Protein 7E3W (pdb70)

Sequence (1401 aa):
GLVPRGSHMMKLSFHGQSTIYLEGNNKKVIVDPFISNNPKCDLNIETVQVDYIVLTHGHFDHFGDVVELAKKTGATVIGSAEMADYLSSYHGVENVHGMNIGGKANFDFGSVKFVQAFHSSSFTHENGIPVYLGMPMGIVFEVEGKTIYHTGDTGLFSDMSLIAKRHPVDVCFVPIGDNFTMGIDDASYAINEFIKPKISVPIHYDTFPLIEQDPQQFKDAVNVGDVQILKPGESVQFSGLVPRGSHMMKLSFHGQSTIYLEGNNKKVIVDPFISNNPKCDLNIETVQVDYIVLTHGHFDHFGDVVELAKKTGATVIGSAEMADYLSSYHGVENVHGMNIGGKANFDFGSVKFVQAFHSSSFTHENGIPVYLGMPMGIVFEVEGKTIYHTGDTGLFSDMSLIAKRHPVDVCFVPIGDNFTMGIDDASYAINEFIKPKISVPIHYDTFPLIEQDPQQFKDAVNVGDVQILKPGESVQFMMKLSFHGQSTIYLEGNNKKVIVDPFISNNPKCDLNIETVQVDYIVLTHGHFDHFGDVVELAKKTGATVIGSAEMADYLSSYHGVENVHGMNIGGKANFDFGSVKFVQAFHSSSFTHENGIPVYLGMPMGIVFEVEGKTIYHTGDTGLFSDMSLIAKRHPVDVCFVPIGDNFTMGIDDASYAINEFIKPKISVPIHYDTFPLIEQDPQQFKDAVNVGDVQILKPGESVQFSHMMKLSFHGQSTIYLEGNNKKVIVDPFISNNPKCDLNIETVQVDYIVLTHGHFDHFGDVVELAKKTGATVIGSAEMADYLSSYHGVENVHGMNIGGKANFDFGSVKFVQAFHSSSFTHENGIPVYLGMPMGIVFEVEGKTIYHTGDTGLFSDMSLIAKRHPVDVCFVPIGDNFTMGIDDASYAINEFIKPKISVPIHYDTFPLIEQDPQQFKDAVNVGDVQILKPGESVQFHMMKLSFHGQSTIYLEGNNKKVIVDPFISNNPKCDLNIETVQVDYIVLTHGHFDHFGDVVELAKKTGATVIGSAEMADYLSSYHGVENVHGMNIGGKANFDFGSVKFVQAFHSSSFTHENGIPVYLGMPMGIVFEVEGKTIYHTGDTGLFSDMSLIAKRHPVDVCFVPIGDNFTMGIDDASYAINEFIKPKISVPIHYDTFPLIEQDPQQFKDAVNVGDVQILKPGESVQFHMMKLSFHGQSTIYLEGNNKKVIVDPFISNNPKCDLNIETVQVDYIVLTHGHFDHFGDVVELAKKTGATVIGSAEMADYLSSYHGVENVHGMNIGGKANFDFGSVKFVQAFHSSSFTHENGIPVYLGMPMGIVFEVEGKTIYHTGDTGLFSDMSLIAKRHPVDVCFVPIGDNFTMGIDDASYAINEFIKPKISVPIHYDTFPLIEQDPQQFKDAVNVGDVQILKPGESVQF

Nearest PDB structures (foldseek):
  7e3v-assembly1_A  TM=1.003E+00  e=4.581E-51  Staphylococcus aureus
  3x2z-assembly1_C  TM=9.543E-01  e=1.985E-29  Thermotoga maritima MSB8
  3x2x-assembly1_C  TM=9.548E-01  e=3.829E-29  Thermotoga maritima MSB8
  3x2y-assembly1_C  TM=9.414E-01  e=4.707E-28  Thermotoga maritima MSB8
  2wyl-assembly1_A  TM=8.145E-01  e=3.767E-12  Escherichia coli

Radius of gyration: 33.47 Å; Cα contacts (8 Å, |Δi|>4): 4105; chains: 6; bounding box: 78×82×94 Å

Organism: Staphylococcus aureus (strain NCTC 8325 / PS 47) (NCBI:txid93061)

CATH classification: 3.60.15.10

Structure (mmCIF, N/CA/C/O backbone):
data_7E3W
#
_entry.id   7E3W
#
_cell.length_a   70.729
_cell.length_b   121.503
_cell.length_c   187.251
_cell.angle_alpha   90.000
_cell.angle_beta   90.000
_cell.angle_gamma   90.000
#
_symmetry.space_group_name_H-M   'P 21 21 21'
#
loop_
_entity.id
_entity.type
_entity.pdbx_description
1 polymer 'UPF0173 metal-dependent hydrolase C7P97_11315'
2 non-polymer "ADENOSINE-3',5'-CYCLIC-MONOPHOSPHATE"
3 non-polymer 2-AMINO-2-HYDROXYMETHYL-PROPANE-1,3-DIOL
4 non-polymer 'CHLORIDE ION'
5 non-polymer 'ZINC ION'
6 non-polymer 'NICKEL (II) ION'
7 water water
#
loop_
_atom_site.group_PDB
_atom_site.id
_atom_site.type_symbol
_atom_site.label_atom_id
_atom_site.label_alt_id
_atom_site.label_comp_id
_atom_site.label_asym_id
_atom_site.label_entity_id
_atom_site.label_seq_id
_atom_site.pdbx_PDB_ins_code
_atom_site.Cartn_x
_atom_site.Cartn_y
_atom_site.Cartn_z
_atom_site.occupancy
_atom_site.B_iso_or_equiv
_atom_site.auth_seq_id
_atom_site.auth_comp_id
_atom_site.auth_asym_id
_atom_site.auth_atom_id
_atom_site.pdbx_PDB_model_num
ATOM 1 N N . GLY A 1 9 ? 15.868 36.502 -77.762 1.00 34.83 -8 GLY A N 1
ATOM 2 C CA . GLY A 1 9 ? 16.763 36.391 -76.598 1.00 32.14 -8 GLY A CA 1
ATOM 3 C C . GLY A 1 9 ? 16.094 36.782 -75.290 1.00 29.88 -8 GLY A C 1
ATOM 4 O O . GLY A 1 9 ? 16.719 36.560 -74.229 1.00 28.97 -8 GLY A O 1
ATOM 5 N N . LEU A 1 10 ? 14.913 37.408 -75.353 1.00 31.98 -7 LEU A N 1
ATOM 6 C CA . LEU A 1 10 ? 14.163 37.825 -74.134 1.00 32.77 -7 LEU A CA 1
ATOM 7 C C . LEU A 1 10 ? 13.792 36.560 -73.362 1.00 35.14 -7 LEU A C 1
ATOM 8 O O . LEU A 1 10 ? 13.305 35.594 -73.995 1.00 32.92 -7 LEU A O 1
ATOM 13 N N . VAL A 1 11 ? 13.967 36.602 -72.049 1.00 30.04 -6 VAL A N 1
ATOM 14 C CA . VAL A 1 11 ? 13.567 35.538 -71.093 1.00 32.51 -6 VAL A CA 1
ATOM 15 C C . VAL A 1 11 ? 12.040 35.517 -71.089 1.00 36.59 -6 VAL A C 1
ATOM 16 O O . VAL A 1 11 ? 11.409 36.555 -71.226 1.00 31.89 -6 VAL A O 1
ATOM 20 N N . PRO A 1 12 ? 11.395 34.337 -70.999 1.00 38.96 -5 PRO A N 1
ATOM 21 C CA . PRO A 1 12 ? 9.937 34.287 -70.922 1.00 39.47 -5 PRO A CA 1
ATOM 22 C C . PRO A 1 12 ? 9.462 35.022 -69.655 1.00 36.11 -5 PRO A C 1
ATOM 23 O O . PRO A 1 12 ? 10.217 35.154 -68.709 1.00 36.62 -5 PRO A O 1
ATOM 27 N N . ARG A 1 13 ? 8.218 35.500 -69.664 1.00 35.68 -4 ARG A N 1
ATOM 28 C CA . ARG A 1 13 ? 7.652 36.278 -68.538 1.00 37.71 -4 ARG A CA 1
ATOM 29 C C . ARG A 1 13 ? 7.761 35.479 -67.228 1.00 39.43 -4 ARG A C 1
ATOM 30 O O . ARG A 1 13 ? 7.520 34.263 -67.230 1.00 34.52 -4 ARG A O 1
ATOM 38 N N . GLY A 1 14 ? 8.085 36.159 -66.120 1.00 41.72 -3 GLY A N 1
ATOM 39 C CA . GLY A 1 14 ? 8.244 35.542 -64.791 1.00 42.29 -3 GLY A CA 1
ATOM 40 C C . GLY A 1 14 ? 6.899 35.347 -64.110 1.00 44.44 -3 GLY A C 1
ATOM 41 O O . GLY A 1 14 ? 5.852 35.489 -64.773 1.00 41.81 -3 GLY A O 1
ATOM 42 N N . SER A 1 15 ? 6.929 35.078 -62.810 1.00 43.69 -2 SER A N 1
ATOM 43 C CA . SER A 1 15 ? 5.782 34.528 -62.054 1.00 45.46 -2 SER A CA 1
ATOM 44 C C . SER A 1 15 ? 4.838 35.665 -61.654 1.00 42.75 -2 SER A C 1
ATOM 45 O O . SER A 1 15 ? 5.244 36.843 -61.629 1.00 43.92 -2 SER A O 1
ATOM 48 N N . HIS A 1 16 ? 3.572 35.310 -61.482 1.00 35.52 -1 HIS A N 1
ATOM 49 C CA . HIS A 1 16 ? 2.447 36.222 -61.201 1.00 36.01 -1 HIS A CA 1
ATOM 50 C C . HIS A 1 16 ? 1.359 35.369 -60.550 1.00 32.01 -1 HIS A C 1
ATOM 51 O O . HIS A 1 16 ? 1.506 34.141 -60.630 1.00 33.05 -1 HIS A O 1
ATOM 58 N N . MET A 1 17 ? 0.302 35.975 -60.022 1.00 31.04 0 MET A N 1
ATOM 59 C CA . MET A 1 17 ? -0.938 35.242 -59.662 1.00 30.09 0 MET A CA 1
ATOM 60 C C . MET A 1 17 ? -1.329 34.310 -60.821 1.00 26.73 0 MET A C 1
ATOM 61 O O . MET A 1 17 ? -1.431 34.745 -61.995 1.00 27.61 0 MET A O 1
ATOM 66 N N . MET A 1 18 ? -1.604 33.056 -60.501 1.00 30.31 1 MET A N 1
ATOM 67 C CA . MET A 1 18 ? -2.047 32.093 -61.529 1.00 29.98 1 MET A CA 1
ATOM 68 C C . MET A 1 18 ? -3.268 32.657 -62.265 1.00 27.08 1 MET A C 1
ATOM 69 O O . MET A 1 18 ? -4.220 33.167 -61.630 1.00 31.82 1 MET A O 1
ATOM 74 N N . LYS A 1 19 ? -3.207 32.627 -63.597 1.00 25.86 2 LYS A N 1
ATOM 75 C CA . LYS A 1 19 ? -4.262 33.144 -64.484 1.00 26.31 2 LYS A CA 1
ATOM 76 C C . LYS A 1 19 ? -5.276 32.041 -64.783 1.00 25.57 2 LYS A C 1
ATOM 77 O O . LYS A 1 19 ? -4.912 31.036 -65.439 1.00 25.23 2 LYS A O 1
ATOM 83 N N . LEU A 1 20 ? -6.510 32.275 -64.379 1.00 23.75 3 LEU A N 1
ATOM 84 C CA . LEU A 1 20 ? -7.578 31.273 -64.469 1.00 23.13 3 LEU A CA 1
ATOM 85 C C . LEU A 1 20 ? -8.899 32.021 -64.618 1.00 21.73 3 LEU A C 1
ATOM 86 O O . LEU A 1 20 ? -9.307 32.749 -63.680 1.00 25.34 3 LEU A O 1
ATOM 91 N N . SER A 1 21 ? -9.564 31.880 -65.747 1.00 22.42 4 SER A N 1
ATOM 92 C CA . SER A 1 21 ? -10.816 32.637 -66.007 1.00 24.86 4 SER A CA 1
ATOM 93 C C . SER A 1 21 ? -11.951 31.765 -66.550 1.00 24.35 4 SER A C 1
ATOM 94 O O . SER A 1 21 ? -11.706 30.644 -67.074 1.00 25.37 4 SER A O 1
ATOM 97 N N . PHE A 1 22 ? -13.168 32.246 -66.359 1.00 25.14 5 PHE A N 1
ATOM 98 C CA . PHE A 1 22 ? -14.425 31.613 -66.802 1.00 24.55 5 PHE A CA 1
ATOM 99 C C . PHE A 1 22 ? -15.027 32.420 -67.952 1.00 27.96 5 PHE A C 1
ATOM 100 O O . PHE A 1 22 ? -14.907 33.657 -67.916 1.00 28.41 5 PHE A O 1
ATOM 108 N N . HIS A 1 23 ? -15.583 31.735 -68.949 1.00 26.27 6 HIS A N 1
ATOM 109 C CA . HIS A 1 23 ? -16.027 32.339 -70.239 1.00 26.51 6 HIS A CA 1
ATOM 110 C C . HIS A 1 23 ? -17.416 31.863 -70.662 1.00 28.53 6 HIS A C 1
ATOM 111 O O . HIS A 1 23 ? -17.738 32.036 -71.850 1.00 29.48 6 HIS A O 1
ATOM 118 N N . GLY A 1 24 ? -18.234 31.378 -69.735 1.00 23.69 7 GLY A N 1
ATOM 119 C CA . GLY A 1 24 ? -19.612 30.954 -70.005 1.00 25.04 7 GLY A CA 1
ATOM 120 C C . GLY A 1 24 ? -19.702 29.451 -70.235 1.00 26.42 7 GLY A C 1
ATOM 121 O O . GLY A 1 24 ? -18.670 28.828 -70.545 1.00 26.86 7 GLY A O 1
ATOM 122 N N . GLN A 1 25 ? -20.867 28.882 -69.951 1.00 25.59 8 GLN A N 1
ATOM 123 C CA . GLN A 1 25 ? -21.146 27.419 -69.984 1.00 24.28 8 GLN A CA 1
ATOM 124 C C . GLN A 1 25 ? -20.070 26.712 -69.165 1.00 23.51 8 GLN A C 1
ATOM 125 O O . GLN A 1 25 ? -20.033 26.974 -67.956 1.00 25.09 8 GLN A O 1
ATOM 131 N N . SER A 1 26 ? -19.234 25.860 -69.754 1.00 23.98 9 SER A N 1
ATOM 132 C CA . SER A 1 26 ? -18.172 25.165 -68.989 1.00 24.04 9 SER A CA 1
ATOM 133 C C . SER A 1 26 ? -16.793 25.584 -69.483 1.00 23.34 9 SER A C 1
ATOM 134 O O . SER A 1 26 ? -15.769 24.891 -69.198 1.00 24.28 9 SER A O 1
ATOM 137 N N . THR A 1 27 ? -16.706 26.702 -70.209 1.00 23.66 10 THR A N 1
ATOM 138 C CA . THR A 1 27 ? -15.439 27.160 -70.792 1.00 23.50 10 THR A CA 1
ATOM 139 C C . THR A 1 27 ? -14.575 27.792 -69.708 1.00 24.91 10 THR A C 1
ATOM 140 O O . THR A 1 27 ? -14.937 28.854 -69.157 1.00 24.83 10 THR A O 1
ATOM 144 N N . ILE A 1 28 ? -13.377 27.264 -69.504 1.00 24.71 11 ILE A N 1
ATOM 145 C CA . ILE A 1 28 ? -12.380 27.959 -68.672 1.00 22.53 11 ILE A CA 1
ATOM 146 C C . ILE A 1 28 ? -11.106 28.113 -69.473 1.00 24.20 11 ILE A C 1
ATOM 147 O O . ILE A 1 28 ? -10.884 27.392 -70.437 1.00 25.40 11 ILE A O 1
ATOM 152 N N . TYR A 1 29 ? -10.301 29.072 -69.061 1.00 24.45 12 TYR A N 1
ATOM 153 C CA . TYR A 1 29 ? -9.045 29.449 -69.728 1.00 26.09 12 TYR A CA 1
ATOM 154 C C . TYR A 1 29 ? -7.995 29.578 -68.638 1.00 24.24 12 TYR A C 1
ATOM 155 O O . TYR A 1 29 ? -8.270 30.114 -67.521 1.00 25.12 12 TYR A O 1
ATOM 164 N N . LEU A 1 30 ? -6.811 29.054 -68.889 1.00 25.48 13 LEU A N 1
ATOM 165 C CA . LEU A 1 30 ? -5.753 29.202 -67.890 1.00 25.34 13 LEU A CA 1
ATOM 166 C C . LEU A 1 30 ? -4.430 29.295 -68.598 1.00 24.72 13 LEU A C 1
ATOM 167 O O . LEU A 1 30 ? -4.348 29.003 -69.787 1.00 24.53 13 LEU A O 1
ATOM 172 N N . GLU A 1 31 ? -3.454 29.807 -67.869 1.00 28.59 14 GLU A N 1
ATOM 173 C CA . GLU A 1 31 ? -2.068 29.947 -68.324 1.00 25.18 14 GLU A CA 1
ATOM 174 C C . GLU A 1 31 ? -1.178 29.202 -67.355 1.00 26.25 14 GLU A C 1
ATOM 175 O O . GLU A 1 31 ? -1.386 29.330 -66.109 1.00 25.87 14 GLU A O 1
ATOM 181 N N . GLY A 1 32 ? -0.260 28.419 -67.891 1.00 25.51 15 GLY A N 1
ATOM 182 C CA . GLY A 1 32 ? 0.766 27.721 -67.117 1.00 27.03 15 GLY A CA 1
ATOM 183 C C . GLY A 1 32 ? 2.090 27.815 -67.835 1.00 28.08 15 GLY A C 1
ATOM 184 O O . GLY A 1 32 ? 2.123 27.455 -69.020 1.00 26.25 15 GLY A O 1
ATOM 185 N N . ASN A 1 33 ? 3.130 28.330 -67.173 1.00 28.21 16 ASN A N 1
ATOM 186 C CA . ASN A 1 33 ? 4.483 28.439 -67.774 1.00 29.06 16 ASN A CA 1
ATOM 187 C C . ASN A 1 33 ? 4.374 29.106 -69.155 1.00 27.01 16 ASN A C 1
ATOM 188 O O . ASN A 1 33 ? 4.996 28.608 -70.093 1.00 30.39 16 ASN A O 1
ATOM 193 N N . ASN A 1 34 ? 3.538 30.141 -69.266 1.00 27.96 17 ASN A N 1
ATOM 194 C CA . ASN A 1 34 ? 3.394 31.029 -70.452 1.00 29.37 17 ASN A CA 1
ATOM 195 C C . ASN A 1 34 ? 2.747 30.260 -71.602 1.00 30.92 17 ASN A C 1
ATOM 196 O O . ASN A 1 34 ? 2.820 30.719 -72.731 1.00 30.83 17 ASN A O 1
ATOM 201 N N . LYS A 1 35 ? 2.077 29.132 -71.313 1.00 27.87 18 LYS A N 1
ATOM 202 C CA . LYS A 1 35 ? 1.275 28.392 -72.319 1.00 28.09 18 LYS A CA 1
ATOM 203 C C . LYS A 1 35 ? -0.197 28.545 -71.965 1.00 30.24 18 LYS A C 1
ATOM 204 O O . LYS A 1 35 ? -0.538 28.612 -70.766 1.00 27.87 18 LYS A O 1
ATOM 210 N N . LYS A 1 36 ? -0.998 28.649 -72.993 1.00 25.71 19 LYS A N 1
ATOM 211 C CA . LYS A 1 36 ? -2.415 29.018 -72.906 1.00 26.03 19 LYS A CA 1
ATOM 212 C C . LYS A 1 36 ? -3.263 27.765 -73.136 1.00 29.05 19 LYS A C 1
ATOM 213 O O . LYS A 1 36 ? -3.063 27.065 -74.144 1.00 26.33 19 LYS A O 1
ATOM 219 N N . VAL A 1 37 ? -4.275 27.572 -72.294 1.00 25.63 20 VAL A N 1
ATOM 220 C CA . VAL A 1 37 ? -5.086 26.324 -72.274 1.00 23.98 20 VAL A CA 1
ATOM 221 C C . VAL A 1 37 ? -6.546 26.743 -72.238 1.00 25.09 20 VAL A C 1
ATOM 222 O O . VAL A 1 37 ? -6.865 27.553 -71.414 1.00 26.52 20 VAL A O 1
ATOM 226 N N . ILE A 1 38 ? -7.412 26.141 -73.057 1.00 24.08 21 ILE A N 1
ATOM 227 C CA . ILE A 1 38 ? -8.866 26.379 -72.973 1.00 22.62 21 ILE A CA 1
ATOM 228 C C . ILE A 1 38 ? -9.540 25.022 -72.836 1.00 24.90 21 ILE A C 1
ATOM 229 O O . ILE A 1 38 ? -9.015 24.029 -73.402 1.00 23.37 21 ILE A O 1
ATOM 234 N N . VAL A 1 39 ? -10.582 25.005 -72.020 1.00 22.98 22 VAL A N 1
ATOM 235 C CA . VAL A 1 39 ? -11.475 23.821 -71.809 1.00 21.42 22 VAL A CA 1
ATOM 236 C C . VAL A 1 39 ? -12.806 24.080 -72.482 1.00 22.73 22 VAL A C 1
ATOM 237 O O . VAL A 1 39 ? -13.424 25.144 -72.241 1.00 22.81 22 VAL A O 1
ATOM 241 N N . ASP A 1 40 ? -13.283 23.113 -73.276 1.00 23.61 23 ASP A N 1
ATOM 242 C CA . ASP A 1 40 ? -14.697 23.095 -73.738 1.00 24.03 23 ASP A CA 1
ATOM 243 C C . ASP A 1 40 ? -15.008 24.432 -74.427 1.00 25.54 23 ASP A C 1
ATOM 244 O O . ASP A 1 40 ? -15.855 25.184 -73.959 1.00 25.48 23 ASP A O 1
ATOM 249 N N . PRO A 1 41 ? -14.331 24.735 -75.558 1.00 26.08 24 PRO A N 1
ATOM 250 C CA . PRO A 1 41 ? -14.429 26.040 -76.237 1.00 29.15 24 PRO A CA 1
ATOM 251 C C . PRO A 1 41 ? -15.695 26.266 -77.076 1.00 30.25 24 PRO A C 1
ATOM 252 O O . PRO A 1 41 ? -15.622 26.328 -78.297 1.00 30.60 24 PRO A O 1
ATOM 256 N N . PHE A 1 42 ? -16.799 26.477 -76.377 1.00 32.61 25 PHE A N 1
ATOM 257 C CA . PHE A 1 42 ? -18.130 26.860 -76.914 1.00 29.92 25 PHE A CA 1
ATOM 258 C C . PHE A 1 42 ? -18.206 28.386 -77.018 1.00 30.51 25 PHE A C 1
ATOM 259 O O . PHE A 1 42 ? -18.769 29.075 -76.121 1.00 28.16 25 PHE A O 1
ATOM 267 N N . ILE A 1 43 ? -17.608 28.926 -78.083 1.00 31.82 26 ILE A N 1
ATOM 268 C CA . ILE A 1 43 ? -17.345 30.383 -78.193 1.00 32.62 26 ILE A CA 1
ATOM 269 C C . ILE A 1 43 ? -18.322 31.017 -79.192 1.00 33.30 26 ILE A C 1
ATOM 270 O O . ILE A 1 43 ? -19.213 31.798 -78.756 1.00 31.59 26 ILE A O 1
ATOM 275 N N . SER A 1 44 ? -18.210 30.661 -80.467 1.00 35.09 27 SER A N 1
ATOM 276 C CA . SER A 1 44 ? -18.959 31.336 -81.555 1.00 35.19 27 SER A CA 1
ATOM 277 C C . SER A 1 44 ? -20.467 31.171 -81.350 1.00 39.54 27 SER A C 1
ATOM 278 O O . SER A 1 44 ? -21.134 32.124 -81.659 1.00 37.07 27 SER A O 1
ATOM 281 N N . ASN A 1 45 ? -20.976 30.039 -80.822 1.00 34.93 28 ASN A N 1
ATOM 282 C CA . ASN A 1 45 ? -22.440 29.769 -80.707 1.00 34.09 28 ASN A CA 1
ATOM 283 C C . ASN A 1 45 ? -22.960 30.016 -79.286 1.00 33.68 28 ASN A C 1
ATOM 284 O O . ASN A 1 45 ? -24.142 29.705 -79.024 1.00 36.55 28 ASN A O 1
ATOM 289 N N . ASN A 1 46 ? -22.155 30.614 -78.407 1.00 32.25 29 ASN A N 1
ATOM 290 C CA . ASN A 1 46 ? -22.602 31.070 -77.065 1.00 35.20 29 ASN A CA 1
ATOM 291 C C . ASN A 1 46 ? -22.545 32.603 -77.052 1.00 33.60 29 ASN A C 1
ATOM 292 O O . ASN A 1 46 ? -21.479 33.206 -76.868 1.00 32.80 29 ASN A O 1
ATOM 297 N N . PRO A 1 47 ? -23.680 33.296 -77.258 1.00 39.82 30 PRO A N 1
ATOM 298 C CA . PRO A 1 47 ? -23.671 34.762 -77.262 1.00 42.35 30 PRO A CA 1
ATOM 299 C C . PRO A 1 47 ? -23.253 35.368 -75.910 1.00 43.21 30 PRO A C 1
ATOM 300 O O . PRO A 1 47 ? -22.785 36.482 -75.910 1.00 43.09 30 PRO A O 1
ATOM 304 N N . LYS A 1 48 ? -23.374 34.617 -74.806 1.00 38.59 31 LYS A N 1
ATOM 305 C CA . LYS A 1 48 ? -22.928 35.065 -73.455 1.00 39.73 31 LYS A CA 1
ATOM 306 C C . LYS A 1 48 ? -21.403 34.910 -73.293 1.00 37.90 31 LYS A C 1
ATOM 307 O O . LYS A 1 48 ? -20.855 35.482 -72.323 1.00 37.79 31 LYS A O 1
ATOM 313 N N . CYS A 1 49 ? -20.728 34.176 -74.190 1.00 35.69 32 CYS A N 1
ATOM 314 C CA . CYS A 1 49 ? -19.248 33.990 -74.185 1.00 34.49 32 CYS A CA 1
ATOM 315 C C . CYS A 1 49 ? -18.609 35.291 -74.684 1.00 40.22 32 CYS A C 1
ATOM 316 O O . CYS A 1 49 ? -19.065 35.770 -75.735 1.00 36.93 32 CYS A O 1
ATOM 319 N N . ASP A 1 50 ? -17.629 35.814 -73.926 1.00 32.51 33 ASP A N 1
ATOM 320 C CA . ASP A 1 50 ? -16.911 37.091 -74.139 1.00 36.43 33 ASP A CA 1
ATOM 321 C C . ASP A 1 50 ? -15.798 36.861 -75.166 1.00 38.93 33 ASP A C 1
ATOM 322 O O . ASP A 1 50 ? -15.186 37.836 -75.637 1.00 34.46 33 ASP A O 1
ATOM 327 N N . LEU A 1 51 ? -15.468 35.608 -75.466 1.00 34.00 34 LEU A N 1
ATOM 328 C CA . LEU A 1 51 ? -14.299 35.322 -76.327 1.00 32.63 34 LEU A CA 1
ATOM 329 C C . LEU A 1 51 ? -14.733 35.411 -77.789 1.00 31.85 34 LEU A C 1
ATOM 330 O O . LEU A 1 51 ? -15.948 35.408 -78.075 1.00 29.52 34 LEU A O 1
ATOM 335 N N . ASN A 1 52 ? -13.731 35.407 -78.654 1.00 34.59 35 ASN A N 1
ATOM 336 C CA . ASN A 1 52 ? -13.899 35.498 -80.124 1.00 36.80 35 ASN A CA 1
ATOM 337 C C . ASN A 1 52 ? -12.934 34.503 -80.752 1.00 31.97 35 ASN A C 1
ATOM 338 O O . ASN A 1 52 ? -11.673 34.613 -80.508 1.00 31.40 35 ASN A O 1
ATOM 343 N N . ILE A 1 53 ? -13.494 33.587 -81.538 1.00 41.14 36 ILE A N 1
ATOM 344 C CA . ILE A 1 53 ? -12.768 32.511 -82.271 1.00 44.26 36 ILE A CA 1
ATOM 345 C C . ILE A 1 53 ? -11.591 33.097 -83.051 1.00 44.49 36 ILE A C 1
ATOM 346 O O . ILE A 1 53 ? -10.543 32.413 -83.167 1.00 39.51 36 ILE A O 1
ATOM 351 N N . GLU A 1 54 ? -11.741 34.309 -83.578 1.00 43.75 37 GLU A N 1
ATOM 352 C CA . GLU A 1 54 ? -10.697 34.913 -84.454 1.00 47.32 37 GLU A CA 1
ATOM 353 C C . GLU A 1 54 ? -9.516 35.433 -83.619 1.00 43.33 37 GLU A C 1
ATOM 354 O O . GLU A 1 54 ? -8.414 35.503 -84.149 1.00 42.33 37 GLU A O 1
ATOM 360 N N . THR A 1 55 ? -9.706 35.767 -82.348 1.00 42.76 38 THR A N 1
ATOM 361 C CA . THR A 1 55 ? -8.647 36.452 -81.573 1.00 42.83 38 THR A CA 1
ATOM 362 C C . THR A 1 55 ? -8.115 35.556 -80.451 1.00 41.02 38 THR A C 1
ATOM 363 O O . THR A 1 55 ? -7.014 35.855 -79.964 1.00 42.45 38 THR A O 1
ATOM 367 N N . VAL A 1 56 ? -8.854 34.528 -80.017 1.00 39.64 39 VAL A N 1
ATOM 368 C CA . VAL A 1 56 ? -8.422 33.750 -78.814 1.00 40.33 39 VAL A CA 1
ATOM 369 C C . VAL A 1 56 ? -7.117 33.007 -79.174 1.00 40.62 39 VAL A C 1
ATOM 370 O O . VAL A 1 56 ? -6.984 32.502 -80.313 1.00 37.60 39 VAL A O 1
ATOM 374 N N . GLN A 1 57 ? -6.117 33.129 -78.299 1.00 35.36 40 GLN A N 1
ATOM 375 C CA . GLN A 1 57 ? -4.805 32.462 -78.433 1.00 37.93 40 GLN A CA 1
ATOM 376 C C . GLN A 1 57 ? -4.774 31.257 -77.494 1.00 34.57 40 GLN A C 1
ATOM 377 O O . GLN A 1 57 ? -5.071 31.434 -76.277 1.00 34.23 40 GLN A O 1
ATOM 383 N N . VAL A 1 58 ? -4.508 30.068 -78.052 1.00 33.60 41 VAL A N 1
ATOM 384 C CA . VAL A 1 58 ? -4.389 28.825 -77.243 1.00 30.44 41 VAL A CA 1
ATOM 385 C C . VAL A 1 58 ? -3.280 27.946 -77.786 1.00 30.54 41 VAL A C 1
ATOM 386 O O . VAL A 1 58 ? -3.114 27.861 -79.019 1.00 31.10 41 VAL A O 1
ATOM 390 N N . ASP A 1 59 ? -2.593 27.286 -76.869 1.00 26.94 42 ASP A N 1
ATOM 391 C CA . ASP A 1 59 ? -1.585 26.243 -77.147 1.00 27.12 42 ASP A CA 1
ATOM 392 C C . ASP A 1 59 ? -2.202 24.855 -76.962 1.00 25.86 42 ASP A C 1
ATOM 393 O O . ASP A 1 59 ? -1.707 23.935 -77.599 1.00 24.52 42 ASP A O 1
ATOM 398 N N . TYR A 1 60 ? -3.252 24.740 -76.123 1.00 24.12 43 TYR A N 1
ATOM 399 C CA . TYR A 1 60 ? -3.914 23.447 -75.830 1.00 24.48 43 TYR A CA 1
ATOM 400 C C . TYR A 1 60 ? -5.414 23.677 -75.691 1.00 23.37 43 TYR A C 1
ATOM 401 O O . TYR A 1 60 ? -5.844 24.677 -75.106 1.00 26.06 43 TYR A O 1
ATOM 410 N N . ILE A 1 61 ? -6.178 22.707 -76.159 1.00 23.17 44 ILE A N 1
ATOM 411 C CA . ILE A 1 61 ? -7.638 22.603 -75.958 1.00 23.91 44 ILE A CA 1
ATOM 412 C C . ILE A 1 61 ? -7.883 21.272 -75.251 1.00 23.66 44 ILE A C 1
ATOM 413 O O . ILE A 1 61 ? -7.350 20.287 -75.722 1.00 23.92 44 ILE A O 1
ATOM 418 N N . VAL A 1 62 ? -8.591 21.297 -74.126 1.00 23.00 45 VAL A N 1
ATOM 419 C CA . VAL A 1 62 ? -8.953 20.064 -73.391 1.00 21.81 45 VAL A CA 1
ATOM 420 C C . VAL A 1 62 ? -10.457 19.899 -73.443 1.00 21.12 45 VAL A C 1
ATOM 421 O O . VAL A 1 62 ? -11.196 20.890 -73.159 1.00 22.23 45 VAL A O 1
ATOM 425 N N . LEU A 1 63 ? -10.916 18.697 -73.768 1.00 21.55 46 LEU A N 1
ATOM 426 C CA . LEU A 1 63 ? -12.368 18.462 -73.884 1.00 20.39 46 LEU A CA 1
ATOM 427 C C . LEU A 1 63 ? -12.836 17.459 -72.829 1.00 23.08 46 LEU A C 1
ATOM 428 O O . LEU A 1 63 ? -12.328 16.293 -72.826 1.00 23.65 46 LEU A O 1
ATOM 433 N N . THR A 1 64 ? -13.828 17.860 -72.025 1.00 21.62 47 THR A N 1
ATOM 434 C CA . THR A 1 64 ? -14.365 16.973 -70.952 1.00 22.45 47 THR A CA 1
ATOM 435 C C . THR A 1 64 ? -15.256 15.908 -71.596 1.00 23.73 47 THR A C 1
ATOM 436 O O . THR A 1 64 ? -15.316 14.755 -71.062 1.00 23.37 47 THR A O 1
ATOM 440 N N . HIS A 1 65 ? -15.893 16.234 -72.720 1.00 20.84 48 HIS A N 1
ATOM 441 C CA . HIS A 1 65 ? -16.843 15.334 -73.409 1.00 21.76 48 HIS A CA 1
ATOM 442 C C . HIS A 1 65 ? -17.252 15.993 -74.728 1.00 22.02 48 HIS A C 1
ATOM 443 O O . HIS A 1 65 ? -16.875 17.196 -74.943 1.00 23.46 48 HIS A O 1
ATOM 450 N N . GLY A 1 66 ? -18.029 15.256 -75.520 1.00 24.57 49 GLY A N 1
ATOM 451 C CA . GLY A 1 66 ? -18.225 15.537 -76.956 1.00 26.16 49 GLY A CA 1
ATOM 452 C C . GLY A 1 66 ? -19.415 16.428 -77.247 1.00 26.53 49 GLY A C 1
ATOM 453 O O . GLY A 1 66 ? -19.603 16.836 -78.443 1.00 25.73 49 GLY A O 1
ATOM 454 N N . HIS A 1 67 ? -20.269 16.711 -76.277 1.00 26.43 50 HIS A N 1
ATOM 455 C CA . HIS A 1 67 ? -21.517 17.463 -76.558 1.00 25.27 50 HIS A CA 1
ATOM 456 C C . HIS A 1 67 ? -21.234 18.825 -77.214 1.00 27.77 50 HIS A C 1
ATOM 457 O O . HIS A 1 67 ? -20.190 19.407 -76.944 1.00 26.95 50 HIS A O 1
ATOM 464 N N . PHE A 1 68 ? -22.143 19.285 -78.086 1.00 28.77 51 PHE A N 1
ATOM 465 C CA . PHE A 1 68 ? -21.991 20.503 -78.940 1.00 30.16 51 PHE A CA 1
ATOM 466 C C . PHE A 1 68 ? -21.581 21.702 -78.068 1.00 26.95 51 PHE A C 1
ATOM 467 O O . PHE A 1 68 ? -20.757 22.489 -78.523 1.00 28.67 51 PHE A O 1
ATOM 475 N N . ASP A 1 69 ? -22.099 21.806 -76.842 1.00 27.37 52 ASP A N 1
ATOM 476 C CA . ASP A 1 69 ? -21.897 22.987 -75.953 1.00 27.65 52 ASP A CA 1
ATOM 477 C C . ASP A 1 69 ? -20.555 22.865 -75.223 1.00 29.24 52 ASP A C 1
ATOM 478 O O . ASP A 1 69 ? -20.272 23.711 -74.358 1.00 28.06 52 ASP A O 1
ATOM 483 N N . HIS A 1 70 ? -19.723 21.894 -75.600 1.00 25.80 53 HIS A N 1
ATOM 484 C CA . HIS A 1 70 ? -18.341 21.729 -75.086 1.00 25.89 53 HIS A CA 1
ATOM 485 C C . HIS A 1 70 ? -17.357 21.595 -76.250 1.00 27.64 53 HIS A C 1
ATOM 486 O O . HIS A 1 70 ? -16.363 22.320 -76.277 1.00 25.28 53 HIS A O 1
ATOM 493 N N . PHE A 1 71 ? -17.597 20.637 -77.130 1.00 26.35 54 PHE A N 1
ATOM 494 C CA . PHE A 1 71 ? -16.865 20.437 -78.412 1.00 27.85 54 PHE A CA 1
ATOM 495 C C . PHE A 1 71 ? -16.730 21.792 -79.119 1.00 30.59 54 PHE A C 1
ATOM 496 O O . PHE A 1 71 ? -15.599 22.242 -79.445 1.00 27.64 54 PHE A O 1
ATOM 504 N N . GLY A 1 72 ? -17.871 22.464 -79.297 1.00 30.50 55 GLY A N 1
ATOM 505 C CA . GLY A 1 72 ? -17.926 23.857 -79.780 1.00 32.66 55 GLY A CA 1
ATOM 506 C C . GLY A 1 72 ? -17.048 24.065 -80.999 1.00 30.38 55 GLY A C 1
ATOM 507 O O . GLY A 1 72 ? -17.189 23.327 -81.976 1.00 28.35 55 GLY A O 1
ATOM 508 N N . ASP A 1 73 ? -16.121 25.008 -80.917 1.00 32.03 56 ASP A N 1
ATOM 509 C CA . ASP A 1 73 ? -15.312 25.439 -82.084 1.00 29.96 56 ASP A CA 1
ATOM 510 C C . ASP A 1 73 ? -13.990 24.684 -82.142 1.00 29.76 56 ASP A C 1
ATOM 511 O O . ASP A 1 73 ? -13.031 25.251 -82.672 1.00 28.30 56 ASP A O 1
ATOM 516 N N . VAL A 1 74 ? -13.884 23.506 -81.520 1.00 29.52 57 VAL A N 1
ATOM 517 C CA . VAL A 1 74 ? -12.562 22.838 -81.394 1.00 26.60 57 VAL A CA 1
ATOM 518 C C . VAL A 1 74 ? -11.902 22.710 -82.766 1.00 25.34 57 VAL A C 1
ATOM 519 O O . VAL A 1 74 ? -10.703 22.973 -82.849 1.00 26.54 57 VAL A O 1
ATOM 523 N N . VAL A 1 75 ? -12.626 22.297 -83.794 1.00 27.79 58 VAL A N 1
ATOM 524 C CA . VAL A 1 75 ? -11.965 21.972 -85.089 1.00 29.24 58 VAL A CA 1
ATOM 525 C C . VAL A 1 75 ? -11.390 23.262 -85.684 1.00 28.42 58 VAL A C 1
ATOM 526 O O . VAL A 1 75 ? -10.172 23.286 -85.981 1.00 26.75 58 VAL A O 1
ATOM 530 N N . GLU A 1 76 ? -12.197 24.313 -85.778 1.00 29.45 59 GLU A N 1
ATOM 531 C CA . GLU A 1 76 ? -11.762 25.593 -86.400 1.00 34.40 59 GLU A CA 1
ATOM 532 C C . GLU A 1 76 ? -10.706 26.243 -85.499 1.00 31.12 59 GLU A C 1
ATOM 533 O O . GLU A 1 76 ? -9.756 26.791 -86.025 1.00 30.15 59 GLU A O 1
ATOM 539 N N . LEU A 1 77 ? -10.825 26.152 -84.162 1.00 30.47 60 LEU A N 1
ATOM 540 C CA . LEU A 1 77 ? -9.857 26.802 -83.249 1.00 29.09 60 LEU A CA 1
ATOM 541 C C . LEU A 1 77 ? -8.517 26.078 -83.377 1.00 27.72 60 LEU A C 1
ATOM 542 O O . LEU A 1 77 ? -7.477 26.746 -83.456 1.00 29.74 60 LEU A O 1
ATOM 547 N N . ALA A 1 78 ? -8.512 24.738 -83.361 1.00 28.25 61 ALA A N 1
ATOM 548 C CA . ALA A 1 78 ? -7.261 23.955 -83.480 1.00 27.46 61 ALA A CA 1
ATOM 549 C C . ALA A 1 78 ? -6.594 24.275 -84.823 1.00 29.85 61 ALA A C 1
ATOM 550 O O . ALA A 1 78 ? -5.390 24.443 -84.841 1.00 32.50 61 ALA A O 1
ATOM 552 N N . LYS A 1 79 ? -7.373 24.439 -85.890 1.00 30.04 62 LYS A N 1
ATOM 553 C CA . LYS A 1 79 ? -6.824 24.674 -87.252 1.00 34.39 62 LYS A CA 1
ATOM 554 C C . LYS A 1 79 ? -6.117 26.030 -87.268 1.00 34.99 62 LYS A C 1
ATOM 555 O O . LYS A 1 79 ? -4.995 26.086 -87.706 1.00 38.38 62 LYS A O 1
ATOM 561 N N . LYS A 1 80 ? -6.772 27.075 -86.777 1.00 36.63 63 LYS A N 1
ATOM 562 C CA . LYS A 1 80 ? -6.222 28.449 -86.752 1.00 39.55 63 LYS A CA 1
ATOM 563 C C . LYS A 1 80 ? -4.987 28.524 -85.840 1.00 37.95 63 LYS A C 1
ATOM 564 O O . LYS A 1 80 ? -4.003 29.106 -86.262 1.00 41.45 63 LYS A O 1
ATOM 570 N N . THR A 1 81 ? -4.999 27.926 -84.647 1.00 34.23 64 THR A N 1
ATOM 571 C CA . THR A 1 81 ? -3.975 28.167 -83.590 1.00 31.67 64 THR A CA 1
ATOM 572 C C . THR A 1 81 ? -2.848 27.146 -83.681 1.00 30.52 64 THR A C 1
ATOM 573 O O . THR A 1 81 ? -1.770 27.430 -83.152 1.00 33.18 64 THR A O 1
ATOM 577 N N . GLY A 1 82 ? -3.089 25.968 -84.277 1.00 30.76 65 GLY A N 1
ATOM 578 C CA . GLY A 1 82 ? -2.187 24.806 -84.199 1.00 30.31 65 GLY A CA 1
ATOM 579 C C . GLY A 1 82 ? -2.181 24.170 -82.802 1.00 30.49 65 GLY A C 1
ATOM 580 O O . GLY A 1 82 ? -1.304 23.319 -82.554 1.00 30.13 65 GLY A O 1
ATOM 581 N N . ALA A 1 83 ? -3.158 24.507 -81.959 1.00 30.41 66 ALA A N 1
ATOM 582 C CA . ALA A 1 83 ? -3.274 23.972 -80.575 1.00 28.30 66 ALA A CA 1
ATOM 583 C C . ALA A 1 83 ? -3.374 22.429 -80.595 1.00 27.61 66 ALA A C 1
ATOM 584 O O . ALA A 1 83 ? -4.000 21.877 -81.506 1.00 27.49 66 ALA A O 1
ATOM 586 N N . THR A 1 84 ? -2.826 21.794 -79.554 1.00 26.14 67 THR A N 1
ATOM 587 C CA . THR A 1 84 ? -2.965 20.336 -79.310 1.00 25.00 67 THR A CA 1
ATOM 588 C C . THR A 1 84 ? -4.293 20.107 -78.587 1.00 24.29 67 THR A C 1
ATOM 589 O O . THR A 1 84 ? -4.520 20.772 -77.552 1.00 25.23 67 THR A O 1
ATOM 593 N N . VAL A 1 85 ? -5.083 19.168 -79.065 1.00 23.49 68 VAL A N 1
ATOM 594 C CA . VAL A 1 85 ? -6.419 18.870 -78.463 1.00 23.06 68 VAL A CA 1
ATOM 595 C C . VAL A 1 85 ? -6.238 17.624 -77.611 1.00 24.12 68 VAL A C 1
ATOM 596 O O . VAL A 1 85 ? -5.699 16.651 -78.124 1.00 24.42 68 VAL A O 1
ATOM 600 N N . ILE A 1 86 ? -6.516 17.738 -76.310 1.00 22.39 69 ILE A N 1
ATOM 601 C CA . ILE A 1 86 ? -6.309 16.655 -75.312 1.00 23.08 69 ILE A CA 1
ATOM 602 C C . ILE A 1 86 ? -7.706 16.149 -74.959 1.00 23.07 69 ILE A C 1
ATOM 603 O O . ILE A 1 86 ? -8.575 16.970 -74.650 1.00 22.57 69 ILE A O 1
ATOM 608 N N . GLY A 1 87 ? -7.951 14.846 -75.086 1.00 23.86 70 GLY A N 1
ATOM 609 C CA . GLY A 1 87 ? -9.298 14.296 -74.806 1.00 21.19 70 GLY A CA 1
ATOM 610 C C . GLY A 1 87 ? -9.199 12.784 -74.706 1.00 19.07 70 GLY A C 1
ATOM 611 O O . GLY A 1 87 ? -8.085 12.249 -74.665 1.00 20.95 70 GLY A O 1
ATOM 612 N N . SER A 1 88 ? -10.355 12.124 -74.765 1.00 20.22 71 SER A N 1
ATOM 613 C CA . SER A 1 88 ? -10.454 10.647 -74.731 1.00 20.77 71 SER A CA 1
ATOM 614 C C . SER A 1 88 ? -9.745 10.087 -75.964 1.00 22.37 71 SER A C 1
ATOM 615 O O . SER A 1 88 ? -9.573 10.827 -76.931 1.00 22.07 71 SER A O 1
ATOM 618 N N . ALA A 1 89 ? -9.389 8.813 -75.954 1.00 22.26 72 ALA A N 1
ATOM 619 C CA . ALA A 1 89 ? -8.851 8.161 -77.166 1.00 22.11 72 ALA A CA 1
ATOM 620 C C . ALA A 1 89 ? -9.874 8.297 -78.314 1.00 21.39 72 ALA A C 1
ATOM 621 O O . ALA A 1 89 ? -9.439 8.609 -79.410 1.00 24.11 72 ALA A O 1
ATOM 623 N N . GLU A 1 90 ? -11.173 8.127 -78.085 1.00 22.02 73 GLU A N 1
ATOM 624 C CA . GLU A 1 90 ? -12.209 8.236 -79.160 1.00 20.95 73 GLU A CA 1
ATOM 625 C C . GLU A 1 90 ? -12.187 9.675 -79.717 1.00 24.90 73 GLU A C 1
ATOM 626 O O . GLU A 1 90 ? -12.261 9.889 -80.965 1.00 25.45 73 GLU A O 1
ATOM 632 N N . MET A 1 91 ? -12.110 10.674 -78.852 1.00 23.51 74 MET A N 1
ATOM 633 C CA . MET A 1 91 ? -12.134 12.097 -79.289 1.00 24.60 74 MET A CA 1
ATOM 634 C C . MET A 1 91 ? -10.877 12.355 -80.141 1.00 23.74 74 MET A C 1
ATOM 635 O O . MET A 1 91 ? -10.987 12.925 -81.263 1.00 25.54 74 MET A O 1
ATOM 640 N N . ALA A 1 92 ? -9.717 11.893 -79.711 1.00 23.86 75 ALA A N 1
ATOM 641 C CA . ALA A 1 92 ? -8.458 12.039 -80.490 1.00 25.04 75 ALA A CA 1
ATOM 642 C C . ALA A 1 92 ? -8.600 11.356 -81.872 1.00 25.32 75 ALA A C 1
ATOM 643 O O . ALA A 1 92 ? -8.151 11.973 -82.888 1.00 27.70 75 ALA A O 1
ATOM 645 N N . ASP A 1 93 ? -9.118 10.130 -81.940 1.00 26.09 76 ASP A N 1
ATOM 646 C CA . ASP A 1 93 ? -9.283 9.403 -83.224 1.00 27.83 76 ASP A CA 1
ATOM 647 C C . ASP A 1 93 ? -10.227 10.190 -84.127 1.00 29.32 76 ASP A C 1
ATOM 648 O O . ASP A 1 93 ? -9.887 10.376 -85.307 1.00 29.98 76 ASP A O 1
ATOM 653 N N . TYR A 1 94 ? -11.406 10.536 -83.627 1.00 25.76 77 TYR A N 1
ATOM 654 C CA . TYR A 1 94 ? -12.453 11.277 -84.379 1.00 25.74 77 TYR A CA 1
ATOM 655 C C . TYR A 1 94 ? -11.851 12.587 -84.896 1.00 26.76 77 TYR A C 1
ATOM 656 O O . TYR A 1 94 ? -11.939 12.896 -86.115 1.00 25.83 77 TYR A O 1
ATOM 665 N N . LEU A 1 95 ? -11.296 13.400 -84.018 1.00 23.73 78 LEU A N 1
ATOM 666 C CA . LEU A 1 95 ? -10.733 14.716 -84.459 1.00 23.68 78 LEU A CA 1
ATOM 667 C C . LEU A 1 95 ? -9.679 14.485 -85.538 1.00 27.15 78 LEU A C 1
ATOM 668 O O . LEU A 1 95 ? -9.641 15.260 -86.484 1.00 25.73 78 LEU A O 1
ATOM 673 N N . SER A 1 96 ? -8.779 13.534 -85.333 1.00 27.04 79 SER A N 1
ATOM 674 C CA . SER A 1 96 ? -7.596 13.338 -86.201 1.00 29.83 79 SER A CA 1
ATOM 675 C C . SER A 1 96 ? -8.063 12.756 -87.536 1.00 30.51 79 SER A C 1
ATOM 676 O O . SER A 1 96 ? -7.706 13.318 -88.597 1.00 28.04 79 SER A O 1
ATOM 679 N N . SER A 1 97 ? -8.872 11.695 -87.492 1.00 30.59 80 SER A N 1
ATOM 680 C CA . SER A 1 97 ? -9.220 10.896 -88.694 1.00 30.11 80 SER A CA 1
ATOM 681 C C . SER A 1 97 ? -10.405 11.501 -89.447 1.00 29.39 80 SER A C 1
ATOM 682 O O . SER A 1 97 ? -10.410 11.445 -90.719 1.00 29.63 80 SER A O 1
ATOM 685 N N . TYR A 1 98 ? -11.442 11.943 -88.747 1.00 28.00 81 TYR A N 1
ATOM 686 C CA . TYR A 1 98 ? -12.673 12.460 -89.385 1.00 26.70 81 TYR A CA 1
ATOM 687 C C . TYR A 1 98 ? -12.515 13.946 -89.707 1.00 28.63 81 TYR A C 1
ATOM 688 O O . TYR A 1 98 ? -12.952 14.370 -90.786 1.00 28.07 81 TYR A O 1
ATOM 697 N N . HIS A 1 99 ? -11.943 14.750 -88.811 1.00 26.56 82 HIS A N 1
ATOM 698 C CA . HIS A 1 99 ? -11.881 16.226 -88.965 1.00 28.55 82 HIS A CA 1
ATOM 699 C C . HIS A 1 99 ? -10.510 16.732 -89.399 1.00 27.43 82 HIS A C 1
ATOM 700 O O . HIS A 1 99 ? -10.433 17.934 -89.585 1.00 29.97 82 HIS A O 1
ATOM 707 N N . GLY A 1 100 ? -9.466 15.897 -89.444 1.00 28.65 83 GLY A N 1
ATOM 708 C CA . GLY A 1 100 ? -8.135 16.311 -89.923 1.00 31.11 83 GLY A CA 1
ATOM 709 C C . GLY A 1 100 ? -7.413 17.221 -88.942 1.00 30.60 83 GLY A C 1
ATOM 710 O O . GLY A 1 100 ? -6.474 17.902 -89.344 1.00 28.18 83 GLY A O 1
ATOM 711 N N . VAL A 1 101 ? -7.750 17.168 -87.646 1.00 28.42 84 VAL A N 1
ATOM 712 C CA . VAL A 1 101 ? -7.016 17.991 -86.650 1.00 30.23 84 VAL A CA 1
ATOM 713 C C . VAL A 1 101 ? -5.565 17.505 -86.632 1.00 28.31 84 VAL A C 1
ATOM 714 O O . VAL A 1 101 ? -5.337 16.311 -86.551 1.00 30.08 84 VAL A O 1
ATOM 718 N N . GLU A 1 102 ? -4.605 18.428 -86.735 1.00 31.84 85 GLU A N 1
ATOM 719 C CA . GLU A 1 102 ? -3.168 18.094 -86.866 1.00 33.51 85 GLU A CA 1
ATOM 720 C C . GLU A 1 102 ? -2.626 17.528 -85.551 1.00 30.95 85 GLU A C 1
ATOM 721 O O . GLU A 1 102 ? -1.797 16.587 -85.597 1.00 31.41 85 GLU A O 1
ATOM 727 N N . ASN A 1 103 ? -3.010 18.112 -84.410 1.00 27.44 86 ASN A N 1
ATOM 728 C CA . ASN A 1 103 ? -2.283 17.873 -83.140 1.00 27.91 86 ASN A CA 1
ATOM 729 C C . ASN A 1 103 ? -3.291 17.396 -82.064 1.00 26.38 86 ASN A C 1
ATOM 730 O O . ASN A 1 103 ? -4.170 18.182 -81.633 1.00 23.84 86 ASN A O 1
ATOM 735 N N . VAL A 1 104 ? -3.251 16.100 -81.763 1.00 27.07 87 VAL A N 1
ATOM 736 C CA . VAL A 1 104 ? -4.152 15.501 -80.741 1.00 23.88 87 VAL A CA 1
ATOM 737 C C . VAL A 1 104 ? -3.307 14.714 -79.748 1.00 27.83 87 VAL A C 1
ATOM 738 O O . VAL A 1 104 ? -2.233 14.191 -80.087 1.00 28.29 87 VAL A O 1
ATOM 742 N N . HIS A 1 105 ? -3.805 14.594 -78.521 1.00 23.32 88 HIS A N 1
ATOM 743 C CA . HIS A 1 105 ? -3.202 13.706 -77.512 1.00 26.30 88 HIS A CA 1
ATOM 744 C C . HIS A 1 105 ? -4.355 12.978 -76.841 1.00 23.65 88 HIS A C 1
ATOM 745 O O . HIS A 1 105 ? -5.111 13.637 -76.064 1.00 24.02 88 HIS A O 1
ATOM 752 N N . GLY A 1 106 ? -4.484 11.700 -77.161 1.00 25.29 89 GLY A N 1
ATOM 753 C CA . GLY A 1 106 ? -5.511 10.833 -76.581 1.00 24.19 89 GLY A CA 1
ATOM 754 C C . GLY A 1 106 ? -5.084 10.332 -75.205 1.00 21.70 89 GLY A C 1
ATOM 755 O O . GLY A 1 106 ? -3.907 9.955 -75.015 1.00 22.42 89 GLY A O 1
ATOM 756 N N . MET A 1 107 ? -6.060 10.287 -74.320 1.00 23.16 90 MET A N 1
ATOM 757 C CA . MET A 1 107 ? -5.908 9.843 -72.911 1.00 20.78 90 MET A CA 1
ATOM 758 C C . MET A 1 107 ? -7.169 9.097 -72.499 1.00 20.10 90 MET A C 1
ATOM 759 O O . MET A 1 107 ? -8.097 8.957 -73.319 1.00 20.37 90 MET A O 1
ATOM 764 N N . ASN A 1 108 ? -7.243 8.688 -71.228 1.00 20.72 91 ASN A N 1
ATOM 765 C CA . ASN A 1 108 ? -8.511 8.124 -70.739 1.00 20.49 91 ASN A CA 1
ATOM 766 C C . ASN A 1 108 ? -8.563 8.317 -69.223 1.00 20.09 91 ASN A C 1
ATOM 767 O O . ASN A 1 108 ? -7.608 8.845 -68.614 1.00 21.22 91 ASN A O 1
ATOM 772 N N . ILE A 1 109 ? -9.666 7.900 -68.683 1.00 20.81 92 ILE A N 1
ATOM 773 C CA . ILE A 1 109 ? -9.968 8.163 -67.257 1.00 20.42 92 ILE A CA 1
ATOM 774 C C . ILE A 1 109 ? -8.869 7.563 -66.386 1.00 21.07 92 ILE A C 1
ATOM 775 O O . ILE A 1 109 ? -8.459 6.369 -66.560 1.00 20.12 92 ILE A O 1
ATOM 780 N N . GLY A 1 110 ? -8.408 8.399 -65.453 1.00 21.24 93 GLY A N 1
ATOM 781 C CA . GLY A 1 110 ? -7.336 8.087 -64.502 1.00 20.59 93 GLY A CA 1
ATOM 782 C C . GLY A 1 110 ? -5.962 8.354 -65.032 1.00 22.51 93 GLY A C 1
ATOM 783 O O . GLY A 1 110 ? -5.044 8.374 -64.215 1.00 24.17 93 GLY A O 1
ATOM 784 N N . GLY A 1 111 ? -5.808 8.541 -66.341 1.00 20.26 94 GLY A N 1
ATOM 785 C CA . GLY A 1 111 ? -4.516 8.862 -66.935 1.00 21.24 94 GLY A CA 1
ATOM 786 C C . GLY A 1 111 ? -4.103 10.267 -66.618 1.00 20.70 94 GLY A C 1
ATOM 787 O O . GLY A 1 111 ? -4.942 11.181 -66.652 1.00 21.54 94 GLY A O 1
ATOM 788 N N . LYS A 1 112 ? -2.818 10.429 -66.391 1.00 21.71 95 LYS A N 1
ATOM 789 C CA . LYS A 1 112 ? -2.223 11.756 -66.190 1.00 22.74 95 LYS A CA 1
ATOM 790 C C . LYS A 1 112 ? -1.171 11.948 -67.264 1.00 24.76 95 LYS A C 1
ATOM 791 O O . LYS A 1 112 ? -0.479 10.951 -67.601 1.00 28.45 95 LYS A O 1
ATOM 797 N N . ALA A 1 113 ? -1.044 13.161 -67.799 1.00 22.78 96 ALA A N 1
ATOM 798 C CA . ALA A 1 113 ? 0.021 13.492 -68.763 1.00 25.15 96 ALA A CA 1
ATOM 799 C C . ALA A 1 113 ? 0.641 14.832 -68.382 1.00 24.80 96 ALA A C 1
ATOM 800 O O . ALA A 1 113 ? -0.094 15.752 -67.983 1.00 24.71 96 ALA A O 1
ATOM 802 N N . ASN A 1 114 ? 1.950 14.917 -68.552 1.00 26.60 97 ASN A N 1
ATOM 803 C CA . ASN A 1 114 ? 2.743 16.126 -68.242 1.00 28.98 97 ASN A CA 1
ATOM 804 C C . ASN A 1 114 ? 3.018 16.879 -69.540 1.00 27.32 97 ASN A C 1
ATOM 805 O O . ASN A 1 114 ? 3.507 16.253 -70.483 1.00 30.44 97 ASN A O 1
ATOM 810 N N . PHE A 1 115 ? 2.674 18.161 -69.559 1.00 25.61 98 PHE A N 1
ATOM 811 C CA . PHE A 1 115 ? 2.885 19.093 -70.686 1.00 26.06 98 PHE A CA 1
ATOM 812 C C . PHE A 1 115 ? 3.690 20.281 -70.177 1.00 28.01 98 PHE A C 1
ATOM 813 O O . PHE A 1 115 ? 3.982 20.404 -68.963 1.00 29.89 98 PHE A O 1
ATOM 821 N N . ASP A 1 116 ? 4.076 21.138 -71.109 1.00 30.03 99 ASP A N 1
ATOM 822 C CA . ASP A 1 116 ? 4.928 22.300 -70.737 1.00 33.14 99 ASP A CA 1
ATOM 823 C C . ASP A 1 116 ? 4.110 23.264 -69.872 1.00 30.73 99 ASP A C 1
ATOM 824 O O . ASP A 1 116 ? 4.719 23.966 -69.083 1.00 35.12 99 ASP A O 1
ATOM 829 N N . PHE A 1 117 ? 2.773 23.240 -69.929 1.00 30.05 100 PHE A N 1
ATOM 830 C CA . PHE A 1 117 ? 1.954 24.130 -69.068 1.00 27.44 100 PHE A CA 1
ATOM 831 C C . PHE A 1 117 ? 1.752 23.556 -67.665 1.00 25.69 100 PHE A C 1
ATOM 832 O O . PHE A 1 117 ? 1.379 24.326 -66.753 1.00 27.25 100 PHE A O 1
ATOM 840 N N . GLY A 1 118 ? 1.980 22.258 -67.473 1.00 26.38 101 GLY A N 1
ATOM 841 C CA . GLY A 1 118 ? 1.575 21.554 -66.253 1.00 26.95 101 GLY A CA 1
ATOM 842 C C . GLY A 1 118 ? 0.963 20.214 -66.612 1.00 26.65 101 GLY A C 1
ATOM 843 O O . GLY A 1 118 ? 1.251 19.700 -67.723 1.00 26.57 101 GLY A O 1
ATOM 844 N N . SER A 1 119 ? 0.117 19.687 -65.735 1.00 25.29 102 SER A N 1
ATOM 845 C CA . SER A 1 119 ? -0.422 18.313 -65.881 1.00 24.12 102 SER A CA 1
ATOM 846 C C . SER A 1 119 ? -1.932 18.326 -66.071 1.00 22.37 102 SER A C 1
ATOM 847 O O . SER A 1 119 ? -2.621 19.223 -65.603 1.00 22.72 102 SER A O 1
ATOM 850 N N . VAL A 1 120 ? -2.406 17.327 -66.804 1.00 23.61 103 VAL A N 1
ATOM 851 C CA . VAL A 1 120 ? -3.844 17.037 -67.030 1.00 23.30 103 VAL A CA 1
ATOM 852 C C . VAL A 1 120 ? -4.074 15.596 -66.587 1.00 21.21 103 VAL A C 1
ATOM 853 O O . VAL A 1 120 ? -3.346 14.693 -67.056 1.00 24.04 103 VAL A O 1
ATOM 857 N N . LYS A 1 121 ? -5.028 15.427 -65.677 1.00 21.57 104 LYS A N 1
ATOM 858 C CA . LYS A 1 121 ? -5.510 14.079 -65.305 1.00 19.71 104 LYS A CA 1
ATOM 859 C C . LYS A 1 121 ? -7.004 14.022 -65.549 1.00 20.54 104 LYS A C 1
ATOM 860 O O . LYS A 1 121 ? -7.740 14.887 -65.085 1.00 20.89 104 LYS A O 1
ATOM 866 N N . PHE A 1 122 ? -7.450 13.064 -66.341 1.00 18.93 105 PHE A N 1
ATOM 867 C CA . PHE A 1 122 ? -8.903 12.884 -66.548 1.00 21.59 105 PHE A CA 1
ATOM 868 C C . PHE A 1 122 ? -9.465 12.016 -65.419 1.00 20.02 105 PHE A C 1
ATOM 869 O O . PHE A 1 122 ? -8.797 11.073 -64.966 1.00 19.87 105 PHE A O 1
ATOM 877 N N . VAL A 1 123 ? -10.664 12.362 -64.992 1.00 19.14 106 VAL A N 1
ATOM 878 C CA . VAL A 1 123 ? -11.366 11.640 -63.910 1.00 21.66 106 VAL A CA 1
ATOM 879 C C . VAL A 1 123 ? -12.765 11.331 -64.397 1.00 18.93 106 VAL A C 1
ATOM 880 O O . VAL A 1 123 ? -13.204 11.851 -65.447 1.00 20.45 106 VAL A O 1
ATOM 884 N N . GLN A 1 124 ? -13.438 10.483 -63.633 1.00 20.25 107 GLN A N 1
ATOM 885 C CA . GLN A 1 124 ? -14.761 10.003 -64.035 1.00 21.43 107 GLN A CA 1
ATOM 886 C C . GLN A 1 124 ? -15.818 11.103 -63.895 1.00 20.29 107 GLN A C 1
ATOM 887 O O . GLN A 1 124 ? -15.611 12.123 -63.187 1.00 20.89 107 GLN A O 1
ATOM 893 N N . ALA A 1 125 ? -16.934 10.886 -64.584 1.00 20.58 108 ALA A N 1
ATOM 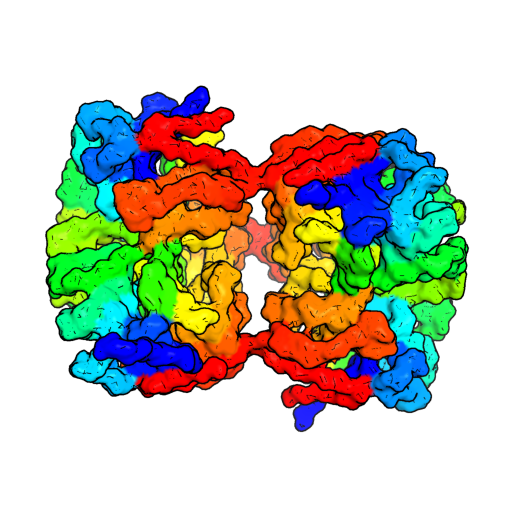894 C CA . ALA A 1 125 ? -18.134 11.741 -64.581 1.00 19.87 108 ALA A CA 1
ATOM 895 C C . ALA A 1 125 ? -19.314 10.870 -64.980 1.00 20.62 108 ALA A C 1
ATOM 896 O O . ALA A 1 125 ? -19.121 9.842 -65.612 1.00 21.12 108 ALA A O 1
ATOM 898 N N . PHE A 1 126 ? -20.511 11.336 -64.715 1.00 22.59 109 PHE A N 1
ATOM 899 C CA . PHE A 1 126 ? -21.755 10.601 -65.020 1.00 21.09 109 PHE A CA 1
ATOM 900 C C . PHE A 1 126 ? -22.624 11.543 -65.820 1.00 20.74 109 PHE A C 1
ATOM 901 O O . PHE A 1 126 ? -23.159 12.517 -65.289 1.00 21.59 109 PHE A O 1
ATOM 909 N N . HIS A 1 127 ? -22.714 11.232 -67.102 1.00 19.58 110 HIS A N 1
ATOM 910 C CA . HIS A 1 127 ? -23.320 12.114 -68.118 1.00 20.47 110 HIS A CA 1
ATOM 911 C C . HIS A 1 127 ? -23.361 11.271 -69.390 1.00 22.51 110 HIS A C 1
ATOM 912 O O . HIS A 1 127 ? -23.693 10.090 -69.320 1.00 23.25 110 HIS A O 1
ATOM 919 N N . SER A 1 128 ? -23.041 11.851 -70.514 1.00 21.76 111 SER A N 1
ATOM 920 C CA . SER A 1 128 ? -22.865 11.124 -71.788 1.00 22.03 111 SER A CA 1
ATOM 921 C C . SER A 1 128 ? -21.837 11.879 -72.632 1.00 22.21 111 SER A C 1
ATOM 922 O O . SER A 1 128 ? -21.433 12.994 -72.276 1.00 23.51 111 SER A O 1
ATOM 925 N N . SER A 1 129 ? -21.346 11.300 -73.733 1.00 22.51 112 SER A N 1
ATOM 926 C CA . SER A 1 129 ? -20.299 11.989 -74.515 1.00 21.21 112 SER A CA 1
ATOM 927 C C . SER A 1 129 ? -20.452 11.600 -75.983 1.00 23.97 112 SER A C 1
ATOM 928 O O . SER A 1 129 ? -20.212 10.448 -76.335 1.00 22.49 112 SER A O 1
ATOM 931 N N . SER A 1 130 ? -20.968 12.517 -76.765 1.00 23.84 113 SER A N 1
ATOM 932 C CA . SER A 1 130 ? -21.175 12.285 -78.207 1.00 24.22 113 SER A CA 1
ATOM 933 C C . SER A 1 130 ? -21.319 13.638 -78.877 1.00 23.92 113 SER A C 1
ATOM 934 O O . SER A 1 130 ? -21.653 14.627 -78.187 1.00 26.75 113 SER A O 1
ATOM 937 N N . PHE A 1 131 ? -21.173 13.620 -80.187 1.00 23.37 114 PHE A N 1
ATOM 938 C CA . PHE A 1 131 ? -21.475 14.764 -81.065 1.00 26.84 114 PHE A CA 1
ATOM 939 C C . PHE A 1 131 ? -22.487 14.257 -82.089 1.00 27.28 114 PHE A C 1
ATOM 940 O O . PHE A 1 131 ? -22.204 13.216 -82.672 1.00 27.90 114 PHE A O 1
ATOM 948 N N . THR A 1 132 ? -23.628 14.936 -82.250 1.00 30.71 115 THR A N 1
ATOM 949 C CA . THR A 1 132 ? -24.719 14.405 -83.099 1.00 32.77 115 THR A CA 1
ATOM 950 C C . THR A 1 132 ? -24.565 15.040 -84.479 1.00 40.71 115 THR A C 1
ATOM 951 O O . THR A 1 132 ? -24.449 16.276 -84.557 1.00 45.87 115 THR A O 1
ATOM 955 N N . HIS A 1 133 ? -24.424 14.188 -85.492 1.00 41.14 116 HIS A N 1
ATOM 956 C CA . HIS A 1 133 ? -24.465 14.571 -86.930 1.00 50.21 116 HIS A CA 1
ATOM 957 C C . HIS A 1 133 ? -25.924 14.913 -87.305 1.00 52.11 116 HIS A C 1
ATOM 958 O O . HIS A 1 133 ? -26.850 14.688 -86.480 1.00 49.33 116 HIS A O 1
ATOM 965 N N . GLU A 1 134 ? -26.144 15.456 -88.501 1.00 56.34 117 GLU A N 1
ATOM 966 C CA . GLU A 1 134 ? -27.451 16.039 -88.925 1.00 61.46 117 GLU A CA 1
ATOM 967 C C . GLU A 1 134 ? -28.582 14.996 -88.861 1.00 58.82 117 GLU A C 1
ATOM 968 O O . GLU A 1 134 ? -29.734 15.414 -88.583 1.00 60.75 117 GLU A O 1
ATOM 974 N N . ASN A 1 135 ? -28.252 13.707 -89.052 1.00 52.46 118 ASN A N 1
ATOM 975 C CA . ASN A 1 135 ? -29.194 12.568 -89.232 1.00 45.84 118 ASN A CA 1
ATOM 976 C C . ASN A 1 135 ? -29.733 12.030 -87.893 1.00 49.67 118 ASN A C 1
ATOM 977 O O . ASN A 1 135 ? -30.512 11.053 -87.930 1.00 44.28 118 ASN A O 1
ATOM 982 N N . GLY A 1 136 ? -29.292 12.586 -86.752 1.00 40.54 119 GLY A N 1
ATOM 983 C CA . GLY A 1 136 ? -29.754 12.219 -85.399 1.00 40.01 119 GLY A CA 1
ATOM 984 C C . GLY A 1 136 ? -28.965 11.052 -84.804 1.00 35.09 119 GLY A C 1
ATOM 985 O O . GLY A 1 136 ? -29.386 10.543 -83.748 1.00 34.56 119 GLY A O 1
ATOM 986 N N . ILE A 1 137 ? -27.880 10.642 -85.464 1.00 35.26 120 ILE A N 1
ATOM 987 C CA . ILE A 1 137 ? -26.992 9.514 -85.051 1.00 33.43 120 ILE A CA 1
ATOM 988 C C . ILE A 1 137 ? -25.794 10.106 -84.322 1.00 30.64 120 ILE A C 1
ATOM 989 O O . ILE A 1 137 ? -24.941 10.784 -84.886 1.00 31.03 120 ILE A O 1
ATOM 994 N N . PRO A 1 138 ? -25.729 9.924 -82.992 1.00 27.46 121 PRO A N 1
ATOM 995 C CA . PRO A 1 138 ? -24.553 10.369 -82.269 1.00 27.47 121 PRO A CA 1
ATOM 996 C C . PRO A 1 138 ? -23.262 9.674 -82.691 1.00 25.67 121 PRO A C 1
ATOM 997 O O . PRO A 1 138 ? -23.247 8.493 -83.019 1.00 29.42 121 PRO A O 1
ATOM 1001 N N . VAL A 1 139 ? -22.172 10.409 -82.600 1.00 23.21 122 VAL A N 1
ATOM 1002 C CA . VAL A 1 139 ? -20.796 9.849 -82.699 1.00 22.62 122 VAL A CA 1
ATOM 1003 C C . VAL A 1 139 ? -20.328 9.659 -81.257 1.00 23.07 122 VAL A C 1
ATOM 1004 O O . VAL A 1 139 ? -20.235 10.673 -80.531 1.00 23.21 122 VAL A O 1
ATOM 1008 N N . TYR A 1 140 ? -20.080 8.403 -80.860 1.00 23.80 123 TYR A N 1
ATOM 1009 C CA . TYR A 1 140 ? -19.628 8.059 -79.489 1.00 21.40 123 TYR A CA 1
ATOM 1010 C C . TYR A 1 140 ? -18.236 8.607 -79.267 1.00 22.17 123 TYR A C 1
ATOM 1011 O O . TYR A 1 140 ? -17.333 8.355 -80.073 1.00 22.42 123 TYR A O 1
ATOM 1020 N N . LEU A 1 141 ? -17.996 9.313 -78.162 1.00 19.90 124 LEU A N 1
ATOM 1021 C CA . LEU A 1 141 ? -16.651 9.922 -77.952 1.00 23.03 124 LEU A CA 1
ATOM 1022 C C . LEU A 1 141 ? -16.110 9.569 -76.553 1.00 22.82 124 LEU A C 1
ATOM 1023 O O . LEU A 1 141 ? -15.220 10.292 -76.038 1.00 22.77 124 LEU A O 1
ATOM 1028 N N . GLY A 1 142 ? -16.526 8.411 -76.038 1.00 23.02 125 GLY A N 1
ATOM 1029 C CA . GLY A 1 142 ? -15.936 7.868 -74.801 1.00 21.13 125 GLY A CA 1
ATOM 1030 C C . GLY A 1 142 ? -16.857 8.053 -73.622 1.00 22.17 125 GLY A C 1
ATOM 1031 O O . GLY A 1 142 ? -18.033 8.400 -73.805 1.00 23.59 125 GLY A O 1
ATOM 1032 N N . MET A 1 143 ? -16.381 7.751 -72.429 1.00 21.99 126 MET A N 1
ATOM 1033 C CA . MET A 1 143 ? -17.157 8.111 -71.229 1.00 21.58 126 MET A CA 1
ATOM 1034 C C . MET A 1 143 ? -16.896 9.592 -70.985 1.00 20.29 126 MET A C 1
ATOM 1035 O O . MET A 1 143 ? -15.811 10.110 -71.306 1.00 22.45 126 MET A O 1
ATOM 1040 N N . PRO A 1 144 ? -17.898 10.319 -70.448 1.00 21.44 127 PRO A N 1
ATOM 1041 C CA . PRO A 1 144 ? -17.712 11.698 -70.044 1.00 20.94 127 PRO A CA 1
ATOM 1042 C C . PRO A 1 144 ? -16.656 11.724 -68.934 1.00 20.70 127 PRO A C 1
ATOM 1043 O O . PRO A 1 144 ? -16.561 10.787 -68.142 1.00 20.13 127 PRO A O 1
ATOM 1047 N N . MET A 1 145 ? -16.001 12.871 -68.815 1.00 20.53 128 MET A N 1
ATOM 1048 C CA . MET A 1 145 ? -14.900 13.046 -67.853 1.00 21.08 128 MET A CA 1
ATOM 1049 C C . MET A 1 145 ? -14.932 14.399 -67.154 1.00 21.70 128 MET A C 1
ATOM 1050 O O . MET A 1 145 ? -15.588 15.350 -67.623 1.00 21.44 128 MET A O 1
ATOM 1055 N N . GLY A 1 146 ? -14.251 14.452 -66.005 1.00 20.96 129 GLY A N 1
ATOM 1056 C CA . GLY A 1 146 ? -13.784 15.699 -65.402 1.00 20.27 129 GLY A CA 1
ATOM 1057 C C . GLY A 1 146 ? -12.283 15.812 -65.618 1.00 19.20 129 GLY A C 1
ATOM 1058 O O . GLY A 1 146 ? -11.654 14.880 -66.139 1.00 19.20 129 GLY A O 1
ATOM 1059 N N . ILE A 1 147 ? -11.709 16.914 -65.183 1.00 19.58 130 ILE A N 1
ATOM 1060 C CA . ILE A 1 147 ? -10.260 17.191 -65.315 1.00 19.91 130 ILE A CA 1
ATOM 1061 C C . ILE A 1 147 ? -9.719 17.692 -63.995 1.00 20.08 130 ILE A C 1
ATOM 1062 O O . ILE A 1 147 ? -10.317 18.579 -63.381 1.00 21.26 130 ILE A O 1
ATOM 1067 N N . VAL A 1 148 ? -8.597 17.124 -63.615 1.00 20.30 131 VAL A N 1
ATOM 1068 C CA . VAL A 1 148 ? -7.721 17.673 -62.563 1.00 20.44 131 VAL A CA 1
ATOM 1069 C C . VAL A 1 148 ? -6.472 18.219 -63.246 1.00 19.21 131 VAL A C 1
ATOM 1070 O O . VAL A 1 148 ? -5.667 17.431 -63.777 1.00 22.98 131 VAL A O 1
ATOM 1074 N N . PHE A 1 149 ? -6.296 19.539 -63.200 1.00 19.98 132 PHE A N 1
ATOM 1075 C CA . PHE A 1 149 ? -5.037 20.208 -63.628 1.00 21.87 132 PHE A CA 1
ATOM 1076 C C . PHE A 1 149 ? -4.138 20.442 -62.420 1.00 21.94 132 PHE A C 1
ATOM 1077 O O . PHE A 1 149 ? -4.683 20.816 -61.368 1.00 22.99 132 PHE A O 1
ATOM 1085 N N . GLU A 1 150 ? -2.821 20.301 -62.564 1.00 24.92 133 GLU A N 1
ATOM 1086 C CA . GLU A 1 150 ? -1.838 20.913 -61.644 1.00 25.43 133 GLU A CA 1
ATOM 1087 C C . GLU A 1 150 ? -1.051 21.940 -62.465 1.00 25.60 133 GLU A C 1
ATOM 1088 O O . GLU A 1 150 ? -0.278 21.562 -63.360 1.00 26.11 133 GLU A O 1
ATOM 1094 N N . VAL A 1 151 ? -1.327 23.208 -62.210 1.00 24.97 134 VAL A N 1
ATOM 1095 C CA . VAL A 1 151 ? -0.685 24.317 -62.952 1.00 27.35 134 VAL A CA 1
ATOM 1096 C C . VAL A 1 151 ? -0.200 25.364 -61.948 1.00 27.30 134 VAL A C 1
ATOM 1097 O O . VAL A 1 151 ? -0.979 25.790 -61.107 1.00 26.32 134 VAL A O 1
ATOM 1101 N N . GLU A 1 152 ? 1.081 25.739 -62.045 1.00 28.68 135 GLU A N 1
ATOM 1102 C CA . GLU A 1 152 ? 1.711 26.786 -61.191 1.00 28.97 135 GLU A CA 1
ATOM 1103 C C . GLU A 1 152 ? 1.315 26.582 -59.727 1.00 28.53 135 GLU A C 1
ATOM 1104 O O . GLU A 1 152 ? 0.922 27.575 -59.036 1.00 29.61 135 GLU A O 1
ATOM 1110 N N . GLY A 1 153 ? 1.345 25.326 -59.278 1.00 28.07 136 GLY A N 1
ATOM 1111 C CA . GLY A 1 153 ? 1.156 25.021 -57.851 1.00 29.09 136 GLY A CA 1
ATOM 1112 C C . GLY A 1 153 ? -0.311 25.009 -57.465 1.00 28.12 136 GLY A C 1
ATOM 1113 O O . GLY A 1 153 ? -0.622 24.892 -56.250 1.00 31.82 136 GLY A O 1
ATOM 1114 N N . LYS A 1 154 ? -1.210 25.133 -58.429 1.00 26.69 137 LYS A N 1
ATOM 1115 C CA . LYS A 1 154 ? -2.657 25.128 -58.136 1.00 24.16 137 LYS A CA 1
ATOM 1116 C C . LYS A 1 154 ? -3.261 23.830 -58.674 1.00 27.45 137 LYS A C 1
ATOM 1117 O O . LYS A 1 154 ? -2.925 23.444 -59.803 1.00 25.46 137 LYS A O 1
ATOM 1123 N N . THR A 1 155 ? -4.175 23.239 -57.920 1.00 23.48 138 THR A N 1
ATOM 1124 C CA . THR A 1 155 ? -4.887 22.020 -58.327 1.00 21.52 138 THR A CA 1
ATOM 1125 C C . THR A 1 155 ? -6.300 22.480 -58.668 1.00 21.84 138 THR A C 1
ATOM 1126 O O . THR A 1 155 ? -6.978 23.031 -57.813 1.00 21.21 138 THR A O 1
ATOM 1130 N N . ILE A 1 156 ? -6.655 22.364 -59.947 1.00 19.72 139 ILE A N 1
ATOM 1131 C CA . ILE A 1 156 ? -7.967 22.805 -60.485 1.00 21.66 139 ILE A CA 1
ATOM 1132 C C . ILE A 1 156 ? -8.775 21.549 -60.836 1.00 20.54 139 ILE A C 1
ATOM 1133 O O . ILE A 1 156 ? -8.329 20.821 -61.746 1.00 20.76 139 ILE A O 1
ATOM 1138 N N . TYR A 1 157 ? -9.957 21.400 -60.262 1.00 20.21 140 TYR A N 1
ATOM 1139 C CA . TYR A 1 157 ? -10.883 20.269 -60.548 1.00 19.78 140 TYR A CA 1
ATOM 1140 C C . TYR A 1 157 ? -12.062 20.858 -61.313 1.00 20.62 140 TYR A C 1
ATOM 1141 O O . TYR A 1 157 ? -12.927 21.515 -60.722 1.00 22.91 140 TYR A O 1
ATOM 1150 N N . HIS A 1 158 ? -12.109 20.632 -62.615 1.00 19.92 141 HIS A N 1
ATOM 1151 C CA . HIS A 1 158 ? -13.306 20.933 -63.433 1.00 20.15 141 HIS A CA 1
ATOM 1152 C C . HIS A 1 158 ? -14.110 19.639 -63.465 1.00 21.74 141 HIS A C 1
ATOM 1153 O O . HIS A 1 158 ? -13.544 18.647 -63.995 1.00 22.10 141 HIS A O 1
ATOM 1160 N N . THR A 1 159 ? -15.308 19.586 -62.899 1.00 21.31 142 THR A N 1
ATOM 1161 C CA . THR A 1 159 ? -16.003 18.289 -62.746 1.00 21.48 142 THR A CA 1
ATOM 1162 C C . THR A 1 159 ? -16.551 17.779 -64.075 1.00 22.09 142 THR A C 1
ATOM 1163 O O . THR A 1 159 ? -17.003 16.624 -64.098 1.00 21.34 142 THR A O 1
ATOM 1167 N N . GLY A 1 160 ? -16.503 18.581 -65.141 1.00 21.47 143 GLY A N 1
ATOM 1168 C CA . GLY A 1 160 ? -17.181 18.249 -66.395 1.00 21.88 143 GLY A CA 1
ATOM 1169 C C . GLY A 1 160 ? -18.679 18.366 -66.193 1.00 22.15 143 GLY A C 1
ATOM 1170 O O . GLY A 1 160 ? -19.141 18.791 -65.132 1.00 24.47 143 GLY A O 1
ATOM 1171 N N . ASP A 1 161 ? -19.451 17.984 -67.170 1.00 20.84 144 ASP A N 1
ATOM 1172 C CA . ASP A 1 161 ? -20.908 17.787 -66.997 1.00 21.31 144 ASP A CA 1
ATOM 1173 C C . ASP A 1 161 ? -21.105 16.481 -66.241 1.00 20.21 144 ASP A C 1
ATOM 1174 O O . ASP A 1 161 ? -20.578 15.445 -66.662 1.00 20.77 144 ASP A O 1
ATOM 1179 N N . THR A 1 162 ? -21.777 16.528 -65.098 1.00 20.78 145 THR A N 1
ATOM 1180 C CA . THR A 1 162 ? -21.903 15.308 -64.256 1.00 21.46 145 THR A CA 1
ATOM 1181 C C . THR A 1 162 ? -23.077 15.449 -63.307 1.00 21.52 145 THR A C 1
ATOM 1182 O O . THR A 1 162 ? -23.412 16.569 -62.964 1.00 20.90 145 THR A O 1
ATOM 1186 N N . GLY A 1 163 ? -23.587 14.289 -62.901 1.00 19.14 146 GLY A N 1
ATOM 1187 C CA . GLY A 1 163 ? -24.345 14.071 -61.683 1.00 18.24 146 GLY A CA 1
ATOM 1188 C C . GLY A 1 163 ? -23.429 13.914 -60.483 1.00 19.08 146 GLY A C 1
ATOM 1189 O O . GLY A 1 163 ? -22.228 13.706 -60.623 1.00 20.70 146 GLY A O 1
ATOM 1190 N N . LEU A 1 164 ? -24.041 13.932 -59.322 1.00 19.05 147 LEU A N 1
ATOM 1191 C CA . LEU A 1 164 ? -23.375 13.765 -58.033 1.00 18.61 147 LEU A CA 1
ATOM 1192 C C . LEU A 1 164 ? -22.849 12.319 -57.931 1.00 19.35 147 LEU A C 1
ATOM 1193 O O . LEU A 1 164 ? -23.577 11.366 -58.288 1.00 19.88 147 LEU A O 1
ATOM 1198 N N . PHE A 1 165 ? -21.619 12.140 -57.428 1.00 19.48 148 PHE A N 1
ATOM 1199 C CA . PHE A 1 165 ? -21.097 10.775 -57.180 1.00 19.91 148 PHE A CA 1
ATOM 1200 C C . PHE A 1 165 ? -20.103 10.842 -56.031 1.00 21.11 148 PHE A C 1
ATOM 1201 O O . PHE A 1 165 ? -19.347 11.812 -55.929 1.00 18.79 148 PHE A O 1
ATOM 1209 N N . SER A 1 166 ? -20.117 9.818 -55.175 1.00 20.60 149 SER A N 1
ATOM 1210 C CA . SER A 1 166 ? -19.319 9.821 -53.931 1.00 20.32 149 SER A CA 1
ATOM 1211 C C . SER A 1 166 ? -17.818 9.816 -54.268 1.00 19.33 149 SER A C 1
ATOM 1212 O O . SER A 1 166 ? -17.064 10.375 -53.446 1.00 21.69 149 SER A O 1
ATOM 1215 N N . ASP A 1 167 ? -17.388 9.312 -55.448 1.00 18.82 150 ASP A N 1
ATOM 1216 C CA . ASP A 1 167 ? -15.928 9.303 -55.770 1.00 21.35 150 ASP A CA 1
ATOM 1217 C C . ASP A 1 167 ? -15.419 10.713 -56.068 1.00 19.28 150 ASP A C 1
ATOM 1218 O O . ASP A 1 167 ? -14.180 10.927 -56.112 1.00 19.92 150 ASP A O 1
ATOM 1223 N N . MET A 1 168 ? -16.300 11.700 -56.078 1.00 19.00 151 MET A N 1
ATOM 1224 C CA . MET A 1 168 ? -15.825 13.104 -56.032 1.00 19.58 151 MET A CA 1
ATOM 1225 C C . MET A 1 168 ? -14.959 13.277 -54.783 1.00 20.27 151 MET A C 1
ATOM 1226 O O . MET A 1 168 ? -13.989 14.067 -54.840 1.00 20.25 151 MET A O 1
ATOM 1231 N N . SER A 1 169 ? -15.282 12.588 -53.688 1.00 19.15 152 SER A N 1
ATOM 1232 C CA . SER A 1 169 ? -14.488 12.670 -52.433 1.00 20.17 152 SER A CA 1
ATOM 1233 C C . SER A 1 169 ? -13.131 11.991 -52.639 1.00 21.55 152 SER A C 1
ATOM 1234 O O . SER A 1 169 ? -12.175 12.411 -52.031 1.00 21.67 152 SER A O 1
ATOM 1237 N N . LEU A 1 170 ? -13.085 10.891 -53.380 1.00 19.71 153 LEU A N 1
ATOM 1238 C CA . LEU A 1 170 ? -11.817 10.167 -53.641 1.00 21.23 153 LEU A CA 1
ATOM 1239 C C . LEU A 1 170 ? -10.898 11.060 -54.473 1.00 21.84 153 LEU A C 1
ATOM 1240 O O . LEU A 1 170 ? -9.704 11.227 -54.152 1.00 22.85 153 LEU A O 1
ATOM 1245 N N . ILE A 1 171 ? -11.445 11.639 -55.530 1.00 22.57 154 ILE A N 1
ATOM 1246 C CA . ILE A 1 171 ? -10.672 12.545 -56.400 1.00 21.57 154 ILE A CA 1
ATOM 1247 C C . ILE A 1 171 ? -10.107 13.661 -55.511 1.00 21.43 154 ILE A C 1
ATOM 1248 O O . ILE A 1 171 ? -8.893 13.965 -55.609 1.00 22.69 154 ILE A O 1
ATOM 1253 N N . ALA A 1 172 ? -10.955 14.312 -54.745 1.00 20.97 155 ALA A N 1
ATOM 1254 C CA . ALA A 1 172 ? -10.541 15.496 -53.940 1.00 24.10 155 ALA A CA 1
ATOM 1255 C C . ALA A 1 172 ? -9.588 15.111 -52.801 1.00 24.85 155 ALA A C 1
ATOM 1256 O O . ALA A 1 172 ? -8.691 15.915 -52.478 1.00 26.45 155 ALA A O 1
ATOM 1258 N N . LYS A 1 173 ? -9.737 13.954 -52.175 1.00 24.52 156 LYS A N 1
ATOM 1259 C CA . LYS A 1 173 ? -8.807 13.532 -51.086 1.00 25.93 156 LYS A CA 1
ATOM 1260 C C . LYS A 1 173 ? -7.433 13.203 -51.675 1.00 26.89 156 LYS A C 1
ATOM 1261 O O . LYS A 1 173 ? -6.426 13.492 -51.020 1.00 27.50 156 LYS A O 1
ATOM 1267 N N . ARG A 1 174 ? -7.392 12.586 -52.856 1.00 24.04 157 ARG A N 1
ATOM 1268 C CA . ARG A 1 174 ? -6.137 12.176 -53.536 1.00 26.25 157 ARG A CA 1
ATOM 1269 C C . ARG A 1 174 ? -5.452 13.406 -54.148 1.00 24.79 157 ARG A C 1
ATOM 1270 O O . ARG A 1 174 ? -4.195 13.359 -54.330 1.00 24.68 157 ARG A O 1
ATOM 1278 N N . HIS A 1 175 ? -6.229 14.422 -54.538 1.00 23.63 158 HIS A N 1
ATOM 1279 C CA . HIS A 1 175 ? -5.735 15.641 -55.242 1.00 26.05 158 HIS A CA 1
ATOM 1280 C C . HIS A 1 175 ? -6.385 16.856 -54.619 1.00 24.03 158 HIS A C 1
ATOM 1281 O O . HIS A 1 175 ? -7.329 17.398 -55.176 1.00 22.00 158 HIS A O 1
ATOM 1288 N N . PRO A 1 176 ? -5.955 17.272 -53.414 1.00 22.50 159 PRO A N 1
ATOM 1289 C CA . PRO A 1 176 ? -6.659 18.352 -52.728 1.00 24.74 159 PRO A CA 1
ATOM 1290 C C . PRO A 1 176 ? -6.805 19.572 -53.644 1.00 23.36 159 PRO A C 1
ATOM 1291 O O . PRO A 1 176 ? -5.851 19.952 -54.281 1.00 20.85 159 PRO A O 1
ATOM 1295 N N . VAL A 1 177 ? -7.995 20.177 -53.646 1.00 22.58 160 VAL A N 1
ATOM 1296 C CA . VAL A 1 177 ? -8.429 21.110 -54.715 1.00 21.61 160 VAL A CA 1
ATOM 1297 C C . VAL A 1 177 ? -8.312 22.585 -54.277 1.00 21.15 160 VAL A C 1
ATOM 1298 O O . VAL A 1 177 ? -8.895 22.983 -53.285 1.00 22.94 160 VAL A O 1
ATOM 1302 N N . ASP A 1 178 ? -7.647 23.394 -55.101 1.00 21.15 161 ASP A N 1
ATOM 1303 C CA . ASP A 1 178 ? -7.601 24.871 -54.962 1.00 21.50 161 ASP A CA 1
ATOM 1304 C C . ASP A 1 178 ? -8.902 25.450 -55.536 1.00 21.62 161 ASP A C 1
ATOM 1305 O O . ASP A 1 178 ? -9.590 26.253 -54.867 1.00 24.55 161 ASP A O 1
ATOM 1310 N N . VAL A 1 179 ? -9.220 25.122 -56.788 1.00 20.33 162 VAL A N 1
ATOM 1311 C CA . VAL A 1 179 ? -10.426 25.672 -57.430 1.00 21.41 162 VAL A CA 1
ATOM 1312 C C . VAL A 1 179 ? -11.235 24.502 -57.985 1.00 20.29 162 VAL A C 1
ATOM 1313 O O . VAL A 1 179 ? -10.683 23.717 -58.711 1.00 21.88 162 VAL A O 1
ATOM 1317 N N . CYS A 1 180 ? -12.524 24.494 -57.700 1.00 21.74 163 CYS A N 1
ATOM 1318 C CA . CYS A 1 180 ? -13.455 23.532 -58.310 1.00 21.11 163 CYS A CA 1
ATOM 1319 C C . CYS A 1 180 ? -14.466 24.302 -59.146 1.00 20.84 163 CYS A C 1
ATOM 1320 O O . CYS A 1 180 ? -15.101 25.225 -58.609 1.00 23.07 163 CYS A O 1
ATOM 1323 N N . PHE A 1 181 ? -14.549 23.972 -60.420 1.00 20.77 164 PHE A N 1
ATOM 1324 C CA . PHE A 1 181 ? -15.617 24.406 -61.325 1.00 20.11 164 PHE A CA 1
ATOM 1325 C C . PHE A 1 181 ? -16.686 23.321 -61.351 1.00 21.53 164 PHE A C 1
ATOM 1326 O O . PHE A 1 181 ? -16.410 22.166 -61.753 1.00 23.13 164 PHE A O 1
ATOM 1334 N N . VAL A 1 182 ? -17.905 23.675 -60.951 1.00 21.83 165 VAL A N 1
ATOM 1335 C CA . VAL A 1 182 ? -18.978 22.670 -60.738 1.00 21.21 165 VAL A CA 1
ATOM 1336 C C . VAL A 1 182 ? -20.241 23.143 -61.431 1.00 22.03 165 VAL A C 1
ATOM 1337 O O . VAL A 1 182 ? -20.688 24.260 -61.159 1.00 22.02 165 VAL A O 1
ATOM 1341 N N . PRO A 1 183 ? -20.917 22.286 -62.221 1.00 20.38 166 PRO A N 1
ATOM 1342 C CA . PRO A 1 183 ? -22.155 22.698 -62.870 1.00 21.54 166 PRO A CA 1
ATOM 1343 C C . PRO A 1 183 ? -23.358 22.793 -61.932 1.00 20.96 166 PRO A C 1
ATOM 1344 O O . PRO A 1 183 ? -23.520 21.956 -61.081 1.00 20.28 166 PRO A O 1
ATOM 1348 N N . ILE A 1 184 ? -24.185 23.820 -62.141 1.00 22.12 167 ILE A N 1
ATOM 1349 C CA . ILE A 1 184 ? -25.385 24.056 -61.288 1.00 22.09 167 ILE A CA 1
ATOM 1350 C C . ILE A 1 184 ? -26.661 24.171 -62.122 1.00 21.56 167 ILE A C 1
ATOM 1351 O O . ILE A 1 184 ? -27.727 24.378 -61.492 1.00 21.30 167 ILE A O 1
ATOM 1356 N N . GLY A 1 185 ? -26.611 23.982 -63.446 1.00 22.59 168 GLY A N 1
ATOM 1357 C CA . GLY A 1 185 ? -27.754 24.363 -64.314 1.00 22.01 168 GLY A CA 1
ATOM 1358 C C . GLY A 1 185 ? -28.973 23.482 -64.122 1.00 22.01 168 GLY A C 1
ATOM 1359 O O . GLY A 1 185 ? -30.097 23.871 -64.443 1.00 23.96 168 GLY A O 1
ATOM 1360 N N . ASP A 1 186 ? -28.807 22.275 -63.604 1.00 22.15 169 ASP A N 1
ATOM 1361 C CA . ASP A 1 186 ? -29.874 21.244 -63.560 1.00 21.38 169 ASP A CA 1
ATOM 1362 C C . ASP A 1 186 ? -30.250 20.758 -64.976 1.00 21.85 169 ASP A C 1
ATOM 1363 O O . ASP A 1 186 ? -29.633 21.196 -65.971 1.00 22.73 169 ASP A O 1
ATOM 1368 N N . ASN A 1 187 ? -31.183 19.796 -65.006 1.00 23.42 170 ASN A N 1
ATOM 1369 C CA . ASN A 1 187 ? -31.798 19.143 -66.199 1.00 24.47 170 ASN A CA 1
ATOM 1370 C C . ASN A 1 187 ? -30.803 18.185 -66.853 1.00 24.45 170 ASN A C 1
ATOM 1371 O O . ASN A 1 187 ? -31.113 16.998 -67.028 1.00 23.97 170 ASN A O 1
ATOM 1376 N N . PHE A 1 188 ? -29.613 18.686 -67.158 1.00 23.44 171 PHE A N 1
ATOM 1377 C CA . PHE A 1 188 ? -28.541 17.943 -67.848 1.00 23.79 171 PHE A CA 1
ATOM 1378 C C . PHE A 1 188 ? -27.413 17.595 -66.884 1.00 22.41 171 PHE A C 1
ATOM 1379 O O . PHE A 1 188 ? -26.558 16.851 -67.322 1.00 23.87 171 PHE A O 1
ATOM 1387 N N . THR A 1 189 ? -27.374 18.209 -65.714 1.00 22.06 172 THR A N 1
ATOM 1388 C CA . THR A 1 189 ? -26.282 18.032 -64.722 1.00 22.07 172 THR A CA 1
ATOM 1389 C C . THR A 1 189 ? -26.910 18.162 -63.357 1.00 22.12 172 THR A C 1
ATOM 1390 O O . THR A 1 189 ? -28.132 18.426 -63.248 1.00 22.53 172 THR A O 1
ATOM 1394 N N . MET A 1 190 ? -26.075 18.098 -62.347 1.00 21.49 173 MET A N 1
ATOM 1395 C CA . MET A 1 190 ? -26.418 18.579 -61.008 1.00 22.87 173 MET A CA 1
ATOM 1396 C C . MET A 1 190 ? -27.106 19.942 -61.115 1.00 20.16 173 MET A C 1
ATOM 1397 O O . MET A 1 190 ? -26.711 20.759 -61.985 1.00 22.26 173 MET A O 1
ATOM 1402 N N . GLY A 1 191 ? -28.082 20.177 -60.230 1.00 22.19 174 GLY A N 1
ATOM 1403 C CA . GLY A 1 191 ? -28.618 21.518 -59.956 1.00 23.01 174 GLY A CA 1
ATOM 1404 C C . GLY A 1 191 ? -28.002 22.081 -58.690 1.00 26.06 174 GLY A C 1
ATOM 1405 O O . GLY A 1 191 ? -26.962 21.579 -58.224 1.00 21.28 174 GLY A O 1
ATOM 1406 N N . ILE A 1 192 ? -28.641 23.075 -58.124 1.00 24.66 175 ILE A N 1
ATOM 1407 C CA . ILE A 1 192 ? -28.117 23.857 -56.975 1.00 27.73 175 ILE A CA 1
ATOM 1408 C C . ILE A 1 192 ? -27.842 22.927 -55.779 1.00 23.62 175 ILE A C 1
ATOM 1409 O O . ILE A 1 192 ? -26.764 23.039 -55.101 1.00 24.44 175 ILE A O 1
ATOM 1414 N N . ASP A 1 193 ? -28.813 22.090 -55.454 1.00 24.61 176 ASP A N 1
ATOM 1415 C CA . ASP A 1 193 ? -28.762 21.280 -54.213 1.00 23.40 176 ASP A CA 1
ATOM 1416 C C . ASP A 1 193 ? -27.645 20.241 -54.354 1.00 21.74 176 ASP A C 1
ATOM 1417 O O . ASP A 1 193 ? -26.788 20.153 -53.443 1.00 23.46 176 ASP A O 1
ATOM 1422 N N . ASP A 1 194 ? -27.593 19.537 -55.475 1.00 20.52 177 ASP A N 1
ATOM 1423 C CA . ASP A 1 194 ? -26.555 18.468 -55.605 1.00 22.23 177 ASP A CA 1
ATOM 1424 C C . ASP A 1 194 ? -25.169 19.119 -55.676 1.00 21.79 177 ASP A C 1
ATOM 1425 O O . ASP A 1 194 ? -24.228 18.565 -55.148 1.00 20.07 177 ASP A O 1
ATOM 1430 N N . ALA A 1 195 ? -24.993 20.208 -56.427 1.00 21.41 178 ALA A N 1
ATOM 1431 C CA . ALA A 1 195 ? -23.660 20.842 -56.597 1.00 21.28 178 ALA A CA 1
ATOM 1432 C C . ALA A 1 195 ? -23.159 21.347 -55.242 1.00 21.98 178 ALA A C 1
ATOM 1433 O O . ALA A 1 195 ? -21.952 21.172 -54.915 1.00 20.85 178 ALA A O 1
ATOM 1435 N N . SER A 1 196 ? -24.005 22.008 -54.476 1.00 22.42 179 SER A N 1
ATOM 1436 C CA . SER A 1 196 ? -23.589 22.499 -53.137 1.00 22.21 179 SER A CA 1
ATOM 1437 C C . SER A 1 196 ? -23.267 21.323 -52.199 1.00 22.85 179 SER A C 1
ATOM 1438 O O . SER A 1 196 ? -22.274 21.403 -51.492 1.00 23.11 179 SER A O 1
ATOM 1441 N N . TYR A 1 197 ? -24.001 20.222 -52.282 1.00 22.71 180 TYR A N 1
ATOM 1442 C CA . TYR A 1 197 ? -23.706 18.971 -51.541 1.00 20.97 180 TYR A CA 1
ATOM 1443 C C . TYR A 1 197 ? -22.341 18.450 -51.986 1.00 20.81 180 TYR A C 1
ATOM 1444 O O . TYR A 1 197 ? -21.548 18.068 -51.153 1.00 19.68 180 TYR A O 1
ATOM 1453 N N . ALA A 1 198 ? -22.101 18.381 -53.287 1.00 19.41 181 ALA A N 1
ATOM 1454 C CA . ALA A 1 198 ? -20.800 17.920 -53.810 1.00 19.43 181 ALA A CA 1
ATOM 1455 C C . ALA A 1 198 ? -19.696 18.727 -53.141 1.00 19.19 181 ALA A C 1
ATOM 1456 O O . ALA A 1 198 ? -18.680 18.148 -52.750 1.00 21.27 181 ALA A O 1
ATOM 1458 N N . ILE A 1 199 ? -19.818 20.046 -53.158 1.00 19.53 182 ILE A N 1
ATOM 1459 C CA . ILE A 1 199 ? -18.769 20.949 -52.611 1.00 19.83 182 ILE A CA 1
ATOM 1460 C C . ILE A 1 199 ? -18.640 20.736 -51.090 1.00 18.75 182 ILE A C 1
ATOM 1461 O O . ILE A 1 199 ? -17.499 20.555 -50.601 1.00 20.44 182 ILE A O 1
ATOM 1466 N N . ASN A 1 200 ? -19.744 20.758 -50.386 1.00 19.23 183 ASN A N 1
ATOM 1467 C CA . ASN A 1 200 ? -19.717 20.711 -48.881 1.00 21.40 183 ASN A CA 1
ATOM 1468 C C . ASN A 1 200 ? -19.213 19.340 -48.387 1.00 20.89 183 ASN A C 1
ATOM 1469 O O . ASN A 1 200 ? -18.472 19.294 -47.410 1.00 23.87 183 ASN A O 1
ATOM 1474 N N . GLU A 1 201 ? -19.737 18.246 -48.942 1.00 20.89 184 GLU A N 1
ATOM 1475 C CA . GLU A 1 201 ? -19.560 16.882 -48.395 1.00 21.54 184 GLU A CA 1
ATOM 1476 C C . GLU A 1 201 ? -18.339 16.190 -49.008 1.00 22.65 184 GLU A C 1
ATOM 1477 O O . GLU A 1 201 ? -17.635 15.446 -48.303 1.00 22.57 184 GLU A O 1
ATOM 1483 N N . PHE A 1 202 ? -18.102 16.386 -50.300 1.00 21.59 185 PHE A N 1
ATOM 1484 C CA . PHE A 1 202 ? -17.102 15.575 -51.028 1.00 22.23 185 PHE A CA 1
ATOM 1485 C C . PHE A 1 202 ? -15.823 16.355 -51.377 1.00 21.32 185 PHE A C 1
ATOM 1486 O O . PHE A 1 202 ? -14.732 15.804 -51.163 1.00 20.77 185 PHE A O 1
ATOM 1494 N N . ILE A 1 203 ? -15.947 17.512 -52.035 1.00 21.14 186 ILE A N 1
ATOM 1495 C CA . ILE A 1 203 ? -14.782 18.139 -52.733 1.00 21.09 186 ILE A CA 1
ATOM 1496 C C . ILE A 1 203 ? -14.048 19.095 -51.786 1.00 21.45 186 ILE A C 1
ATOM 1497 O O . ILE A 1 203 ? -12.816 19.031 -51.734 1.00 20.32 186 ILE A O 1
ATOM 1502 N N . LYS A 1 204 ? -14.773 19.942 -51.060 1.00 20.87 187 LYS A N 1
ATOM 1503 C CA . LYS A 1 204 ? -14.162 20.830 -50.032 1.00 21.62 187 LYS A CA 1
ATOM 1504 C C . LYS A 1 204 ? -12.981 21.605 -50.615 1.00 21.99 187 LYS A C 1
ATOM 1505 O O . LYS A 1 204 ? -11.898 21.601 -50.047 1.00 21.49 187 LYS A O 1
ATOM 1511 N N . PRO A 1 205 ? -13.171 22.366 -51.719 1.00 22.01 188 PRO A N 1
ATOM 1512 C CA . PRO A 1 205 ? -12.070 23.108 -52.317 1.00 23.73 188 PRO A CA 1
ATOM 1513 C C . PRO A 1 205 ? -11.830 24.411 -51.570 1.00 22.39 188 PRO A C 1
ATOM 1514 O O . PRO A 1 205 ? -12.690 24.807 -50.764 1.00 25.08 188 PRO A O 1
ATOM 1518 N N . LYS A 1 206 ? -10.705 25.066 -51.874 1.00 22.44 189 LYS A N 1
ATOM 1519 C CA . LYS A 1 206 ? -10.481 26.433 -51.320 1.00 24.34 189 LYS A CA 1
ATOM 1520 C C . LYS A 1 206 ? -11.521 27.366 -51.938 1.00 21.42 189 LYS A C 1
ATOM 1521 O O . LYS A 1 206 ? -12.019 28.288 -51.275 1.00 23.11 189 LYS A O 1
ATOM 1527 N N . ILE A 1 207 ? -11.743 27.241 -53.255 1.00 20.03 190 ILE A N 1
ATOM 1528 C CA . ILE A 1 207 ? -12.599 28.148 -54.043 1.00 24.17 190 ILE A CA 1
ATOM 1529 C C . ILE A 1 207 ? -13.500 27.326 -54.939 1.00 21.67 190 ILE A C 1
ATOM 1530 O O . ILE A 1 207 ? -12.998 26.382 -55.539 1.00 21.72 190 ILE A O 1
ATOM 1535 N N . SER A 1 208 ? -14.777 27.652 -54.981 1.00 23.03 191 SER A N 1
ATOM 1536 C CA . SER A 1 208 ? -15.782 27.046 -55.886 1.00 23.95 191 SER A CA 1
ATOM 1537 C C . SER A 1 208 ? -16.281 28.098 -56.856 1.00 24.59 191 SER A C 1
ATOM 1538 O O . SER A 1 208 ? -16.595 29.208 -56.410 1.00 24.88 191 SER A O 1
ATOM 1541 N N . VAL A 1 209 ? -16.413 27.718 -58.121 1.00 22.01 192 VAL A N 1
ATOM 1542 C CA . VAL A 1 209 ? -17.040 28.555 -59.171 1.00 23.41 192 VAL A CA 1
ATOM 1543 C C . VAL A 1 209 ? -18.163 27.742 -59.780 1.00 23.50 192 VAL A C 1
ATOM 1544 O O . VAL A 1 209 ? -17.880 26.699 -60.377 1.00 23.01 192 VAL A O 1
ATOM 1548 N N . PRO A 1 210 ? -19.422 28.199 -59.694 1.00 21.81 193 PRO A N 1
ATOM 1549 C CA . PRO A 1 210 ? -20.511 27.514 -60.373 1.00 21.78 193 PRO A CA 1
ATOM 1550 C C . PRO A 1 210 ? -20.392 27.791 -61.878 1.00 22.39 193 PRO A C 1
ATOM 1551 O O . PRO A 1 210 ? -20.007 28.890 -62.256 1.00 25.88 193 PRO A O 1
ATOM 1555 N N . ILE A 1 211 ? -20.697 26.794 -62.678 1.00 21.84 194 ILE A N 1
ATOM 1556 C CA . ILE A 1 211 ? -20.644 26.857 -64.164 1.00 21.29 194 ILE A CA 1
ATOM 1557 C C . ILE A 1 211 ? -21.937 26.278 -64.721 1.00 19.76 194 ILE A C 1
ATOM 1558 O O . ILE A 1 211 ? -22.758 25.724 -63.998 1.00 22.20 194 ILE A O 1
ATOM 1563 N N . HIS A 1 212 ? -22.082 26.335 -66.054 1.00 23.02 195 HIS A N 1
ATOM 1564 C CA . HIS A 1 212 ? -23.089 25.552 -66.796 1.00 22.53 195 HIS A CA 1
ATOM 1565 C C . HIS A 1 212 ? -24.499 25.946 -66.353 1.00 21.76 195 HIS A C 1
ATOM 1566 O O . HIS A 1 212 ? -25.337 25.077 -66.059 1.00 22.99 195 HIS A O 1
ATOM 1573 N N . TYR A 1 213 ? -24.757 27.263 -66.330 1.00 22.36 196 TYR A N 1
ATOM 1574 C CA . TYR A 1 213 ? -26.108 27.818 -66.070 1.00 25.90 196 TYR A CA 1
ATOM 1575 C C . TYR A 1 213 ? -26.343 29.016 -66.998 1.00 25.52 196 TYR A C 1
ATOM 1576 O O . TYR A 1 213 ? -25.377 29.597 -67.505 1.00 25.67 196 TYR A O 1
ATOM 1585 N N . ASP A 1 214 ? -27.622 29.342 -67.193 1.00 29.65 197 ASP A N 1
ATOM 1586 C CA . ASP A 1 214 ? -28.095 30.594 -67.857 1.00 30.98 197 ASP A CA 1
ATOM 1587 C C . ASP A 1 214 ? -27.867 30.549 -69.375 1.00 33.08 197 ASP A C 1
ATOM 1588 O O . ASP A 1 214 ? -28.505 31.339 -70.052 1.00 31.34 197 ASP A O 1
ATOM 1593 N N . THR A 1 215 ? -26.969 29.726 -69.900 1.00 28.10 198 THR A N 1
ATOM 1594 C CA . THR A 1 215 ? -26.658 29.672 -71.362 1.00 29.44 198 THR A CA 1
ATOM 1595 C C . THR A 1 215 ? -27.945 29.473 -72.183 1.00 34.83 198 THR A C 1
ATOM 1596 O O . THR A 1 215 ? -28.041 30.032 -73.277 1.00 31.24 198 THR A O 1
ATOM 1600 N N . PHE A 1 216 ? -28.868 28.652 -71.699 1.00 32.49 199 PHE A N 1
ATOM 1601 C CA . PHE A 1 216 ? -30.148 28.309 -72.354 1.00 36.39 199 PHE A CA 1
ATOM 1602 C C . PHE A 1 216 ? -31.216 28.447 -71.288 1.00 35.18 199 PHE A C 1
ATOM 1603 O O . PHE A 1 216 ? -30.950 28.188 -70.111 1.00 32.36 199 PHE A O 1
ATOM 1611 N N . PRO A 1 217 ? -32.456 28.844 -71.649 1.00 35.86 200 PRO A N 1
ATOM 1612 C CA . PRO A 1 217 ? -33.543 29.010 -70.674 1.00 38.59 200 PRO A CA 1
ATOM 1613 C C . PRO A 1 217 ? -33.734 27.845 -69.685 1.00 37.04 200 PRO A C 1
ATOM 1614 O O . PRO A 1 217 ? -34.019 28.091 -68.532 1.00 37.48 200 PRO A O 1
ATOM 1618 N N . LEU A 1 218 ? -33.532 26.609 -70.151 1.00 33.61 201 LEU A N 1
ATOM 1619 C CA . LEU A 1 218 ? -33.802 25.386 -69.356 1.00 37.80 201 LEU A CA 1
ATOM 1620 C C . LEU A 1 218 ? -32.818 25.300 -68.172 1.00 34.60 201 LEU A C 1
ATOM 1621 O O . LEU A 1 218 ? -33.231 24.741 -67.143 1.00 36.59 201 LEU A O 1
ATOM 1626 N N . ILE A 1 219 ? -31.607 25.866 -68.293 1.00 28.37 202 ILE A N 1
ATOM 1627 C CA . ILE A 1 219 ? -30.537 25.791 -67.244 1.00 28.57 202 ILE A CA 1
ATOM 1628 C C . ILE A 1 219 ? -30.322 27.169 -66.597 1.00 28.83 202 ILE A C 1
ATOM 1629 O O . ILE A 1 219 ? -29.222 27.419 -66.020 1.00 26.32 202 ILE A O 1
ATOM 1634 N N . GLU A 1 220 ? -31.335 28.052 -66.622 1.00 29.14 203 GLU A N 1
ATOM 1635 C CA . GLU A 1 220 ? -31.227 29.338 -65.898 1.00 29.62 203 GLU A CA 1
ATOM 1636 C C . GLU A 1 220 ? -31.252 29.040 -64.402 1.00 24.60 203 GLU A C 1
ATOM 1637 O O . GLU A 1 220 ? -32.115 28.291 -63.970 1.00 28.24 203 GLU A O 1
ATOM 1643 N N . GLN A 1 221 ? -30.350 29.646 -63.661 1.00 27.14 204 GLN A N 1
ATOM 1644 C CA . GLN A 1 221 ? -30.310 29.517 -62.195 1.00 28.90 204 GLN A CA 1
ATOM 1645 C C . GLN A 1 221 ? -29.765 30.808 -61.615 1.00 28.16 204 GLN A C 1
ATOM 1646 O O . GLN A 1 221 ? -29.036 31.527 -62.281 1.00 29.07 204 GLN A O 1
ATOM 1652 N N . ASP A 1 222 ? -30.089 31.038 -60.355 1.00 29.63 205 ASP A N 1
ATOM 1653 C CA . ASP A 1 222 ? -29.478 32.114 -59.558 1.00 31.16 205 ASP A CA 1
ATOM 1654 C C . ASP A 1 222 ? -28.266 31.510 -58.872 1.00 26.16 205 ASP A C 1
ATOM 1655 O O . ASP A 1 222 ? -28.438 30.807 -57.879 1.00 31.89 205 ASP A O 1
ATOM 1660 N N . PRO A 1 223 ? -27.032 31.836 -59.305 1.00 27.82 206 PRO A N 1
ATOM 1661 C CA . PRO A 1 223 ? -25.840 31.269 -58.657 1.00 27.82 206 PRO A CA 1
ATOM 1662 C C . PRO A 1 223 ? -25.677 31.713 -57.195 1.00 30.68 206 PRO A C 1
ATOM 1663 O O . PRO A 1 223 ? -24.998 31.044 -56.447 1.00 24.71 206 PRO A O 1
ATOM 1667 N N . GLN A 1 224 ? -26.340 32.795 -56.773 1.00 29.30 207 GLN A N 1
ATOM 1668 C CA . GLN A 1 224 ? -26.317 33.203 -55.345 1.00 28.62 207 GLN A CA 1
ATOM 1669 C C . GLN A 1 224 ? -26.903 32.079 -54.483 1.00 27.76 207 GLN A C 1
ATOM 1670 O O . GLN A 1 224 ? -26.476 31.921 -53.303 1.00 27.59 207 GLN A O 1
ATOM 1676 N N . GLN A 1 225 ? -27.883 31.309 -54.982 1.00 27.91 208 GLN A N 1
ATOM 1677 C CA . GLN A 1 225 ? -28.455 30.181 -54.192 1.00 27.48 208 GLN A CA 1
ATOM 1678 C C . GLN A 1 225 ? -27.392 29.105 -53.938 1.00 27.65 208 GLN A C 1
ATOM 1679 O O . GLN A 1 225 ? -27.410 28.459 -52.888 1.00 26.91 208 GLN A O 1
ATOM 1685 N N . PHE A 1 226 ? -26.561 28.856 -54.937 1.00 28.29 209 PHE A N 1
ATOM 1686 C CA . PHE A 1 226 ? -25.394 27.957 -54.777 1.00 24.96 209 PHE A CA 1
ATOM 1687 C C . PHE A 1 226 ? -24.446 28.543 -53.718 1.00 25.13 209 PHE A C 1
ATOM 1688 O O . PHE A 1 226 ? -24.022 27.820 -52.793 1.00 23.62 209 PHE A O 1
ATOM 1696 N N . LYS A 1 227 ? -24.140 29.839 -53.815 1.00 26.01 210 LYS A N 1
ATOM 1697 C CA . LYS A 1 227 ? -23.201 30.466 -52.885 1.00 27.29 210 LYS A CA 1
ATOM 1698 C C . LYS A 1 227 ? -23.759 30.360 -51.466 1.00 26.20 210 LYS A C 1
ATOM 1699 O O . LYS A 1 227 ? -22.992 30.049 -50.552 1.00 24.51 210 LYS A O 1
ATOM 1705 N N . ASP A 1 228 ? -25.049 30.599 -51.305 1.00 25.93 211 ASP A N 1
ATOM 1706 C CA . ASP A 1 228 ? -25.710 30.605 -49.981 1.00 28.97 211 ASP A CA 1
ATOM 1707 C C . ASP A 1 228 ? -25.630 29.186 -49.379 1.00 28.62 211 ASP A C 1
ATOM 1708 O O . ASP A 1 228 ? -25.515 29.059 -48.148 1.00 33.21 211 ASP A O 1
ATOM 1713 N N . ALA A 1 229 ? -25.695 28.148 -50.216 1.00 27.82 212 ALA A N 1
ATOM 1714 C CA . ALA A 1 229 ? -25.794 26.731 -49.787 1.00 27.57 212 ALA A CA 1
ATOM 1715 C C . ALA A 1 229 ? -24.402 26.178 -49.466 1.00 28.19 212 ALA A C 1
ATOM 1716 O O . ALA A 1 229 ? -24.330 25.169 -48.763 1.00 29.80 212 ALA A O 1
ATOM 1718 N N . VAL A 1 230 ? -23.335 26.779 -49.991 1.00 23.71 213 VAL A N 1
ATOM 1719 C CA . VAL A 1 230 ? -21.927 26.321 -49.759 1.00 23.51 213 VAL A CA 1
ATOM 1720 C C . VAL A 1 230 ? -21.413 26.889 -48.437 1.00 24.72 213 VAL A C 1
ATOM 1721 O O . VAL A 1 230 ? -21.536 28.108 -48.244 1.00 26.47 213 VAL A O 1
ATOM 1725 N N . ASN A 1 231 ? -20.832 26.037 -47.588 1.00 24.99 214 ASN A N 1
ATOM 1726 C CA . ASN A 1 231 ? -20.370 26.396 -46.221 1.00 26.13 214 ASN A CA 1
ATOM 1727 C C . ASN A 1 231 ? -18.851 26.255 -46.095 1.00 25.32 214 ASN A C 1
ATOM 1728 O O . ASN A 1 231 ? -18.296 26.617 -45.011 1.00 24.08 214 ASN A O 1
ATOM 1733 N N . VAL A 1 232 ? -18.189 25.776 -47.156 1.00 21.91 215 VAL A N 1
ATOM 1734 C CA . VAL A 1 232 ? -16.732 25.509 -47.124 1.00 22.83 215 VAL A CA 1
ATOM 1735 C C . VAL A 1 232 ? -16.046 26.362 -48.188 1.00 23.57 215 VAL A C 1
ATOM 1736 O O . VAL A 1 232 ? -16.536 26.475 -49.340 1.00 25.94 215 VAL A O 1
ATOM 1740 N N . GLY A 1 233 ? -14.893 26.885 -47.815 1.00 23.89 216 GLY A N 1
ATOM 1741 C CA . GLY A 1 233 ? -14.068 27.710 -48.711 1.00 24.02 216 GLY A CA 1
ATOM 1742 C C . GLY A 1 233 ? -14.788 28.993 -49.089 1.00 26.69 216 GLY A C 1
ATOM 1743 O O . GLY A 1 233 ? -15.743 29.417 -48.419 1.00 30.85 216 GLY A O 1
ATOM 1744 N N . ASP A 1 234 ? -14.409 29.492 -50.246 1.00 25.89 217 ASP A N 1
ATOM 1745 C CA . ASP A 1 234 ? -14.869 30.751 -50.864 1.00 26.55 217 ASP A CA 1
ATOM 1746 C C . ASP A 1 234 ? -15.627 30.344 -52.128 1.00 26.97 217 ASP A C 1
ATOM 1747 O O . ASP A 1 234 ? -15.175 29.415 -52.784 1.00 28.75 217 ASP A O 1
ATOM 1752 N N . VAL A 1 235 ? -16.751 30.984 -52.409 1.00 25.50 218 VAL A N 1
ATOM 1753 C CA . VAL A 1 235 ? -17.437 30.862 -53.708 1.00 24.27 218 VAL A CA 1
ATOM 1754 C C . VAL A 1 235 ? -17.186 32.153 -54.488 1.00 26.24 218 VAL A C 1
ATOM 1755 O O . VAL A 1 235 ? -17.486 33.223 -53.936 1.00 28.48 218 VAL A O 1
ATOM 1759 N N . GLN A 1 236 ? -16.669 32.053 -55.708 1.00 24.43 219 GLN A N 1
ATOM 1760 C CA . GLN A 1 236 ? -16.533 33.194 -56.653 1.00 24.44 219 GLN A CA 1
ATOM 1761 C C . GLN A 1 236 ? -17.505 32.969 -57.807 1.00 26.70 219 GLN A C 1
ATOM 1762 O O . GLN A 1 236 ? -17.297 32.082 -58.624 1.00 25.14 219 GLN A O 1
ATOM 1768 N N . ILE A 1 237 ? -18.589 33.723 -57.816 1.00 26.62 220 ILE A N 1
ATOM 1769 C CA . ILE A 1 237 ? -19.568 33.718 -58.927 1.00 27.26 220 ILE A CA 1
ATOM 1770 C C . ILE A 1 237 ? -18.961 34.546 -60.054 1.00 30.20 220 ILE A C 1
ATOM 1771 O O . ILE A 1 237 ? -19.071 35.788 -60.020 1.00 31.68 220 ILE A O 1
ATOM 1776 N N . LEU A 1 238 ? -18.303 33.905 -60.992 1.00 29.78 221 LEU A N 1
ATOM 1777 C CA . LEU A 1 238 ? -17.646 34.595 -62.128 1.00 29.16 221 LEU A CA 1
ATOM 1778 C C . LEU A 1 238 ? -18.627 34.777 -63.266 1.00 28.37 221 LEU A C 1
ATOM 1779 O O . LEU A 1 238 ? -19.298 33.848 -63.618 1.00 29.31 221 LEU A O 1
ATOM 1784 N N . LYS A 1 239 ? -18.680 36.001 -63.810 1.00 31.04 222 LYS A N 1
ATOM 1785 C CA . LYS A 1 239 ? -19.323 36.262 -65.114 1.00 29.73 222 LYS A CA 1
ATOM 1786 C C . LYS A 1 239 ? -18.302 35.947 -66.199 1.00 25.62 222 LYS A C 1
ATOM 1787 O O . LYS A 1 239 ? -17.084 35.992 -65.959 1.00 29.97 222 LYS A O 1
ATOM 1793 N N . PRO A 1 240 ? -18.780 35.662 -67.435 1.00 29.13 223 PRO A N 1
ATOM 1794 C CA . PRO A 1 240 ? -17.887 35.453 -68.576 1.00 30.47 223 PRO A CA 1
ATOM 1795 C C . PRO A 1 240 ? -16.854 36.583 -68.684 1.00 30.90 223 PRO A C 1
ATOM 1796 O O . PRO A 1 240 ? -17.226 37.766 -68.676 1.00 35.49 223 PRO A O 1
ATOM 1800 N N . GLY A 1 241 ? -15.581 36.225 -68.718 1.00 26.87 224 GLY A N 1
ATOM 1801 C CA . GLY A 1 241 ? -14.443 37.148 -68.804 1.00 28.00 224 GLY A CA 1
ATOM 1802 C C . GLY A 1 241 ? -13.762 37.386 -67.473 1.00 26.64 224 GLY A C 1
ATOM 1803 O O . GLY A 1 241 ? -12.650 37.876 -67.473 1.00 29.03 224 GLY A O 1
ATOM 1804 N N . GLU A 1 242 ? -14.381 36.994 -66.353 1.00 27.20 225 GLU A N 1
ATOM 1805 C CA . GLU A 1 242 ? -13.800 37.229 -65.016 1.00 29.83 225 GLU A CA 1
ATOM 1806 C C . GLU A 1 242 ? -12.834 36.109 -64.639 1.00 31.14 225 GLU A C 1
ATOM 1807 O O . GLU A 1 242 ? -13.066 34.921 -65.074 1.00 29.85 225 GLU A O 1
ATOM 1813 N N . SER A 1 243 ? -11.826 36.494 -63.867 1.00 27.34 226 SER A N 1
ATOM 1814 C CA . SER A 1 243 ? -10.679 35.683 -63.389 1.00 26.53 226 SER A CA 1
ATOM 1815 C C . SER A 1 243 ? -10.888 35.302 -61.924 1.00 27.70 226 SER A C 1
ATOM 1816 O O . SER A 1 243 ? -11.426 36.087 -61.139 1.00 28.40 226 SER A O 1
ATOM 1819 N N . VAL A 1 244 ? -10.475 34.089 -61.579 1.00 26.25 227 VAL A N 1
ATOM 1820 C CA . VAL A 1 244 ? -10.396 33.665 -60.164 1.00 24.81 227 VAL A CA 1
ATOM 1821 C C . VAL A 1 244 ? -9.385 34.570 -59.456 1.00 26.24 227 VAL A C 1
ATOM 1822 O O . VAL A 1 244 ? -8.217 34.733 -59.949 1.00 27.27 227 VAL A O 1
ATOM 1826 N N . GLN A 1 245 ? -9.774 35.041 -58.273 1.00 24.65 228 GLN A N 1
ATOM 1827 C CA . GLN A 1 245 ? -8.889 35.786 -57.343 1.00 29.76 228 GLN A CA 1
ATOM 1828 C C . GLN A 1 245 ? -8.363 34.840 -56.264 1.00 28.31 228 GLN A C 1
ATOM 1829 O O . GLN A 1 245 ? -9.162 34.362 -55.422 1.00 29.02 228 GLN A O 1
ATOM 1835 N N . PHE A 1 246 ? -7.051 34.641 -56.242 1.00 28.85 229 PHE A N 1
ATOM 1836 C CA . PHE A 1 246 ? -6.312 33.776 -55.287 1.00 30.45 229 PHE A CA 1
ATOM 1837 C C . PHE A 1 246 ? -5.860 34.570 -54.049 1.00 36.01 229 PHE A C 1
ATOM 1838 O O . PHE A 1 246 ? -5.955 35.805 -54.088 1.00 43.66 229 PHE A O 1
ATOM 1846 N N . SER B 1 8 ? -10.858 -41.881 -76.840 1.00 46.58 -9 SER B N 1
ATOM 1847 C CA . SER B 1 8 ? -12.024 -41.144 -76.247 1.00 46.84 -9 SER B CA 1
ATOM 1848 C C . SER B 1 8 ? -12.445 -41.757 -74.904 1.00 48.40 -9 SER B C 1
ATOM 1849 O O . SER B 1 8 ? -13.145 -41.050 -74.152 1.00 45.79 -9 SER B O 1
ATOM 1852 N N . GLY B 1 9 ? -12.013 -42.995 -74.591 1.00 42.80 -8 GLY B N 1
ATOM 1853 C CA . GLY B 1 9 ? -12.269 -43.666 -73.294 1.00 38.93 -8 GLY B CA 1
ATOM 1854 C C . GLY B 1 9 ? -11.407 -43.121 -72.156 1.00 33.06 -8 GLY B C 1
ATOM 1855 O O . GLY B 1 9 ? -11.704 -43.462 -70.954 1.00 34.02 -8 GLY B O 1
ATOM 1856 N N . LEU B 1 10 ? -10.366 -42.351 -72.495 1.00 33.75 -7 LEU B N 1
ATOM 1857 C CA . LEU B 1 10 ? -9.397 -41.735 -71.542 1.00 35.58 -7 LEU B CA 1
ATOM 1858 C C . LEU B 1 10 ? -10.133 -40.728 -70.653 1.00 36.82 -7 LEU B C 1
ATOM 1859 O O . LEU B 1 10 ? -10.871 -39.875 -71.200 1.00 37.84 -7 LEU B O 1
ATOM 1864 N N . VAL B 1 11 ? -9.906 -40.781 -69.345 1.00 33.68 -6 VAL B N 1
ATOM 1865 C CA . VAL B 1 11 ? -10.494 -39.821 -68.366 1.00 36.52 -6 VAL B CA 1
ATOM 1866 C C . VAL B 1 11 ? -9.824 -38.480 -68.646 1.00 36.64 -6 VAL B C 1
ATOM 1867 O O . VAL B 1 11 ? -8.675 -38.444 -69.080 1.00 38.66 -6 VAL B O 1
ATOM 1871 N N . PRO B 1 12 ? -10.541 -37.332 -68.527 1.00 38.74 -5 PRO B N 1
ATOM 1872 C CA . PRO B 1 12 ? -9.890 -36.025 -68.624 1.00 37.33 -5 PRO B CA 1
ATOM 1873 C C . PRO B 1 12 ? -8.732 -35.867 -67.617 1.00 36.85 -5 PRO B C 1
ATOM 1874 O O . PRO B 1 12 ? -8.744 -36.438 -66.517 1.00 37.22 -5 PRO B O 1
ATOM 1878 N N . ARG B 1 13 ? -7.739 -35.065 -67.987 1.00 37.61 -4 ARG B N 1
ATOM 1879 C CA . ARG B 1 13 ? -6.583 -34.770 -67.108 1.00 40.54 -4 ARG B CA 1
ATOM 1880 C C . ARG B 1 13 ? -7.094 -34.300 -65.735 1.00 38.37 -4 ARG B C 1
ATOM 1881 O O . ARG B 1 13 ? -8.064 -33.517 -65.678 1.00 39.61 -4 ARG B O 1
ATOM 1889 N N . GLY B 1 14 ? -6.481 -34.801 -64.656 1.00 40.02 -3 GLY B N 1
ATOM 1890 C CA . GLY B 1 14 ? -6.863 -34.513 -63.260 1.00 39.96 -3 GLY B CA 1
ATOM 1891 C C . GLY B 1 14 ? -6.274 -33.190 -62.798 1.00 43.42 -3 GLY B C 1
ATOM 1892 O O . GLY B 1 14 ? -5.667 -32.480 -63.621 1.00 41.26 -3 GLY B O 1
ATOM 1893 N N . SER B 1 15 ? -6.433 -32.859 -61.521 1.00 45.06 -2 SER B N 1
ATOM 1894 C CA . SER B 1 15 ? -6.147 -31.493 -61.021 1.00 44.70 -2 SER B CA 1
ATOM 1895 C C . SER B 1 15 ? -4.638 -31.277 -60.857 1.00 46.76 -2 SER B C 1
ATOM 1896 O O . SER B 1 15 ? -3.813 -32.257 -60.778 1.00 43.11 -2 SER B O 1
ATOM 1899 N N . HIS B 1 16 ? -4.293 -29.996 -60.873 1.00 34.62 -1 HIS B N 1
ATOM 1900 C CA . HIS B 1 16 ? -2.922 -29.469 -60.814 1.00 32.04 -1 HIS B CA 1
ATOM 1901 C C . HIS B 1 16 ? -3.022 -28.054 -60.223 1.00 29.13 -1 HIS B C 1
ATOM 1902 O O . HIS B 1 16 ? -4.168 -27.588 -60.025 1.00 31.57 -1 HIS B O 1
ATOM 1909 N N . MET B 1 17 ? -1.900 -27.385 -60.020 1.00 29.66 0 MET B N 1
ATOM 1910 C CA . MET B 1 17 ? -1.909 -25.939 -59.692 1.00 29.05 0 MET B CA 1
ATOM 1911 C C . MET B 1 17 ? -2.710 -25.210 -60.776 1.00 29.96 0 MET B C 1
ATOM 1912 O O . MET B 1 17 ? -2.507 -25.469 -61.995 1.00 26.83 0 MET B O 1
ATOM 1917 N N . MET B 1 18 ? -3.616 -24.326 -60.373 1.00 28.50 1 MET B N 1
ATOM 1918 C CA . MET B 1 18 ? -4.412 -23.578 -61.367 1.00 28.76 1 MET B CA 1
ATOM 1919 C C . MET B 1 18 ? -3.455 -22.899 -62.358 1.00 29.26 1 MET B C 1
ATOM 1920 O O . MET B 1 18 ? -2.422 -22.272 -61.943 1.00 26.65 1 MET B O 1
ATOM 1925 N N . LYS B 1 19 ? -3.714 -23.091 -63.656 1.00 27.31 2 LYS B N 1
ATOM 1926 C CA . LYS B 1 19 ? -2.950 -22.479 -64.751 1.00 27.07 2 LYS B CA 1
ATOM 1927 C C . LYS B 1 19 ? -3.469 -21.066 -65.079 1.00 24.33 2 LYS B C 1
ATOM 1928 O O . LYS B 1 19 ? -4.609 -20.926 -65.521 1.00 24.72 2 LYS B O 1
ATOM 1934 N N . LEU B 1 20 ? -2.591 -20.070 -64.979 1.00 22.64 3 LEU B N 1
ATOM 1935 C CA . LEU B 1 20 ? -2.955 -18.645 -65.167 1.00 22.86 3 LEU B CA 1
ATOM 1936 C C . LEU B 1 20 ? -1.692 -17.948 -65.604 1.00 22.05 3 LEU B C 1
ATOM 1937 O O . LEU B 1 20 ? -0.742 -17.937 -64.823 1.00 25.00 3 LEU B O 1
ATOM 1942 N N . SER B 1 21 ? -1.664 -17.432 -66.829 1.00 21.97 4 SER B N 1
ATOM 1943 C CA . SER B 1 21 ? -0.459 -16.801 -67.392 1.00 22.32 4 SER B CA 1
ATOM 1944 C C . SER B 1 21 ? -0.776 -15.434 -68.017 1.00 23.87 4 SER B C 1
ATOM 1945 O O . SER B 1 21 ? -1.954 -15.153 -68.343 1.00 23.87 4 SER B O 1
ATOM 1948 N N . PHE B 1 22 ? 0.242 -14.599 -68.098 1.00 23.53 5 PHE B N 1
ATOM 1949 C CA . PHE B 1 22 ? 0.175 -13.240 -68.676 1.00 22.35 5 PHE B CA 1
ATOM 1950 C C . PHE B 1 22 ? 0.923 -13.266 -69.993 1.00 26.21 5 PHE B C 1
ATOM 1951 O O . PHE B 1 22 ? 2.001 -13.923 -70.009 1.00 28.55 5 PHE B O 1
ATOM 1959 N N . HIS B 1 23 ? 0.463 -12.485 -70.975 1.00 24.78 6 HIS B N 1
ATOM 1960 C CA . HIS B 1 23 ? 1.021 -12.528 -72.353 1.00 24.38 6 HIS B CA 1
ATOM 1961 C C . HIS B 1 23 ? 1.240 -11.152 -72.961 1.00 25.93 6 HIS B C 1
ATOM 1962 O O . HIS B 1 23 ? 1.484 -11.081 -74.174 1.00 26.72 6 HIS B O 1
ATOM 1969 N N . GLY B 1 24 ? 1.309 -10.094 -72.167 1.00 25.24 7 GLY B N 1
ATOM 1970 C CA . GLY B 1 24 ? 1.545 -8.745 -72.688 1.00 25.38 7 GLY B CA 1
ATOM 1971 C C . GLY B 1 24 ? 0.265 -7.943 -72.719 1.00 26.22 7 GLY B C 1
ATOM 1972 O O . GLY B 1 24 ? -0.833 -8.536 -72.819 1.00 24.16 7 GLY B O 1
ATOM 1973 N N . GLN B 1 25 ? 0.404 -6.639 -72.536 1.00 24.04 8 GLN B N 1
ATOM 1974 C CA . GLN B 1 25 ? -0.708 -5.669 -72.515 1.00 23.52 8 GLN B CA 1
ATOM 1975 C C . GLN B 1 25 ? -1.701 -6.149 -71.452 1.00 22.71 8 GLN B C 1
ATOM 1976 O O . GLN B 1 25 ? -1.266 -6.172 -70.280 1.00 25.97 8 GLN B O 1
ATOM 1982 N N . SER B 1 26 ? -2.928 -6.561 -71.798 1.00 23.27 9 SER B N 1
ATOM 1983 C CA . SER B 1 26 ? -3.955 -7.008 -70.827 1.00 22.82 9 SER B CA 1
ATOM 1984 C C . SER B 1 26 ? -4.328 -8.460 -71.073 1.00 22.05 9 SER B C 1
ATOM 1985 O O . SER B 1 26 ? -5.358 -8.953 -70.549 1.00 21.62 9 SER B O 1
ATOM 1988 N N . THR B 1 27 ? -3.519 -9.157 -71.861 1.00 23.41 10 THR B N 1
ATOM 1989 C CA . THR B 1 27 ? -3.797 -10.545 -72.269 1.00 23.36 10 THR B CA 1
ATOM 1990 C C . THR B 1 27 ? -3.463 -11.496 -71.127 1.00 21.75 10 THR B C 1
ATOM 1991 O O . THR B 1 27 ? -2.276 -11.606 -70.734 1.00 24.94 10 THR B O 1
ATOM 1995 N N . ILE B 1 28 ? -4.463 -12.229 -70.680 1.00 21.91 11 ILE B N 1
ATOM 1996 C CA . ILE B 1 28 ? -4.220 -13.360 -69.760 1.00 22.36 11 ILE B CA 1
ATOM 1997 C C . ILE B 1 28 ? -4.849 -14.608 -70.342 1.00 26.20 11 ILE B C 1
ATOM 1998 O O . ILE B 1 28 ? -5.732 -14.513 -71.191 1.00 23.14 11 ILE B O 1
ATOM 2003 N N . TYR B 1 29 ? -4.342 -15.746 -69.906 1.00 25.39 12 TYR B N 1
ATOM 2004 C CA . TYR B 1 29 ? -4.727 -17.089 -70.379 1.00 24.54 12 TYR B CA 1
ATOM 2005 C C . TYR B 1 29 ? -4.885 -17.944 -69.127 1.00 25.82 12 TYR B C 1
ATOM 2006 O O . TYR B 1 29 ? -4.087 -17.828 -68.204 1.00 28.24 12 TYR B O 1
ATOM 2015 N N . LEU B 1 30 ? -5.947 -18.716 -69.086 1.00 25.48 13 LEU B N 1
ATOM 2016 C CA . LEU B 1 30 ? -6.197 -19.617 -67.975 1.00 25.34 13 LEU B CA 1
ATOM 2017 C C . LEU B 1 30 ? -6.918 -20.873 -68.494 1.00 25.98 13 LEU B C 1
ATOM 2018 O O . LEU B 1 30 ? -7.446 -20.915 -69.651 1.00 27.60 13 LEU B O 1
ATOM 2023 N N . GLU B 1 31 ? -6.811 -21.913 -67.681 1.00 24.65 14 GLU B N 1
ATOM 2024 C CA . GLU B 1 31 ? -7.484 -23.206 -67.887 1.00 24.86 14 GLU B CA 1
ATOM 2025 C C . GLU B 1 31 ? -8.373 -23.504 -66.698 1.00 23.72 14 GLU B C 1
ATOM 2026 O O . GLU B 1 31 ? -7.928 -23.300 -65.549 1.00 24.67 14 GLU B O 1
ATOM 2032 N N . GLY B 1 32 ? -9.618 -23.903 -66.941 1.00 24.28 15 GLY B N 1
ATOM 2033 C CA . GLY B 1 32 ? -10.521 -24.411 -65.913 1.00 25.29 15 GLY B CA 1
ATOM 2034 C C . GLY B 1 32 ? -11.213 -25.647 -66.422 1.00 27.39 15 GLY B C 1
ATOM 2035 O O . GLY B 1 32 ? -11.711 -25.600 -67.586 1.00 27.16 15 GLY B O 1
ATOM 2036 N N . ASN B 1 33 ? -11.186 -26.723 -65.630 1.00 28.00 16 ASN B N 1
ATOM 2037 C CA . ASN B 1 33 ? -11.776 -28.035 -66.004 1.00 31.27 16 ASN B CA 1
ATOM 2038 C C . ASN B 1 33 ? -11.403 -28.363 -67.448 1.00 29.66 16 ASN B C 1
ATOM 2039 O O . ASN B 1 33 ? -12.314 -28.770 -68.184 1.00 33.38 16 ASN B O 1
ATOM 2044 N N . ASN B 1 34 ? -10.113 -28.204 -67.804 1.00 30.35 17 ASN B N 1
ATOM 2045 C CA . ASN B 1 34 ? -9.499 -28.634 -69.086 1.00 29.89 17 ASN B CA 1
ATOM 2046 C C . ASN B 1 34 ? -10.043 -27.811 -70.260 1.00 29.04 17 ASN B C 1
ATOM 2047 O O . ASN B 1 34 ? -9.741 -28.160 -71.406 1.00 32.64 17 ASN B O 1
ATOM 2052 N N . LYS B 1 35 ? -10.741 -26.713 -69.991 1.00 27.52 18 LYS B N 1
ATOM 2053 C CA . LYS B 1 35 ? -11.098 -25.679 -71.005 1.00 27.34 18 LYS B CA 1
ATOM 2054 C C . LYS B 1 35 ? -10.132 -24.489 -70.935 1.00 29.57 18 LYS B C 1
ATOM 2055 O O . LYS B 1 35 ? -9.648 -24.145 -69.830 1.00 28.65 18 LYS B O 1
ATOM 2061 N N . LYS B 1 36 ? -9.857 -23.880 -72.090 1.00 27.98 19 LYS B N 1
ATOM 2062 C CA . LYS B 1 36 ? -8.817 -22.846 -72.276 1.00 25.37 19 LYS B CA 1
ATOM 2063 C C . LYS B 1 36 ? -9.519 -21.500 -72.528 1.00 27.85 19 LYS B C 1
ATOM 2064 O O . LYS B 1 36 ? -10.444 -21.420 -73.367 1.00 25.68 19 LYS B O 1
ATOM 2070 N N . VAL B 1 37 ? -9.120 -20.477 -71.796 1.00 24.43 20 VAL B N 1
ATOM 2071 C CA . VAL B 1 37 ? -9.768 -19.133 -71.839 1.00 23.17 20 VAL B CA 1
ATOM 2072 C C . VAL B 1 37 ? -8.690 -18.086 -72.092 1.00 25.60 20 VAL B C 1
ATOM 2073 O O . VAL B 1 37 ? -7.705 -18.073 -71.396 1.00 24.33 20 VAL B O 1
ATOM 2077 N N . ILE B 1 38 ? -8.938 -17.134 -72.976 1.00 22.31 21 ILE B N 1
ATOM 2078 C CA . ILE B 1 38 ? -8.014 -15.994 -73.165 1.00 22.41 21 ILE B CA 1
ATOM 2079 C C . ILE B 1 38 ? -8.817 -14.707 -73.026 1.00 21.17 21 ILE B C 1
ATOM 2080 O O . ILE B 1 38 ? -10.003 -14.705 -73.360 1.00 23.30 21 ILE B O 1
ATOM 2085 N N . VAL B 1 39 ? -8.165 -13.714 -72.477 1.00 22.88 22 VAL B N 1
ATOM 2086 C CA . VAL B 1 39 ? -8.772 -12.370 -72.272 1.00 23.85 22 VAL B CA 1
ATOM 2087 C C . VAL B 1 39 ? -8.050 -11.404 -73.178 1.00 24.55 22 VAL B C 1
ATOM 2088 O O . VAL B 1 39 ? -6.820 -11.452 -73.214 1.00 22.73 22 VAL B O 1
ATOM 2092 N N . ASP B 1 40 ? -8.773 -10.543 -73.885 1.00 24.27 23 ASP B N 1
ATOM 2093 C CA . ASP B 1 40 ? -8.145 -9.389 -74.586 1.00 25.31 23 ASP B CA 1
ATOM 2094 C C . ASP B 1 40 ? -6.953 -9.854 -75.436 1.00 24.26 23 ASP B C 1
ATOM 2095 O O . ASP B 1 40 ? -5.827 -9.406 -75.272 1.00 24.23 23 ASP B O 1
ATOM 2100 N N . PRO B 1 41 ? -7.211 -10.694 -76.456 1.00 24.78 24 PRO B N 1
ATOM 2101 C CA . PRO B 1 41 ? -6.152 -11.304 -77.277 1.00 26.78 24 PRO B CA 1
ATOM 2102 C C . PRO B 1 41 ? -5.507 -10.387 -78.345 1.00 30.54 24 PRO B C 1
ATOM 2103 O O . PRO B 1 41 ? -5.684 -10.571 -79.540 1.00 30.53 24 PRO B O 1
ATOM 2107 N N . PHE B 1 42 ? -4.650 -9.490 -77.885 1.00 27.44 25 PHE B N 1
ATOM 2108 C CA . PHE B 1 42 ? -3.846 -8.576 -78.717 1.00 30.23 25 PHE B CA 1
ATOM 2109 C C . PHE B 1 42 ? -2.545 -9.306 -79.014 1.00 29.54 25 PHE B C 1
ATOM 2110 O O . PHE B 1 42 ? -1.560 -9.030 -78.333 1.00 28.80 25 PHE B O 1
ATOM 2118 N N . ILE B 1 43 ? -2.562 -10.266 -79.947 1.00 25.82 26 ILE B N 1
ATOM 2119 C CA . ILE B 1 43 ? -1.424 -11.212 -80.143 1.00 28.60 26 ILE B CA 1
ATOM 2120 C C . ILE B 1 43 ? -0.589 -10.783 -81.346 1.00 29.32 26 ILE B C 1
ATOM 2121 O O . ILE B 1 43 ? 0.622 -10.455 -81.169 1.00 29.48 26 ILE B O 1
ATOM 2126 N N . SER B 1 44 ? -1.184 -10.807 -82.530 1.00 29.93 27 SER B N 1
ATOM 2127 C CA . SER B 1 44 ? -0.387 -10.671 -83.778 1.00 31.27 27 SER B CA 1
ATOM 2128 C C . SER B 1 44 ? 0.248 -9.281 -83.887 1.00 32.88 27 SER B C 1
ATOM 2129 O O . SER B 1 44 ? 1.347 -9.232 -84.434 1.00 31.15 27 SER B O 1
ATOM 2132 N N . ASN B 1 45 ? -0.379 -8.215 -83.354 1.00 30.82 28 ASN B N 1
ATOM 2133 C CA . ASN B 1 45 ? 0.081 -6.817 -83.503 1.00 31.65 28 ASN B CA 1
ATOM 2134 C C . ASN B 1 45 ? 0.804 -6.343 -82.243 1.00 32.40 28 ASN B C 1
ATOM 2135 O O . ASN B 1 45 ? 1.129 -5.167 -82.198 1.00 30.17 28 ASN B O 1
ATOM 2140 N N . ASN B 1 46 ? 1.059 -7.217 -81.268 1.00 30.88 29 ASN B N 1
ATOM 2141 C CA . ASN B 1 46 ? 1.895 -6.899 -80.077 1.00 30.73 29 ASN B CA 1
ATOM 2142 C C . ASN B 1 46 ? 3.198 -7.661 -80.254 1.00 30.91 29 ASN B C 1
ATOM 2143 O O . ASN B 1 46 ? 3.215 -8.847 -79.966 1.00 29.45 29 ASN B O 1
ATOM 2148 N N . PRO B 1 47 ? 4.303 -7.016 -80.711 1.00 32.10 30 PRO B N 1
ATOM 2149 C CA . PRO B 1 47 ? 5.580 -7.725 -80.839 1.00 35.96 30 PRO B CA 1
ATOM 2150 C C . PRO B 1 47 ? 6.083 -8.318 -79.510 1.00 35.50 30 PRO B C 1
ATOM 2151 O O . PRO B 1 47 ? 6.885 -9.223 -79.557 1.00 36.70 30 PRO B O 1
ATOM 2155 N N . LYS B 1 48 ? 5.629 -7.836 -78.343 1.00 33.50 31 LYS B N 1
ATOM 2156 C CA . LYS B 1 48 ? 6.112 -8.387 -77.039 1.00 33.57 31 LYS B CA 1
ATOM 2157 C C . LYS B 1 48 ? 5.278 -9.580 -76.583 1.00 31.22 31 LYS B C 1
ATOM 2158 O O . LYS B 1 48 ? 5.650 -10.256 -75.566 1.00 33.19 31 LYS B O 1
ATOM 2164 N N . CYS B 1 49 ? 4.175 -9.844 -77.264 1.00 29.28 32 CYS B N 1
ATOM 2165 C CA . CYS B 1 49 ? 3.321 -11.007 -76.976 1.00 30.37 32 CYS B CA 1
ATOM 2166 C C . CYS B 1 49 ? 4.015 -12.285 -77.467 1.00 33.13 32 CYS B C 1
ATOM 2167 O O . CYS B 1 49 ? 4.333 -12.358 -78.654 1.00 32.63 32 CYS B O 1
ATOM 2170 N N . ASP B 1 50 ? 4.215 -13.257 -76.565 1.00 33.84 33 ASP B N 1
ATOM 2171 C CA . ASP B 1 50 ? 4.888 -14.550 -76.864 1.00 33.64 33 ASP B CA 1
ATOM 2172 C C . ASP B 1 50 ? 3.945 -15.538 -77.577 1.00 34.26 33 ASP B C 1
ATOM 2173 O O . ASP B 1 50 ? 4.406 -16.597 -78.015 1.00 32.88 33 ASP B O 1
ATOM 2178 N N . LEU B 1 51 ? 2.642 -15.273 -77.634 1.00 29.92 34 LEU B N 1
ATOM 2179 C CA . LEU B 1 51 ? 1.677 -16.190 -78.287 1.00 28.05 34 LEU B CA 1
ATOM 2180 C C . LEU B 1 51 ? 1.742 -15.976 -79.809 1.00 28.52 34 LEU B C 1
ATOM 2181 O O . LEU B 1 51 ? 2.314 -14.955 -80.305 1.00 31.07 34 LEU B O 1
ATOM 2186 N N . ASN B 1 52 ? 1.169 -16.932 -80.523 1.00 32.01 35 ASN B N 1
ATOM 2187 C CA . ASN B 1 52 ? 1.069 -16.948 -82.000 1.00 34.25 35 ASN B CA 1
ATOM 2188 C C . ASN B 1 52 ? -0.364 -17.365 -82.354 1.00 31.88 35 ASN B C 1
ATOM 2189 O O . ASN B 1 52 ? -0.794 -18.409 -81.855 1.00 32.48 35 ASN B O 1
ATOM 2194 N N . ILE B 1 53 ? -1.114 -16.580 -83.142 1.00 33.51 36 ILE B N 1
ATOM 2195 C CA . ILE B 1 53 ? -2.551 -16.890 -83.395 1.00 34.75 36 ILE B CA 1
ATOM 2196 C C . ILE B 1 53 ? -2.695 -18.226 -84.146 1.00 33.64 36 ILE B C 1
ATOM 2197 O O . ILE B 1 53 ? -3.779 -18.785 -84.068 1.00 33.14 36 ILE B O 1
ATOM 2202 N N . GLU B 1 54 ? -1.657 -18.714 -84.827 1.00 37.01 37 GLU B N 1
ATOM 2203 C CA . GLU B 1 54 ? -1.732 -20.015 -85.564 1.00 43.68 37 GLU B CA 1
ATOM 2204 C C . GLU B 1 54 ? -1.750 -21.195 -84.588 1.00 41.52 37 GLU B C 1
ATOM 2205 O O . GLU B 1 54 ? -2.305 -22.255 -84.942 1.00 40.44 37 GLU B O 1
ATOM 2211 N N . THR B 1 55 ? -1.157 -21.045 -83.408 1.00 36.01 38 THR B N 1
ATOM 2212 C CA . THR B 1 55 ? -0.913 -22.174 -82.468 1.00 37.55 38 THR B CA 1
ATOM 2213 C C . THR B 1 55 ? -1.741 -22.025 -81.191 1.00 37.08 38 THR B C 1
ATOM 2214 O O . THR B 1 55 ? -1.891 -23.029 -80.507 1.00 37.98 38 THR B O 1
ATOM 2218 N N . VAL B 1 56 ? -2.264 -20.836 -80.874 1.00 35.69 39 VAL B N 1
ATOM 2219 C CA . VAL B 1 56 ? -3.068 -20.613 -79.629 1.00 33.16 39 VAL B CA 1
ATOM 2220 C C . VAL B 1 56 ? -4.263 -21.577 -79.596 1.00 31.61 39 VAL B C 1
ATOM 2221 O O . VAL B 1 56 ? -5.014 -21.640 -80.580 1.00 36.17 39 VAL B O 1
ATOM 2225 N N . GLN B 1 57 ? -4.510 -22.224 -78.466 1.00 30.74 40 GLN B N 1
ATOM 2226 C CA . GLN B 1 57 ? -5.697 -23.111 -78.322 1.00 36.37 40 GLN B CA 1
ATOM 2227 C C . GLN B 1 57 ? -6.646 -22.478 -77.301 1.00 33.52 40 GLN B C 1
ATOM 2228 O O . GLN B 1 57 ? -6.212 -22.185 -76.149 1.00 35.29 40 GLN B O 1
ATOM 2234 N N . VAL B 1 58 ? -7.898 -22.242 -77.701 1.00 31.59 41 VAL B N 1
ATOM 2235 C CA . VAL B 1 58 ? -8.865 -21.567 -76.801 1.00 29.76 41 VAL B CA 1
ATOM 2236 C C . VAL B 1 58 ? -10.242 -22.104 -77.106 1.00 28.71 41 VAL B C 1
ATOM 2237 O O . VAL B 1 58 ? -10.579 -22.327 -78.267 1.00 29.24 41 VAL B O 1
ATOM 2241 N N . ASP B 1 59 ? -10.995 -22.255 -76.050 1.00 24.40 42 ASP B N 1
ATOM 2242 C CA . ASP B 1 59 ? -12.421 -22.634 -76.032 1.00 26.84 42 ASP B CA 1
ATOM 2243 C C . ASP B 1 59 ? -13.276 -21.374 -75.854 1.00 24.02 42 ASP B C 1
ATOM 2244 O O . ASP B 1 59 ? -14.405 -21.378 -76.319 1.00 26.19 42 ASP B O 1
ATOM 2249 N N . TYR B 1 60 ? -12.727 -20.338 -75.191 1.00 23.77 43 TYR B N 1
ATOM 2250 C CA . TYR B 1 60 ? -13.403 -19.077 -74.814 1.00 22.12 43 TYR B CA 1
ATOM 2251 C C . TYR B 1 60 ? -12.449 -17.897 -74.947 1.00 21.85 43 TYR B C 1
ATOM 2252 O O . TYR B 1 60 ? -11.248 -18.013 -74.700 1.00 23.95 43 TYR B O 1
ATOM 2261 N N . ILE B 1 61 ? -13.015 -16.780 -75.394 1.00 22.86 44 ILE B N 1
ATOM 2262 C CA . ILE B 1 61 ? -12.330 -15.456 -75.447 1.00 23.31 44 ILE B CA 1
ATOM 2263 C C . ILE B 1 61 ? -13.204 -14.465 -74.700 1.00 24.65 44 ILE B C 1
ATOM 2264 O O . ILE B 1 61 ? -14.420 -14.440 -74.964 1.00 22.76 44 ILE B O 1
ATOM 2269 N N . VAL B 1 62 ? -12.636 -13.730 -73.740 1.00 23.30 45 VAL B N 1
ATOM 2270 C CA . VAL B 1 62 ? -13.446 -12.750 -72.966 1.00 21.91 45 VAL B CA 1
ATOM 2271 C C . VAL B 1 62 ? -12.869 -11.379 -73.272 1.00 21.25 45 VAL B C 1
ATOM 2272 O O . VAL B 1 62 ? -11.617 -11.240 -73.245 1.00 22.29 45 VAL B O 1
ATOM 2276 N N . LEU B 1 63 ? -13.712 -10.402 -73.587 1.00 20.74 46 LEU B N 1
ATOM 2277 C CA . LEU B 1 63 ? -13.230 -9.037 -73.913 1.00 21.06 46 LEU B CA 1
ATOM 2278 C C . LEU B 1 63 ? -13.700 -8.072 -72.832 1.00 21.90 46 LEU B C 1
ATOM 2279 O O . LEU B 1 63 ? -14.902 -7.951 -72.641 1.00 21.07 46 LEU B O 1
ATOM 2284 N N . THR B 1 64 ? -12.785 -7.343 -72.222 1.00 20.88 47 THR B N 1
ATOM 2285 C CA . THR B 1 64 ? -13.122 -6.275 -71.236 1.00 21.33 47 THR B CA 1
ATOM 2286 C C . THR B 1 64 ? -13.769 -5.086 -71.941 1.00 22.16 47 THR B C 1
ATOM 2287 O O . THR B 1 64 ? -14.705 -4.461 -71.379 1.00 23.20 47 THR B O 1
ATOM 2291 N N . HIS B 1 65 ? -13.285 -4.751 -73.125 1.00 22.34 48 HIS B N 1
ATOM 2292 C CA . HIS B 1 65 ? -13.771 -3.583 -73.892 1.00 21.62 48 HIS B CA 1
ATOM 2293 C C . HIS B 1 65 ? -13.283 -3.717 -75.328 1.00 22.43 48 HIS B C 1
ATOM 2294 O O . HIS B 1 65 ? -12.530 -4.645 -75.558 1.00 23.08 48 HIS B O 1
ATOM 2301 N N . GLY B 1 66 ? -13.661 -2.811 -76.224 1.00 21.91 49 GLY B N 1
ATOM 2302 C CA . GLY B 1 66 ? -13.489 -3.018 -77.673 1.00 24.26 49 GLY B CA 1
ATOM 2303 C C . GLY B 1 66 ? -12.274 -2.342 -78.276 1.00 27.15 49 GLY B C 1
ATOM 2304 O O . GLY B 1 66 ? -12.100 -2.462 -79.492 1.00 28.62 49 GLY B O 1
ATOM 2305 N N . HIS B 1 67 ? -11.436 -1.655 -77.494 1.00 24.31 50 HIS B N 1
ATOM 2306 C CA . HIS B 1 67 ? -10.256 -0.948 -78.040 1.00 25.06 50 HIS B CA 1
ATOM 2307 C C . HIS B 1 67 ? -9.335 -1.929 -78.737 1.00 23.09 50 HIS B C 1
ATOM 2308 O O . HIS B 1 67 ? -9.265 -3.119 -78.324 1.00 22.21 50 HIS B O 1
ATOM 2315 N N . PHE B 1 68 ? -8.660 -1.428 -79.774 1.00 27.25 51 PHE B N 1
ATOM 2316 C CA . PHE B 1 68 ? -7.793 -2.224 -80.675 1.00 25.50 51 PHE B CA 1
ATOM 2317 C C . PHE B 1 68 ? -6.803 -3.098 -79.901 1.00 25.38 51 PHE B C 1
ATOM 2318 O O . PHE B 1 68 ? -6.645 -4.277 -80.305 1.00 26.41 51 PHE B O 1
ATOM 2326 N N . ASP B 1 69 ? -6.262 -2.626 -78.764 1.00 25.21 52 ASP B N 1
ATOM 2327 C CA . ASP B 1 69 ? -5.186 -3.310 -78.008 1.00 25.30 52 ASP B CA 1
ATOM 2328 C C . ASP B 1 69 ? -5.798 -4.375 -77.084 1.00 25.95 52 ASP B C 1
ATOM 2329 O O . ASP B 1 69 ? -5.032 -4.941 -76.305 1.00 26.19 52 ASP B O 1
ATOM 2334 N N . HIS B 1 70 ? -7.119 -4.627 -77.174 1.00 25.29 53 HIS B N 1
ATOM 2335 C CA . HIS B 1 70 ? -7.837 -5.687 -76.425 1.00 25.11 53 HIS B CA 1
ATOM 2336 C C . HIS B 1 70 ? -8.612 -6.577 -77.405 1.00 24.70 53 HIS B C 1
ATOM 2337 O O . HIS B 1 70 ? -8.449 -7.814 -77.334 1.00 25.02 53 HIS B O 1
ATOM 2344 N N . PHE B 1 71 ? -9.365 -5.952 -78.316 1.00 25.16 54 PHE B N 1
ATOM 2345 C CA . PHE B 1 71 ? -10.128 -6.616 -79.397 1.00 25.57 54 PHE B CA 1
ATOM 2346 C C . PHE B 1 71 ? -9.138 -7.495 -80.182 1.00 25.85 54 PHE B C 1
ATOM 2347 O O . PHE B 1 71 ? -9.372 -8.707 -80.385 1.00 27.72 54 PHE B O 1
ATOM 2355 N N . GLY B 1 72 ? -8.044 -6.890 -80.610 1.00 26.42 55 GLY B N 1
ATOM 2356 C CA . GLY B 1 72 ? -6.901 -7.613 -81.197 1.00 29.12 55 GLY B CA 1
ATOM 2357 C C . GLY B 1 72 ? -7.346 -8.590 -82.276 1.00 27.63 55 GLY B C 1
ATOM 2358 O O . GLY B 1 72 ? -8.103 -8.198 -83.197 1.00 26.48 55 GLY B O 1
ATOM 2359 N N . ASP B 1 73 ? -7.007 -9.866 -82.088 1.00 29.46 56 ASP B N 1
ATOM 2360 C CA . ASP B 1 73 ? -7.175 -10.927 -83.112 1.00 28.26 56 ASP B CA 1
ATOM 2361 C C . ASP B 1 73 ? -8.461 -11.696 -82.843 1.00 26.43 56 ASP B C 1
ATOM 2362 O O . ASP B 1 73 ? -8.574 -12.810 -83.305 1.00 25.25 56 ASP B O 1
ATOM 2367 N N . VAL B 1 74 ? -9.399 -11.160 -82.076 1.00 23.19 57 VAL B N 1
ATOM 2368 C CA . VAL B 1 74 ? -10.567 -11.950 -81.629 1.00 23.52 57 VAL B CA 1
ATOM 2369 C C . VAL B 1 74 ? -11.272 -12.608 -82.831 1.00 22.65 57 VAL B C 1
ATOM 2370 O O . VAL B 1 74 ? -11.726 -13.764 -82.690 1.00 23.53 57 VAL B O 1
ATOM 2374 N N . VAL B 1 75 ? -11.487 -11.865 -83.910 1.00 24.72 58 VAL B N 1
ATOM 2375 C CA . VAL B 1 75 ? -12.385 -12.381 -84.985 1.00 25.72 58 VAL B CA 1
ATOM 2376 C C . VAL B 1 75 ? -11.694 -13.590 -85.639 1.00 23.46 58 VAL B C 1
ATOM 2377 O O . VAL B 1 75 ? -12.292 -14.674 -85.671 1.00 25.65 58 VAL B O 1
ATOM 2381 N N . GLU B 1 76 ? -10.447 -13.425 -86.035 1.00 25.73 59 GLU B N 1
ATOM 2382 C CA . GLU B 1 76 ? -9.673 -14.537 -86.679 1.00 28.24 59 GLU B CA 1
ATOM 2383 C C . GLU B 1 76 ? -9.507 -15.702 -85.699 1.00 28.25 59 GLU B C 1
ATOM 2384 O O . GLU B 1 76 ? -9.669 -16.864 -86.102 1.00 27.84 59 GLU B O 1
ATOM 2390 N N . LEU B 1 77 ? -9.225 -15.405 -84.437 1.00 26.39 60 LEU B N 1
ATOM 2391 C CA . LEU B 1 77 ? -9.001 -16.450 -83.409 1.00 24.80 60 LEU B CA 1
ATOM 2392 C C . LEU B 1 77 ? -10.301 -17.220 -83.206 1.00 23.82 60 LEU B C 1
ATOM 2393 O O . LEU B 1 77 ? -10.266 -18.458 -83.210 1.00 26.60 60 LEU B O 1
ATOM 2398 N N . ALA B 1 78 ? -11.447 -16.536 -83.073 1.00 22.59 61 ALA B N 1
ATOM 2399 C CA . ALA B 1 78 ? -12.734 -17.212 -82.847 1.00 25.04 61 ALA B CA 1
ATOM 2400 C C . ALA B 1 78 ? -13.103 -18.056 -84.073 1.00 27.98 61 ALA B C 1
ATOM 2401 O O . ALA B 1 78 ? -13.600 -19.204 -83.917 1.00 28.54 61 ALA B O 1
ATOM 2403 N N . LYS B 1 79 ? -12.918 -17.501 -85.261 1.00 27.56 62 LYS B N 1
ATOM 2404 C CA . LYS B 1 79 ? -13.265 -18.229 -86.505 1.00 27.91 62 LYS B CA 1
ATOM 2405 C C . LYS B 1 79 ? -12.392 -19.470 -86.644 1.00 28.44 62 LYS B C 1
ATOM 2406 O O . LYS B 1 79 ? -12.952 -20.475 -87.078 1.00 31.16 62 LYS B O 1
ATOM 2412 N N . LYS B 1 80 ? -11.098 -19.386 -86.362 1.00 30.34 63 LYS B N 1
ATOM 2413 C CA . LYS B 1 80 ? -10.173 -20.546 -86.474 1.00 31.75 63 LYS B CA 1
ATOM 2414 C C . LYS B 1 80 ? -10.516 -21.598 -85.406 1.00 35.50 63 LYS B C 1
ATOM 2415 O O . LYS B 1 80 ? -10.574 -22.799 -85.746 1.00 32.90 63 LYS B O 1
ATOM 2421 N N . THR B 1 81 ? -10.757 -21.204 -84.148 1.00 31.33 64 THR B N 1
ATOM 2422 C CA . THR B 1 81 ? -10.861 -22.166 -83.025 1.00 30.01 64 THR B CA 1
ATOM 2423 C C . THR B 1 81 ? -12.296 -22.646 -82.793 1.00 31.60 64 THR B C 1
ATOM 2424 O O . THR B 1 81 ? -12.411 -23.653 -82.125 1.00 31.52 64 THR B O 1
ATOM 2428 N N . GLY B 1 82 ? -13.315 -21.912 -83.258 1.00 28.36 65 GLY B N 1
ATOM 2429 C CA . GLY B 1 82 ? -14.714 -22.124 -82.867 1.00 29.53 65 GLY B CA 1
ATOM 2430 C C . GLY B 1 82 ? -14.942 -21.661 -81.420 1.00 27.01 65 GLY B C 1
ATOM 2431 O O . GLY B 1 82 ? -16.013 -21.921 -80.870 1.00 29.46 65 GLY B O 1
ATOM 2432 N N . ALA B 1 83 ? -13.999 -20.919 -80.855 1.00 24.38 66 ALA B N 1
ATOM 2433 C CA . ALA B 1 83 ? -14.142 -20.442 -79.452 1.00 24.62 66 ALA B CA 1
ATOM 2434 C C . ALA B 1 83 ? -15.390 -19.554 -79.322 1.00 25.00 66 ALA B C 1
ATOM 2435 O O . ALA B 1 83 ? -15.669 -18.775 -80.250 1.00 26.38 66 ALA B O 1
ATOM 2437 N N . THR B 1 84 ? -16.001 -19.551 -78.140 1.00 24.23 67 THR B N 1
ATOM 2438 C CA . THR B 1 84 ? -17.137 -18.685 -77.795 1.00 24.39 67 THR B CA 1
ATOM 2439 C C . THR B 1 84 ? -16.581 -17.375 -77.278 1.00 25.24 67 THR B C 1
ATOM 2440 O O . THR B 1 84 ? -15.726 -17.387 -76.386 1.00 25.24 67 THR B O 1
ATOM 2444 N N . VAL B 1 85 ? -17.078 -16.267 -77.815 1.00 22.50 68 VAL B N 1
ATOM 2445 C CA . VAL B 1 85 ? -16.597 -14.935 -77.354 1.00 22.66 68 VAL B CA 1
ATOM 2446 C C . VAL B 1 85 ? -17.604 -14.390 -76.358 1.00 24.18 68 VAL B C 1
ATOM 2447 O O . VAL B 1 85 ? -18.780 -14.331 -76.677 1.00 20.76 68 VAL B O 1
ATOM 2451 N N . ILE B 1 86 ? -17.109 -14.007 -75.175 1.00 22.13 69 ILE B N 1
ATOM 2452 C CA . ILE B 1 86 ? -17.956 -13.497 -74.079 1.00 21.51 69 ILE B CA 1
ATOM 2453 C C . ILE B 1 86 ? -17.681 -11.997 -73.917 1.00 20.06 69 ILE B C 1
ATOM 2454 O O . ILE B 1 86 ? -16.518 -11.632 -73.832 1.00 22.47 69 ILE B O 1
ATOM 2459 N N . GLY B 1 87 ? -18.719 -11.183 -73.928 1.00 20.33 70 GLY B N 1
ATOM 2460 C CA . GLY B 1 87 ? -18.562 -9.733 -73.873 1.00 20.92 70 GLY B CA 1
ATOM 2461 C C . GLY B 1 87 ? -19.869 -9.056 -73.625 1.00 19.97 70 GLY B C 1
ATOM 2462 O O . GLY B 1 87 ? -20.906 -9.703 -73.366 1.00 22.18 70 GLY B O 1
ATOM 2463 N N . SER B 1 88 ? -19.859 -7.747 -73.774 1.00 21.53 71 SER B N 1
ATOM 2464 C CA . SER B 1 88 ? -21.088 -6.951 -73.634 1.00 20.57 71 SER B CA 1
ATOM 2465 C C . SER B 1 88 ? -22.118 -7.368 -74.686 1.00 23.01 71 SER B C 1
ATOM 2466 O O . SER B 1 88 ? -21.714 -7.942 -75.719 1.00 21.80 71 SER B O 1
ATOM 2469 N N . ALA B 1 89 ? -23.377 -6.986 -74.469 1.00 22.72 72 ALA B N 1
ATOM 2470 C CA . ALA B 1 89 ? -24.447 -7.247 -75.468 1.00 23.59 72 ALA B CA 1
ATOM 2471 C C . ALA B 1 89 ? -24.037 -6.635 -76.814 1.00 24.60 72 ALA B C 1
ATOM 2472 O O . ALA B 1 89 ? -24.183 -7.274 -77.855 1.00 25.10 72 ALA B O 1
ATOM 2474 N N . GLU B 1 90 ? -23.510 -5.414 -76.796 1.00 23.09 73 GLU B N 1
ATOM 2475 C CA . GLU B 1 90 ? -23.104 -4.691 -78.037 1.00 24.07 73 GLU B CA 1
ATOM 2476 C C . GLU B 1 90 ? -21.949 -5.439 -78.720 1.00 23.15 73 GLU B C 1
ATOM 2477 O O . GLU B 1 90 ? -21.964 -5.596 -79.953 1.00 23.16 73 GLU B O 1
ATOM 2483 N N . MET B 1 91 ? -20.965 -5.877 -77.947 1.00 23.03 74 MET B N 1
ATOM 2484 C CA . MET B 1 91 ? -19.800 -6.643 -78.429 1.00 23.14 74 MET B CA 1
ATOM 2485 C C . MET B 1 91 ? -20.300 -7.929 -79.098 1.00 24.37 74 MET B C 1
ATOM 2486 O O . MET B 1 91 ? -19.868 -8.241 -80.243 1.00 21.68 74 MET B O 1
ATOM 2491 N N . ALA B 1 92 ? -21.240 -8.635 -78.487 1.00 23.82 75 ALA B N 1
ATOM 2492 C CA . ALA B 1 92 ? -21.706 -9.923 -79.059 1.00 25.65 75 ALA B CA 1
ATOM 2493 C C . ALA B 1 92 ? -22.418 -9.641 -80.395 1.00 25.95 75 ALA B C 1
ATOM 2494 O O . ALA B 1 92 ? -22.187 -10.406 -81.369 1.00 27.38 75 ALA B O 1
ATOM 2496 N N . ASP B 1 93 ? -23.295 -8.627 -80.446 1.00 26.12 76 ASP B N 1
ATOM 2497 C CA . ASP B 1 93 ? -24.075 -8.320 -81.679 1.00 26.98 76 ASP B CA 1
ATOM 2498 C C . ASP B 1 93 ? -23.132 -7.851 -82.784 1.00 27.05 76 ASP B C 1
ATOM 2499 O O . ASP B 1 93 ? -23.347 -8.172 -83.982 1.00 26.36 76 ASP B O 1
ATOM 2504 N N . TYR B 1 94 ? -22.132 -7.039 -82.453 1.00 24.62 77 TYR B N 1
ATOM 2505 C CA . TYR B 1 94 ? -21.123 -6.562 -83.425 1.00 23.10 77 TYR B CA 1
ATOM 2506 C C . TYR B 1 94 ? -20.338 -7.752 -84.002 1.00 23.97 77 TYR B C 1
ATOM 2507 O O . TYR B 1 94 ? -20.132 -7.841 -85.222 1.00 21.86 77 TYR B O 1
ATOM 2516 N N . LEU B 1 95 ? -19.821 -8.611 -83.125 1.00 22.46 78 LEU B N 1
ATOM 2517 C CA . LEU B 1 95 ? -19.042 -9.770 -83.561 1.00 22.11 78 LEU B CA 1
ATOM 2518 C C . LEU B 1 95 ? -19.924 -10.665 -84.425 1.00 22.92 78 LEU B C 1
ATOM 2519 O O . LEU B 1 95 ? -19.406 -11.076 -85.468 1.00 23.49 78 LEU B O 1
ATOM 2524 N N . SER B 1 96 ? -21.167 -10.907 -84.006 1.00 23.91 79 SER B N 1
ATOM 2525 C CA . SER B 1 96 ? -22.086 -11.831 -84.710 1.00 26.47 79 SER B CA 1
ATOM 2526 C C . SER B 1 96 ? -22.477 -11.215 -86.062 1.00 27.55 79 SER B C 1
ATOM 2527 O O . SER B 1 96 ? -22.220 -11.852 -87.126 1.00 28.47 79 SER B O 1
ATOM 2530 N N . SER B 1 97 ? -23.011 -10.008 -86.061 1.00 26.02 80 SER B N 1
ATOM 2531 C CA . SER B 1 97 ? -23.720 -9.423 -87.238 1.00 28.99 80 SER B CA 1
ATOM 2532 C C . SER B 1 97 ? -22.777 -8.650 -88.155 1.00 32.99 80 SER B C 1
ATOM 2533 O O . SER B 1 97 ? -23.028 -8.637 -89.372 1.00 32.52 80 SER B O 1
ATOM 2536 N N . TYR B 1 98 ? -21.732 -8.005 -87.640 1.00 27.95 81 TYR B N 1
ATOM 2537 C CA . TYR B 1 98 ? -20.763 -7.281 -88.492 1.00 26.91 81 TYR B CA 1
ATOM 2538 C C . TYR B 1 98 ? -19.640 -8.212 -88.934 1.00 28.22 81 TYR B C 1
ATOM 2539 O O . TYR B 1 98 ? -19.173 -8.122 -90.090 1.00 27.07 81 TYR B O 1
ATOM 2548 N N . HIS B 1 99 ? -19.117 -9.035 -88.032 1.00 25.06 82 HIS B N 1
ATOM 2549 C CA . HIS B 1 99 ? -17.954 -9.895 -88.359 1.00 24.64 82 HIS B CA 1
ATOM 2550 C C . HIS B 1 99 ? -18.327 -11.344 -88.700 1.00 22.77 82 HIS B C 1
ATOM 2551 O O . HIS B 1 99 ? -17.416 -12.055 -89.177 1.00 25.25 82 HIS B O 1
ATOM 2558 N N . GLY B 1 100 ? -19.539 -11.805 -88.450 1.00 25.31 83 GLY B N 1
ATOM 2559 C CA . GLY B 1 100 ? -19.925 -13.208 -88.744 1.00 26.07 83 GLY B CA 1
ATOM 2560 C C . GLY B 1 100 ? -19.304 -14.215 -87.797 1.00 26.95 83 GLY B C 1
ATOM 2561 O O . GLY B 1 100 ? -19.152 -15.424 -88.164 1.00 26.96 83 GLY B O 1
ATOM 2562 N N . VAL B 1 101 ? -18.974 -13.788 -86.575 1.00 25.84 84 VAL B N 1
ATOM 2563 C CA . VAL B 1 101 ? -18.524 -14.779 -85.553 1.00 25.04 84 VAL B CA 1
ATOM 2564 C C . VAL B 1 101 ? -19.708 -15.642 -85.128 1.00 24.47 84 VAL B C 1
ATOM 2565 O O . VAL B 1 101 ? -20.728 -15.098 -84.756 1.00 30.26 84 VAL B O 1
ATOM 2569 N N . GLU B 1 102 ? -19.544 -16.959 -85.142 1.00 31.00 85 GLU B N 1
ATOM 2570 C CA . GLU B 1 102 ? -20.666 -17.921 -84.967 1.00 34.43 85 GLU B CA 1
ATOM 2571 C C . GLU B 1 102 ? -20.996 -18.104 -83.480 1.00 31.94 85 GLU B C 1
ATOM 2572 O O . GLU B 1 102 ? -22.146 -18.350 -83.180 1.00 36.28 85 GLU B O 1
ATOM 2578 N N . ASN B 1 103 ? -20.040 -17.963 -82.572 1.00 28.12 86 ASN B N 1
ATOM 2579 C CA . ASN B 1 103 ? -20.256 -18.374 -81.160 1.00 26.25 86 ASN B CA 1
ATOM 2580 C C . ASN B 1 103 ? -20.007 -17.181 -80.222 1.00 24.43 86 ASN B C 1
ATOM 2581 O O . ASN B 1 103 ? -18.855 -16.813 -80.027 1.00 23.75 86 ASN B O 1
ATOM 2586 N N . VAL B 1 104 ? -21.065 -16.507 -79.823 1.00 24.42 87 VAL B N 1
ATOM 2587 C CA . VAL B 1 104 ? -20.918 -15.337 -78.900 1.00 24.56 87 VAL B CA 1
ATOM 2588 C C . VAL B 1 104 ? -21.866 -15.514 -77.736 1.00 26.16 87 VAL B C 1
ATOM 2589 O O . VAL B 1 104 ? -22.876 -16.189 -77.873 1.00 26.93 87 VAL B O 1
ATOM 2593 N N . HIS B 1 105 ? -21.534 -14.914 -76.592 1.00 23.66 88 HIS B N 1
ATOM 2594 C CA . HIS B 1 105 ? -22.420 -14.924 -75.409 1.00 24.09 88 HIS B CA 1
ATOM 2595 C C . HIS B 1 105 ? -22.426 -13.497 -74.864 1.00 22.74 88 HIS B C 1
ATOM 2596 O O . HIS B 1 105 ? -21.377 -13.085 -74.359 1.00 24.23 88 HIS B O 1
ATOM 2603 N N . GLY B 1 106 ? -23.531 -12.787 -75.060 1.00 21.22 89 GLY B N 1
ATOM 2604 C CA . GLY B 1 106 ? -23.714 -11.418 -74.579 1.00 22.67 89 GLY B CA 1
ATOM 2605 C C . GLY B 1 106 ? -24.033 -11.416 -73.090 1.00 22.22 89 GLY B C 1
ATOM 2606 O O . GLY B 1 106 ? -24.868 -12.218 -72.624 1.00 21.79 89 GLY B O 1
ATOM 2607 N N . MET B 1 107 ? -23.436 -10.461 -72.383 1.00 22.04 90 MET B N 1
ATOM 2608 C CA . MET B 1 107 ? -23.675 -10.209 -70.941 1.00 21.61 90 MET B CA 1
ATOM 2609 C C . MET B 1 107 ? -23.653 -8.698 -70.698 1.00 21.85 90 MET B C 1
ATOM 2610 O O . MET B 1 107 ? -23.436 -7.902 -71.625 1.00 22.14 90 MET B O 1
ATOM 2615 N N . ASN B 1 108 ? -23.728 -8.302 -69.442 1.00 19.22 91 ASN B N 1
ATOM 2616 C CA . ASN B 1 108 ? -23.453 -6.895 -69.130 1.00 20.07 91 ASN B CA 1
ATOM 2617 C C . ASN B 1 108 ? -22.995 -6.814 -67.670 1.00 20.18 91 ASN B C 1
ATOM 2618 O O . ASN B 1 108 ? -22.923 -7.830 -66.988 1.00 22.68 91 ASN B O 1
ATOM 2623 N N . ILE B 1 109 ? -22.728 -5.600 -67.219 1.00 19.97 92 ILE B N 1
ATOM 2624 C CA . ILE B 1 109 ? -22.132 -5.373 -65.880 1.00 20.57 92 ILE B CA 1
ATOM 2625 C C . ILE B 1 109 ? -23.047 -5.934 -64.792 1.00 21.15 92 ILE B C 1
ATOM 2626 O O . ILE B 1 109 ? -24.294 -5.673 -64.775 1.00 22.37 92 ILE B O 1
ATOM 2631 N N . GLY B 1 110 ? -22.417 -6.658 -63.888 1.00 19.91 93 GLY B N 1
ATOM 2632 C CA . GLY B 1 110 ? -23.064 -7.259 -62.711 1.00 21.51 93 GLY B CA 1
ATOM 2633 C C . GLY B 1 110 ? -23.509 -8.649 -63.046 1.00 21.64 93 GLY B C 1
ATOM 2634 O O . GLY B 1 110 ? -23.788 -9.427 -62.128 1.00 25.04 93 GLY B O 1
ATOM 2635 N N . GLY B 1 111 ? -23.586 -8.973 -64.334 1.00 20.80 94 GLY B N 1
ATOM 2636 C CA . GLY B 1 111 ? -24.056 -10.280 -64.814 1.00 22.37 94 GLY B CA 1
ATOM 2637 C C . GLY B 1 111 ? -23.009 -11.359 -64.605 1.00 21.59 94 GLY B C 1
ATOM 2638 O O . GLY B 1 111 ? -21.810 -11.065 -64.776 1.00 22.15 94 GLY B O 1
ATOM 2639 N N . LYS B 1 112 ? -23.450 -12.503 -64.099 1.00 21.71 95 LYS B N 1
ATOM 2640 C CA . LYS B 1 112 ? -22.595 -13.705 -63.944 1.00 22.43 95 LYS B CA 1
ATOM 2641 C C . LYS B 1 112 ? -23.131 -14.827 -64.836 1.00 23.02 95 LYS B C 1
ATOM 2642 O O . LYS B 1 112 ? -24.342 -14.993 -64.973 1.00 27.37 95 LYS B O 1
ATOM 2648 N N . ALA B 1 113 ? -22.220 -15.575 -65.404 1.00 23.44 96 ALA B N 1
ATOM 2649 C CA . ALA B 1 113 ? -22.521 -16.764 -66.218 1.00 24.29 96 ALA B CA 1
ATOM 2650 C C . ALA B 1 113 ? -21.615 -17.920 -65.809 1.00 24.44 96 ALA B C 1
ATOM 2651 O O . ALA B 1 113 ? -20.395 -17.743 -65.629 1.00 23.22 96 ALA B O 1
ATOM 2653 N N . ASN B 1 114 ? -22.220 -19.100 -65.775 1.00 26.01 97 ASN B N 1
ATOM 2654 C CA . ASN B 1 114 ? -21.558 -20.380 -65.408 1.00 29.94 97 ASN B CA 1
ATOM 2655 C C . ASN B 1 114 ? -21.296 -21.170 -66.685 1.00 28.20 97 ASN B C 1
ATOM 2656 O O . ASN B 1 114 ? -22.226 -21.468 -67.384 1.00 31.59 97 ASN B O 1
ATOM 2661 N N . PHE B 1 115 ? -20.028 -21.417 -66.989 1.00 26.34 98 PHE B N 1
ATOM 2662 C CA . PHE B 1 115 ? -19.579 -22.221 -68.138 1.00 30.33 98 PHE B CA 1
ATOM 2663 C C . PHE B 1 115 ? -18.873 -23.468 -67.602 1.00 26.50 98 PHE B C 1
ATOM 2664 O O . PHE B 1 115 ? -18.557 -23.575 -66.394 1.00 27.35 98 PHE B O 1
ATOM 2672 N N . ASP B 1 116 ? -18.564 -24.378 -68.517 1.00 30.89 99 ASP B N 1
ATOM 2673 C CA . ASP B 1 116 ? -17.816 -25.606 -68.150 1.00 29.78 99 ASP B CA 1
ATOM 2674 C C . ASP B 1 116 ? -16.439 -25.256 -67.556 1.00 29.73 99 ASP B C 1
ATOM 2675 O O . ASP B 1 116 ? -15.949 -26.050 -66.738 1.00 34.52 99 ASP B O 1
ATOM 2680 N N . PHE B 1 117 ? -15.828 -24.103 -67.844 1.00 27.63 100 PHE B N 1
ATOM 2681 C CA . PHE B 1 117 ? -14.493 -23.754 -67.281 1.00 25.03 100 PHE B CA 1
ATOM 2682 C C . PHE B 1 117 ? -14.587 -23.166 -65.868 1.00 26.07 100 PHE B C 1
ATOM 2683 O O . PHE B 1 117 ? -13.558 -23.139 -65.183 1.00 26.82 100 PHE B O 1
ATOM 2691 N N . GLY B 1 118 ? -15.752 -22.634 -65.502 1.00 24.30 101 GLY B N 1
ATOM 2692 C CA . GLY B 1 118 ? -15.931 -21.860 -64.271 1.00 24.02 101 GLY B CA 1
ATOM 2693 C C . GLY B 1 118 ? -16.881 -20.716 -64.573 1.00 25.81 101 GLY B C 1
ATOM 2694 O O . GLY B 1 118 ? -17.626 -20.798 -65.580 1.00 27.24 101 GLY B O 1
ATOM 2695 N N . SER B 1 119 ? -16.813 -19.647 -63.807 1.00 24.07 102 SER B N 1
ATOM 2696 C CA . SER B 1 119 ? -17.805 -18.562 -63.912 1.00 23.38 102 SER B CA 1
ATOM 2697 C C . SER B 1 119 ? -17.085 -17.300 -64.362 1.00 23.80 102 SER B C 1
ATOM 2698 O O . SER B 1 119 ? -15.867 -17.116 -64.038 1.00 22.36 102 SER B O 1
ATOM 2701 N N . VAL B 1 120 ? -17.835 -16.469 -65.085 1.00 21.92 103 VAL B N 1
ATOM 2702 C CA . VAL B 1 120 ? -17.376 -15.121 -65.485 1.00 19.59 103 VAL B CA 1
ATOM 2703 C C . VAL B 1 120 ? -18.420 -14.112 -65.025 1.00 21.42 103 VAL B C 1
ATOM 2704 O O . VAL B 1 120 ? -19.623 -14.327 -65.231 1.00 21.24 103 VAL B O 1
ATOM 2708 N N . LYS B 1 121 ? -17.968 -13.065 -64.353 1.00 22.45 104 LYS B N 1
ATOM 2709 C CA . LYS B 1 121 ? -18.846 -11.985 -63.885 1.00 21.12 104 LYS B CA 1
ATOM 2710 C C . LYS B 1 121 ? -18.239 -10.677 -64.385 1.00 20.29 104 LYS B C 1
ATOM 2711 O O . LYS B 1 121 ? -17.058 -10.402 -64.129 1.00 21.32 104 LYS B O 1
ATOM 2717 N N . PHE B 1 122 ? -19.018 -9.872 -65.083 1.00 20.09 105 PHE B N 1
ATOM 2718 C CA . PHE B 1 122 ? -18.514 -8.547 -65.481 1.00 20.27 105 PHE B CA 1
ATOM 2719 C C . PHE B 1 122 ? -18.807 -7.535 -64.377 1.00 19.20 105 PHE B C 1
ATOM 2720 O O . PHE B 1 122 ? -19.903 -7.557 -63.797 1.00 20.48 105 PHE B O 1
ATOM 2728 N N . VAL B 1 123 ? -17.831 -6.642 -64.181 1.00 19.32 106 VAL B N 1
ATOM 2729 C CA . VAL B 1 123 ? -17.928 -5.516 -63.230 1.00 20.34 106 VAL B CA 1
ATOM 2730 C C . VAL B 1 123 ? -17.596 -4.203 -63.927 1.00 21.53 106 VAL B C 1
ATOM 2731 O O . VAL B 1 123 ? -17.128 -4.236 -65.080 1.00 19.40 106 VAL B O 1
ATOM 2735 N N . GLN B 1 124 ? -17.940 -3.117 -63.260 1.00 20.23 107 GLN B N 1
ATOM 2736 C CA . GLN B 1 124 ? -17.766 -1.763 -63.811 1.00 19.94 107 GLN B CA 1
ATOM 2737 C C . GLN B 1 124 ? -16.278 -1.438 -63.973 1.00 19.20 107 GLN B C 1
ATOM 2738 O O . GLN B 1 124 ? -15.403 -2.071 -63.343 1.00 20.88 107 GLN B O 1
ATOM 2744 N N . ALA B 1 125 ? -16.027 -0.469 -64.842 1.00 20.42 108 ALA B N 1
ATOM 2745 C CA . ALA B 1 125 ? -14.722 0.164 -65.116 1.00 20.18 108 ALA B CA 1
ATOM 2746 C C . ALA B 1 125 ? -14.970 1.583 -65.614 1.00 22.16 108 ALA B C 1
ATOM 2747 O O . ALA B 1 125 ? -16.044 1.858 -66.107 1.00 21.69 108 ALA B O 1
ATOM 2749 N N . PHE B 1 126 ? -13.962 2.430 -65.499 1.00 20.94 109 PHE B N 1
ATOM 2750 C CA . PHE B 1 126 ? -14.028 3.825 -65.959 1.00 21.28 109 PHE B CA 1
ATOM 2751 C C . PHE B 1 126 ? -12.951 3.995 -67.009 1.00 19.15 109 PHE B C 1
ATOM 2752 O O . PHE B 1 126 ? -11.756 4.057 -66.706 1.00 20.52 109 PHE B O 1
ATOM 2760 N N . HIS B 1 127 ? -13.393 4.093 -68.267 1.00 19.10 110 HIS B N 1
ATOM 2761 C CA . HIS B 1 127 ? -12.543 4.047 -69.471 1.00 19.08 110 HIS B CA 1
ATOM 2762 C C . HIS B 1 127 ? -13.454 4.402 -70.647 1.00 23.06 110 HIS B C 1
ATOM 2763 O O . HIS B 1 127 ? -14.321 5.279 -70.518 1.00 22.40 110 HIS B O 1
ATOM 2770 N N . SER B 1 128 ? -13.284 3.739 -71.769 1.00 22.04 111 SER B N 1
ATOM 2771 C CA . SER B 1 128 ? -14.237 3.815 -72.891 1.00 21.35 111 SER B CA 1
ATOM 2772 C C . SER B 1 128 ? -14.266 2.458 -73.603 1.00 21.63 111 SER B C 1
ATOM 2773 O O . SER B 1 128 ? -13.410 1.619 -73.310 1.00 21.42 111 SER B O 1
ATOM 2776 N N . SER B 1 129 ? -15.196 2.262 -74.558 1.00 20.79 112 SER B N 1
ATOM 2777 C CA . SER B 1 129 ? -15.257 0.985 -75.291 1.00 21.14 112 SER B CA 1
ATOM 2778 C C . SER B 1 129 ? -15.772 1.237 -76.705 1.00 20.81 112 SER B C 1
ATOM 2779 O O . SER B 1 129 ? -16.972 1.472 -76.869 1.00 21.71 112 SER B O 1
ATOM 2782 N N . SER B 1 130 ? -14.884 1.096 -77.658 1.00 23.60 113 SER B N 1
ATOM 2783 C CA . SER B 1 130 ? -15.248 1.283 -79.084 1.00 22.10 113 SER B CA 1
ATOM 2784 C C . SER B 1 130 ? -14.194 0.643 -79.942 1.00 24.11 113 SER B C 1
ATOM 2785 O O . SER B 1 130 ? -13.085 0.433 -79.464 1.00 25.60 113 SER B O 1
ATOM 2788 N N . PHE B 1 131 ? -14.526 0.463 -81.211 1.00 23.75 114 PHE B N 1
ATOM 2789 C CA . PHE B 1 131 ? -13.504 0.117 -82.212 1.00 26.31 114 PHE B CA 1
ATOM 2790 C C . PHE B 1 131 ? -13.671 1.128 -83.346 1.00 25.98 114 PHE B C 1
ATOM 2791 O O . PHE B 1 131 ? -14.784 1.348 -83.728 1.00 25.29 114 PHE B O 1
ATOM 2799 N N . THR B 1 132 ? -12.594 1.788 -83.767 1.00 27.82 115 THR B N 1
ATOM 2800 C CA . THR B 1 132 ? -12.706 2.902 -84.733 1.00 30.69 115 THR B CA 1
ATOM 2801 C C . THR B 1 132 ? -12.581 2.321 -86.143 1.00 30.40 115 THR B C 1
ATOM 2802 O O . THR B 1 132 ? -11.567 1.637 -86.407 1.00 34.35 115 THR B O 1
ATOM 2806 N N . HIS B 1 133 ? -13.587 2.570 -86.973 1.00 30.24 116 HIS B N 1
ATOM 2807 C CA . HIS B 1 133 ? -13.650 2.177 -88.406 1.00 34.71 116 HIS B CA 1
ATOM 2808 C C . HIS B 1 133 ? -12.871 3.172 -89.279 1.00 35.37 116 HIS B C 1
ATOM 2809 O O . HIS B 1 133 ? -12.471 4.241 -88.779 1.00 34.03 116 HIS B O 1
ATOM 2816 N N . GLU B 1 134 ? -12.692 2.791 -90.541 1.00 42.18 117 GLU B N 1
ATOM 2817 C CA . GLU B 1 134 ? -11.832 3.450 -91.566 1.00 46.50 117 GLU B CA 1
ATOM 2818 C C . GLU B 1 134 ? -12.274 4.904 -91.754 1.00 41.85 117 GLU B C 1
ATOM 2819 O O . GLU B 1 134 ? -11.412 5.739 -91.964 1.00 46.11 117 GLU B O 1
ATOM 2825 N N . ASN B 1 135 ? -13.572 5.194 -91.683 1.00 37.88 118 ASN B N 1
ATOM 2826 C CA . ASN B 1 135 ? -14.061 6.591 -91.813 1.00 35.19 118 ASN B CA 1
ATOM 2827 C C . ASN B 1 135 ? -13.703 7.457 -90.596 1.00 30.84 118 ASN B C 1
ATOM 2828 O O . ASN B 1 135 ? -14.037 8.648 -90.648 1.00 30.28 118 ASN B O 1
ATOM 2833 N N . GLY B 1 136 ? -13.145 6.891 -89.522 1.00 30.60 119 GLY B N 1
ATOM 2834 C CA . GLY B 1 136 ? -12.765 7.642 -88.307 1.00 30.89 119 GLY B CA 1
ATOM 2835 C C . GLY B 1 136 ? -13.875 7.708 -87.274 1.00 29.46 119 GLY B C 1
ATOM 2836 O O . GLY B 1 136 ? -13.730 8.466 -86.337 1.00 26.88 119 GLY B O 1
ATOM 2837 N N . ILE B 1 137 ? -14.948 6.934 -87.426 1.00 26.51 120 ILE B N 1
ATOM 2838 C CA . ILE B 1 137 ? -16.115 6.969 -86.502 1.00 27.42 120 ILE B CA 1
ATOM 2839 C C . ILE B 1 137 ? -15.958 5.796 -85.539 1.00 26.37 120 ILE B C 1
ATOM 2840 O O . ILE B 1 137 ? -15.957 4.651 -85.943 1.00 26.03 120 ILE B O 1
ATOM 2845 N N . PRO B 1 138 ? -15.823 6.026 -84.212 1.00 26.19 121 PRO B N 1
ATOM 2846 C CA . PRO B 1 138 ? -15.890 4.919 -83.254 1.00 27.93 121 PRO B CA 1
ATOM 2847 C C . PRO B 1 138 ? -17.210 4.161 -83.343 1.00 24.78 121 PRO B C 1
ATOM 2848 O O . PRO B 1 138 ? -18.252 4.774 -83.492 1.00 31.14 121 PRO B O 1
ATOM 2852 N N . VAL B 1 139 ? -17.128 2.848 -83.272 1.00 25.53 122 VAL B N 1
ATOM 2853 C CA . VAL B 1 139 ? -18.322 2.014 -83.047 1.00 25.95 122 VAL B CA 1
ATOM 2854 C C . VAL B 1 139 ? -18.404 1.749 -81.537 1.00 23.65 122 VAL B C 1
ATOM 2855 O O . VAL B 1 139 ? -17.521 1.111 -81.015 1.00 23.67 122 VAL B O 1
ATOM 2859 N N . TYR B 1 140 ? -19.475 2.197 -80.913 1.00 24.57 123 TYR B N 1
ATOM 2860 C CA . TYR B 1 140 ? -19.711 2.012 -79.464 1.00 23.01 123 TYR B CA 1
ATOM 2861 C C . TYR B 1 140 ? -19.937 0.534 -79.153 1.00 23.07 123 TYR B C 1
ATOM 2862 O O . TYR B 1 140 ? -20.728 -0.151 -79.845 1.00 23.40 123 TYR B O 1
ATOM 2871 N N . LEU B 1 141 ? -19.283 0.011 -78.125 1.00 21.43 124 LEU B N 1
ATOM 2872 C CA . LEU B 1 141 ? -19.359 -1.439 -77.814 1.00 21.70 124 LEU B CA 1
ATOM 2873 C C . LEU B 1 141 ? -19.661 -1.620 -76.329 1.00 22.68 124 LEU B C 1
ATOM 2874 O O . LEU B 1 141 ? -19.338 -2.688 -75.792 1.00 24.60 124 LEU B O 1
ATOM 2879 N N . GLY B 1 142 ? -20.369 -0.659 -75.751 1.00 21.33 125 GLY B N 1
ATOM 2880 C CA . GLY B 1 142 ? -20.907 -0.747 -74.384 1.00 21.24 125 GLY B CA 1
ATOM 2881 C C . GLY B 1 142 ? -20.082 0.042 -73.396 1.00 21.64 125 GLY B C 1
ATOM 2882 O O . GLY B 1 142 ? -19.234 0.858 -73.801 1.00 22.19 125 GLY B O 1
ATOM 2883 N N . MET B 1 143 ? -20.377 -0.143 -72.103 1.00 21.98 126 MET B N 1
ATOM 2884 C CA . MET B 1 143 ? -19.502 0.415 -71.041 1.00 21.87 126 MET B CA 1
ATOM 2885 C C . MET B 1 143 ? -18.304 -0.517 -70.946 1.00 21.00 126 MET B C 1
ATOM 2886 O O . MET B 1 143 ? -18.420 -1.718 -71.152 1.00 22.49 126 MET B O 1
ATOM 2891 N N . PRO B 1 144 ? -17.109 0.019 -70.657 1.00 18.76 127 PRO B N 1
ATOM 2892 C CA . PRO B 1 144 ? -15.937 -0.792 -70.390 1.00 19.80 127 PRO B CA 1
ATOM 2893 C C . PRO B 1 144 ? -16.118 -1.548 -69.075 1.00 19.39 127 PRO B C 1
ATOM 2894 O O . PRO B 1 144 ? -16.865 -1.107 -68.249 1.00 21.20 127 PRO B O 1
ATOM 2898 N N . MET B 1 145 ? -15.485 -2.703 -68.968 1.00 19.20 128 MET B N 1
ATOM 2899 C CA . MET B 1 145 ? -15.722 -3.644 -67.860 1.00 20.18 128 MET B CA 1
ATOM 2900 C C . MET B 1 145 ? -14.397 -4.240 -67.369 1.00 19.49 128 MET B C 1
ATOM 2901 O O . MET B 1 145 ? -13.389 -4.200 -68.053 1.00 21.30 128 MET B O 1
ATOM 2906 N N . GLY B 1 146 ? -14.433 -4.677 -66.113 1.00 19.23 129 GLY B N 1
ATOM 2907 C CA . GLY B 1 146 ? -13.505 -5.656 -65.552 1.00 18.17 129 GLY B CA 1
ATOM 2908 C C . GLY B 1 146 ? -14.164 -7.006 -65.470 1.00 20.68 129 GLY B C 1
ATOM 2909 O O . GLY B 1 146 ? -15.357 -7.147 -65.775 1.00 20.44 129 GLY B O 1
ATOM 2910 N N . ILE B 1 147 ? -13.381 -8.009 -65.086 1.00 20.10 130 ILE B N 1
ATOM 2911 C CA . ILE B 1 147 ? -13.864 -9.413 -65.073 1.00 19.27 130 ILE B CA 1
ATOM 2912 C C . ILE B 1 147 ? -13.534 -10.001 -63.713 1.00 21.21 130 ILE B C 1
ATOM 2913 O O . ILE B 1 147 ? -12.395 -9.858 -63.282 1.00 22.34 130 ILE B O 1
ATOM 2918 N N . VAL B 1 148 ? -14.500 -10.688 -63.133 1.00 20.95 131 VAL B N 1
ATOM 2919 C CA . VAL B 1 148 ? -14.252 -11.552 -61.969 1.00 21.52 131 VAL B CA 1
ATOM 2920 C C . VAL B 1 148 ? -14.491 -12.980 -62.459 1.00 20.47 131 VAL B C 1
ATOM 2921 O O . VAL B 1 148 ? -15.639 -13.351 -62.724 1.00 21.21 131 VAL B O 1
ATOM 2925 N N . PHE B 1 149 ? -13.424 -13.757 -62.488 1.00 20.30 132 PHE B N 1
ATOM 2926 C CA . PHE B 1 149 ? -13.476 -15.217 -62.741 1.00 21.29 132 PHE B CA 1
ATOM 2927 C C . PHE B 1 149 ? -13.480 -16.004 -61.425 1.00 21.10 132 PHE B C 1
ATOM 2928 O O . PHE B 1 149 ? -12.733 -15.651 -60.509 1.00 21.05 132 PHE B O 1
ATOM 2936 N N . GLU B 1 150 ? -14.250 -17.098 -61.387 1.00 23.08 133 GLU B N 1
ATOM 2937 C CA . GLU B 1 150 ? -14.123 -18.152 -60.351 1.00 24.91 133 GLU B CA 1
ATOM 2938 C C . GLU B 1 150 ? -13.793 -19.445 -61.118 1.00 23.09 133 GLU B C 1
ATOM 2939 O O . GLU B 1 150 ? -14.685 -19.999 -61.798 1.00 24.08 133 GLU B O 1
ATOM 2945 N N . VAL B 1 151 ? -12.541 -19.847 -61.036 1.00 23.25 134 VAL B N 1
ATOM 2946 C CA . VAL B 1 151 ? -11.968 -20.977 -61.808 1.00 24.66 134 VAL B CA 1
ATOM 2947 C C . VAL B 1 151 ? -11.144 -21.840 -60.847 1.00 26.01 134 VAL B C 1
ATOM 2948 O O . VAL B 1 151 ? -10.089 -21.344 -60.331 1.00 24.73 134 VAL B O 1
ATOM 2952 N N . GLU B 1 152 ? -11.525 -23.124 -60.713 1.00 27.34 135 GLU B N 1
ATOM 2953 C CA . GLU B 1 152 ? -10.748 -24.106 -59.903 1.00 28.78 135 GLU B CA 1
ATOM 2954 C C . GLU B 1 152 ? -10.416 -23.537 -58.521 1.00 26.62 135 GLU B C 1
ATOM 2955 O O . GLU B 1 152 ? -9.245 -23.643 -58.063 1.00 28.20 135 GLU B O 1
ATOM 2961 N N . GLY B 1 153 ? -11.408 -22.919 -57.900 1.00 27.53 136 GLY B N 1
ATOM 2962 C CA . GLY B 1 153 ? -11.340 -22.451 -56.498 1.00 26.99 136 GLY B CA 1
ATOM 2963 C C . GLY B 1 153 ? -10.620 -21.129 -56.349 1.00 29.65 136 GLY B C 1
ATOM 2964 O O . GLY B 1 153 ? -10.474 -20.713 -55.194 1.00 29.91 136 GLY B O 1
ATOM 2965 N N . LYS B 1 154 ? -10.197 -20.498 -57.454 1.00 26.28 137 LYS B N 1
ATOM 2966 C CA . LYS B 1 154 ? -9.430 -19.225 -57.464 1.00 25.19 137 LYS B CA 1
ATOM 2967 C C . LYS B 1 154 ? -10.348 -18.103 -57.947 1.00 26.30 137 LYS B C 1
ATOM 2968 O O . LYS B 1 154 ? -11.070 -18.290 -58.956 1.00 26.05 137 LYS B O 1
ATOM 2974 N N . THR B 1 155 ? -10.303 -16.957 -57.261 1.00 22.68 138 THR B N 1
ATOM 2975 C CA . THR B 1 155 ? -11.030 -15.741 -57.708 1.00 21.88 138 THR B CA 1
ATOM 2976 C C . THR B 1 155 ? -10.007 -14.823 -58.363 1.00 21.72 138 THR B C 1
ATOM 2977 O O . THR B 1 155 ? -9.037 -14.446 -57.712 1.00 21.86 138 THR B O 1
ATOM 2981 N N . ILE B 1 156 ? -10.203 -14.520 -59.641 1.00 20.43 139 ILE B N 1
ATOM 2982 C CA . ILE B 1 156 ? -9.270 -13.690 -60.411 1.00 21.07 139 ILE B CA 1
ATOM 2983 C C . ILE B 1 156 ? -10.058 -12.432 -60.797 1.00 22.46 139 ILE B C 1
ATOM 2984 O O . ILE B 1 156 ? -11.103 -12.546 -61.436 1.00 23.10 139 ILE B O 1
ATOM 2989 N N . TYR B 1 157 ? -9.553 -11.274 -60.407 1.00 20.13 140 TYR B N 1
ATOM 2990 C CA . TYR B 1 157 ? -10.141 -9.972 -60.790 1.00 20.04 140 TYR B CA 1
ATOM 2991 C C . TYR B 1 157 ? -9.196 -9.306 -61.770 1.00 19.63 140 TYR B C 1
ATOM 2992 O O . TYR B 1 157 ? -8.116 -8.875 -61.358 1.00 21.37 140 TYR B O 1
ATOM 3001 N N . HIS B 1 158 ? -9.584 -9.222 -63.047 1.00 19.70 141 HIS B N 1
ATOM 3002 C CA . HIS B 1 158 ? -8.906 -8.442 -64.081 1.00 20.23 141 HIS B CA 1
ATOM 3003 C C . HIS B 1 158 ? -9.680 -7.124 -64.132 1.00 19.80 141 HIS B C 1
ATOM 3004 O O . HIS B 1 158 ? -10.899 -7.130 -64.478 1.00 20.07 141 HIS B O 1
ATOM 3011 N N . THR B 1 159 ? -9.049 -6.035 -63.740 1.00 20.12 142 THR B N 1
ATOM 3012 C CA . THR B 1 159 ? -9.762 -4.758 -63.595 1.00 18.90 142 THR B CA 1
ATOM 3013 C C . THR B 1 159 ? -10.207 -4.218 -64.944 1.00 21.49 142 THR B C 1
ATOM 3014 O O . THR B 1 159 ? -10.987 -3.259 -64.955 1.00 21.43 142 THR B O 1
ATOM 3018 N N . GLY B 1 160 ? -9.664 -4.750 -66.033 1.00 21.42 143 GLY B N 1
ATOM 3019 C CA . GLY B 1 160 ? -9.805 -4.104 -67.343 1.00 21.95 143 GLY B CA 1
ATOM 3020 C C . GLY B 1 160 ? -8.949 -2.860 -67.414 1.00 23.21 143 GLY B C 1
ATOM 3021 O O . GLY B 1 160 ? -8.137 -2.623 -66.518 1.00 23.26 143 GLY B O 1
ATOM 3022 N N . ASP B 1 161 ? -9.126 -2.082 -68.462 1.00 19.76 144 ASP B N 1
ATOM 3023 C CA . ASP B 1 161 ? -8.606 -0.706 -68.524 1.00 20.56 144 ASP B CA 1
ATOM 3024 C C . ASP B 1 161 ? -9.526 0.141 -67.658 1.00 21.34 144 ASP B C 1
ATOM 3025 O O . ASP B 1 161 ? -10.728 0.138 -67.884 1.00 19.26 144 ASP B O 1
ATOM 3030 N N . THR B 1 162 ? -8.990 0.843 -66.675 1.00 19.83 145 THR B N 1
ATOM 3031 C CA . THR B 1 162 ? -9.854 1.587 -65.722 1.00 20.29 145 THR B CA 1
ATOM 3032 C C . THR B 1 162 ? -9.036 2.663 -65.047 1.00 18.60 145 THR B C 1
ATOM 3033 O O . THR B 1 162 ? -7.826 2.469 -64.866 1.00 19.33 145 THR B O 1
ATOM 3037 N N . GLY B 1 163 ? -9.720 3.723 -64.658 1.00 19.54 146 GLY B N 1
ATOM 3038 C CA . GLY B 1 163 ? -9.277 4.588 -63.562 1.00 18.99 146 GLY B CA 1
ATOM 3039 C C . GLY B 1 163 ? -9.600 3.993 -62.207 1.00 18.56 146 GLY B C 1
ATOM 3040 O O . GLY B 1 163 ? -10.340 3.038 -62.110 1.00 20.42 146 GLY B O 1
ATOM 3041 N N . LEU B 1 164 ? -9.076 4.597 -61.163 1.00 18.00 147 LEU B N 1
ATOM 3042 C CA . LEU B 1 164 ? -9.356 4.249 -59.746 1.00 18.51 147 LEU B CA 1
ATOM 3043 C C . LEU B 1 164 ? -10.818 4.546 -59.407 1.00 18.66 147 LEU B C 1
ATOM 3044 O O . LEU B 1 164 ? -11.318 5.638 -59.729 1.00 19.22 147 LEU B O 1
ATOM 3049 N N . PHE B 1 165 ? -11.487 3.629 -58.716 1.00 19.04 148 PHE B N 1
ATOM 3050 C CA . PHE B 1 165 ? -12.849 3.890 -58.216 1.00 19.52 148 PHE B CA 1
ATOM 3051 C C . PHE B 1 165 ? -13.050 3.109 -56.922 1.00 19.52 148 PHE B C 1
ATOM 3052 O O . PHE B 1 165 ? -12.516 1.978 -56.802 1.00 18.51 148 PHE B O 1
ATOM 3060 N N . SER B 1 166 ? -13.768 3.720 -55.967 1.00 19.33 149 SER B N 1
ATOM 3061 C CA . SER B 1 166 ? -13.966 3.148 -54.611 1.00 19.45 149 SER B CA 1
ATOM 3062 C C . SER B 1 166 ? -14.755 1.831 -54.666 1.00 19.88 149 SER B C 1
ATOM 3063 O O . SER B 1 166 ? -14.503 0.975 -53.798 1.00 20.22 149 SER B O 1
ATOM 3066 N N . ASP B 1 167 ? -15.598 1.600 -55.689 1.00 18.57 150 ASP B N 1
ATOM 3067 C CA . ASP B 1 167 ? -16.298 0.282 -55.772 1.00 20.67 150 ASP B CA 1
ATOM 3068 C C . ASP B 1 167 ? -15.357 -0.865 -56.144 1.00 20.37 150 ASP B C 1
ATOM 3069 O O . ASP B 1 167 ? -15.819 -2.011 -56.058 1.00 20.53 150 ASP B O 1
ATOM 3074 N N . MET B 1 168 ? -14.076 -0.612 -56.407 1.00 17.90 151 MET B N 1
ATOM 3075 C CA . MET B 1 168 ? -13.115 -1.704 -56.439 1.00 19.16 151 MET B CA 1
ATOM 3076 C C . MET B 1 168 ? -13.158 -2.438 -55.092 1.00 19.48 151 MET B C 1
ATOM 3077 O O . MET B 1 168 ? -12.954 -3.679 -55.042 1.00 20.22 151 MET B O 1
ATOM 3082 N N . SER B 1 169 ? -13.453 -1.713 -54.014 1.00 19.14 152 SER B N 1
ATOM 3083 C CA . SER B 1 169 ? -13.476 -2.301 -52.647 1.00 21.40 152 SER B CA 1
ATOM 3084 C C . SER B 1 169 ? -14.732 -3.175 -52.489 1.00 20.53 152 SER B C 1
ATOM 3085 O O . SER B 1 169 ? -14.684 -4.160 -51.764 1.00 21.64 152 SER B O 1
ATOM 3088 N N . LEU B 1 170 ? -15.835 -2.748 -53.106 1.00 20.71 153 LEU B N 1
ATOM 3089 C CA . LEU B 1 170 ? -17.134 -3.469 -53.072 1.00 21.86 153 LEU B CA 1
ATOM 3090 C C . LEU B 1 170 ? -17.004 -4.765 -53.875 1.00 20.40 153 LEU B C 1
ATOM 3091 O O . LEU B 1 170 ? -17.441 -5.834 -53.369 1.00 21.90 153 LEU B O 1
ATOM 3096 N N . ILE B 1 171 ? -16.398 -4.680 -55.042 1.00 20.41 154 ILE B N 1
ATOM 3097 C CA . ILE B 1 171 ? -16.125 -5.892 -55.865 1.00 19.87 154 ILE B CA 1
ATOM 3098 C C . ILE B 1 171 ? -15.312 -6.873 -55.015 1.00 22.39 154 ILE B C 1
ATOM 3099 O O . ILE B 1 171 ? -15.702 -8.050 -54.882 1.00 22.24 154 ILE B O 1
ATOM 3104 N N . ALA B 1 172 ? -14.211 -6.397 -54.444 1.00 21.28 155 ALA B N 1
ATOM 3105 C CA . ALA B 1 172 ? -13.247 -7.282 -53.726 1.00 21.62 155 ALA B CA 1
ATOM 3106 C C . ALA B 1 172 ? -13.854 -7.770 -52.402 1.00 23.96 155 ALA B C 1
ATOM 3107 O O . ALA B 1 172 ? -13.547 -8.929 -52.005 1.00 27.19 155 ALA B O 1
ATOM 3109 N N . LYS B 1 173 ? -14.675 -6.981 -51.720 1.00 21.46 156 LYS B N 1
ATOM 3110 C CA . LYS B 1 173 ? -15.304 -7.452 -50.446 1.00 27.59 156 LYS B CA 1
ATOM 3111 C C . LYS B 1 173 ? -16.315 -8.572 -50.754 1.00 27.30 156 LYS B C 1
ATOM 3112 O O . LYS B 1 173 ? -16.406 -9.517 -49.957 1.00 26.51 156 LYS B O 1
ATOM 3118 N N . ARG B 1 174 ? -17.033 -8.465 -51.872 1.00 24.10 157 ARG B N 1
ATOM 3119 C CA . ARG B 1 174 ? -18.152 -9.389 -52.215 1.00 26.88 157 ARG B CA 1
ATOM 3120 C C . ARG B 1 174 ? -17.551 -10.625 -52.874 1.00 26.86 157 ARG B C 1
ATOM 3121 O O . ARG B 1 174 ? -18.182 -11.713 -52.789 1.00 25.76 157 ARG B O 1
ATOM 3129 N N . HIS B 1 175 ? -16.349 -10.481 -53.438 1.00 23.16 158 HIS B N 1
ATOM 3130 C CA . HIS B 1 175 ? -15.650 -11.550 -54.203 1.00 22.80 158 HIS B CA 1
ATOM 3131 C C . HIS B 1 175 ? -14.180 -11.545 -53.826 1.00 21.36 158 HIS B C 1
ATOM 3132 O O . HIS B 1 175 ? -13.367 -11.102 -54.625 1.00 21.29 158 HIS B O 1
ATOM 3139 N N . PRO B 1 176 ? -13.814 -11.967 -52.586 1.00 21.47 159 PRO B N 1
ATOM 3140 C CA . PRO B 1 176 ? -12.421 -11.880 -52.164 1.00 24.16 159 PRO B CA 1
ATOM 3141 C C . PRO B 1 176 ? -11.460 -12.461 -53.213 1.00 22.10 159 PRO B C 1
ATOM 3142 O O . PRO B 1 176 ? -11.681 -13.548 -53.748 1.00 23.60 159 PRO B O 1
ATOM 3146 N N . VAL B 1 177 ? -10.360 -11.761 -53.460 1.00 21.62 160 VAL B N 1
ATOM 3147 C CA . VAL B 1 177 ? -9.586 -11.950 -54.718 1.00 22.31 160 VAL B CA 1
ATOM 3148 C C . VAL B 1 177 ? -8.294 -12.738 -54.465 1.00 22.51 160 VAL B C 1
ATOM 3149 O O . VAL B 1 177 ? -7.485 -12.309 -53.596 1.00 21.63 160 VAL B O 1
ATOM 3153 N N . ASP B 1 178 ? -8.106 -13.819 -55.209 1.00 21.81 161 ASP B N 1
ATOM 3154 C CA . ASP B 1 178 ? -6.809 -14.527 -55.194 1.00 23.27 161 ASP B CA 1
ATOM 3155 C C . ASP B 1 178 ? -5.790 -13.742 -56.021 1.00 24.16 161 ASP B C 1
ATOM 3156 O O . ASP B 1 178 ? -4.686 -13.522 -55.539 1.00 21.07 161 ASP B O 1
ATOM 3161 N N . VAL B 1 179 ? -6.117 -13.413 -57.267 1.00 21.69 162 VAL B N 1
ATOM 3162 C CA . VAL B 1 179 ? -5.175 -12.736 -58.179 1.00 21.48 162 VAL B CA 1
ATOM 3163 C C . VAL B 1 179 ? -5.867 -11.517 -58.775 1.00 21.21 162 VAL B C 1
ATOM 3164 O O . VAL B 1 179 ? -6.934 -11.708 -59.352 1.00 22.46 162 VAL B O 1
ATOM 3168 N N . CYS B 1 180 ? -5.236 -10.355 -58.678 1.00 20.88 163 CYS B N 1
ATOM 3169 C CA . CYS B 1 180 ? -5.705 -9.147 -59.377 1.00 22.21 163 CYS B CA 1
ATOM 3170 C C . CYS B 1 180 ? -4.712 -8.784 -60.465 1.00 21.39 163 CYS B C 1
ATOM 3171 O O . CYS B 1 180 ? -3.523 -8.602 -60.160 1.00 23.37 163 CYS B O 1
ATOM 3174 N N . PHE B 1 181 ? -5.182 -8.622 -61.707 1.00 19.33 164 PHE B N 1
ATOM 3175 C CA . PHE B 1 181 ? -4.404 -8.004 -62.790 1.00 20.61 164 PHE B CA 1
ATOM 3176 C C . PHE B 1 181 ? -4.824 -6.541 -62.881 1.00 20.31 164 PHE B C 1
ATOM 3177 O O . PHE B 1 181 ? -6.002 -6.293 -63.073 1.00 20.83 164 PHE B O 1
ATOM 3185 N N . VAL B 1 182 ? -3.880 -5.620 -62.755 1.00 19.05 165 VAL B N 1
ATOM 3186 C CA . VAL B 1 182 ? -4.201 -4.177 -62.598 1.00 20.19 165 VAL B CA 1
ATOM 3187 C C . VAL B 1 182 ? -3.303 -3.397 -63.552 1.00 20.51 165 VAL B C 1
ATOM 3188 O O . VAL B 1 182 ? -2.068 -3.589 -63.533 1.00 19.95 165 VAL B O 1
ATOM 3192 N N . PRO B 1 183 ? -3.872 -2.474 -64.373 1.00 20.52 166 PRO B N 1
ATOM 3193 C CA . PRO B 1 183 ? -3.049 -1.671 -65.279 1.00 20.89 166 PRO B CA 1
ATOM 3194 C C . PRO B 1 183 ? -2.239 -0.589 -64.557 1.00 22.01 166 PRO B C 1
ATOM 3195 O O . PRO B 1 183 ? -2.730 0.045 -63.628 1.00 21.75 166 PRO B O 1
ATOM 3199 N N . ILE B 1 184 ? -0.993 -0.404 -64.992 1.00 20.56 167 ILE B N 1
ATOM 3200 C CA . ILE B 1 184 ? -0.077 0.601 -64.387 1.00 20.88 167 ILE B CA 1
ATOM 3201 C C . ILE B 1 184 ? 0.475 1.555 -65.438 1.00 22.94 167 ILE B C 1
ATOM 3202 O O . ILE B 1 184 ? 1.307 2.379 -65.083 1.00 21.79 167 ILE B O 1
ATOM 3207 N N . GLY B 1 185 ? 0.071 1.440 -66.710 1.00 21.57 168 GLY B N 1
ATOM 3208 C CA . GLY B 1 185 ? 0.823 2.148 -67.771 1.00 21.92 168 GLY B CA 1
ATOM 3209 C C . GLY 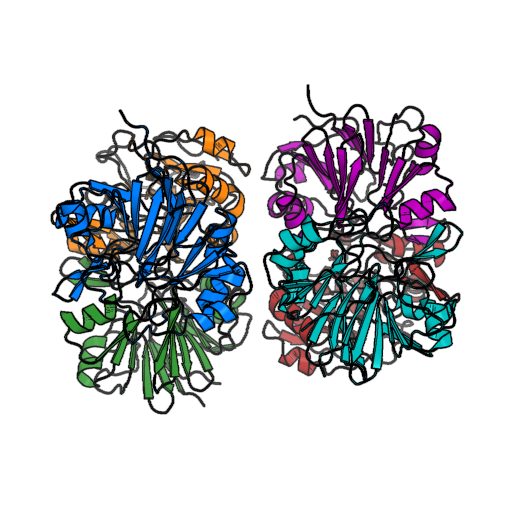B 1 185 ? 0.640 3.665 -67.755 1.00 22.20 168 GLY B C 1
ATOM 3210 O O . GLY B 1 185 ? 1.457 4.385 -68.344 1.00 23.99 168 GLY B O 1
ATOM 3211 N N . ASP B 1 186 ? -0.413 4.165 -67.112 1.00 19.60 169 ASP B N 1
ATOM 3212 C CA . ASP B 1 186 ? -0.789 5.601 -67.069 1.00 19.01 169 ASP B CA 1
ATOM 3213 C C . ASP B 1 186 ? -1.227 6.078 -68.473 1.00 20.03 169 ASP B C 1
ATOM 3214 O O . ASP B 1 186 ? -1.374 5.242 -69.391 1.00 22.90 169 ASP B O 1
ATOM 3219 N N . ASN B 1 187 ? -1.591 7.350 -68.550 1.00 20.29 170 ASN B N 1
ATOM 3220 C CA . ASN B 1 187 ? -2.113 8.053 -69.737 1.00 21.80 170 ASN B CA 1
ATOM 3221 C C . ASN B 1 187 ? -3.543 7.600 -70.060 1.00 20.84 170 ASN B C 1
ATOM 3222 O O . ASN B 1 187 ? -4.379 8.484 -70.164 1.00 21.66 170 ASN B O 1
ATOM 3227 N N . PHE B 1 188 ? -3.751 6.302 -70.292 1.00 20.98 171 PHE B N 1
ATOM 3228 C CA . PHE B 1 188 ? -5.039 5.726 -70.724 1.00 21.93 171 PHE B CA 1
ATOM 3229 C C . PHE B 1 188 ? -5.685 4.970 -69.564 1.00 21.32 171 PHE B C 1
ATOM 3230 O O . PHE B 1 188 ? -6.826 4.541 -69.751 1.00 20.13 171 PHE B O 1
ATOM 3238 N N . THR B 1 189 ? -4.980 4.809 -68.440 1.00 20.60 172 THR B N 1
ATOM 3239 C CA . THR B 1 189 ? -5.478 4.011 -67.291 1.00 21.35 172 THR B CA 1
ATOM 3240 C C . THR B 1 189 ? -4.797 4.574 -66.045 1.00 18.88 172 THR B C 1
ATOM 3241 O O . THR B 1 189 ? -3.977 5.505 -66.140 1.00 19.34 172 THR B O 1
ATOM 3245 N N . MET B 1 190 ? -5.104 4.017 -64.890 1.00 19.55 173 MET B N 1
ATOM 3246 C CA . MET B 1 190 ? -4.250 4.200 -63.694 1.00 19.97 173 MET B CA 1
ATOM 3247 C C . MET B 1 190 ? -2.780 4.066 -64.074 1.00 21.25 173 MET B C 1
ATOM 3248 O O . MET B 1 190 ? -2.438 3.240 -64.923 1.00 19.68 173 MET B O 1
ATOM 3253 N N . GLY B 1 191 ? -1.960 4.865 -63.406 1.00 22.10 174 GLY B N 1
ATOM 3254 C CA . GLY B 1 191 ? -0.506 4.738 -63.327 1.00 21.74 174 GLY B CA 1
ATOM 3255 C C . GLY B 1 191 ? -0.096 4.015 -62.073 1.00 23.71 174 GLY B C 1
ATOM 3256 O O . GLY B 1 191 ? -0.975 3.423 -61.394 1.00 21.68 174 GLY B O 1
ATOM 3257 N N . ILE B 1 192 ? 1.190 4.094 -61.753 1.00 22.83 175 ILE B N 1
ATOM 3258 C CA . ILE B 1 192 ? 1.786 3.358 -60.606 1.00 25.83 175 ILE B CA 1
ATOM 3259 C C . ILE B 1 192 ? 1.096 3.725 -59.288 1.00 21.49 175 ILE B C 1
ATOM 3260 O O . ILE B 1 192 ? 0.785 2.829 -58.517 1.00 24.05 175 ILE B O 1
ATOM 3265 N N . ASP B 1 193 ? 0.901 5.003 -59.030 1.00 21.29 176 ASP B N 1
ATOM 3266 C CA . ASP B 1 193 ? 0.383 5.486 -57.728 1.00 22.41 176 ASP B CA 1
ATOM 3267 C C . ASP B 1 193 ? -1.061 5.039 -57.545 1.00 21.67 176 ASP B C 1
ATOM 3268 O O . ASP B 1 193 ? -1.388 4.465 -56.500 1.00 21.94 176 ASP B O 1
ATOM 3273 N N . ASP B 1 194 ? -1.890 5.239 -58.565 1.00 19.26 177 ASP B N 1
ATOM 3274 C CA . ASP B 1 194 ? -3.319 4.892 -58.428 1.00 21.55 177 ASP B CA 1
ATOM 3275 C C . ASP B 1 194 ? -3.468 3.368 -58.364 1.00 21.04 177 ASP B C 1
ATOM 3276 O O . ASP B 1 194 ? -4.311 2.887 -57.553 1.00 19.83 177 ASP B O 1
ATOM 3281 N N . ALA B 1 195 ? -2.723 2.597 -59.176 1.00 19.53 178 ALA B N 1
ATOM 3282 C CA . ALA B 1 195 ? -2.841 1.122 -59.188 1.00 19.22 178 ALA B CA 1
ATOM 3283 C C . ALA B 1 195 ? -2.444 0.565 -57.817 1.00 20.64 178 ALA B C 1
ATOM 3284 O O . ALA B 1 195 ? -3.130 -0.353 -57.345 1.00 20.91 178 ALA B O 1
ATOM 3286 N N . SER B 1 196 ? -1.325 1.037 -57.252 1.00 21.51 179 SER B N 1
ATOM 3287 C CA . SER B 1 196 ? -0.825 0.543 -55.949 1.00 20.36 179 SER B CA 1
ATOM 3288 C C . SER B 1 196 ? -1.836 0.939 -54.861 1.00 20.50 179 SER B C 1
ATOM 3289 O O . SER B 1 196 ? -2.060 0.108 -53.965 1.00 21.44 179 SER B O 1
ATOM 3292 N N . TYR B 1 197 ? -2.440 2.121 -54.936 1.00 20.55 180 TYR B N 1
ATOM 3293 C CA . TYR B 1 197 ? -3.508 2.554 -53.988 1.00 19.74 180 TYR B CA 1
ATOM 3294 C C . TYR B 1 197 ? -4.726 1.642 -54.155 1.00 18.67 180 TYR B C 1
ATOM 3295 O O . TYR B 1 197 ? -5.287 1.161 -53.165 1.00 20.54 180 TYR B O 1
ATOM 3304 N N . ALA B 1 198 ? -5.082 1.313 -55.390 1.00 17.87 181 ALA B N 1
ATOM 3305 C CA . ALA B 1 198 ? -6.204 0.380 -55.645 1.00 19.60 181 ALA B CA 1
ATOM 3306 C C . ALA B 1 198 ? -5.944 -0.934 -54.901 1.00 19.59 181 ALA B C 1
ATOM 3307 O O . ALA B 1 198 ? -6.845 -1.441 -54.176 1.00 20.25 181 ALA B O 1
ATOM 3309 N N . ILE B 1 199 ? -4.757 -1.475 -55.035 1.00 19.00 182 ILE B N 1
ATOM 3310 C CA . ILE B 1 199 ? -4.415 -2.777 -54.408 1.00 19.44 182 ILE B CA 1
ATOM 3311 C C . ILE B 1 199 ? -4.377 -2.634 -52.877 1.00 20.73 182 ILE B C 1
ATOM 3312 O O . ILE B 1 199 ? -5.039 -3.437 -52.187 1.00 21.13 182 ILE B O 1
ATOM 3317 N N . ASN B 1 200 ? -3.651 -1.649 -52.365 1.00 17.58 183 ASN B N 1
ATOM 3318 C CA . ASN B 1 200 ? -3.462 -1.474 -50.887 1.00 21.05 183 ASN B CA 1
ATOM 3319 C C . ASN B 1 200 ? -4.780 -1.162 -50.180 1.00 20.94 183 ASN B C 1
ATOM 3320 O O . ASN B 1 200 ? -5.002 -1.654 -49.044 1.00 22.74 183 ASN B O 1
ATOM 3325 N N . GLU B 1 201 ? -5.568 -0.213 -50.696 1.00 22.58 184 GLU B N 1
ATOM 3326 C CA . GLU B 1 201 ? -6.749 0.351 -49.991 1.00 22.65 184 GLU B CA 1
ATOM 3327 C C . GLU B 1 201 ? -8.013 -0.455 -50.312 1.00 21.13 184 GLU B C 1
ATOM 3328 O O . GLU B 1 201 ? -8.850 -0.618 -49.442 1.00 22.86 184 GLU B O 1
ATOM 3334 N N . PHE B 1 202 ? -8.220 -0.873 -51.564 1.00 18.69 185 PHE B N 1
ATOM 3335 C CA . PHE B 1 202 ? -9.551 -1.369 -52.021 1.00 19.27 185 PHE B CA 1
ATOM 3336 C C . PHE B 1 202 ? -9.552 -2.869 -52.240 1.00 19.56 185 PHE B C 1
ATOM 3337 O O . PHE B 1 202 ? -10.468 -3.549 -51.770 1.00 19.94 185 PHE B O 1
ATOM 3345 N N . ILE B 1 203 ? -8.609 -3.406 -53.020 1.00 19.11 186 ILE B N 1
ATOM 3346 C CA . ILE B 1 203 ? -8.740 -4.797 -53.535 1.00 20.30 186 ILE B CA 1
ATOM 3347 C C . ILE B 1 203 ? -8.106 -5.798 -52.554 1.00 20.18 186 ILE B C 1
ATOM 3348 O O . ILE B 1 203 ? -8.711 -6.840 -52.312 1.00 20.79 186 ILE B O 1
ATOM 3353 N N . LYS B 1 204 ? -6.897 -5.528 -52.103 1.00 21.06 187 LYS B N 1
ATOM 3354 C CA . LYS B 1 204 ? -6.186 -6.400 -51.104 1.00 21.07 187 LYS B CA 1
ATOM 3355 C C . LYS B 1 204 ? -6.272 -7.869 -51.501 1.00 20.83 187 LYS B C 1
ATOM 3356 O O . LYS B 1 204 ? -6.744 -8.721 -50.740 1.00 20.58 187 LYS B O 1
ATOM 3362 N N . PRO B 1 205 ? -5.759 -8.211 -52.704 1.00 21.87 188 PRO B N 1
ATOM 3363 C CA . PRO B 1 205 ? -5.738 -9.573 -53.161 1.00 21.82 188 PRO B CA 1
ATOM 3364 C C . PRO B 1 205 ? -4.559 -10.334 -52.548 1.00 22.09 188 PRO B C 1
ATOM 3365 O O . PRO B 1 205 ? -3.671 -9.713 -51.931 1.00 21.52 188 PRO B O 1
ATOM 3369 N N . LYS B 1 206 ? -4.573 -11.653 -52.696 1.00 20.78 189 LYS B N 1
ATOM 3370 C CA . LYS B 1 206 ? -3.369 -12.460 -52.278 1.00 20.79 189 LYS B CA 1
ATOM 3371 C C . LYS B 1 206 ? -2.181 -12.146 -53.191 1.00 20.74 189 LYS B C 1
ATOM 3372 O O . LYS B 1 206 ? -0.994 -12.119 -52.692 1.00 22.73 189 LYS B O 1
ATOM 3378 N N . ILE B 1 207 ? -2.425 -11.985 -54.499 1.00 21.01 190 ILE B N 1
ATOM 3379 C CA . ILE B 1 207 ? -1.382 -11.763 -55.533 1.00 22.42 190 ILE B CA 1
ATOM 3380 C C . ILE B 1 207 ? -1.849 -10.663 -56.477 1.00 21.46 190 ILE B C 1
ATOM 3381 O O . ILE B 1 207 ? -3.031 -10.663 -56.842 1.00 22.20 190 ILE B O 1
ATOM 3386 N N . SER B 1 208 ? -0.975 -9.711 -56.749 1.00 21.32 191 SER B N 1
ATOM 3387 C CA . SER B 1 208 ? -1.170 -8.626 -57.738 1.00 22.93 191 SER B CA 1
ATOM 3388 C C . SER B 1 208 ? -0.174 -8.851 -58.869 1.00 23.37 191 SER B C 1
ATOM 3389 O O . SER B 1 208 ? 0.991 -9.135 -58.578 1.00 22.29 191 SER B O 1
ATOM 3392 N N . VAL B 1 209 ? -0.628 -8.671 -60.112 1.00 20.92 192 VAL B N 1
ATOM 3393 C CA . VAL B 1 209 ? 0.238 -8.669 -61.311 1.00 21.73 192 VAL B CA 1
ATOM 3394 C C . VAL B 1 209 ? -0.035 -7.361 -62.032 1.00 20.66 192 VAL B C 1
ATOM 3395 O O . VAL B 1 209 ? -1.163 -7.079 -62.409 1.00 21.49 192 VAL B O 1
ATOM 3399 N N . PRO B 1 210 ? 0.963 -6.500 -62.222 1.00 20.49 193 PRO B N 1
ATOM 3400 C CA . PRO B 1 210 ? 0.761 -5.298 -62.996 1.00 21.38 193 PRO B CA 1
ATOM 3401 C C . PRO B 1 210 ? 0.658 -5.697 -64.484 1.00 22.58 193 PRO B C 1
ATOM 3402 O O . PRO B 1 210 ? 1.429 -6.537 -64.944 1.00 23.04 193 PRO B O 1
ATOM 3406 N N . ILE B 1 211 ? -0.191 -4.985 -65.205 1.00 21.03 194 ILE B N 1
ATOM 3407 C CA . ILE B 1 211 ? -0.438 -5.190 -66.654 1.00 21.74 194 ILE B CA 1
ATOM 3408 C C . ILE B 1 211 ? -0.457 -3.852 -67.382 1.00 21.73 194 ILE B C 1
ATOM 3409 O O . ILE B 1 211 ? -0.366 -2.795 -66.766 1.00 20.45 194 ILE B O 1
ATOM 3414 N N . HIS B 1 212 ? -0.525 -3.901 -68.712 1.00 21.97 195 HIS B N 1
ATOM 3415 C CA . HIS B 1 212 ? -0.849 -2.725 -69.551 1.00 21.17 195 HIS B CA 1
ATOM 3416 C C . HIS B 1 212 ? 0.240 -1.678 -69.384 1.00 20.59 195 HIS B C 1
ATOM 3417 O O . HIS B 1 212 ? -0.083 -0.518 -69.195 1.00 22.24 195 HIS B O 1
ATOM 3424 N N . TYR B 1 213 ? 1.509 -2.091 -69.491 1.00 22.03 196 TYR B N 1
ATOM 3425 C CA . TYR B 1 213 ? 2.677 -1.173 -69.515 1.00 23.83 196 TYR B CA 1
ATOM 3426 C C . TYR B 1 213 ? 3.638 -1.669 -70.590 1.00 25.72 196 TYR B C 1
ATOM 3427 O O . TYR B 1 213 ? 3.557 -2.884 -70.992 1.00 27.37 196 TYR B O 1
ATOM 3436 N N . ASP B 1 214 ? 4.511 -0.768 -71.041 1.00 27.96 197 ASP B N 1
ATOM 3437 C CA . ASP B 1 214 ? 5.666 -1.042 -71.956 1.00 27.15 197 ASP B CA 1
ATOM 3438 C C . ASP B 1 214 ? 5.249 -1.350 -73.399 1.00 28.03 197 ASP B C 1
ATOM 3439 O O . ASP B 1 214 ? 6.129 -1.286 -74.296 1.00 30.21 197 ASP B O 1
ATOM 3444 N N . THR B 1 215 ? 4.008 -1.710 -73.668 1.00 27.78 198 THR B N 1
ATOM 3445 C CA . THR B 1 215 ? 3.596 -2.135 -75.028 1.00 27.62 198 THR B CA 1
ATOM 3446 C C . THR B 1 215 ? 3.834 -1.011 -76.044 1.00 30.37 198 THR B C 1
ATOM 3447 O O . THR B 1 215 ? 4.176 -1.304 -77.209 1.00 27.66 198 THR B O 1
ATOM 3451 N N . PHE B 1 216 ? 3.604 0.220 -75.631 1.00 27.43 199 PHE B N 1
ATOM 3452 C CA . PHE B 1 216 ? 3.801 1.434 -76.452 1.00 31.51 199 PHE B CA 1
ATOM 3453 C C . PHE B 1 216 ? 4.618 2.428 -75.634 1.00 32.92 199 PHE B C 1
ATOM 3454 O O . PHE B 1 216 ? 4.591 2.396 -74.400 1.00 33.74 199 PHE B O 1
ATOM 3462 N N . PRO B 1 217 ? 5.397 3.332 -76.268 1.00 32.59 200 PRO B N 1
ATOM 3463 C CA . PRO B 1 217 ? 6.229 4.296 -75.541 1.00 32.33 200 PRO B CA 1
ATOM 3464 C C . PRO B 1 217 ? 5.495 5.069 -74.435 1.00 30.18 200 PRO B C 1
ATOM 3465 O O . PRO B 1 217 ? 6.051 5.231 -73.357 1.00 31.15 200 PRO B O 1
ATOM 3469 N N . LEU B 1 218 ? 4.279 5.516 -74.726 1.00 29.78 201 LEU B N 1
ATOM 3470 C CA . LEU B 1 218 ? 3.504 6.386 -73.819 1.00 32.04 201 LEU B CA 1
ATOM 3471 C C . LEU B 1 218 ? 3.230 5.654 -72.504 1.00 26.94 201 LEU B C 1
ATOM 3472 O O . LEU B 1 218 ? 3.064 6.347 -71.496 1.00 31.43 201 LEU B O 1
ATOM 3477 N N . ILE B 1 219 ? 3.164 4.314 -72.505 1.00 25.37 202 ILE B N 1
ATOM 3478 C CA . ILE B 1 219 ? 2.827 3.522 -71.273 1.00 25.37 202 ILE B CA 1
ATOM 3479 C C . ILE B 1 219 ? 4.035 2.718 -70.774 1.00 24.95 202 ILE B C 1
ATOM 3480 O O . ILE B 1 219 ? 3.840 1.764 -70.025 1.00 24.96 202 ILE B O 1
ATOM 3485 N N . GLU B 1 220 ? 5.271 3.127 -71.090 1.00 26.61 203 GLU B N 1
ATOM 3486 C CA . GLU B 1 220 ? 6.459 2.482 -70.481 1.00 25.39 203 GLU B CA 1
ATOM 3487 C C . GLU B 1 220 ? 6.489 2.848 -68.993 1.00 25.36 203 GLU B C 1
ATOM 3488 O O . GLU B 1 220 ? 6.313 4.024 -68.645 1.00 25.89 203 GLU B O 1
ATOM 3494 N N . GLN B 1 221 ? 6.754 1.874 -68.162 1.00 25.61 204 GLN B N 1
ATOM 3495 C CA . GLN B 1 221 ? 6.846 2.080 -66.705 1.00 25.49 204 GLN B CA 1
ATOM 3496 C C . GLN B 1 221 ? 7.779 1.016 -66.178 1.00 26.62 204 GLN B C 1
ATOM 3497 O O . GLN B 1 221 ? 7.905 -0.035 -66.818 1.00 28.76 204 GLN B O 1
ATOM 3503 N N . ASP B 1 222 ? 8.402 1.311 -65.042 1.00 26.09 205 ASP B N 1
ATOM 3504 C CA . ASP B 1 222 ? 9.181 0.322 -64.270 1.00 26.79 205 ASP B CA 1
ATOM 3505 C C . ASP B 1 222 ? 8.218 -0.354 -63.292 1.00 28.26 205 ASP B C 1
ATOM 3506 O O . ASP B 1 222 ? 7.882 0.234 -62.281 1.00 25.61 205 ASP B O 1
ATOM 3511 N N . PRO B 1 223 ? 7.807 -1.619 -63.517 1.00 27.00 206 PRO B N 1
ATOM 3512 C CA . PRO B 1 223 ? 6.863 -2.303 -62.621 1.00 25.27 206 PRO B CA 1
ATOM 3513 C C . PRO B 1 223 ? 7.427 -2.532 -61.211 1.00 25.87 206 PRO B C 1
ATOM 3514 O O . PRO B 1 223 ? 6.645 -2.768 -60.309 1.00 26.64 206 PRO B O 1
ATOM 3518 N N . GLN B 1 224 ? 8.759 -2.478 -61.025 1.00 26.25 207 GLN B N 1
ATOM 3519 C CA . GLN B 1 224 ? 9.369 -2.543 -59.668 1.00 27.42 207 GLN B CA 1
ATOM 3520 C C . GLN B 1 224 ? 8.812 -1.388 -58.797 1.00 24.79 207 GLN B C 1
ATOM 3521 O O . GLN B 1 224 ? 8.653 -1.583 -57.567 1.00 25.57 207 GLN B O 1
ATOM 3527 N N . GLN B 1 225 ? 8.519 -0.218 -59.357 1.00 27.18 208 GLN B N 1
ATOM 3528 C CA . GLN B 1 225 ? 7.958 0.916 -58.573 1.00 27.75 208 GLN B CA 1
ATOM 3529 C C . GLN B 1 225 ? 6.552 0.559 -58.082 1.00 26.97 208 GLN B C 1
ATOM 3530 O O . GLN B 1 225 ? 6.210 0.908 -56.961 1.00 26.50 208 GLN B O 1
ATOM 3536 N N . PHE B 1 226 ? 5.786 -0.169 -58.883 1.00 25.46 209 PHE B N 1
ATOM 3537 C CA . PHE B 1 226 ? 4.511 -0.757 -58.405 1.00 25.24 209 PHE B CA 1
ATOM 3538 C C . PHE B 1 226 ? 4.764 -1.730 -57.247 1.00 23.63 209 PHE B C 1
ATOM 3539 O O . PHE B 1 226 ? 4.115 -1.657 -56.219 1.00 24.90 209 PHE B O 1
ATOM 3547 N N . LYS B 1 227 ? 5.670 -2.681 -57.424 1.00 25.26 210 LYS B N 1
ATOM 3548 C CA . LYS B 1 227 ? 5.942 -3.703 -56.409 1.00 25.95 210 LYS B CA 1
ATOM 3549 C C . LYS B 1 227 ? 6.319 -2.991 -55.105 1.00 24.01 210 LYS B C 1
ATOM 3550 O O . LYS B 1 227 ? 5.855 -3.402 -54.036 1.00 25.03 210 LYS B O 1
ATOM 3556 N N . ASP B 1 228 ? 7.161 -1.968 -55.199 1.00 24.69 211 ASP B N 1
ATOM 3557 C CA . ASP B 1 228 ? 7.721 -1.293 -54.001 1.00 27.38 211 ASP B CA 1
ATOM 3558 C C . ASP B 1 228 ? 6.586 -0.546 -53.291 1.00 27.79 211 ASP B C 1
ATOM 3559 O O . ASP B 1 228 ? 6.646 -0.413 -52.071 1.00 28.32 211 ASP B O 1
ATOM 3564 N N . ALA B 1 229 ? 5.547 -0.135 -54.018 1.00 24.47 212 ALA B N 1
ATOM 3565 C CA . ALA B 1 229 ? 4.441 0.690 -53.461 1.00 24.80 212 ALA B CA 1
ATOM 3566 C C . ALA B 1 229 ? 3.342 -0.199 -52.849 1.00 22.76 212 ALA B C 1
ATOM 3567 O O . ALA B 1 229 ? 2.571 0.298 -52.003 1.00 24.60 212 ALA B O 1
ATOM 3569 N N . VAL B 1 230 ? 3.292 -1.471 -53.233 1.00 22.16 213 VAL B N 1
ATOM 3570 C CA . VAL B 1 230 ? 2.260 -2.426 -52.740 1.00 22.18 213 VAL B CA 1
ATOM 3571 C C . VAL B 1 230 ? 2.726 -3.024 -51.419 1.00 22.98 213 VAL B C 1
ATOM 3572 O O . VAL B 1 230 ? 3.850 -3.570 -51.345 1.00 23.36 213 VAL B O 1
ATOM 3576 N N . ASN B 1 231 ? 1.856 -2.978 -50.433 1.00 22.48 214 ASN B N 1
ATOM 3577 C CA . ASN B 1 231 ? 2.169 -3.436 -49.054 1.00 23.64 214 ASN B CA 1
ATOM 3578 C C . ASN B 1 231 ? 1.364 -4.656 -48.663 1.00 24.06 214 ASN B C 1
ATOM 3579 O O . ASN B 1 231 ? 1.638 -5.193 -47.575 1.00 23.51 214 ASN B O 1
ATOM 3584 N N . VAL B 1 232 ? 0.443 -5.106 -49.512 1.00 21.42 215 VAL B N 1
ATOM 3585 C CA . VAL B 1 232 ? -0.519 -6.191 -49.186 1.00 20.83 215 VAL B CA 1
ATOM 3586 C C . VAL B 1 232 ? -0.302 -7.360 -50.151 1.00 20.58 215 VAL B C 1
ATOM 3587 O O . VAL B 1 232 ? -0.161 -7.120 -51.398 1.00 21.85 215 VAL B O 1
ATOM 3591 N N . GLY B 1 233 ? -0.291 -8.570 -49.612 1.00 23.93 216 GLY B N 1
ATOM 3592 C CA . GLY B 1 233 ? -0.112 -9.796 -50.410 1.00 24.96 216 GLY B CA 1
ATOM 3593 C C . GLY B 1 233 ? 1.226 -9.815 -51.139 1.00 27.05 216 GLY B C 1
ATOM 3594 O O . GLY B 1 233 ? 2.226 -9.261 -50.656 1.00 30.42 216 GLY B O 1
ATOM 3595 N N . ASP B 1 234 ? 1.248 -10.473 -52.286 1.00 25.29 217 ASP B N 1
ATOM 3596 C CA . ASP B 1 234 ? 2.475 -10.768 -53.053 1.00 25.43 217 ASP B CA 1
ATOM 3597 C C . ASP B 1 234 ? 2.292 -10.045 -54.377 1.00 25.23 217 ASP B C 1
ATOM 3598 O O . ASP B 1 234 ? 1.158 -10.025 -54.875 1.00 26.68 217 ASP B O 1
ATOM 3603 N N . VAL B 1 235 ? 3.340 -9.455 -54.898 1.00 23.10 218 VAL B N 1
ATOM 3604 C CA . VAL B 1 235 ? 3.351 -8.980 -56.293 1.00 23.94 218 VAL B CA 1
ATOM 3605 C C . VAL B 1 235 ? 4.222 -9.907 -57.123 1.00 23.84 218 VAL B C 1
ATOM 3606 O O . VAL B 1 235 ? 5.411 -10.078 -56.818 1.00 25.31 218 VAL B O 1
ATOM 3610 N N . GLN B 1 236 ? 3.652 -10.399 -58.213 1.00 22.39 219 GLN B N 1
ATOM 3611 C CA . GLN B 1 236 ? 4.403 -11.163 -59.230 1.00 25.61 219 GLN B CA 1
ATOM 3612 C C . GLN B 1 236 ? 4.467 -10.306 -60.478 1.00 24.67 219 GLN B C 1
ATOM 3613 O O . GLN B 1 236 ? 3.454 -10.158 -61.157 1.00 24.95 219 GLN B O 1
ATOM 3619 N N . ILE B 1 237 ? 5.637 -9.772 -60.791 1.00 24.45 220 ILE B N 1
ATOM 3620 C CA . ILE B 1 237 ? 5.882 -9.065 -62.057 1.00 24.51 220 ILE B CA 1
ATOM 3621 C C . ILE B 1 237 ? 6.121 -10.102 -63.150 1.00 27.90 220 ILE B C 1
ATOM 3622 O O . ILE B 1 237 ? 7.243 -10.598 -63.288 1.00 32.99 220 ILE B O 1
ATOM 3627 N N . LEU B 1 238 ? 5.072 -10.456 -63.862 1.00 28.43 221 LEU B N 1
ATOM 3628 C CA . LEU B 1 238 ? 5.118 -11.484 -64.924 1.00 27.19 221 LEU B CA 1
ATOM 3629 C C . LEU B 1 238 ? 5.551 -10.840 -66.235 1.00 26.98 221 LEU B C 1
ATOM 3630 O O . LEU B 1 238 ? 5.014 -9.798 -66.630 1.00 26.54 221 LEU B O 1
ATOM 3635 N N . LYS B 1 239 ? 6.528 -11.482 -66.877 1.00 28.71 222 LYS B N 1
ATOM 3636 C CA . LYS B 1 239 ? 6.904 -11.220 -68.286 1.00 30.66 222 LYS B CA 1
ATOM 3637 C C . LYS B 1 239 ? 5.923 -12.028 -69.128 1.00 27.76 222 LYS B C 1
ATOM 3638 O O . LYS B 1 239 ? 5.404 -13.044 -68.685 1.00 29.20 222 LYS B O 1
ATOM 3644 N N . PRO B 1 240 ? 5.670 -11.623 -70.390 1.00 29.42 223 PRO B N 1
ATOM 3645 C CA . PRO B 1 240 ? 4.809 -12.396 -71.277 1.00 28.96 223 PRO B CA 1
ATOM 3646 C C . PRO B 1 240 ? 5.291 -13.837 -71.352 1.00 30.52 223 PRO B C 1
ATOM 3647 O O . PRO B 1 240 ? 6.440 -14.077 -71.556 1.00 30.81 223 PRO B O 1
ATOM 3651 N N . GLY B 1 241 ? 4.385 -14.756 -71.105 1.00 28.38 224 GLY B N 1
ATOM 3652 C CA . GLY B 1 241 ? 4.687 -16.182 -71.147 1.00 28.65 224 GLY B CA 1
ATOM 3653 C C . GLY B 1 241 ? 4.704 -16.797 -69.772 1.00 29.21 224 GLY B C 1
ATOM 3654 O O . GLY B 1 241 ? 4.583 -18.010 -69.697 1.00 28.88 224 GLY B O 1
ATOM 3655 N N . GLU B 1 242 ? 4.807 -15.984 -68.720 1.00 28.37 225 GLU B N 1
ATOM 3656 C CA . GLU B 1 242 ? 5.008 -16.485 -67.336 1.00 27.72 225 GLU B CA 1
ATOM 3657 C C . GLU B 1 242 ? 3.666 -16.707 -66.666 1.00 27.01 225 GLU B C 1
ATOM 3658 O O . GLU B 1 242 ? 2.704 -15.965 -67.011 1.00 28.07 225 GLU B O 1
ATOM 3664 N N . SER B 1 243 ? 3.644 -17.689 -65.787 1.00 29.18 226 SER B N 1
ATOM 3665 C CA . SER B 1 243 ? 2.477 -18.201 -65.048 1.00 26.88 226 SER B CA 1
ATOM 3666 C C . SER B 1 243 ? 2.533 -17.672 -63.611 1.00 25.90 226 SER B C 1
ATOM 3667 O O . SER B 1 243 ? 3.632 -17.611 -63.027 1.00 24.25 226 SER B O 1
ATOM 3670 N N . VAL B 1 244 ? 1.386 -17.279 -63.092 1.00 23.81 227 VAL B N 1
ATOM 3671 C CA . VAL B 1 244 ? 1.213 -17.032 -61.630 1.00 24.29 227 VAL B CA 1
ATOM 3672 C C . VAL B 1 244 ? 1.644 -18.277 -60.859 1.00 25.52 227 VAL B C 1
ATOM 3673 O O . VAL B 1 244 ? 1.145 -19.389 -61.180 1.00 25.49 227 VAL B O 1
ATOM 3677 N N . GLN B 1 245 ? 2.444 -18.071 -59.798 1.00 27.78 228 GLN B N 1
ATOM 3678 C CA . GLN B 1 245 ? 2.839 -19.145 -58.853 1.00 26.37 228 GLN B CA 1
ATOM 3679 C C . GLN B 1 245 ? 1.949 -19.024 -57.616 1.00 29.43 228 GLN B C 1
ATOM 3680 O O . GLN B 1 245 ? 2.021 -17.986 -56.951 1.00 30.58 228 GLN B O 1
ATOM 3686 N N . PHE B 1 246 ? 1.120 -20.037 -57.337 1.00 29.96 229 PHE B N 1
ATOM 3687 C CA . PHE B 1 246 ? 0.173 -20.095 -56.193 1.00 30.66 229 PHE B CA 1
ATOM 3688 C C . PHE B 1 246 ? 0.806 -20.709 -54.913 1.00 36.55 229 PHE B C 1
ATOM 3689 O O . PHE B 1 246 ? 1.831 -21.377 -55.009 1.00 41.65 229 PHE B O 1
ATOM 3697 N N . MET C 1 17 ? -55.526 5.839 -53.458 1.00 51.06 0 MET C N 1
ATOM 3698 C CA . MET C 1 17 ? -54.193 5.146 -53.449 1.00 47.57 0 MET C CA 1
ATOM 3699 C C . MET C 1 17 ? -53.492 5.450 -54.776 1.00 43.48 0 MET C C 1
ATOM 3700 O O . MET C 1 17 ? -54.089 5.241 -55.836 1.00 42.69 0 MET C O 1
ATOM 3705 N N . MET C 1 18 ? -52.267 5.953 -54.716 1.00 42.07 1 MET C N 1
ATOM 3706 C CA . MET C 1 18 ? -51.407 6.166 -55.902 1.00 42.34 1 MET C CA 1
ATOM 3707 C C . MET C 1 18 ? -51.418 4.905 -56.788 1.00 38.54 1 MET C C 1
ATOM 3708 O O . MET C 1 18 ? -51.379 3.784 -56.288 1.00 38.91 1 MET C O 1
ATOM 3713 N N . LYS C 1 19 ? -51.537 5.092 -58.094 1.00 34.47 2 LYS C N 1
ATOM 3714 C CA . LYS C 1 19 ? -51.598 4.000 -59.085 1.00 34.94 2 LYS C CA 1
ATOM 3715 C C . LYS C 1 19 ? -50.176 3.783 -59.618 1.00 33.63 2 LYS C C 1
ATOM 3716 O O . LYS C 1 19 ? -49.593 4.723 -60.211 1.00 33.13 2 LYS C O 1
ATOM 3722 N N . LEU C 1 20 ? -49.669 2.573 -59.434 1.00 31.53 3 LEU C N 1
ATOM 3723 C CA . LEU C 1 20 ? -48.286 2.165 -59.815 1.00 29.87 3 LEU C CA 1
ATOM 3724 C C . LEU C 1 20 ? -48.302 0.666 -60.092 1.00 28.91 3 LEU C C 1
ATOM 3725 O O . LEU C 1 20 ? -48.552 -0.113 -59.131 1.00 29.09 3 LEU C O 1
ATOM 3730 N N . SER C 1 21 ? -48.056 0.296 -61.345 1.00 30.16 4 SER C N 1
ATOM 3731 C CA . SER C 1 21 ? -48.198 -1.094 -61.833 1.00 29.14 4 SER C CA 1
ATOM 3732 C C . SER C 1 21 ? -46.985 -1.529 -62.634 1.00 29.50 4 SER C C 1
ATOM 3733 O O . SER C 1 21 ? -46.232 -0.683 -63.158 1.00 29.23 4 SER C O 1
ATOM 3736 N N . PHE C 1 22 ? -46.759 -2.838 -62.600 1.00 28.73 5 PHE C N 1
ATOM 3737 C CA . PHE C 1 22 ? -45.666 -3.538 -63.310 1.00 28.48 5 PHE C CA 1
ATOM 3738 C C . PHE C 1 22 ? -46.239 -4.320 -64.496 1.00 30.59 5 PHE C C 1
ATOM 3739 O O . PHE C 1 22 ? -47.298 -4.933 -64.356 1.00 29.64 5 PHE C O 1
ATOM 3747 N N . HIS C 1 23 ? -45.557 -4.311 -65.639 1.00 26.64 6 HIS C N 1
ATOM 3748 C CA . HIS C 1 23 ? -46.100 -4.859 -66.911 1.00 30.04 6 HIS C CA 1
ATOM 3749 C C . HIS C 1 23 ? -45.129 -5.813 -67.601 1.00 29.08 6 HIS C C 1
ATOM 3750 O O . HIS C 1 23 ? -45.330 -6.085 -68.747 1.00 32.91 6 HIS C O 1
ATOM 3757 N N . GLY C 1 24 ? -44.151 -6.368 -66.887 1.00 28.41 7 GLY C N 1
ATOM 3758 C CA . GLY C 1 24 ? -43.158 -7.272 -67.499 1.00 26.51 7 GLY C CA 1
ATOM 3759 C C . GLY C 1 24 ? -41.826 -6.583 -67.821 1.00 25.91 7 GLY C C 1
ATOM 3760 O O . GLY C 1 24 ? -41.813 -5.343 -68.001 1.00 29.21 7 GLY C O 1
ATOM 3761 N N . GLN C 1 25 ? -40.737 -7.350 -67.810 1.00 28.08 8 GLN C N 1
ATOM 3762 C CA . GLN C 1 25 ? -39.343 -6.876 -68.048 1.00 26.08 8 GLN C CA 1
ATOM 3763 C C . GLN C 1 25 ? -39.076 -5.698 -67.098 1.00 27.38 8 GLN C C 1
ATOM 3764 O O . GLN C 1 25 ? -39.128 -5.929 -65.851 1.00 27.67 8 GLN C O 1
ATOM 3770 N N . SER C 1 26 ? -38.855 -4.478 -67.597 1.00 23.92 9 SER C N 1
ATOM 3771 C CA . SER C 1 26 ? -38.659 -3.306 -66.720 1.00 26.93 9 SER C CA 1
ATOM 3772 C C . SER C 1 26 ? -39.748 -2.263 -66.932 1.00 26.31 9 SER C C 1
ATOM 3773 O O . SER C 1 26 ? -39.588 -1.099 -66.520 1.00 28.14 9 SER C O 1
ATOM 3776 N N . THR C 1 27 ? -40.868 -2.676 -67.521 1.00 25.31 10 THR C N 1
ATOM 3777 C CA . THR C 1 27 ? -41.990 -1.740 -67.795 1.00 25.73 10 THR C CA 1
ATOM 3778 C C . THR C 1 27 ? -42.793 -1.451 -66.530 1.00 24.53 10 THR C C 1
ATOM 3779 O O . THR C 1 27 ? -43.378 -2.383 -65.960 1.00 26.89 10 THR C O 1
ATOM 3783 N N . ILE C 1 28 ? -42.931 -0.184 -66.180 1.00 26.20 11 ILE C N 1
ATOM 3784 C CA . ILE C 1 28 ? -43.830 0.255 -65.091 1.00 27.73 11 ILE C CA 1
ATOM 3785 C C . ILE C 1 28 ? -44.706 1.370 -65.638 1.00 25.88 11 ILE C C 1
ATOM 3786 O O . ILE C 1 28 ? -44.354 2.031 -66.592 1.00 27.56 11 ILE C O 1
ATOM 3791 N N . TYR C 1 29 ? -45.842 1.550 -64.996 1.00 27.99 12 TYR C N 1
ATOM 3792 C CA . TYR C 1 29 ? -46.863 2.537 -65.385 1.00 28.51 12 TYR C CA 1
ATOM 3793 C C . TYR C 1 29 ? -47.309 3.223 -64.105 1.00 28.54 12 TYR C C 1
ATOM 3794 O O . TYR C 1 29 ? -47.470 2.563 -63.080 1.00 28.13 12 TYR C O 1
ATOM 3803 N N . LEU C 1 30 ? -47.506 4.526 -64.158 1.00 29.37 13 LEU C N 1
ATOM 3804 C CA . LEU C 1 30 ? -48.031 5.235 -62.977 1.00 31.51 13 LEU C CA 1
ATOM 3805 C C . LEU C 1 30 ? -48.875 6.415 -63.450 1.00 33.14 13 LEU C C 1
ATOM 3806 O O . LEU C 1 30 ? -48.773 6.833 -64.618 1.00 30.87 13 LEU C O 1
ATOM 3811 N N . GLU C 1 31 ? -49.654 6.942 -62.528 1.00 32.02 14 GLU C N 1
ATOM 3812 C CA . GLU C 1 31 ? -50.534 8.102 -62.753 1.00 32.25 14 GLU C CA 1
ATOM 3813 C C . GLU C 1 31 ? -50.180 9.149 -61.710 1.00 34.16 14 GLU C C 1
ATOM 3814 O O . GLU C 1 31 ? -50.096 8.794 -60.538 1.00 31.73 14 GLU C O 1
ATOM 3820 N N . GLY C 1 32 ? -49.937 10.380 -62.151 1.00 33.95 15 GLY C N 1
ATOM 3821 C CA . GLY C 1 32 ? -49.793 11.535 -61.261 1.00 36.96 15 GLY C CA 1
ATOM 3822 C C . GLY C 1 32 ? -50.655 12.687 -61.732 1.00 34.36 15 GLY C C 1
ATOM 3823 O O . GLY C 1 32 ? -50.526 13.074 -62.912 1.00 33.30 15 GLY C O 1
ATOM 3824 N N . ASN C 1 33 ? -51.493 13.232 -60.854 1.00 37.29 16 ASN C N 1
ATOM 3825 C CA . ASN C 1 33 ? -52.379 14.373 -61.220 1.00 39.69 16 ASN C CA 1
ATOM 3826 C C . ASN C 1 33 ? -53.059 14.088 -62.569 1.00 38.22 16 ASN C C 1
ATOM 3827 O O . ASN C 1 33 ? -53.100 15.018 -63.417 1.00 39.33 16 ASN C O 1
ATOM 3832 N N . ASN C 1 34 ? -53.548 12.851 -62.747 1.00 39.16 17 ASN C N 1
ATOM 3833 C CA . ASN C 1 34 ? -54.389 12.374 -63.884 1.00 43.75 17 ASN C CA 1
ATOM 3834 C C . ASN C 1 34 ? -53.562 12.193 -65.158 1.00 41.51 17 ASN C C 1
ATOM 3835 O O . ASN C 1 34 ? -54.144 11.800 -66.177 1.00 42.45 17 ASN C O 1
ATOM 3840 N N . LYS C 1 35 ? -52.249 12.430 -65.107 1.00 41.45 18 LYS C N 1
ATOM 3841 C CA . LYS C 1 35 ? -51.355 12.206 -66.259 1.00 36.90 18 LYS C CA 1
ATOM 3842 C C . LYS C 1 35 ? -50.767 10.801 -66.121 1.00 35.28 18 LYS C C 1
ATOM 3843 O O . LYS C 1 35 ? -50.547 10.319 -64.994 1.00 38.71 18 LYS C O 1
ATOM 3849 N N . LYS C 1 36 ? -50.593 10.130 -67.239 1.00 33.06 19 LYS C N 1
ATOM 3850 C CA . LYS C 1 36 ? -50.211 8.710 -67.302 1.00 32.90 19 LYS C CA 1
ATOM 3851 C C . LYS C 1 36 ? -48.793 8.632 -67.850 1.00 32.29 19 LYS C C 1
ATOM 3852 O O . LYS C 1 36 ? -48.517 9.259 -68.884 1.00 32.92 19 LYS C O 1
ATOM 3858 N N . VAL C 1 37 ? -47.952 7.885 -67.150 1.00 31.91 20 VAL C N 1
ATOM 3859 C CA . VAL C 1 37 ? -46.494 7.725 -67.457 1.00 31.13 20 VAL C CA 1
ATOM 3860 C C . VAL C 1 37 ? -46.169 6.248 -67.648 1.00 27.68 20 VAL C C 1
ATOM 3861 O O . VAL C 1 37 ? -46.568 5.425 -66.813 1.00 30.05 20 VAL C O 1
ATOM 3865 N N . ILE C 1 38 ? -45.405 5.925 -68.672 1.00 26.93 21 ILE C N 1
ATOM 3866 C CA . ILE C 1 38 ? -44.884 4.557 -68.845 1.00 25.77 21 ILE C CA 1
ATOM 3867 C C . ILE C 1 38 ? -43.354 4.624 -68.963 1.00 27.67 21 ILE C C 1
ATOM 3868 O O . ILE C 1 38 ? -42.835 5.617 -69.508 1.00 27.30 21 ILE C O 1
ATOM 3873 N N . VAL C 1 39 ? -42.670 3.648 -68.363 1.00 27.25 22 VAL C N 1
ATOM 3874 C CA . VAL C 1 39 ? -41.187 3.488 -68.438 1.00 26.85 22 VAL C CA 1
ATOM 3875 C C . VAL C 1 39 ? -40.904 2.254 -69.288 1.00 28.38 22 VAL C C 1
ATOM 3876 O O . VAL C 1 39 ? -41.576 1.238 -69.081 1.00 27.25 22 VAL C O 1
ATOM 3880 N N . ASP C 1 40 ? -39.930 2.344 -70.175 1.00 29.97 23 ASP C N 1
ATOM 3881 C CA . ASP C 1 40 ? -39.354 1.223 -70.952 1.00 31.26 23 ASP C CA 1
ATOM 3882 C C . ASP C 1 40 ? -40.472 0.364 -71.548 1.00 30.58 23 ASP C C 1
ATOM 3883 O O . ASP C 1 40 ? -40.603 -0.808 -71.222 1.00 30.41 23 ASP C O 1
ATOM 3888 N N . PRO C 1 41 ? -41.272 0.928 -72.476 1.00 31.08 24 PRO C N 1
ATOM 3889 C CA . PRO C 1 41 ? -42.441 0.232 -73.046 1.00 33.01 24 PRO C CA 1
ATOM 3890 C C . PRO C 1 41 ? -42.142 -0.893 -74.053 1.00 32.99 24 PRO C C 1
ATOM 3891 O O . PRO C 1 41 ? -42.301 -0.728 -75.274 1.00 34.26 24 PRO C O 1
ATOM 3895 N N . PHE C 1 42 ? -41.815 -2.060 -73.517 1.00 34.53 25 PHE C N 1
ATOM 3896 C CA . PHE C 1 42 ? -41.544 -3.306 -74.272 1.00 35.34 25 PHE C CA 1
ATOM 3897 C C . PHE C 1 42 ? -42.844 -4.117 -74.243 1.00 36.05 25 PHE C C 1
ATOM 3898 O O . PHE C 1 42 ? -42.986 -5.028 -73.433 1.00 34.33 25 PHE C O 1
ATOM 3906 N N . ILE C 1 43 ? -43.773 -3.753 -75.127 1.00 36.53 26 ILE C N 1
ATOM 3907 C CA . ILE C 1 43 ? -45.186 -4.198 -75.061 1.00 38.01 26 ILE C CA 1
ATOM 3908 C C . ILE C 1 43 ? -45.410 -5.266 -76.139 1.00 39.45 26 ILE C C 1
ATOM 3909 O O . ILE C 1 43 ? -45.617 -6.456 -75.768 1.00 36.52 26 ILE C O 1
ATOM 3914 N N . SER C 1 44 ? -45.301 -4.887 -77.416 1.00 39.62 27 SER C N 1
ATOM 3915 C CA . SER C 1 44 ? -45.720 -5.747 -78.555 1.00 42.10 27 SER C CA 1
ATOM 3916 C C . SER C 1 44 ? -44.815 -6.993 -78.633 1.00 44.87 27 SER C C 1
ATOM 3917 O O . SER C 1 44 ? -45.333 -8.090 -78.951 1.00 45.15 27 SER C O 1
ATOM 3920 N N . ASN C 1 45 ? -43.521 -6.872 -78.315 1.00 38.12 28 ASN C N 1
ATOM 3921 C CA . ASN C 1 45 ? -42.558 -7.993 -78.501 1.00 39.79 28 ASN C CA 1
ATOM 3922 C C . ASN C 1 45 ? -42.311 -8.754 -77.190 1.00 36.78 28 ASN C C 1
ATOM 3923 O O . ASN C 1 45 ? -41.478 -9.655 -77.217 1.00 40.73 28 ASN C O 1
ATOM 3928 N N . ASN C 1 46 ? -43.021 -8.435 -76.099 1.00 39.38 29 ASN C N 1
ATOM 3929 C CA . ASN C 1 46 ? -42.971 -9.209 -74.829 1.00 39.66 29 ASN C CA 1
ATOM 3930 C C . ASN C 1 46 ? -44.298 -9.948 -74.678 1.00 38.86 29 ASN C C 1
ATOM 3931 O O . ASN C 1 46 ? -45.323 -9.349 -74.323 1.00 37.63 29 ASN C O 1
ATOM 3936 N N . PRO C 1 47 ? -44.326 -11.265 -74.985 1.00 42.84 30 PRO C N 1
ATOM 3937 C CA . PRO C 1 47 ? -45.544 -12.067 -74.822 1.00 43.06 30 PRO C CA 1
ATOM 3938 C C . PRO C 1 47 ? -46.089 -12.116 -73.383 1.00 45.42 30 PRO C C 1
ATOM 3939 O O . PRO C 1 47 ? -47.240 -12.499 -73.208 1.00 41.89 30 PRO C O 1
ATOM 3943 N N . LYS C 1 48 ? -45.272 -11.754 -72.382 1.00 42.84 31 LYS C N 1
ATOM 3944 C CA . LYS C 1 48 ? -45.718 -11.745 -70.960 1.00 39.08 31 LYS C CA 1
ATOM 3945 C C . LYS C 1 48 ? -46.263 -10.364 -70.603 1.00 39.55 31 LYS C C 1
ATOM 3946 O O . LYS C 1 48 ? -46.895 -10.236 -69.542 1.00 40.03 31 LYS C O 1
ATOM 3952 N N . CYS C 1 49 ? -46.083 -9.368 -71.472 1.00 36.52 32 CYS C N 1
ATOM 3953 C CA . CYS C 1 49 ? -46.620 -8.011 -71.212 1.00 36.67 32 CYS C CA 1
ATOM 3954 C C . CYS C 1 49 ? -48.146 -8.039 -71.409 1.00 40.72 32 CYS C C 1
ATOM 3955 O O . CYS C 1 49 ? -48.594 -8.558 -72.425 1.00 42.55 32 CYS C O 1
ATOM 3958 N N . ASP C 1 50 ? -48.910 -7.575 -70.420 1.00 43.26 33 ASP C N 1
ATOM 3959 C CA . ASP C 1 50 ? -50.398 -7.644 -70.436 1.00 44.38 33 ASP C CA 1
ATOM 3960 C C . ASP C 1 50 ? -50.961 -6.482 -71.260 1.00 44.31 33 ASP C C 1
ATOM 3961 O O . ASP C 1 50 ? -52.171 -6.502 -71.524 1.00 36.85 33 ASP C O 1
ATOM 3966 N N . LEU C 1 51 ? -50.142 -5.472 -71.582 1.00 41.28 34 LEU C N 1
ATOM 3967 C CA . LEU C 1 51 ? -50.589 -4.252 -72.298 1.00 41.95 34 LEU C CA 1
ATOM 3968 C C . LEU C 1 51 ? -50.725 -4.569 -73.785 1.00 39.71 34 LEU C C 1
ATOM 3969 O O . LEU C 1 51 ? -50.178 -5.592 -74.224 1.00 37.73 34 LEU C O 1
ATOM 3974 N N . ASN C 1 52 ? -51.391 -3.674 -74.523 1.00 46.30 35 ASN C N 1
ATOM 3975 C CA . ASN C 1 52 ? -51.531 -3.708 -76.006 1.00 44.86 35 ASN C CA 1
ATOM 3976 C C . ASN C 1 52 ? -51.197 -2.304 -76.525 1.00 39.47 35 ASN C C 1
ATOM 3977 O O . ASN C 1 52 ? -51.764 -1.324 -76.015 1.00 43.90 35 ASN C O 1
ATOM 3982 N N . ILE C 1 53 ? -50.276 -2.211 -77.475 1.00 39.20 36 ILE C N 1
ATOM 3983 C CA . ILE C 1 53 ? -49.799 -0.924 -78.065 1.00 48.46 36 ILE C CA 1
ATOM 3984 C C . ILE C 1 53 ? -50.991 -0.102 -78.549 1.00 53.47 36 ILE C C 1
ATOM 3985 O O . ILE C 1 53 ? -50.983 1.126 -78.350 1.00 55.72 36 ILE C O 1
ATOM 3990 N N . GLU C 1 54 ? -51.972 -0.770 -79.154 1.00 55.35 37 GLU C N 1
ATOM 3991 C CA . GLU C 1 54 ? -53.125 -0.103 -79.808 1.00 54.01 37 GLU C CA 1
ATOM 3992 C C . GLU C 1 54 ? -54.045 0.531 -78.765 1.00 47.20 37 GLU C C 1
ATOM 3993 O O . GLU C 1 54 ? -54.855 1.386 -79.173 1.00 55.38 37 GLU C O 1
ATOM 3999 N N . THR C 1 55 ? -53.970 0.147 -77.491 1.00 44.02 38 THR C N 1
ATOM 4000 C CA . THR C 1 55 ? -54.917 0.673 -76.474 1.00 49.41 38 THR C CA 1
ATOM 4001 C C . THR C 1 55 ? -54.227 1.286 -75.244 1.00 50.45 38 THR C C 1
ATOM 4002 O O . THR C 1 55 ? -54.972 1.878 -74.423 1.00 49.23 38 THR C O 1
ATOM 4006 N N . VAL C 1 56 ? -52.898 1.185 -75.084 1.00 48.76 39 VAL C N 1
ATOM 4007 C CA . VAL C 1 56 ? -52.213 1.892 -73.958 1.00 46.47 39 VAL C CA 1
ATOM 4008 C C . VAL C 1 56 ? -52.484 3.392 -74.117 1.00 38.96 39 VAL C C 1
ATOM 4009 O O . VAL C 1 56 ? -52.281 3.912 -75.202 1.00 42.49 39 VAL C O 1
ATOM 4013 N N . GLN C 1 57 ? -52.889 4.068 -73.048 1.00 41.35 40 GLN C N 1
ATOM 4014 C CA . GLN C 1 57 ? -52.990 5.545 -73.030 1.00 43.03 40 GLN C CA 1
ATOM 4015 C C . GLN C 1 57 ? -51.804 6.040 -72.208 1.00 42.67 40 GLN C C 1
ATOM 4016 O O . GLN C 1 57 ? -51.620 5.549 -71.070 1.00 41.72 40 GLN C O 1
ATOM 4022 N N . VAL C 1 58 ? -51.020 6.957 -72.766 1.00 38.80 41 VAL C N 1
ATOM 4023 C CA . VAL C 1 58 ? -49.920 7.602 -72.000 1.00 37.69 41 VAL C CA 1
ATOM 4024 C C . VAL C 1 58 ? -49.751 9.042 -72.446 1.00 33.43 41 VAL C C 1
ATOM 4025 O O . VAL C 1 58 ? -49.933 9.317 -73.633 1.00 34.74 41 VAL C O 1
ATOM 4029 N N . ASP C 1 59 ? -49.329 9.879 -71.503 1.00 30.63 42 ASP C N 1
ATOM 4030 C CA . ASP C 1 59 ? -48.964 11.299 -71.717 1.00 30.63 42 ASP C CA 1
ATOM 4031 C C . ASP C 1 59 ? -47.439 11.422 -71.739 1.00 35.25 42 ASP C C 1
ATOM 4032 O O . ASP C 1 59 ? -46.941 12.383 -72.354 1.00 32.96 42 ASP C O 1
ATOM 4037 N N . TYR C 1 60 ? -46.736 10.471 -71.105 1.00 29.16 43 TYR C N 1
ATOM 4038 C CA . TYR C 1 60 ? -45.259 10.499 -70.992 1.00 29.03 43 TYR C CA 1
ATOM 4039 C C . TYR C 1 60 ? -44.705 9.079 -71.101 1.00 27.86 43 TYR C C 1
ATOM 4040 O O . TYR C 1 60 ? -45.332 8.100 -70.671 1.00 31.46 43 TYR C O 1
ATOM 4049 N N . ILE C 1 61 ? -43.591 8.987 -71.796 1.00 27.17 44 ILE C N 1
ATOM 4050 C CA . ILE C 1 61 ? -42.769 7.764 -71.924 1.00 27.77 44 ILE C CA 1
ATOM 4051 C C . ILE C 1 61 ? -41.394 8.137 -71.373 1.00 30.39 44 ILE C C 1
ATOM 4052 O O . ILE C 1 61 ? -40.802 9.113 -71.867 1.00 27.93 44 ILE C O 1
ATOM 4057 N N . VAL C 1 62 ? -40.898 7.361 -70.411 1.00 29.88 45 VAL C N 1
ATOM 4058 C CA . VAL C 1 62 ? -39.537 7.610 -69.860 1.00 24.94 45 VAL C CA 1
ATOM 4059 C C . VAL C 1 62 ? -38.665 6.393 -70.164 1.00 24.55 45 VAL C C 1
ATOM 4060 O O . VAL C 1 62 ? -39.144 5.281 -69.958 1.00 25.56 45 VAL C O 1
ATOM 4064 N N . LEU C 1 63 ? -37.457 6.615 -70.670 1.00 23.94 46 LEU C N 1
ATOM 4065 C CA . LEU C 1 63 ? -36.519 5.544 -71.085 1.00 24.51 46 LEU C CA 1
ATOM 4066 C C . LEU C 1 63 ? -35.245 5.557 -70.238 1.00 26.66 46 LEU C C 1
ATOM 4067 O O . LEU C 1 63 ? -34.534 6.569 -70.236 1.00 28.28 46 LEU C O 1
ATOM 4072 N N . THR C 1 64 ? -34.978 4.436 -69.568 1.00 25.36 47 THR C N 1
ATOM 4073 C CA . THR C 1 64 ? -33.762 4.251 -68.754 1.00 24.36 47 THR C CA 1
ATOM 4074 C C . THR C 1 64 ? -32.550 4.122 -69.671 1.00 25.53 47 THR C C 1
ATOM 4075 O O . THR C 1 64 ? -31.453 4.566 -69.262 1.00 25.25 47 THR C O 1
ATOM 4079 N N . HIS C 1 65 ? -32.733 3.544 -70.856 1.00 23.52 48 HIS C N 1
ATOM 4080 C CA . HIS C 1 65 ? -31.626 3.201 -71.775 1.00 26.16 48 HIS C CA 1
ATOM 4081 C C . HIS C 1 65 ? -32.222 2.671 -73.074 1.00 25.04 48 HIS C C 1
ATOM 4082 O O . HIS C 1 65 ? -33.449 2.431 -73.092 1.00 26.41 48 HIS C O 1
ATOM 4089 N N . GLY C 1 66 ? -31.377 2.506 -74.068 1.00 27.60 49 GLY C N 1
ATOM 4090 C CA . GLY C 1 66 ? -31.780 2.318 -75.475 1.00 26.75 49 GLY C CA 1
ATOM 4091 C C . GLY C 1 66 ? -32.024 0.889 -75.902 1.00 30.65 49 GLY C C 1
ATOM 4092 O O . GLY C 1 66 ? -32.418 0.693 -77.069 1.00 30.41 49 GLY C O 1
ATOM 4093 N N . HIS C 1 67 ? -31.704 -0.107 -75.091 1.00 27.24 50 HIS C N 1
ATOM 4094 C CA . HIS C 1 67 ? -31.775 -1.538 -75.492 1.00 28.18 50 HIS C CA 1
ATOM 4095 C C . HIS C 1 67 ? -33.205 -1.911 -75.925 1.00 28.68 50 HIS C C 1
ATOM 4096 O O . HIS C 1 67 ? -34.186 -1.371 -75.374 1.00 28.10 50 HIS C O 1
ATOM 4103 N N . PHE C 1 68 ? -33.278 -2.825 -76.896 1.00 32.77 51 PHE C N 1
ATOM 4104 C CA . PHE C 1 68 ? -34.506 -3.247 -77.625 1.00 37.41 51 PHE C CA 1
ATOM 4105 C C . PHE C 1 68 ? -35.607 -3.542 -76.610 1.00 31.61 51 PHE C C 1
ATOM 4106 O O . PHE C 1 68 ? -36.723 -3.151 -76.855 1.00 32.58 51 PHE C O 1
ATOM 4114 N N . ASP C 1 69 ? -35.259 -4.122 -75.445 1.00 32.73 52 ASP C N 1
ATOM 4115 C CA . ASP C 1 69 ? -36.207 -4.626 -74.411 1.00 29.53 52 ASP C CA 1
ATOM 4116 C C . ASP C 1 69 ? -36.640 -3.497 -73.448 1.00 29.90 52 ASP C C 1
ATOM 4117 O O . ASP C 1 69 ? -37.314 -3.800 -72.415 1.00 29.05 52 ASP C O 1
ATOM 4122 N N . HIS C 1 70 ? -36.302 -2.251 -73.766 1.00 28.59 53 HIS C N 1
ATOM 4123 C CA . HIS C 1 70 ? -36.669 -1.013 -73.013 1.00 29.38 53 HIS C CA 1
ATOM 4124 C C . HIS C 1 70 ? -37.219 0.012 -74.014 1.00 31.54 53 HIS C C 1
ATOM 4125 O O . HIS C 1 70 ? -38.340 0.522 -73.792 1.00 28.56 53 HIS C O 1
ATOM 4132 N N . PHE C 1 71 ? -36.436 0.322 -75.039 1.00 33.15 54 PHE C N 1
ATOM 4133 C CA . PHE C 1 71 ? -36.846 1.169 -76.198 1.00 33.81 54 PHE C CA 1
ATOM 4134 C C . PHE C 1 71 ? -38.217 0.694 -76.709 1.00 33.44 54 PHE C C 1
ATOM 4135 O O . PHE C 1 71 ? -39.168 1.492 -76.792 1.00 34.70 54 PHE C O 1
ATOM 4143 N N . GLY C 1 72 ? -38.310 -0.595 -77.029 1.00 33.81 55 GLY C N 1
ATOM 4144 C CA . GLY C 1 72 ? -39.566 -1.284 -77.368 1.00 37.20 55 GLY C CA 1
ATOM 4145 C C . GLY C 1 72 ? -40.350 -0.514 -78.428 1.00 32.87 55 GLY C C 1
ATOM 4146 O O . GLY C 1 72 ? -39.752 -0.134 -79.441 1.00 32.97 55 GLY C O 1
ATOM 4147 N N . ASP C 1 73 ? -41.612 -0.225 -78.112 1.00 36.49 56 ASP C N 1
ATOM 4148 C CA . ASP C 1 73 ? -42.601 0.392 -79.030 1.00 37.19 56 ASP C CA 1
ATOM 4149 C C . ASP C 1 73 ? -42.603 1.909 -78.844 1.00 38.47 56 ASP C C 1
ATOM 4150 O O . ASP C 1 73 ? -43.664 2.520 -79.085 1.00 36.76 56 ASP C O 1
ATOM 4155 N N . VAL C 1 74 ? -41.483 2.525 -78.458 1.00 33.05 57 VAL C N 1
ATOM 4156 C CA . VAL C 1 74 ? -41.525 3.968 -78.079 1.00 35.42 57 VAL C CA 1
ATOM 4157 C C . VAL C 1 74 ? -41.967 4.827 -79.277 1.00 31.33 57 VAL C C 1
ATOM 4158 O O . VAL C 1 74 ? -42.740 5.760 -79.043 1.00 33.47 57 VAL C O 1
ATOM 4162 N N . VAL C 1 75 ? -41.462 4.572 -80.481 1.00 33.81 58 VAL C N 1
ATOM 4163 C CA . VAL C 1 75 ? -41.714 5.445 -81.671 1.00 36.06 58 VAL C CA 1
ATOM 4164 C C . VAL C 1 75 ? -43.202 5.356 -82.042 1.00 36.40 58 VAL C C 1
ATOM 4165 O O . VAL C 1 75 ? -43.877 6.412 -82.076 1.00 37.94 58 VAL C O 1
ATOM 4169 N N . GLU C 1 76 ? -43.700 4.137 -82.219 1.00 37.66 59 GLU C N 1
ATOM 4170 C CA . GLU C 1 76 ? -45.127 3.866 -82.526 1.00 40.95 59 GLU C CA 1
ATOM 4171 C C . GLU C 1 76 ? -46.018 4.446 -81.419 1.00 42.52 59 GLU C C 1
ATOM 4172 O O . GLU C 1 76 ? -47.007 5.102 -81.768 1.00 45.09 59 GLU C O 1
ATOM 4178 N N . LEU C 1 77 ? -45.719 4.194 -80.132 1.00 37.92 60 LEU C N 1
ATOM 4179 C CA . LEU C 1 77 ? -46.581 4.644 -79.005 1.00 37.89 60 LEU C CA 1
ATOM 4180 C C . LEU C 1 77 ? -46.622 6.173 -78.989 1.00 36.03 60 LEU C C 1
ATOM 4181 O O . LEU C 1 77 ? -47.697 6.741 -78.730 1.00 35.66 60 LEU C O 1
ATOM 4186 N N . ALA C 1 78 ? -45.445 6.809 -79.103 1.00 36.47 61 ALA C N 1
ATOM 4187 C CA . ALA C 1 78 ? -45.321 8.283 -79.096 1.00 35.35 61 ALA C CA 1
ATOM 4188 C C . ALA C 1 78 ? -46.137 8.886 -80.270 1.00 36.86 61 ALA C C 1
ATOM 4189 O O . ALA C 1 78 ? -46.932 9.832 -80.040 1.00 40.25 61 ALA C O 1
ATOM 4191 N N . LYS C 1 79 ? -45.921 8.388 -81.486 1.00 40.47 62 LYS C N 1
ATOM 4192 C CA . LYS C 1 79 ? -46.633 8.850 -82.718 1.00 46.05 62 LYS C CA 1
ATOM 4193 C C . LYS C 1 79 ? -48.144 8.681 -82.515 1.00 47.10 62 LYS C C 1
ATOM 4194 O O . LYS C 1 79 ? -48.886 9.619 -82.834 1.00 45.47 62 LYS C O 1
ATOM 4200 N N . LYS C 1 80 ? -48.585 7.570 -81.934 1.00 46.19 63 LYS C N 1
ATOM 4201 C CA . LYS C 1 80 ? -50.031 7.316 -81.722 1.00 45.91 63 LYS C CA 1
ATOM 4202 C C . LYS C 1 80 ? -50.618 8.218 -80.624 1.00 45.88 63 LYS C C 1
ATOM 4203 O O . LYS C 1 80 ? -51.715 8.761 -80.849 1.00 49.59 63 LYS C O 1
ATOM 4209 N N . THR C 1 81 ? -49.979 8.360 -79.457 1.00 37.74 64 THR C N 1
ATOM 4210 C CA . THR C 1 81 ? -50.588 9.034 -78.278 1.00 36.21 64 THR C CA 1
ATOM 4211 C C . THR C 1 81 ? -50.265 10.530 -78.245 1.00 33.13 64 THR C C 1
ATOM 4212 O O . THR C 1 81 ? -50.962 11.260 -77.500 1.00 41.32 64 THR C O 1
ATOM 4216 N N . GLY C 1 82 ? -49.223 10.956 -78.954 1.00 34.14 65 GLY C N 1
ATOM 4217 C CA . GLY C 1 82 ? -48.649 12.305 -78.811 1.00 34.91 65 GLY C CA 1
ATOM 4218 C C . GLY C 1 82 ? -47.847 12.445 -77.508 1.00 37.20 65 GLY C C 1
ATOM 4219 O O . GLY C 1 82 ? -47.452 13.569 -77.185 1.00 35.81 65 GLY C O 1
ATOM 4220 N N . ALA C 1 83 ? -47.595 11.354 -76.773 1.00 32.38 66 ALA C N 1
ATOM 4221 C CA . ALA C 1 83 ? -46.791 11.385 -75.520 1.00 34.55 66 ALA C CA 1
ATOM 4222 C C . ALA C 1 83 ? -45.440 12.078 -75.751 1.00 30.70 66 ALA C C 1
ATOM 4223 O O . ALA C 1 83 ? -44.824 11.932 -76.818 1.00 32.13 66 ALA C O 1
ATOM 4225 N N . THR C 1 84 ? -44.967 12.755 -74.713 1.00 34.00 67 THR C N 1
ATOM 4226 C CA . THR C 1 84 ? -43.610 13.343 -74.648 1.00 30.54 67 THR C CA 1
ATOM 4227 C C . THR C 1 84 ? -42.655 12.242 -74.187 1.00 28.80 67 THR C C 1
ATOM 4228 O O . THR C 1 84 ? -42.932 11.686 -73.101 1.00 28.54 67 THR C O 1
ATOM 4232 N N . VAL C 1 85 ? -41.539 12.031 -74.881 1.00 28.04 68 VAL C N 1
ATOM 4233 C CA . VAL C 1 85 ? -40.548 10.967 -74.510 1.00 28.29 68 VAL C CA 1
ATOM 4234 C C . VAL C 1 85 ? -39.403 11.652 -73.749 1.00 29.80 68 VAL C C 1
ATOM 4235 O O . VAL C 1 85 ? -38.815 12.629 -74.264 1.00 26.89 68 VAL C O 1
ATOM 4239 N N . ILE C 1 86 ? -39.160 11.197 -72.521 1.00 27.78 69 ILE C N 1
ATOM 4240 C CA . ILE C 1 86 ? -38.144 11.779 -71.605 1.00 27.24 69 ILE C CA 1
ATOM 4241 C C . ILE C 1 86 ? -36.980 10.786 -71.558 1.00 27.19 69 ILE C C 1
ATOM 4242 O O . ILE C 1 86 ? -37.244 9.604 -71.278 1.00 26.51 69 ILE C O 1
ATOM 4247 N N . GLY C 1 87 ? -35.770 11.246 -71.853 1.00 24.95 70 GLY C N 1
ATOM 4248 C CA . GLY C 1 87 ? -34.562 10.410 -71.826 1.00 25.06 70 GLY C CA 1
ATOM 4249 C C . GLY C 1 87 ? -33.317 11.258 -71.865 1.00 23.29 70 GLY C C 1
ATOM 4250 O O . GLY C 1 87 ? -33.392 12.471 -71.671 1.00 24.74 70 GLY C O 1
ATOM 4251 N N . SER C 1 88 ? -32.203 10.610 -72.171 1.00 23.45 71 SER C N 1
ATOM 4252 C CA . SER C 1 88 ? -30.894 11.266 -72.308 1.00 22.30 71 SER C CA 1
ATOM 4253 C C . SER C 1 88 ? -30.962 12.248 -73.476 1.00 24.38 71 SER C C 1
ATOM 4254 O O . SER C 1 88 ? -31.825 12.091 -74.368 1.00 26.38 71 SER C O 1
ATOM 4257 N N . ALA C 1 89 ? -30.057 13.215 -73.481 1.00 25.31 72 ALA C N 1
ATOM 4258 C CA . ALA C 1 89 ? -29.855 14.116 -74.641 1.00 27.47 72 ALA C CA 1
ATOM 4259 C C . ALA C 1 89 ? -29.807 13.279 -75.915 1.00 26.84 72 ALA C C 1
ATOM 4260 O O . ALA C 1 89 ? -30.471 13.642 -76.918 1.00 25.64 72 ALA C O 1
ATOM 4262 N N . GLU C 1 90 ? -28.986 12.225 -75.917 1.00 24.12 73 GLU C N 1
ATOM 4263 C CA . GLU C 1 90 ? -28.731 11.443 -77.147 1.00 23.45 73 GLU C CA 1
ATOM 4264 C C . GLU C 1 90 ? -30.054 10.793 -77.565 1.00 25.34 73 GLU C C 1
ATOM 4265 O O . GLU C 1 90 ? -30.380 10.792 -78.752 1.00 25.89 73 GLU C O 1
ATOM 4271 N N . MET C 1 91 ? -30.838 10.322 -76.610 1.00 25.11 74 MET C N 1
ATOM 4272 C CA . MET C 1 91 ? -32.119 9.625 -76.912 1.00 27.68 74 MET C CA 1
ATOM 4273 C C . MET C 1 91 ? -33.124 10.638 -77.476 1.00 28.23 74 MET C C 1
ATOM 4274 O O . MET C 1 91 ? -33.843 10.314 -78.457 1.00 31.58 74 MET C O 1
ATOM 4279 N N . ALA C 1 92 ? -33.157 11.853 -76.948 1.00 28.35 75 ALA C N 1
ATOM 4280 C CA . ALA C 1 92 ? -34.116 12.881 -77.434 1.00 31.07 75 ALA C CA 1
ATOM 4281 C C . ALA C 1 92 ? -33.754 13.264 -78.887 1.00 33.45 75 ALA C C 1
ATOM 4282 O O . ALA C 1 92 ? -34.668 13.443 -79.711 1.00 35.78 75 ALA C O 1
ATOM 4284 N N . ASP C 1 93 ? -32.463 13.399 -79.186 1.00 32.50 76 ASP C N 1
ATOM 4285 C CA . ASP C 1 93 ? -31.904 13.780 -80.520 1.00 32.76 76 ASP C CA 1
ATOM 4286 C C . ASP C 1 93 ? -32.198 12.679 -81.530 1.00 33.79 76 ASP C C 1
ATOM 4287 O O . ASP C 1 93 ? -32.700 12.993 -82.663 1.00 32.46 76 ASP C O 1
ATOM 4292 N N . TYR C 1 94 ? -31.895 11.429 -81.167 1.00 30.44 77 TYR C N 1
ATOM 4293 C CA . TYR C 1 94 ? -32.171 10.244 -82.021 1.00 30.90 77 TYR C CA 1
ATOM 4294 C C . TYR C 1 94 ? -33.676 10.147 -82.315 1.00 28.82 77 TYR C C 1
ATOM 4295 O O . TYR C 1 94 ? -34.056 10.067 -83.536 1.00 29.15 77 TYR C O 1
ATOM 4304 N N . LEU C 1 95 ? -34.530 10.139 -81.289 1.00 27.77 78 LEU C N 1
ATOM 4305 C CA . LEU C 1 95 ? -36.004 10.013 -81.469 1.00 27.80 78 LEU C CA 1
ATOM 4306 C C . LEU C 1 95 ? -36.525 11.172 -82.335 1.00 32.93 78 LEU C C 1
ATOM 4307 O O . LEU C 1 95 ? -37.372 10.896 -83.242 1.00 33.78 78 LEU C O 1
ATOM 4312 N N . SER C 1 96 ? -36.092 12.399 -82.061 1.00 31.40 79 SER C N 1
ATOM 4313 C CA . SER C 1 96 ? -36.567 13.632 -82.762 1.00 36.34 79 SER C CA 1
ATOM 4314 C C . SER C 1 96 ? -36.079 13.611 -84.213 1.00 36.44 79 SER C C 1
ATOM 4315 O O . SER C 1 96 ? -36.922 13.570 -85.115 1.00 39.87 79 SER C O 1
ATOM 4318 N N . SER C 1 97 ? -34.758 13.605 -84.424 1.00 36.46 80 SER C N 1
ATOM 4319 C CA . SER C 1 97 ? -34.116 13.805 -85.750 1.00 38.13 80 SER C CA 1
ATOM 4320 C C . SER C 1 97 ? -34.152 12.537 -86.600 1.00 41.84 80 SER C C 1
ATOM 4321 O O . SER C 1 97 ? -34.324 12.667 -87.826 1.00 42.99 80 SER C O 1
ATOM 4324 N N . TYR C 1 98 ? -33.947 11.353 -86.027 1.00 37.81 81 TYR C N 1
ATOM 4325 C CA . TYR C 1 98 ? -33.906 10.104 -86.820 1.00 35.83 81 TYR C CA 1
ATOM 4326 C C . TYR C 1 98 ? -35.315 9.535 -86.972 1.00 38.36 81 TYR C C 1
ATOM 4327 O O . TYR C 1 98 ? -35.647 9.138 -88.090 1.00 43.17 81 TYR C O 1
ATOM 4336 N N . HIS C 1 99 ? -36.113 9.468 -85.904 1.00 35.68 82 HIS C N 1
ATOM 4337 C CA . HIS C 1 99 ? -37.436 8.783 -85.932 1.00 38.97 82 HIS C CA 1
ATOM 4338 C C . HIS C 1 99 ? -38.593 9.775 -86.136 1.00 38.41 82 HIS C C 1
ATOM 4339 O O . HIS C 1 99 ? -39.733 9.292 -86.162 1.00 38.62 82 HIS C O 1
ATOM 4346 N N . GLY C 1 100 ? -38.334 11.086 -86.179 1.00 37.54 83 GLY C N 1
ATOM 4347 C CA . GLY C 1 100 ? -39.372 12.138 -86.240 1.00 36.56 83 GLY C CA 1
ATOM 4348 C C . GLY C 1 100 ? -40.377 12.115 -85.099 1.00 42.72 83 GLY C C 1
ATOM 4349 O O . GLY C 1 100 ? -41.541 12.463 -85.344 1.00 38.93 83 GLY C O 1
ATOM 4350 N N . VAL C 1 101 ? -39.994 11.757 -83.862 1.00 37.33 84 VAL C N 1
ATOM 4351 C CA . VAL C 1 101 ? -40.942 11.850 -82.713 1.00 36.13 84 VAL C CA 1
ATOM 4352 C C . VAL C 1 101 ? -41.159 13.334 -82.423 1.00 33.29 84 VAL C C 1
ATOM 4353 O O . VAL C 1 101 ? -40.183 14.065 -82.358 1.00 38.05 84 VAL C O 1
ATOM 4357 N N . GLU C 1 102 ? -42.403 13.740 -82.202 1.00 36.78 85 GLU C N 1
ATOM 4358 C CA . GLU C 1 102 ? -42.800 15.171 -82.163 1.00 44.35 85 GLU C CA 1
ATOM 4359 C C . GLU C 1 102 ? -42.333 15.803 -80.844 1.00 39.42 85 GLU C C 1
ATOM 4360 O O . GLU C 1 102 ? -41.854 16.944 -80.860 1.00 43.31 85 GLU C O 1
ATOM 4366 N N . ASN C 1 103 ? -42.498 15.074 -79.737 1.00 37.43 86 ASN C N 1
ATOM 4367 C CA . ASN C 1 103 ? -42.467 15.631 -78.359 1.00 34.14 86 ASN C CA 1
ATOM 4368 C C . ASN C 1 103 ? -41.409 14.857 -77.574 1.00 32.03 86 ASN C C 1
ATOM 4369 O O . ASN C 1 103 ? -41.667 13.666 -77.251 1.00 34.62 86 ASN C O 1
ATOM 4374 N N . VAL C 1 104 ? -40.238 15.467 -77.388 1.00 31.39 87 VAL C N 1
ATOM 4375 C CA . VAL C 1 104 ? -39.148 14.849 -76.584 1.00 29.10 87 VAL C CA 1
ATOM 4376 C C . VAL C 1 104 ? -38.685 15.845 -75.525 1.00 31.88 87 VAL C C 1
ATOM 4377 O O . VAL C 1 104 ? -38.789 17.084 -75.703 1.00 30.22 87 VAL C O 1
ATOM 4381 N N . HIS C 1 105 ? -38.185 15.330 -74.415 1.00 30.40 88 HIS C N 1
ATOM 4382 C CA . HIS C 1 105 ? -37.477 16.183 -73.451 1.00 26.76 88 HIS C CA 1
ATOM 4383 C C . HIS C 1 105 ? -36.149 15.501 -73.087 1.00 29.07 88 HIS C C 1
ATOM 4384 O O . HIS C 1 105 ? -36.194 14.443 -72.393 1.00 30.35 88 HIS C O 1
ATOM 4391 N N . GLY C 1 106 ? -35.034 16.082 -73.533 1.00 25.13 89 GLY C N 1
ATOM 4392 C CA . GLY C 1 106 ? -33.686 15.559 -73.236 1.00 26.52 89 GLY C CA 1
ATOM 4393 C C . GLY C 1 106 ? -33.256 16.000 -71.843 1.00 27.90 89 GLY C C 1
ATOM 4394 O O . GLY C 1 106 ? -33.539 17.151 -71.461 1.00 24.08 89 GLY C O 1
ATOM 4395 N N . MET C 1 107 ? -32.582 15.096 -71.114 1.00 24.17 90 MET C N 1
ATOM 4396 C CA . MET C 1 107 ? -32.061 15.295 -69.741 1.00 23.40 90 MET C CA 1
ATOM 4397 C C . MET C 1 107 ? -30.743 14.536 -69.661 1.00 23.75 90 MET C C 1
ATOM 4398 O O . MET C 1 107 ? -30.330 13.978 -70.657 1.00 22.46 90 MET C O 1
ATOM 4403 N N . ASN C 1 108 ? -30.076 14.593 -68.509 1.00 22.83 91 ASN C N 1
ATOM 4404 C CA . ASN C 1 108 ? -28.924 13.705 -68.327 1.00 22.31 91 ASN C CA 1
ATOM 4405 C C . ASN C 1 108 ? -28.836 13.398 -66.840 1.00 21.67 91 ASN C C 1
ATOM 4406 O O . ASN C 1 108 ? -29.669 13.932 -66.046 1.00 21.28 91 ASN C O 1
ATOM 4411 N N . ILE C 1 109 ? -27.874 12.560 -66.506 1.00 20.96 92 ILE C N 1
ATOM 4412 C CA . ILE C 1 109 ? -27.743 12.043 -65.122 1.00 20.69 92 ILE C CA 1
ATOM 4413 C C . ILE C 1 109 ? -27.622 13.207 -64.117 1.00 21.69 92 ILE C C 1
ATOM 4414 O O . ILE C 1 109 ? -26.817 14.132 -64.314 1.00 22.44 92 ILE C O 1
ATOM 4419 N N . GLY C 1 110 ? -28.362 13.089 -63.024 1.00 26.13 93 GLY C N 1
ATOM 4420 C CA . GLY C 1 110 ? -28.393 14.078 -61.945 1.00 25.01 93 GLY C CA 1
ATOM 4421 C C . GLY C 1 110 ? -29.428 15.148 -62.188 1.00 24.13 93 GLY C C 1
ATOM 4422 O O . GLY C 1 110 ? -29.784 15.857 -61.255 1.00 24.77 93 GLY C O 1
ATOM 4423 N N . GLY C 1 111 ? -29.870 15.326 -63.416 1.00 23.52 94 GLY C N 1
ATOM 4424 C CA . GLY C 1 111 ? -30.900 16.325 -63.714 1.00 21.94 94 GLY C CA 1
ATOM 4425 C C . GLY C 1 111 ? -32.271 15.922 -63.223 1.00 21.45 94 GLY C C 1
ATOM 4426 O O . GLY C 1 111 ? -32.677 14.751 -63.373 1.00 23.11 94 GLY C O 1
ATOM 4427 N N . LYS C 1 112 ? -33.002 16.919 -62.753 1.00 24.13 95 LYS C N 1
ATOM 4428 C CA . LYS C 1 112 ? -34.416 16.807 -62.334 1.00 24.76 95 LYS C CA 1
ATOM 4429 C C . LYS C 1 112 ? -35.242 17.763 -63.191 1.00 25.33 95 LYS C C 1
ATOM 4430 O O . LYS C 1 112 ? -34.770 18.857 -63.496 1.00 27.55 95 LYS C O 1
ATOM 4436 N N . ALA C 1 113 ? -36.409 17.315 -63.601 1.00 25.76 96 ALA C N 1
ATOM 4437 C CA . ALA C 1 113 ? -37.399 18.140 -64.305 1.00 27.56 96 ALA C CA 1
ATOM 4438 C C . ALA C 1 113 ? -38.746 17.939 -63.641 1.00 26.31 96 ALA C C 1
ATOM 4439 O O . ALA C 1 113 ? -39.090 16.797 -63.287 1.00 28.03 96 ALA C O 1
ATOM 4441 N N . ASN C 1 114 ? -39.490 19.035 -63.553 1.00 28.44 97 ASN C N 1
ATOM 4442 C CA . ASN C 1 114 ? -40.858 19.069 -62.977 1.00 32.99 97 ASN C CA 1
ATOM 4443 C C . ASN C 1 114 ? -41.869 19.076 -64.137 1.00 33.32 97 ASN C C 1
ATOM 4444 O O . ASN C 1 114 ? -41.765 19.948 -65.038 1.00 34.1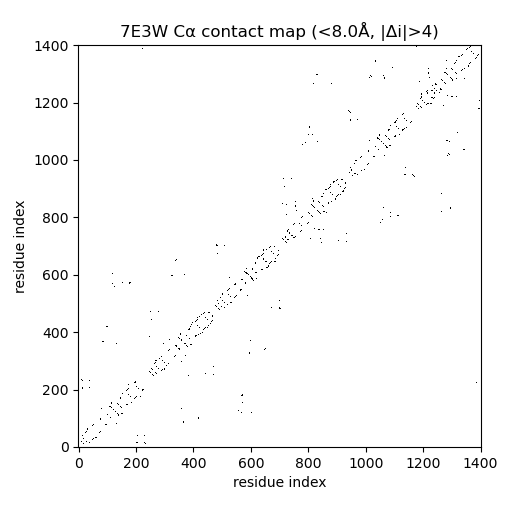7 97 ASN C O 1
ATOM 4449 N N . PHE C 1 115 ? -42.737 18.069 -64.183 1.00 33.48 98 PHE C N 1
ATOM 4450 C CA . PHE C 1 115 ? -43.879 17.968 -65.134 1.00 31.80 98 PHE C CA 1
ATOM 4451 C C . PHE C 1 115 ? -45.210 18.031 -64.377 1.00 33.49 98 PHE C C 1
ATOM 4452 O O . PHE C 1 115 ? -45.264 17.995 -63.126 1.00 30.81 98 PHE C O 1
ATOM 4460 N N . ASP C 1 116 ? -46.305 18.129 -65.120 1.00 36.81 99 ASP C N 1
ATOM 4461 C CA . ASP C 1 116 ? -47.651 18.183 -64.478 1.00 37.53 99 ASP C CA 1
ATOM 4462 C C . ASP C 1 116 ? -47.910 16.876 -63.717 1.00 35.91 99 ASP C C 1
ATOM 4463 O O . ASP C 1 116 ? -48.693 16.920 -62.757 1.00 39.84 99 ASP C O 1
ATOM 4468 N N . PHE C 1 117 ? -47.247 15.763 -64.071 1.00 37.08 100 PHE C N 1
ATOM 4469 C CA . PHE C 1 117 ? -47.443 14.453 -63.389 1.00 33.30 100 PHE C CA 1
ATOM 4470 C C . PHE C 1 117 ? -46.665 14.395 -62.075 1.00 32.46 100 PHE C C 1
ATOM 4471 O O . PHE C 1 117 ? -47.034 13.589 -61.231 1.00 32.60 100 PHE C O 1
ATOM 4479 N N . GLY C 1 118 ? -45.662 15.250 -61.894 1.00 31.77 101 GLY C N 1
ATOM 4480 C CA . GLY C 1 118 ? -44.697 15.148 -60.786 1.00 29.27 101 GLY C CA 1
ATOM 4481 C C . GLY C 1 118 ? -43.301 15.353 -61.311 1.00 27.34 101 GLY C C 1
ATOM 4482 O O . GLY C 1 118 ? -43.163 15.912 -62.389 1.00 30.53 101 GLY C O 1
ATOM 4483 N N . SER C 1 119 ? -42.275 14.844 -60.617 1.00 31.53 102 SER C N 1
ATOM 4484 C CA . SER C 1 119 ? -40.874 15.059 -61.057 1.00 25.77 102 SER C CA 1
ATOM 4485 C C . SER C 1 119 ? -40.212 13.761 -61.512 1.00 24.91 102 SER C C 1
ATOM 4486 O O . SER C 1 119 ? -40.595 12.657 -61.074 1.00 25.64 102 SER C O 1
ATOM 4489 N N . VAL C 1 120 ? -39.233 13.948 -62.384 1.00 27.56 103 VAL C N 1
ATOM 4490 C CA . VAL C 1 120 ? -38.320 12.892 -62.865 1.00 27.78 103 VAL C CA 1
ATOM 4491 C C . VAL C 1 120 ? -36.867 13.359 -62.666 1.00 23.97 103 VAL C C 1
ATOM 4492 O O . VAL C 1 120 ? -36.509 14.464 -63.078 1.00 24.44 103 VAL C O 1
ATOM 4496 N N . LYS C 1 121 ? -36.060 12.520 -62.026 1.00 24.31 104 LYS C N 1
ATOM 4497 C CA . LYS C 1 121 ? -34.608 12.766 -61.842 1.00 21.85 104 LYS C CA 1
ATOM 4498 C C . LYS C 1 121 ? -33.893 11.521 -62.363 1.00 24.20 104 LYS C C 1
ATOM 4499 O O . LYS C 1 121 ? -34.266 10.418 -61.976 1.00 25.84 104 LYS C O 1
ATOM 4505 N N . PHE C 1 122 ? -33.011 11.678 -63.343 1.00 23.20 105 PHE C N 1
ATOM 4506 C CA . PHE C 1 122 ? -32.181 10.546 -63.799 1.00 22.53 105 PHE C CA 1
ATOM 4507 C C . PHE C 1 122 ? -30.969 10.383 -62.881 1.00 21.90 105 PHE C C 1
ATOM 4508 O O . PHE C 1 122 ? -30.444 11.385 -62.399 1.00 21.64 105 PHE C O 1
ATOM 4516 N N . VAL C 1 123 ? -30.615 9.127 -62.635 1.00 22.57 106 VAL C N 1
ATOM 4517 C CA . VAL C 1 123 ? -29.436 8.787 -61.801 1.00 22.09 106 VAL C CA 1
ATOM 4518 C C . VAL C 1 123 ? -28.555 7.787 -62.558 1.00 20.74 106 VAL C C 1
ATOM 4519 O O . VAL C 1 123 ? -28.990 7.232 -63.576 1.00 22.19 106 VAL C O 1
ATOM 4523 N N . GLN C 1 124 ? -27.344 7.549 -62.052 1.00 21.40 107 GLN C N 1
ATOM 4524 C CA . GLN C 1 124 ? -26.408 6.650 -62.754 1.00 21.36 107 GLN C CA 1
ATOM 4525 C C . GLN C 1 124 ? -26.894 5.193 -62.717 1.00 18.61 107 GLN C C 1
ATOM 4526 O O . GLN C 1 124 ? -27.706 4.765 -61.821 1.00 21.67 107 GLN C O 1
ATOM 4532 N N . ALA C 1 125 ? -26.306 4.419 -63.621 1.00 21.17 108 ALA C N 1
ATOM 4533 C CA . ALA C 1 125 ? -26.416 2.955 -63.707 1.00 21.48 108 ALA C CA 1
ATOM 4534 C C . ALA C 1 125 ? -25.171 2.418 -64.383 1.00 21.09 108 ALA C C 1
ATOM 4535 O O . ALA C 1 125 ? -24.500 3.150 -65.091 1.00 21.71 108 ALA C O 1
ATOM 4537 N N . PHE C 1 126 ? -24.933 1.136 -64.230 1.00 21.96 109 PHE C N 1
ATOM 4538 C CA . PHE C 1 126 ? -23.764 0.450 -64.825 1.00 22.04 109 PHE C CA 1
ATOM 4539 C C . PHE C 1 126 ? -24.298 -0.649 -65.724 1.00 22.28 109 PHE C C 1
ATOM 4540 O O . PHE C 1 126 ? -24.786 -1.661 -65.213 1.00 22.62 109 PHE C O 1
ATOM 4548 N N . HIS C 1 127 ? -24.162 -0.450 -67.051 1.00 21.87 110 HIS C N 1
ATOM 4549 C CA . HIS C 1 127 ? -24.829 -1.308 -68.053 1.00 21.54 110 HIS C CA 1
ATOM 4550 C C . HIS C 1 127 ? -24.296 -0.837 -69.406 1.00 23.34 110 HIS C C 1
ATOM 4551 O O . HIS C 1 127 ? -23.154 -0.435 -69.458 1.00 22.98 110 HIS C O 1
ATOM 4558 N N . SER C 1 128 ? -25.134 -0.749 -70.405 1.00 22.32 111 SER C N 1
ATOM 4559 C CA . SER C 1 128 ? -24.830 -0.054 -71.683 1.00 23.26 111 SER C CA 1
ATOM 4560 C C . SER C 1 128 ? -26.109 0.581 -72.225 1.00 21.55 111 SER C C 1
ATOM 4561 O O . SER C 1 128 ? -27.180 0.286 -71.736 1.00 25.03 111 SER C O 1
ATOM 4564 N N . SER C 1 129 ? -26.019 1.410 -73.260 1.00 21.79 112 SER C N 1
ATOM 4565 C CA . SER C 1 129 ? -27.227 2.046 -73.809 1.00 23.42 112 SER C CA 1
ATOM 4566 C C . SER C 1 129 ? -27.054 2.253 -75.303 1.00 22.65 112 SER C C 1
ATOM 4567 O O . SER C 1 129 ? -26.279 3.133 -75.697 1.00 22.10 112 SER C O 1
ATOM 4570 N N . SER C 1 130 ? -27.773 1.491 -76.093 1.00 23.40 113 SER C N 1
ATOM 4571 C CA . SER C 1 130 ? -27.719 1.639 -77.561 1.00 23.79 113 SER C CA 1
ATOM 4572 C C . SER C 1 130 ? -28.943 0.966 -78.142 1.00 25.22 113 SER C C 1
ATOM 4573 O O . SER C 1 130 ? -29.530 0.142 -77.467 1.00 27.25 113 SER C O 1
ATOM 4576 N N . PHE C 1 131 ? -29.195 1.220 -79.410 1.00 27.06 114 PHE C N 1
ATOM 4577 C CA . PHE C 1 131 ? -30.176 0.446 -80.207 1.00 32.53 114 PHE C CA 1
ATOM 4578 C C . PHE C 1 131 ? -29.407 0.000 -81.453 1.00 32.28 114 PHE C C 1
ATOM 4579 O O . PHE C 1 131 ? -28.645 0.795 -81.975 1.00 31.23 114 PHE C O 1
ATOM 4587 N N . THR C 1 132 ? -29.452 -1.285 -81.810 1.00 37.92 115 THR C N 1
ATOM 4588 C CA . THR C 1 132 ? -28.597 -1.822 -82.897 1.00 40.61 115 THR C CA 1
ATOM 4589 C C . THR C 1 132 ? -29.348 -1.663 -84.227 1.00 46.61 115 THR C C 1
ATOM 4590 O O . THR C 1 132 ? -30.483 -2.165 -84.350 1.00 48.80 115 THR C O 1
ATOM 4594 N N . HIS C 1 133 ? -28.768 -0.915 -85.164 1.00 53.44 116 HIS C N 1
ATOM 4595 C CA . HIS C 1 133 ? -29.256 -0.811 -86.563 1.00 55.87 116 HIS C CA 1
ATOM 4596 C C . HIS C 1 133 ? -28.748 -2.043 -87.304 1.00 61.43 116 HIS C C 1
ATOM 4597 O O . HIS C 1 133 ? -28.151 -2.926 -86.663 1.00 60.85 116 HIS C O 1
ATOM 4604 N N . GLU C 1 134 ? -28.976 -2.124 -88.605 1.00 66.55 117 GLU C N 1
ATOM 4605 C CA . GLU C 1 134 ? -28.500 -3.293 -89.381 1.00 63.85 117 GLU C CA 1
ATOM 4606 C C . GLU C 1 134 ? -26.984 -3.443 -89.185 1.00 55.79 117 GLU C C 1
ATOM 4607 O O . GLU C 1 134 ? -26.272 -2.444 -88.803 1.00 59.31 117 GLU C O 1
ATOM 4613 N N . ASN C 1 135 ? -26.524 -4.676 -89.352 1.00 42.94 118 ASN C N 1
ATOM 4614 C CA . ASN C 1 135 ? -25.096 -5.054 -89.503 1.00 45.52 118 ASN C CA 1
ATOM 4615 C C . ASN C 1 135 ? -24.370 -4.971 -88.166 1.00 38.02 118 ASN C C 1
ATOM 4616 O O . ASN C 1 135 ? -23.158 -4.924 -88.203 1.00 38.28 118 ASN C O 1
ATOM 4621 N N . GLY C 1 136 ? -25.099 -5.006 -87.044 1.00 35.86 119 GLY C N 1
ATOM 4622 C CA . GLY C 1 136 ? -24.523 -5.048 -85.686 1.00 34.98 119 GLY C CA 1
ATOM 4623 C C . GLY C 1 136 ? -23.766 -3.777 -85.305 1.00 34.10 119 GLY C C 1
ATOM 4624 O O . GLY C 1 136 ? -22.925 -3.862 -84.412 1.00 32.49 119 GLY C O 1
ATOM 4625 N N . ILE C 1 137 ? -24.076 -2.623 -85.907 1.00 28.71 120 ILE C N 1
ATOM 4626 C CA . ILE C 1 137 ? -23.478 -1.307 -85.515 1.00 29.79 120 ILE C CA 1
ATOM 4627 C C . ILE C 1 137 ? -24.427 -0.625 -84.534 1.00 28.37 120 ILE C C 1
ATOM 4628 O O . ILE C 1 137 ? -25.492 -0.165 -84.898 1.00 27.18 120 ILE C O 1
ATOM 4633 N N . PRO C 1 138 ? -24.115 -0.537 -83.219 1.00 27.10 121 PRO C N 1
ATOM 4634 C CA . PRO C 1 138 ? -24.998 0.159 -82.285 1.00 28.54 121 PRO C CA 1
ATOM 4635 C C . PRO C 1 138 ? -25.085 1.672 -82.533 1.00 27.69 121 PRO C C 1
ATOM 4636 O O . PRO C 1 138 ? -24.093 2.253 -82.940 1.00 28.93 121 PRO C O 1
ATOM 4640 N N . VAL C 1 139 ? -26.266 2.241 -82.293 1.00 27.61 122 VAL C N 1
ATOM 4641 C CA . VAL C 1 139 ? -26.483 3.711 -82.132 1.00 26.31 122 VAL C CA 1
ATOM 4642 C C . VAL C 1 139 ? -26.308 4.034 -80.644 1.00 24.76 122 VAL C C 1
ATOM 4643 O O . VAL C 1 139 ? -27.170 3.619 -79.860 1.00 24.52 122 VAL C O 1
ATOM 4647 N N . TYR C 1 140 ? -25.234 4.730 -80.277 1.00 23.61 123 TYR C N 1
ATOM 4648 C CA . TYR C 1 140 ? -24.984 5.129 -78.865 1.00 22.98 123 TYR C CA 1
ATOM 4649 C C . TYR C 1 140 ? -26.121 6.034 -78.382 1.00 22.13 123 TYR C C 1
ATOM 4650 O O . TYR C 1 140 ? -26.411 7.042 -79.013 1.00 23.38 123 TYR C O 1
ATOM 4659 N N . LEU C 1 141 ? -26.662 5.787 -77.193 1.00 22.88 124 LEU C N 1
ATOM 4660 C CA . LEU C 1 141 ? -27.784 6.613 -76.698 1.00 22.18 124 LEU C CA 1
ATOM 4661 C C . LEU C 1 141 ? -27.509 7.108 -75.285 1.00 21.98 124 LEU C C 1
ATOM 4662 O O . LEU C 1 141 ? -28.483 7.523 -74.583 1.00 24.77 124 LEU C O 1
ATOM 4667 N N . GLY C 1 142 ? -26.226 7.210 -74.943 1.00 21.29 125 GLY C N 1
ATOM 4668 C CA . GLY C 1 142 ? -25.820 7.839 -73.681 1.00 22.57 125 GLY C CA 1
ATOM 4669 C C . GLY C 1 142 ? -25.298 6.838 -72.688 1.00 22.26 125 GLY C C 1
ATOM 4670 O O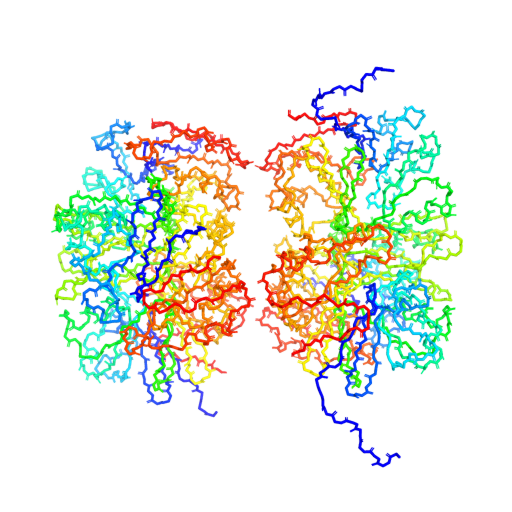 . GLY C 1 142 ? -25.113 5.692 -73.008 1.00 23.46 125 GLY C O 1
ATOM 4671 N N . MET C 1 143 ? -25.089 7.310 -71.467 1.00 20.96 126 MET C N 1
ATOM 4672 C CA . MET C 1 143 ? -24.881 6.379 -70.343 1.00 21.93 126 MET C CA 1
ATOM 4673 C C . MET C 1 143 ? -26.241 5.818 -69.942 1.00 21.28 126 MET C C 1
ATOM 4674 O O . MET C 1 143 ? -27.255 6.515 -69.991 1.00 21.86 126 MET C O 1
ATOM 4679 N N . PRO C 1 144 ? -26.290 4.539 -69.490 1.00 21.55 127 PRO C N 1
ATOM 4680 C CA . PRO C 1 144 ? -27.518 3.992 -68.950 1.00 22.41 127 PRO C CA 1
ATOM 4681 C C . PRO C 1 144 ? -27.853 4.670 -67.627 1.00 21.50 127 PRO C C 1
ATOM 4682 O O . PRO C 1 144 ? -26.944 5.175 -66.953 1.00 22.57 127 PRO C O 1
ATOM 4686 N N . MET C 1 145 ? -29.136 4.696 -67.284 1.00 21.77 128 MET C N 1
ATOM 4687 C CA . MET C 1 145 ? -29.662 5.486 -66.158 1.00 22.55 128 MET C CA 1
ATOM 4688 C C . MET C 1 145 ? -30.680 4.688 -65.340 1.00 20.75 128 MET C C 1
ATOM 4689 O O . MET C 1 145 ? -31.266 3.698 -65.857 1.00 23.14 128 MET C O 1
ATOM 4694 N N . GLY C 1 146 ? -30.832 5.085 -64.087 1.00 21.05 129 GLY C N 1
ATOM 4695 C CA . GLY C 1 146 ? -32.064 4.828 -63.314 1.00 21.23 129 GLY C CA 1
ATOM 4696 C C . GLY C 1 146 ? -32.899 6.091 -63.198 1.00 21.98 129 GLY C C 1
ATOM 4697 O O . GLY C 1 146 ? -32.468 7.152 -63.681 1.00 22.33 129 GLY C O 1
ATOM 4698 N N . ILE C 1 147 ? -34.086 5.978 -62.621 1.00 20.81 130 ILE C N 1
ATOM 4699 C CA . ILE C 1 147 ? -35.037 7.106 -62.474 1.00 21.93 130 ILE C CA 1
ATOM 4700 C C . ILE C 1 147 ? -35.469 7.201 -61.028 1.00 21.90 130 ILE C C 1
ATOM 4701 O O . ILE C 1 147 ? -35.869 6.145 -60.455 1.00 23.96 130 ILE C O 1
ATOM 4706 N N . VAL C 1 148 ? -35.443 8.418 -60.498 1.00 22.37 131 VAL C N 1
ATOM 4707 C CA . VAL C 1 148 ? -36.162 8.771 -59.260 1.00 22.19 131 VAL C CA 1
ATOM 4708 C C . VAL C 1 148 ? -37.386 9.625 -59.625 1.00 21.13 131 VAL C C 1
ATOM 4709 O O . VAL C 1 148 ? -37.236 10.714 -60.116 1.00 23.72 131 VAL C O 1
ATOM 4713 N N . PHE C 1 149 ? -38.588 9.067 -59.403 1.00 21.84 132 PHE C N 1
ATOM 4714 C CA . PHE C 1 149 ? -39.833 9.836 -59.567 1.00 24.19 132 PHE C CA 1
ATOM 4715 C C . PHE C 1 149 ? -40.260 10.386 -58.224 1.00 27.28 132 PHE C C 1
ATOM 4716 O O . PHE C 1 149 ? -40.106 9.650 -57.249 1.00 25.05 132 PHE C O 1
ATOM 4724 N N . GLU C 1 150 ? -40.833 11.598 -58.200 1.00 29.88 133 GLU C N 1
ATOM 4725 C CA . GLU C 1 150 ? -41.693 12.060 -57.088 1.00 30.30 133 GLU C CA 1
ATOM 4726 C C . GLU C 1 150 ? -43.097 12.343 -57.654 1.00 30.83 133 GLU C C 1
ATOM 4727 O O . GLU C 1 150 ? -43.263 13.313 -58.416 1.00 30.63 133 GLU C O 1
ATOM 4733 N N . VAL C 1 151 ? -44.021 11.456 -57.316 1.00 30.47 134 VAL C N 1
ATOM 4734 C CA . VAL C 1 151 ? -45.395 11.387 -57.887 1.00 34.56 134 VAL C CA 1
ATOM 4735 C C . VAL C 1 151 ? -46.352 11.124 -56.727 1.00 35.81 134 VAL C C 1
ATOM 4736 O O . VAL C 1 151 ? -46.187 10.076 -56.035 1.00 35.14 134 VAL C O 1
ATOM 4740 N N . GLU C 1 152 ? -47.291 12.057 -56.514 1.00 33.71 135 GLU C N 1
ATOM 4741 C CA . GLU C 1 152 ? -48.348 11.964 -55.464 1.00 36.55 135 GLU C CA 1
ATOM 4742 C C . GLU C 1 152 ? -47.744 11.542 -54.122 1.00 33.63 135 GLU C C 1
ATOM 4743 O O . GLU C 1 152 ? -48.308 10.676 -53.440 1.00 39.17 135 GLU C O 1
ATOM 4749 N N . GLY C 1 153 ? -46.658 12.203 -53.739 1.00 32.58 136 GLY C N 1
ATOM 4750 C CA . GLY C 1 153 ? -46.056 12.114 -52.405 1.00 33.23 136 GLY C CA 1
ATOM 4751 C C . GLY C 1 153 ? -45.308 10.804 -52.232 1.00 32.45 136 GLY C C 1
ATOM 4752 O O . GLY C 1 153 ? -44.973 10.496 -51.081 1.00 35.38 136 GLY C O 1
ATOM 4753 N N . LYS C 1 154 ? -45.097 10.050 -53.317 1.00 31.45 137 LYS C N 1
ATOM 4754 C CA . LYS C 1 154 ? -44.312 8.776 -53.304 1.00 30.80 137 LYS C CA 1
ATOM 4755 C C . LYS C 1 154 ? -43.007 8.971 -54.100 1.00 29.43 137 LYS C C 1
ATOM 4756 O O . LYS C 1 154 ? -43.024 9.571 -55.189 1.00 28.81 137 LYS C O 1
ATOM 4762 N N . THR C 1 155 ? -41.891 8.523 -53.532 1.00 26.89 138 THR C N 1
ATOM 4763 C CA . THR C 1 155 ? -40.576 8.494 -54.218 1.00 26.07 138 THR C CA 1
ATOM 4764 C C . THR C 1 155 ? -40.385 7.076 -54.750 1.00 23.45 138 THR C C 1
ATOM 4765 O O . THR C 1 155 ? -40.420 6.128 -53.984 1.00 23.06 138 THR C O 1
ATOM 4769 N N . ILE C 1 156 ? -40.246 6.961 -56.065 1.00 23.78 139 ILE C N 1
ATOM 4770 C CA . ILE C 1 156 ? -40.099 5.665 -56.774 1.00 24.12 139 ILE C CA 1
ATOM 4771 C C . ILE C 1 156 ? -38.704 5.639 -57.414 1.00 24.36 139 ILE C C 1
ATOM 4772 O O . ILE C 1 156 ? -38.391 6.525 -58.211 1.00 25.44 139 ILE C O 1
ATOM 4777 N N . TYR C 1 157 ? -37.883 4.664 -57.042 1.00 23.22 140 TYR C N 1
ATOM 4778 C CA . TYR C 1 157 ? -36.545 4.451 -57.641 1.00 23.28 140 TYR C CA 1
ATOM 4779 C C . TYR C 1 157 ? -36.626 3.202 -58.514 1.00 22.53 140 TYR C C 1
ATOM 4780 O O . TYR C 1 157 ? -36.707 2.072 -58.016 1.00 24.57 140 TYR C O 1
ATOM 4789 N N . HIS C 1 158 ? -36.596 3.425 -59.831 1.00 21.72 141 HIS C N 1
ATOM 4790 C CA . HIS C 1 158 ? -36.400 2.367 -60.845 1.00 22.40 141 HIS C CA 1
ATOM 4791 C C . HIS C 1 158 ? -34.901 2.341 -61.129 1.00 22.41 141 HIS C C 1
ATOM 4792 O O . HIS C 1 158 ? -34.395 3.351 -61.639 1.00 22.94 141 HIS C O 1
ATOM 4799 N N . THR C 1 159 ? -34.199 1.294 -60.721 1.00 21.19 142 THR C N 1
ATOM 4800 C CA . THR C 1 159 ? -32.718 1.309 -60.823 1.00 23.03 142 THR C CA 1
ATOM 4801 C C . THR C 1 159 ? -32.266 1.301 -62.290 1.00 24.50 142 THR C C 1
ATOM 4802 O O . THR C 1 159 ? -31.037 1.489 -62.563 1.00 23.90 142 THR C O 1
ATOM 4806 N N . GLY C 1 160 ? -33.160 1.030 -63.244 1.00 24.11 143 GLY C N 1
ATOM 4807 C CA . GLY C 1 160 ? -32.770 0.698 -64.624 1.00 23.09 143 GLY C CA 1
ATOM 4808 C C . GLY C 1 160 ? -32.135 -0.677 -64.688 1.00 23.46 143 GLY C C 1
ATOM 4809 O O . GLY C 1 160 ? -32.139 -1.391 -63.653 1.00 24.20 143 GLY C O 1
ATOM 4810 N N . ASP C 1 161 ? -31.589 -1.048 -65.840 1.00 21.44 144 ASP C N 1
ATOM 4811 C CA . ASP C 1 161 ? -30.689 -2.224 -65.937 1.00 21.08 144 ASP C CA 1
ATOM 4812 C C . ASP C 1 161 ? -29.348 -1.809 -65.354 1.00 22.23 144 ASP C C 1
ATOM 4813 O O . ASP C 1 161 ? -28.798 -0.766 -65.799 1.00 21.73 144 ASP C O 1
ATOM 4818 N N . THR C 1 162 ? -28.886 -2.482 -64.302 1.00 21.13 145 THR C N 1
ATOM 4819 C CA . THR C 1 162 ? -27.628 -2.043 -63.671 1.00 21.34 145 THR C CA 1
ATOM 4820 C C . THR C 1 162 ? -26.980 -3.230 -62.971 1.00 19.23 145 THR C C 1
ATOM 4821 O O . THR C 1 162 ? -27.722 -4.152 -62.564 1.00 20.38 145 THR C O 1
ATOM 4825 N N . GLY C 1 163 ? -25.677 -3.131 -62.792 1.00 19.73 146 GLY C N 1
ATOM 4826 C CA . GLY C 1 163 ? -24.947 -3.851 -61.749 1.00 19.48 146 GLY C CA 1
ATOM 4827 C C . GLY C 1 163 ? -25.021 -3.126 -60.410 1.00 19.63 146 GLY C C 1
ATOM 4828 O O . GLY C 1 163 ? -25.453 -1.959 -60.329 1.00 19.23 146 GLY C O 1
ATOM 4829 N N . LEU C 1 164 ? -24.544 -3.793 -59.390 1.00 19.88 147 LEU C N 1
ATOM 4830 C CA . LEU C 1 164 ? -24.469 -3.235 -58.023 1.00 20.35 147 LEU C CA 1
ATOM 4831 C C . LEU C 1 164 ? -23.487 -2.056 -57.977 1.00 19.52 147 LEU C C 1
ATOM 4832 O O . LEU C 1 164 ? -22.347 -2.204 -58.475 1.00 20.12 147 LEU C O 1
ATOM 4837 N N . PHE C 1 165 ? -23.831 -0.969 -57.290 1.00 19.30 148 PHE C N 1
ATOM 4838 C CA . PHE C 1 165 ? -22.849 0.131 -57.051 1.00 18.75 148 PHE C CA 1
ATOM 4839 C C . PHE C 1 165 ? -23.204 0.808 -55.733 1.00 20.51 148 PHE C C 1
ATOM 4840 O O . PHE C 1 165 ? -24.369 0.978 -55.410 1.00 19.89 148 PHE C O 1
ATOM 4848 N N . SER C 1 166 ? -22.202 1.216 -54.974 1.00 18.79 149 SER C N 1
ATOM 4849 C CA . SER C 1 166 ? -22.409 1.798 -53.625 1.00 19.30 149 SER C CA 1
ATOM 4850 C C . SER C 1 166 ? -23.176 3.135 -53.673 1.00 19.44 149 SER C C 1
ATOM 4851 O O . SER C 1 166 ? -23.868 3.401 -52.729 1.00 21.61 149 SER C O 1
ATOM 4854 N N . AS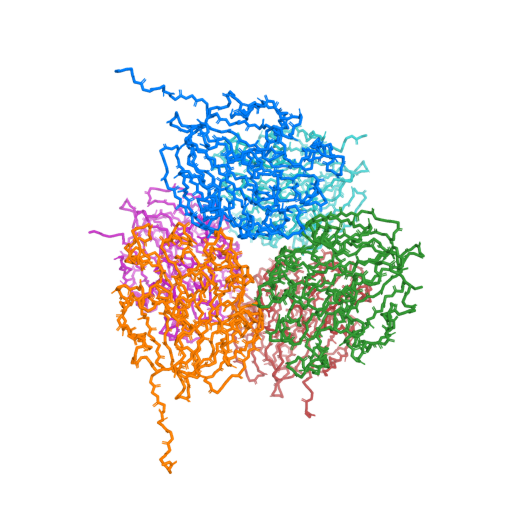P C 1 167 ? -23.140 3.881 -54.777 1.00 20.04 150 ASP C N 1
ATOM 4855 C CA . ASP C 1 167 ? -23.901 5.160 -54.866 1.00 20.84 150 ASP C CA 1
ATOM 4856 C C . ASP C 1 167 ? -25.399 4.873 -54.952 1.00 19.67 150 ASP C C 1
ATOM 4857 O O . ASP C 1 167 ? -26.173 5.825 -54.798 1.00 19.37 150 ASP C O 1
ATOM 4862 N N . MET C 1 168 ? -25.818 3.607 -55.013 1.00 18.17 151 MET C N 1
ATOM 4863 C CA . MET C 1 168 ? -27.256 3.320 -54.744 1.00 18.93 151 MET C CA 1
ATOM 4864 C C . MET C 1 168 ? -27.644 3.881 -53.362 1.00 19.63 151 MET C C 1
ATOM 4865 O O . MET C 1 168 ? -28.747 4.376 -53.208 1.00 21.86 151 MET C O 1
ATOM 4870 N N . SER C 1 169 ? -26.739 3.810 -52.373 1.00 20.03 152 SER C N 1
ATOM 4871 C CA . SER C 1 169 ? -26.944 4.316 -50.992 1.00 19.53 152 SER C CA 1
ATOM 4872 C C . SER C 1 169 ? -27.029 5.854 -51.002 1.00 22.90 152 SER C C 1
ATOM 4873 O O . SER C 1 169 ? -27.780 6.417 -50.212 1.00 23.79 152 SER C O 1
ATOM 4876 N N . LEU C 1 170 ? -26.201 6.501 -51.811 1.00 20.94 153 LEU C N 1
ATOM 4877 C CA . LEU C 1 170 ? -26.204 7.978 -51.904 1.00 22.59 153 LEU C CA 1
ATOM 4878 C C . LEU C 1 170 ? -27.558 8.428 -52.464 1.00 24.64 153 LEU C C 1
ATOM 4879 O O . LEU C 1 170 ? -28.124 9.388 -51.950 1.00 24.60 153 LEU C O 1
ATOM 4884 N N . ILE C 1 171 ? -28.014 7.778 -53.538 1.00 22.09 154 ILE C N 1
ATOM 4885 C CA . ILE C 1 171 ? -29.304 8.081 -54.216 1.00 21.99 154 ILE C CA 1
ATOM 4886 C C . ILE C 1 171 ? -30.407 7.918 -53.180 1.00 24.47 154 ILE C C 1
ATOM 4887 O O . ILE C 1 171 ? -31.231 8.855 -53.009 1.00 24.27 154 ILE C O 1
ATOM 4892 N N . ALA C 1 172 ? -30.398 6.813 -52.449 1.00 22.81 155 ALA C N 1
ATOM 4893 C CA . ALA C 1 172 ? -31.508 6.503 -51.523 1.00 23.04 155 ALA C CA 1
ATOM 4894 C C . ALA C 1 172 ? -31.443 7.379 -50.279 1.00 27.29 155 ALA C C 1
ATOM 4895 O O . ALA C 1 172 ? -32.522 7.724 -49.776 1.00 29.23 155 ALA C O 1
ATOM 4897 N N . LYS C 1 173 ? -30.252 7.766 -49.815 1.00 25.27 156 LYS C N 1
ATOM 4898 C CA . LYS C 1 173 ? -30.121 8.599 -48.597 1.00 29.74 156 LYS C CA 1
ATOM 4899 C C . LYS C 1 173 ? -30.646 10.023 -48.908 1.00 29.52 156 LYS C C 1
ATOM 4900 O O . LYS C 1 173 ? -31.374 10.605 -48.051 1.00 27.45 156 LYS C O 1
ATOM 4906 N N . ARG C 1 174 ? -30.310 10.545 -50.088 1.00 26.65 157 ARG C N 1
ATOM 4907 C CA . ARG C 1 174 ? -30.726 11.891 -50.575 1.00 27.57 157 ARG C CA 1
ATOM 4908 C C . ARG C 1 174 ? -32.196 11.894 -51.020 1.00 27.62 157 ARG C C 1
ATOM 4909 O O . ARG C 1 174 ? -32.769 13.009 -50.996 1.00 27.90 157 ARG C O 1
ATOM 4917 N N . HIS C 1 175 ? -32.753 10.751 -51.447 1.00 23.87 158 HIS C N 1
ATOM 4918 C CA . HIS C 1 175 ? -34.150 10.609 -51.949 1.00 25.28 158 HIS C CA 1
ATOM 4919 C C . HIS C 1 175 ? -34.781 9.367 -51.325 1.00 25.13 158 HIS C C 1
ATOM 4920 O O . HIS C 1 175 ? -34.949 8.354 -52.001 1.00 24.85 158 HIS C O 1
ATOM 4927 N N . PRO C 1 176 ? -35.118 9.385 -50.006 1.00 23.63 159 PRO C N 1
ATOM 4928 C CA . PRO C 1 176 ? -35.642 8.193 -49.356 1.00 27.08 159 PRO C CA 1
ATOM 4929 C C . PRO C 1 176 ? -36.767 7.586 -50.190 1.00 26.12 159 PRO C C 1
ATOM 4930 O O . PRO C 1 176 ? -37.627 8.351 -50.699 1.00 27.72 159 PRO C O 1
ATOM 4934 N N . VAL C 1 177 ? -36.743 6.264 -50.297 1.00 23.60 160 VAL C N 1
ATOM 4935 C CA . VAL C 1 177 ? -37.497 5.554 -51.355 1.00 23.42 160 VAL C CA 1
ATOM 4936 C C . VAL C 1 177 ? -38.739 4.877 -50.766 1.00 24.28 160 VAL C C 1
ATOM 4937 O O . VAL C 1 177 ? -38.618 4.011 -49.858 1.00 25.14 160 VAL C O 1
ATOM 4941 N N . ASP C 1 178 ? -39.886 5.178 -51.363 1.00 24.35 161 ASP C N 1
ATOM 4942 C CA . ASP C 1 178 ? -41.128 4.426 -51.075 1.00 24.37 161 ASP C CA 1
ATOM 4943 C C . ASP C 1 178 ? -41.084 3.094 -51.812 1.00 24.48 161 ASP C C 1
ATOM 4944 O O . ASP C 1 178 ? -41.367 2.092 -51.162 1.00 26.56 161 ASP C O 1
ATOM 4949 N N . VAL C 1 179 ? -40.876 3.090 -53.130 1.00 22.10 162 VAL C N 1
ATOM 4950 C CA . VAL C 1 179 ? -40.890 1.845 -53.937 1.00 23.39 162 VAL C CA 1
ATOM 4951 C C . VAL C 1 179 ? -39.615 1.779 -54.756 1.00 23.21 162 VAL C C 1
ATOM 4952 O O . VAL C 1 179 ? -39.381 2.709 -55.489 1.00 24.05 162 VAL C O 1
ATOM 4956 N N . CYS C 1 180 ? -38.938 0.631 -54.722 1.00 22.69 163 CYS C N 1
ATOM 4957 C CA . CYS C 1 180 ? -37.766 0.361 -55.582 1.00 23.63 163 CYS C CA 1
ATOM 4958 C C . CYS C 1 180 ? -38.096 -0.788 -56.529 1.00 22.37 163 CYS C C 1
ATOM 4959 O O . CYS C 1 180 ? -38.494 -1.856 -56.073 1.00 23.44 163 CYS C O 1
ATOM 4962 N N . PHE C 1 181 ? -37.918 -0.556 -57.820 1.00 22.70 164 PHE C N 1
ATOM 4963 C CA . PHE C 1 181 ? -37.945 -1.599 -58.859 1.00 22.90 164 PHE C CA 1
ATOM 4964 C C . PHE C 1 181 ? -36.498 -1.943 -59.185 1.00 23.05 164 PHE C C 1
ATOM 4965 O O . PHE C 1 181 ? -35.762 -1.048 -59.621 1.00 24.45 164 PHE C O 1
ATOM 4973 N N . VAL C 1 182 ? -36.153 -3.209 -59.024 1.00 21.22 165 VAL C N 1
ATOM 4974 C CA . VAL C 1 182 ? -34.740 -3.662 -59.047 1.00 20.27 165 VAL C CA 1
ATOM 4975 C C . VAL C 1 182 ? -34.627 -4.930 -59.872 1.00 22.10 165 VAL C C 1
ATOM 4976 O O . VAL C 1 182 ? -35.359 -5.908 -59.619 1.00 21.37 165 VAL C O 1
ATOM 4980 N N . PRO C 1 183 ? -33.670 -4.988 -60.838 1.00 21.46 166 PRO C N 1
ATOM 4981 C CA . PRO C 1 183 ? -33.539 -6.162 -61.688 1.00 23.02 166 PRO C CA 1
ATOM 4982 C C . PRO C 1 183 ? -32.850 -7.342 -60.992 1.00 24.21 166 PRO C C 1
ATOM 4983 O O . PRO C 1 183 ? -31.950 -7.149 -60.170 1.00 23.15 166 PRO C O 1
ATOM 4987 N N . ILE C 1 184 ? -33.362 -8.557 -61.263 1.00 23.50 167 ILE C N 1
ATOM 4988 C CA . ILE C 1 184 ? -32.865 -9.789 -60.607 1.00 22.91 167 ILE C CA 1
ATOM 4989 C C . ILE C 1 184 ? -32.524 -10.866 -61.627 1.00 23.76 167 ILE C C 1
ATOM 4990 O O . ILE C 1 184 ? -32.116 -11.936 -61.218 1.00 22.56 167 ILE C O 1
ATOM 4995 N N . GLY C 1 185 ? -32.658 -10.603 -62.929 1.00 24.12 168 GLY C N 1
ATOM 4996 C CA . GLY C 1 185 ? -32.560 -11.652 -63.952 1.00 23.05 168 GLY C CA 1
ATOM 4997 C C . GLY C 1 185 ? -31.183 -12.266 -64.052 1.00 23.64 168 GLY C C 1
ATOM 4998 O O . GLY C 1 185 ? -31.093 -13.319 -64.620 1.00 23.48 168 GLY C O 1
ATOM 4999 N N . ASP C 1 186 ? -30.121 -11.550 -63.643 1.00 22.35 169 ASP C N 1
ATOM 5000 C CA . ASP C 1 186 ? -28.706 -11.926 -63.837 1.00 22.14 169 ASP C CA 1
ATOM 5001 C C . ASP C 1 186 ? -28.342 -11.904 -65.342 1.00 21.23 169 ASP C C 1
ATOM 5002 O O . ASP C 1 186 ? -29.211 -11.504 -66.175 1.00 22.88 169 ASP C O 1
ATOM 5007 N N . ASN C 1 187 ? -27.080 -12.263 -65.622 1.00 22.53 170 ASN C N 1
ATOM 5008 C CA . ASN C 1 187 ? -26.380 -12.292 -66.945 1.00 22.31 170 ASN C CA 1
ATOM 5009 C C . ASN C 1 187 ? -26.211 -10.872 -67.512 1.00 20.79 170 ASN C C 1
ATOM 5010 O O . ASN C 1 187 ? -25.102 -10.527 -67.909 1.00 20.86 170 ASN C O 1
ATOM 5015 N N . PHE C 1 188 ? -27.288 -10.120 -67.625 1.00 20.55 171 PHE C N 1
ATOM 5016 C CA . PHE C 1 188 ? -27.271 -8.735 -68.172 1.00 22.99 171 PHE C CA 1
ATOM 5017 C C . PHE C 1 188 ? -27.331 -7.672 -67.082 1.00 23.91 171 PHE C C 1
ATOM 5018 O O . PHE C 1 188 ? -27.170 -6.480 -67.420 1.00 23.15 171 PHE C O 1
ATOM 5026 N N . THR C 1 189 ? -27.702 -8.052 -65.871 1.00 21.70 172 THR C N 1
ATOM 5027 C CA . THR C 1 189 ? -27.896 -7.159 -64.720 1.00 21.60 172 THR C CA 1
ATOM 5028 C C . THR C 1 189 ? -27.457 -7.904 -63.463 1.00 20.39 172 THR C C 1
ATOM 5029 O O . THR C 1 189 ? -27.100 -9.101 -63.544 1.00 20.85 172 THR C O 1
ATOM 5033 N N . MET C 1 190 ? -27.670 -7.270 -62.324 1.00 20.74 173 MET C N 1
ATOM 5034 C CA . MET C 1 190 ? -27.665 -7.957 -61.018 1.00 21.09 173 MET C CA 1
ATOM 5035 C C . MET C 1 190 ? -28.512 -9.214 -61.101 1.00 21.93 173 MET C C 1
ATOM 5036 O O . MET C 1 190 ? -29.608 -9.178 -61.754 1.00 23.23 173 MET C O 1
ATOM 5041 N N . GLY C 1 191 ? -28.073 -10.241 -60.386 1.00 21.89 174 GLY C N 1
ATOM 5042 C CA . GLY C 1 191 ? -28.931 -11.403 -60.075 1.00 21.54 174 GLY C CA 1
ATOM 5043 C C . GLY C 1 191 ? -29.563 -11.271 -58.694 1.00 23.45 174 GLY C C 1
ATOM 5044 O O . GLY C 1 191 ? -29.593 -10.187 -58.134 1.00 22.40 174 GLY C O 1
ATOM 5045 N N . ILE C 1 192 ? -30.045 -12.375 -58.138 1.00 22.36 175 ILE C N 1
ATOM 5046 C CA . ILE C 1 192 ? -30.778 -12.393 -56.840 1.00 25.55 175 ILE C CA 1
ATOM 5047 C C . ILE C 1 192 ? -29.881 -11.858 -55.707 1.00 22.10 175 ILE C C 1
ATOM 5048 O O . ILE C 1 192 ? -30.344 -11.035 -54.896 1.00 23.50 175 ILE C O 1
ATOM 5053 N N . ASP C 1 193 ? -28.671 -12.387 -55.599 1.00 23.85 176 ASP C N 1
ATOM 5054 C CA . ASP C 1 193 ? -27.741 -12.032 -54.498 1.00 24.64 176 ASP C CA 1
ATOM 5055 C C . ASP C 1 193 ? -27.450 -10.520 -54.547 1.00 22.33 176 ASP C C 1
ATOM 5056 O O . ASP C 1 193 ? -27.634 -9.851 -53.523 1.00 22.40 176 ASP C O 1
ATOM 5061 N N . ASP C 1 194 ? -27.006 -10.000 -55.700 1.00 21.31 177 ASP C N 1
ATOM 5062 C CA . ASP C 1 194 ? -26.616 -8.576 -55.795 1.00 20.57 177 ASP C CA 1
ATOM 5063 C C . ASP C 1 194 ? -27.838 -7.693 -55.578 1.00 21.93 177 ASP C C 1
ATOM 5064 O O . ASP C 1 194 ? -27.725 -6.711 -54.822 1.00 21.84 177 ASP C O 1
ATOM 5069 N N . ALA C 1 195 ? -29.023 -8.051 -56.100 1.00 19.76 178 ALA C N 1
ATOM 5070 C CA . ALA C 1 195 ? -30.221 -7.202 -55.954 1.00 20.29 178 ALA C CA 1
ATOM 5071 C C . ALA C 1 195 ? -30.655 -7.125 -54.484 1.00 21.65 178 ALA C C 1
ATOM 5072 O O . ALA C 1 195 ? -31.026 -6.015 -54.008 1.00 22.93 178 ALA C O 1
ATOM 5074 N N . SER C 1 196 ? -30.670 -8.265 -53.799 1.00 21.29 179 SER C N 1
ATOM 5075 C CA . SER C 1 196 ? -31.092 -8.325 -52.384 1.00 20.92 179 SER C CA 1
ATOM 5076 C C . SER C 1 196 ? -30.070 -7.549 -51.541 1.00 21.88 179 SER C C 1
ATOM 5077 O O . SER C 1 196 ? -30.447 -6.807 -50.649 1.00 21.86 179 SER C O 1
ATOM 5080 N N . TYR C 1 197 ? -28.793 -7.618 -51.886 1.00 23.17 180 TYR C N 1
ATOM 5081 C CA . TYR C 1 197 ? -27.749 -6.816 -51.203 1.00 23.85 180 TYR C CA 1
ATOM 5082 C C . TYR C 1 197 ? -27.997 -5.329 -51.429 1.00 21.30 180 TYR C C 1
ATOM 5083 O O . TYR C 1 197 ? -27.995 -4.543 -50.484 1.00 19.44 180 TYR C O 1
ATOM 5092 N N . ALA C 1 198 ? -28.317 -4.949 -52.659 1.00 21.49 181 ALA C N 1
ATOM 5093 C CA . ALA C 1 198 ? -28.625 -3.552 -53.004 1.00 20.33 181 ALA C CA 1
ATOM 5094 C C . ALA C 1 198 ? -29.763 -3.051 -52.093 1.00 21.12 181 ALA C C 1
ATOM 5095 O O . ALA C 1 198 ? -29.645 -1.945 -51.489 1.00 20.84 181 ALA C O 1
ATOM 5097 N N . ILE C 1 199 ? -30.811 -3.855 -51.987 1.00 20.78 182 ILE C N 1
ATOM 5098 C CA . ILE C 1 199 ? -31.991 -3.454 -51.180 1.00 20.12 182 ILE C CA 1
ATOM 5099 C C . ILE C 1 199 ? -31.642 -3.399 -49.677 1.00 18.68 182 ILE C C 1
ATOM 5100 O O . ILE C 1 199 ? -31.921 -2.405 -49.016 1.00 21.42 182 ILE C O 1
ATOM 5105 N N . ASN C 1 200 ? -31.017 -4.445 -49.177 1.00 19.78 183 ASN C N 1
ATOM 5106 C CA . ASN C 1 200 ? -30.718 -4.581 -47.727 1.00 20.40 183 ASN C CA 1
ATOM 5107 C C . ASN C 1 200 ? -29.668 -3.540 -47.290 1.00 21.58 183 ASN C C 1
ATOM 5108 O O . ASN C 1 200 ? -29.826 -2.952 -46.183 1.00 24.16 183 ASN C O 1
ATOM 5113 N N . GLU C 1 201 ? -28.601 -3.352 -48.045 1.00 22.00 184 GLU C N 1
ATOM 5114 C CA . GLU C 1 201 ? -27.410 -2.579 -47.591 1.00 20.90 184 GLU C CA 1
ATOM 5115 C C . GLU C 1 201 ? -27.527 -1.108 -48.023 1.00 20.47 184 GLU C C 1
ATOM 5116 O O . GLU C 1 201 ? -27.146 -0.213 -47.241 1.00 22.03 184 GLU C O 1
ATOM 5122 N N . PHE C 1 202 ? -28.018 -0.844 -49.236 1.00 20.47 185 PHE C N 1
ATOM 5123 C CA . PHE C 1 202 ? -27.896 0.498 -49.865 1.00 22.66 185 PHE C CA 1
ATOM 5124 C C . PHE C 1 202 ? -29.231 1.218 -49.918 1.00 21.32 185 PHE C C 1
ATOM 5125 O O . PHE C 1 202 ? -29.242 2.419 -49.533 1.00 21.93 185 PHE C O 1
ATOM 5133 N N . ILE C 1 203 ? -30.301 0.599 -50.425 1.00 22.28 186 ILE C N 1
ATOM 5134 C CA . ILE C 1 203 ? -31.534 1.346 -50.815 1.00 21.70 186 ILE C CA 1
ATOM 5135 C C . ILE C 1 203 ? -32.554 1.421 -49.672 1.00 21.80 186 ILE C C 1
ATOM 5136 O O . ILE C 1 203 ? -33.068 2.517 -49.407 1.00 22.54 186 ILE C O 1
ATOM 5141 N N . LYS C 1 204 ? -32.826 0.302 -49.017 1.00 23.33 187 LYS C N 1
ATOM 5142 C CA . LYS C 1 204 ? -33.708 0.206 -47.843 1.00 24.39 187 LYS C CA 1
ATOM 5143 C C . LYS C 1 204 ? -34.996 0.973 -48.123 1.00 24.04 187 LYS C C 1
ATOM 5144 O O . LYS C 1 204 ? -35.435 1.807 -47.310 1.00 22.92 187 LYS C O 1
ATOM 5150 N N . PRO C 1 205 ? -35.711 0.592 -49.200 1.00 23.01 188 PRO C N 1
ATOM 5151 C CA . PRO C 1 205 ? -37.001 1.207 -49.482 1.00 24.22 188 PRO C CA 1
ATOM 5152 C C . PRO C 1 205 ? -38.123 0.625 -48.611 1.00 24.73 188 PRO C C 1
ATOM 5153 O O . PRO C 1 205 ? -37.924 -0.380 -47.962 1.00 22.77 188 PRO C O 1
ATOM 5157 N N . LYS C 1 206 ? -39.301 1.239 -48.663 1.00 25.21 189 LYS C N 1
ATOM 5158 C CA . LYS C 1 206 ? -40.483 0.695 -47.949 1.00 25.65 189 LYS C CA 1
ATOM 5159 C C . LYS C 1 206 ? -40.928 -0.584 -48.651 1.00 24.35 189 LYS C C 1
ATOM 5160 O O . LYS C 1 206 ? -41.324 -1.518 -47.951 1.00 27.69 189 LYS C O 1
ATOM 5166 N N . ILE C 1 207 ? -40.880 -0.591 -49.986 1.00 22.87 190 ILE C N 1
ATOM 5167 C CA . ILE C 1 207 ? -41.404 -1.675 -50.835 1.00 23.11 190 ILE C CA 1
ATOM 5168 C C . ILE C 1 207 ? -40.370 -1.904 -51.929 1.00 24.07 190 ILE C C 1
ATOM 5169 O O . ILE C 1 207 ? -39.937 -0.888 -52.475 1.00 27.26 190 ILE C O 1
ATOM 5174 N N . SER C 1 208 ? -40.018 -3.158 -52.169 1.00 23.99 191 SER C N 1
ATOM 5175 C CA . SER C 1 208 ? -39.156 -3.644 -53.270 1.00 25.07 191 SER C CA 1
ATOM 5176 C C . SER C 1 208 ? -40.005 -4.514 -54.189 1.00 25.56 191 SER C C 1
ATOM 5177 O O . SER C 1 208 ? -40.802 -5.316 -53.664 1.00 25.46 191 SER C O 1
ATOM 5180 N N . VAL C 1 209 ? -39.843 -4.332 -55.505 1.00 22.77 192 VAL C N 1
ATOM 5181 C CA . VAL C 1 209 ? -40.461 -5.164 -56.550 1.00 22.35 192 VAL C CA 1
ATOM 5182 C C . VAL C 1 209 ? -39.332 -5.656 -57.440 1.00 24.69 192 VAL C C 1
ATOM 5183 O O . VAL C 1 209 ? -38.671 -4.836 -58.063 1.00 25.72 192 VAL C O 1
ATOM 5187 N N . PRO C 1 210 ? -39.108 -6.978 -57.550 1.00 22.22 193 PRO C N 1
ATOM 5188 C CA . PRO C 1 210 ? -38.181 -7.492 -58.533 1.00 22.77 193 PRO C CA 1
ATOM 5189 C C . PRO C 1 210 ? -38.731 -7.341 -59.961 1.00 23.63 193 PRO C C 1
ATOM 5190 O O . PRO C 1 210 ? -39.947 -7.531 -60.214 1.00 24.53 193 PRO C O 1
ATOM 5194 N N . ILE C 1 211 ? -37.840 -6.988 -60.866 1.00 24.85 194 ILE C N 1
ATOM 5195 C CA . ILE C 1 211 ? -38.150 -6.783 -62.306 1.00 23.11 194 ILE C CA 1
ATOM 5196 C C . ILE C 1 211 ? -37.095 -7.481 -63.158 1.00 22.99 194 ILE C C 1
ATOM 5197 O O . ILE C 1 211 ? -36.096 -8.070 -62.635 1.00 23.22 194 ILE C O 1
ATOM 5202 N N . HIS C 1 212 ? -37.321 -7.503 -64.466 1.00 22.50 195 HIS C N 1
ATOM 5203 C CA . HIS C 1 212 ? -36.294 -7.902 -65.434 1.00 22.61 195 HIS C CA 1
ATOM 5204 C C . HIS C 1 212 ? -35.884 -9.357 -65.202 1.00 22.29 195 HIS C C 1
ATOM 5205 O O . HIS C 1 212 ? -34.685 -9.721 -65.177 1.00 23.91 195 HIS C O 1
ATOM 5212 N N . TYR C 1 213 ? -36.878 -10.240 -65.127 1.00 24.24 196 TYR C N 1
ATOM 5213 C CA . TYR C 1 213 ? -36.634 -11.699 -65.065 1.00 24.57 196 TYR C CA 1
ATOM 5214 C C . TYR C 1 213 ? -37.743 -12.436 -65.817 1.00 24.53 196 TYR C C 1
ATOM 5215 O O . TYR C 1 213 ? -38.810 -11.823 -66.053 1.00 25.21 196 TYR C O 1
ATOM 5224 N N . ASP C 1 214 ? -37.442 -13.670 -66.208 1.00 27.65 197 ASP C N 1
ATOM 5225 C CA . ASP C 1 214 ? -38.363 -14.646 -66.844 1.00 30.40 197 ASP C CA 1
ATOM 5226 C C . ASP C 1 214 ? -38.697 -14.303 -68.301 1.00 31.94 197 ASP C C 1
ATOM 5227 O O . ASP C 1 214 ? -39.279 -15.175 -68.943 1.00 32.90 197 ASP C O 1
ATOM 5232 N N . THR C 1 215 ? -38.387 -13.108 -68.804 1.00 29.50 198 THR C N 1
ATOM 5233 C CA . THR C 1 215 ? -38.798 -12.644 -70.154 1.00 31.27 198 THR C CA 1
ATOM 5234 C C . THR C 1 215 ? -38.174 -13.541 -71.226 1.00 34.86 198 THR C C 1
ATOM 5235 O O . THR C 1 215 ? -38.822 -13.822 -72.229 1.00 32.11 198 THR C O 1
ATOM 5239 N N . PHE C 1 216 ? -36.927 -13.936 -71.036 1.00 32.57 199 PHE C N 1
ATOM 5240 C CA . PHE C 1 216 ? -36.116 -14.774 -71.949 1.00 34.07 199 PHE C CA 1
ATOM 5241 C C . PHE C 1 216 ? -35.557 -15.887 -71.071 1.00 34.16 199 PHE C C 1
ATOM 5242 O O . PHE C 1 216 ? -35.351 -15.661 -69.877 1.00 34.61 199 PHE C O 1
ATOM 5250 N N . PRO C 1 217 ? -35.329 -17.111 -71.598 1.00 36.55 200 PRO C N 1
ATOM 5251 C CA . PRO C 1 217 ? -34.824 -18.218 -70.787 1.00 37.99 200 PRO C CA 1
ATOM 5252 C C . PRO C 1 217 ? -33.589 -17.881 -69.942 1.00 35.08 200 PRO C C 1
ATOM 5253 O O . PRO C 1 217 ? -33.499 -18.349 -68.818 1.00 39.66 200 PRO C O 1
ATOM 5257 N N . LEU C 1 218 ? -32.655 -17.112 -70.503 1.00 36.39 201 LEU C N 1
ATOM 5258 C CA . LEU C 1 218 ? -31.391 -16.771 -69.814 1.00 34.95 201 LEU C CA 1
ATOM 5259 C C . LEU C 1 218 ? -31.678 -16.034 -68.502 1.00 36.29 201 LEU C C 1
ATOM 5260 O O . LEU C 1 218 ? -30.855 -16.173 -67.595 1.00 34.41 201 LEU C O 1
ATOM 5265 N N . ILE C 1 219 ? -32.774 -15.269 -68.402 1.00 30.08 202 ILE C N 1
ATOM 5266 C CA . ILE C 1 219 ? -33.025 -14.410 -67.204 1.00 30.75 202 ILE C CA 1
ATOM 5267 C C . ILE C 1 219 ? -34.177 -14.982 -66.389 1.00 27.03 202 ILE C C 1
ATOM 5268 O O . ILE C 1 219 ? -34.716 -14.251 -65.548 1.00 25.33 202 ILE C O 1
ATOM 5273 N N . GLU C 1 220 ? -34.499 -16.272 -66.568 1.00 29.67 203 GLU C N 1
ATOM 5274 C CA . GLU C 1 220 ? -35.469 -16.962 -65.682 1.00 29.72 203 GLU C CA 1
ATOM 5275 C C . GLU C 1 220 ? -34.903 -16.992 -64.268 1.00 27.69 203 GLU C C 1
ATOM 5276 O O . GLU C 1 220 ? -33.739 -17.381 -64.091 1.00 28.93 203 GLU C O 1
ATOM 5282 N N . GLN C 1 221 ? -35.711 -16.578 -63.308 1.00 27.64 204 GLN C N 1
ATOM 5283 C CA . GLN C 1 221 ? -35.379 -16.676 -61.865 1.00 24.32 204 GLN C CA 1
ATOM 5284 C C . GLN C 1 221 ? -36.643 -16.933 -61.068 1.00 26.85 204 GLN C C 1
ATOM 5285 O O . GLN C 1 221 ? -37.750 -16.558 -61.508 1.00 29.74 204 GLN C O 1
ATOM 5291 N N . ASP C 1 222 ? -36.465 -17.444 -59.857 1.00 27.18 205 ASP C N 1
ATOM 5292 C CA . ASP C 1 222 ? -37.587 -17.540 -58.891 1.00 27.37 205 ASP C CA 1
ATOM 5293 C C . ASP C 1 222 ? -37.508 -16.286 -58.026 1.00 26.83 205 ASP C C 1
ATOM 5294 O O . ASP C 1 222 ? -36.644 -16.204 -57.157 1.00 28.49 205 ASP C O 1
ATOM 5299 N N . 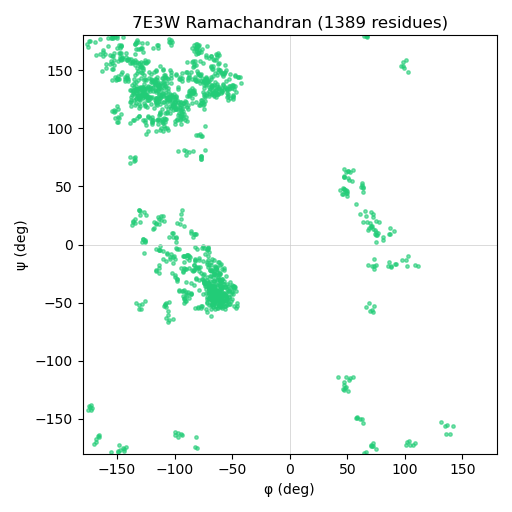PRO C 1 223 ? -38.436 -15.328 -58.192 1.00 29.37 206 PRO C N 1
ATOM 5300 C CA . PRO C 1 223 ? -38.423 -14.085 -57.421 1.00 27.17 206 PRO C CA 1
ATOM 5301 C C . PRO C 1 223 ? -38.609 -14.366 -55.918 1.00 30.30 206 PRO C C 1
ATOM 5302 O O . PRO C 1 223 ? -38.253 -13.550 -55.110 1.00 27.33 206 PRO C O 1
ATOM 5306 N N . GLN C 1 224 ? -39.138 -15.540 -55.559 1.00 30.28 207 GLN C N 1
ATOM 5307 C CA . GLN C 1 224 ? -39.268 -15.914 -54.127 1.00 29.27 207 GLN C CA 1
ATOM 5308 C C . GLN C 1 224 ? -37.874 -15.955 -53.471 1.00 27.22 207 GLN C C 1
ATOM 5309 O O . GLN C 1 224 ? -37.799 -15.672 -52.266 1.00 26.84 207 GLN C O 1
ATOM 5315 N N . GLN C 1 225 ? -36.816 -16.298 -54.206 1.00 27.16 208 GLN C N 1
ATOM 5316 C CA . GLN C 1 225 ? -35.436 -16.332 -53.641 1.00 27.98 208 GLN C CA 1
ATOM 5317 C C . GLN C 1 225 ? -35.012 -14.895 -53.323 1.00 27.66 208 GLN C C 1
ATOM 5318 O O . GLN C 1 225 ? -34.323 -14.694 -52.314 1.00 26.18 208 GLN C O 1
ATOM 5324 N N . PHE C 1 226 ? -35.445 -13.927 -54.136 1.00 26.89 209 PHE C N 1
ATOM 5325 C CA . PHE C 1 226 ? -35.202 -12.488 -53.865 1.00 25.97 209 PHE C CA 1
ATOM 5326 C C . PHE C 1 226 ? -35.966 -12.071 -52.605 1.00 27.52 209 PHE C C 1
ATOM 5327 O O . PHE C 1 226 ? -35.403 -11.434 -51.688 1.00 26.78 209 PHE C O 1
ATOM 5335 N N . LYS C 1 227 ? -37.260 -12.382 -52.546 1.00 26.47 210 LYS C N 1
ATOM 5336 C CA . LYS C 1 227 ? -38.079 -12.031 -51.361 1.00 26.55 210 LYS C CA 1
ATOM 5337 C C . LYS C 1 227 ? -37.471 -12.596 -50.084 1.00 25.75 210 LYS C C 1
ATOM 5338 O O . LYS C 1 227 ? -37.394 -11.838 -49.087 1.00 26.04 210 LYS C O 1
ATOM 5344 N N . ASP C 1 228 ? -37.033 -13.852 -50.114 1.00 25.53 211 ASP C N 1
ATOM 5345 C CA . ASP C 1 228 ? -36.473 -14.541 -48.912 1.00 27.89 211 ASP C CA 1
ATOM 5346 C C . ASP C 1 228 ? -35.185 -13.823 -48.451 1.00 27.89 211 ASP C C 1
ATOM 5347 O O . ASP C 1 228 ? -34.908 -13.806 -47.233 1.00 27.91 211 ASP C O 1
ATOM 5352 N N . ALA C 1 229 ? -34.392 -13.293 -49.385 1.00 24.62 212 ALA C N 1
ATOM 5353 C CA . ALA C 1 229 ? -33.059 -12.675 -49.154 1.00 24.37 212 ALA C CA 1
ATOM 5354 C C . ALA C 1 229 ? -33.196 -11.238 -48.631 1.00 24.34 212 ALA C C 1
ATOM 5355 O O . ALA C 1 229 ? -32.239 -10.718 -48.057 1.00 26.30 212 ALA C O 1
ATOM 5357 N N . VAL C 1 230 ? -34.351 -10.597 -48.835 1.00 24.43 213 VAL C N 1
ATOM 5358 C CA . VAL C 1 230 ? -34.593 -9.175 -48.463 1.00 23.97 213 VAL C CA 1
ATOM 5359 C C . VAL C 1 230 ? -35.110 -9.137 -47.028 1.00 25.66 213 VAL C C 1
ATOM 5360 O O . VAL C 1 230 ? -36.076 -9.882 -46.714 1.00 25.52 213 VAL C O 1
ATOM 5364 N N . ASN C 1 231 ? -34.483 -8.336 -46.166 1.00 23.76 214 ASN C N 1
ATOM 5365 C CA . ASN C 1 231 ? -34.825 -8.291 -44.720 1.00 23.60 214 ASN C CA 1
ATOM 5366 C C . ASN C 1 231 ? -35.436 -6.948 -44.327 1.00 24.04 214 ASN C C 1
ATOM 5367 O O . ASN C 1 231 ? -35.773 -6.780 -43.165 1.00 25.80 214 ASN C O 1
ATOM 5372 N N . VAL C 1 232 ? -35.481 -6.008 -45.253 1.00 23.61 215 VAL C N 1
ATOM 5373 C CA . VAL C 1 232 ? -35.930 -4.629 -44.985 1.00 23.01 215 VAL C CA 1
ATOM 5374 C C . VAL C 1 232 ? -37.181 -4.333 -45.812 1.00 22.08 215 VAL C C 1
ATOM 5375 O O . VAL C 1 232 ? -37.223 -4.633 -47.036 1.00 25.92 215 VAL C O 1
ATOM 5379 N N . GLY C 1 233 ? -38.140 -3.682 -45.169 1.00 24.09 216 GLY C N 1
ATOM 5380 C CA . GLY C 1 233 ? -39.402 -3.279 -45.810 1.00 24.96 216 GLY C CA 1
ATOM 5381 C C . GLY C 1 233 ? -40.178 -4.503 -46.265 1.00 28.25 216 GLY C C 1
ATOM 5382 O O . GLY C 1 233 ? -40.040 -5.600 -45.646 1.00 29.34 216 GLY C O 1
ATOM 5383 N N . ASP C 1 234 ? -40.947 -4.325 -47.340 1.00 26.59 217 ASP C N 1
ATOM 5384 C CA . ASP C 1 234 ? -41.940 -5.296 -47.851 1.00 27.43 217 ASP C CA 1
ATOM 5385 C C . ASP C 1 234 ? -41.500 -5.607 -49.286 1.00 28.98 217 ASP C C 1
ATOM 5386 O O . ASP C 1 234 ? -41.070 -4.656 -49.973 1.00 28.65 217 ASP C O 1
ATOM 5391 N N . VAL C 1 235 ? -41.474 -6.872 -49.674 1.00 25.18 218 VAL C N 1
ATOM 5392 C CA . VAL C 1 235 ? -41.311 -7.272 -51.087 1.00 24.00 218 VAL C CA 1
ATOM 5393 C C . VAL C 1 235 ? -42.678 -7.606 -51.680 1.00 26.30 218 VAL C C 1
ATOM 5394 O O . VAL C 1 235 ? -43.344 -8.466 -51.129 1.00 28.28 218 VAL C O 1
ATOM 5398 N N . GLN C 1 236 ? -43.009 -7.003 -52.812 1.00 26.81 219 GLN C N 1
ATOM 5399 C CA . GLN C 1 236 ? -44.228 -7.348 -53.594 1.00 26.76 219 GLN C CA 1
ATOM 5400 C C . GLN C 1 236 ? -43.758 -7.931 -54.927 1.00 27.89 219 GLN C C 1
ATOM 5401 O O . GLN C 1 236 ? -43.238 -7.168 -55.792 1.00 26.63 219 GLN C O 1
ATOM 5407 N N . ILE C 1 237 ? -43.929 -9.237 -55.079 1.00 26.66 220 ILE C N 1
ATOM 5408 C CA . ILE C 1 237 ? -43.645 -9.945 -56.360 1.00 28.70 220 ILE C CA 1
ATOM 5409 C C . ILE C 1 237 ? -44.864 -9.731 -57.236 1.00 34.79 220 ILE C C 1
ATOM 5410 O O . ILE C 1 237 ? -45.832 -10.487 -57.106 1.00 38.99 220 ILE C O 1
ATOM 5415 N N . LEU C 1 238 ? -44.812 -8.715 -58.071 1.00 31.28 221 LEU C N 1
ATOM 5416 C CA . LEU C 1 238 ? -45.903 -8.364 -59.001 1.00 30.29 221 LEU C CA 1
ATOM 5417 C C . LEU C 1 238 ? -45.776 -9.171 -60.269 1.00 30.48 221 LEU C C 1
ATOM 5418 O O . LEU C 1 238 ? -44.666 -9.281 -60.826 1.00 32.23 221 LEU C O 1
ATOM 5423 N N . LYS C 1 239 ? -46.911 -9.711 -60.727 1.00 32.36 222 LYS C N 1
ATOM 5424 C CA . LYS C 1 239 ? -47.022 -10.270 -62.085 1.00 32.75 222 LYS C CA 1
ATOM 5425 C C . LYS C 1 239 ? -47.446 -9.125 -63.000 1.00 29.29 222 LYS C C 1
ATOM 5426 O O . LYS C 1 239 ? -48.030 -8.126 -62.538 1.00 32.52 222 LYS C O 1
ATOM 5432 N N . PRO C 1 240 ? -47.162 -9.231 -64.309 1.00 30.72 223 PRO C N 1
ATOM 5433 C CA . PRO C 1 240 ? -47.588 -8.209 -65.261 1.00 31.59 223 PRO C CA 1
ATOM 5434 C C . PRO C 1 240 ? -49.070 -7.873 -65.091 1.00 33.26 223 PRO C C 1
ATOM 5435 O O . PRO C 1 240 ? -49.880 -8.798 -65.027 1.00 35.10 223 PRO C O 1
ATOM 5439 N N . GLY C 1 241 ? -49.389 -6.591 -64.945 1.00 31.76 224 GLY C N 1
ATOM 5440 C CA . GLY C 1 241 ? -50.755 -6.087 -64.752 1.00 33.54 224 GLY C CA 1
ATOM 5441 C C . GLY C 1 241 ? -51.064 -5.735 -63.312 1.00 34.98 224 GLY C C 1
ATOM 5442 O O . GLY C 1 241 ? -51.993 -4.974 -63.110 1.00 33.50 224 GLY C O 1
ATOM 5443 N N . GLU C 1 242 ? -50.300 -6.235 -62.332 1.00 34.01 225 GLU C N 1
ATOM 5444 C CA . GLU C 1 242 ? -50.590 -6.010 -60.892 1.00 31.72 225 GLU C CA 1
ATOM 5445 C C . GLU C 1 242 ? -50.020 -4.674 -60.443 1.00 29.93 225 GLU C C 1
ATOM 5446 O O . GLU C 1 242 ? -49.006 -4.185 -61.037 1.00 31.11 225 GLU C O 1
ATOM 5452 N N . SER C 1 243 ? -50.666 -4.128 -59.438 1.00 32.12 226 SER C N 1
ATOM 5453 C CA . SER C 1 243 ? -50.411 -2.797 -58.864 1.00 31.89 226 SER C CA 1
ATOM 5454 C C . SER C 1 243 ? -49.714 -2.955 -57.512 1.00 32.46 226 SER C C 1
ATOM 5455 O O . SER C 1 243 ? -50.058 -3.868 -56.737 1.00 34.38 226 SER C O 1
ATOM 5458 N N . VAL C 1 244 ? -48.793 -2.042 -57.220 1.00 27.83 227 VAL C N 1
ATOM 5459 C CA . VAL C 1 244 ? -48.223 -1.910 -55.859 1.00 29.06 227 VAL C CA 1
ATOM 5460 C C . VAL C 1 244 ? -49.364 -1.624 -54.885 1.00 28.02 227 VAL C C 1
ATOM 5461 O O . VAL C 1 244 ? -50.188 -0.709 -55.158 1.00 31.50 227 VAL C O 1
ATOM 5465 N N . GLN C 1 245 ? -49.406 -2.361 -53.780 1.00 26.84 228 GLN C N 1
ATOM 5466 C CA . GLN C 1 245 ? -50.360 -2.106 -52.668 1.00 31.18 228 GLN C CA 1
ATOM 5467 C C . GLN C 1 245 ? -49.642 -1.253 -51.627 1.00 35.34 228 GLN C C 1
ATOM 5468 O O . GLN C 1 245 ? -48.726 -1.769 -50.988 1.00 33.94 228 GLN C O 1
ATOM 5474 N N . PHE C 1 246 ? -50.047 0.002 -51.488 1.00 35.80 229 PHE C N 1
ATOM 5475 C CA . PHE C 1 246 ? -49.724 0.829 -50.306 1.00 40.26 229 PHE C CA 1
ATOM 5476 C C . PHE C 1 246 ? -50.772 0.472 -49.247 1.00 44.64 229 PHE C C 1
ATOM 5477 O O . PHE C 1 246 ? -50.429 0.616 -48.108 1.00 51.23 229 PHE C O 1
ATOM 5485 N N . SER D 1 15 ? -35.544 -28.939 -33.674 1.00 54.88 -2 SER D N 1
ATOM 5486 C CA . SER D 1 15 ? -36.556 -29.672 -32.859 1.00 57.42 -2 SER D CA 1
ATOM 5487 C C . SER D 1 15 ? -36.510 -29.202 -31.384 1.00 56.08 -2 SER D C 1
ATOM 5488 O O . SER D 1 15 ? -37.567 -29.218 -30.729 1.00 47.33 -2 SER D O 1
ATOM 5491 N N . HIS D 1 16 ? -35.349 -28.753 -30.882 1.00 55.81 -1 HIS D N 1
ATOM 5492 C CA . HIS D 1 16 ? -35.207 -27.966 -29.621 1.00 55.59 -1 HIS D CA 1
ATOM 5493 C C . HIS D 1 16 ? -34.912 -26.506 -29.995 1.00 52.67 -1 HIS D C 1
ATOM 5494 O O . HIS D 1 16 ? -33.757 -26.216 -30.355 1.00 44.38 -1 HIS D O 1
ATOM 5501 N N . MET D 1 17 ? -35.941 -25.649 -29.991 1.00 45.91 0 MET D N 1
ATOM 5502 C CA . MET D 1 17 ? -35.816 -24.185 -30.220 1.00 40.34 0 MET D CA 1
ATOM 5503 C C . MET D 1 17 ? -34.986 -23.622 -29.059 1.00 37.93 0 MET D C 1
ATOM 5504 O O . MET D 1 17 ? -35.294 -23.888 -27.885 1.00 33.23 0 MET D O 1
ATOM 5509 N N . MET D 1 18 ? -33.926 -22.898 -29.389 1.00 32.60 1 MET D N 1
ATOM 5510 C CA . MET D 1 18 ? -33.051 -22.256 -28.386 1.00 32.28 1 MET D CA 1
ATOM 5511 C C . MET D 1 18 ? -33.927 -21.464 -27.403 1.00 29.97 1 MET D C 1
ATOM 5512 O O . MET D 1 18 ? -34.840 -20.727 -27.849 1.00 29.95 1 MET D O 1
ATOM 5517 N N . LYS D 1 19 ? -33.650 -21.591 -26.105 1.00 29.92 2 LYS D N 1
ATOM 5518 C CA . LYS D 1 19 ? -34.397 -20.908 -25.019 1.00 30.32 2 LYS D CA 1
ATOM 5519 C C . LYS D 1 19 ? -33.730 -19.565 -24.698 1.00 28.97 2 LYS D C 1
ATOM 5520 O O . LYS D 1 19 ? -32.583 -19.552 -24.206 1.00 26.42 2 LYS D O 1
ATOM 5526 N N . LEU D 1 20 ? -34.471 -18.488 -24.882 1.00 26.11 3 LEU D N 1
ATOM 5527 C CA . LEU D 1 20 ? -34.013 -17.091 -24.689 1.00 24.24 3 LEU D CA 1
ATOM 5528 C C . LEU D 1 20 ? -35.214 -16.237 -24.249 1.00 24.42 3 LEU D C 1
ATOM 5529 O O . LEU D 1 20 ? -36.223 -16.111 -24.998 1.00 24.41 3 LEU D O 1
ATOM 5534 N N . SER D 1 21 ? -35.156 -15.687 -23.051 1.00 24.49 4 SER D N 1
ATOM 5535 C CA . SER D 1 21 ? -36.288 -14.932 -22.491 1.00 25.74 4 SER D CA 1
ATOM 5536 C C . SER D 1 21 ? -35.822 -13.622 -21.866 1.00 23.89 4 SER D C 1
ATOM 5537 O O . SER D 1 21 ? -34.626 -13.491 -21.515 1.00 24.67 4 SER D O 1
ATOM 5540 N N . PHE D 1 22 ? -36.749 -12.690 -21.776 1.00 25.11 5 PHE D N 1
ATOM 5541 C CA . PHE D 1 22 ? -36.583 -11.333 -21.229 1.00 24.86 5 PHE D CA 1
ATOM 5542 C C . PHE D 1 22 ? -37.318 -11.271 -19.884 1.00 25.45 5 PHE D C 1
ATOM 5543 O O . PHE D 1 22 ? -38.399 -11.892 -19.776 1.00 28.51 5 PHE D O 1
ATOM 5551 N N . HIS D 1 23 ? -36.784 -10.533 -18.926 1.00 23.57 6 HIS D N 1
ATOM 5552 C CA . HIS D 1 23 ? -37.334 -10.534 -17.541 1.00 25.09 6 HIS D CA 1
ATOM 5553 C C . HIS D 1 23 ? -37.439 -9.136 -16.939 1.00 25.96 6 HIS D C 1
ATOM 5554 O O . HIS D 1 23 ? -37.645 -9.067 -15.743 1.00 29.16 6 HIS D O 1
ATOM 5561 N N . GLY D 1 24 ? -37.444 -8.085 -17.746 1.00 26.62 7 GLY D N 1
ATOM 5562 C CA . GLY D 1 24 ? -37.546 -6.695 -17.299 1.00 26.39 7 GLY D CA 1
ATOM 5563 C C . GLY D 1 24 ? -36.170 -6.033 -17.248 1.00 24.42 7 GLY D C 1
ATOM 5564 O O . GLY D 1 24 ? -35.159 -6.755 -17.121 1.00 24.59 7 GLY D O 1
ATOM 5565 N N . GLN D 1 25 ? -36.171 -4.707 -17.332 1.00 24.00 8 GLN D N 1
ATOM 5566 C CA . GLN D 1 25 ? -34.959 -3.864 -17.370 1.00 23.74 8 GLN D CA 1
ATOM 5567 C C . GLN D 1 25 ? -34.033 -4.478 -18.427 1.00 22.90 8 GLN D C 1
ATOM 5568 O O . GLN D 1 25 ? -34.420 -4.440 -19.590 1.00 25.72 8 GLN D O 1
ATOM 5574 N N . SER D 1 26 ? -32.865 -5.016 -18.072 1.00 23.94 9 SER D N 1
ATOM 5575 C CA . SER D 1 26 ? -31.914 -5.550 -19.067 1.00 22.41 9 SER D CA 1
ATOM 5576 C C . SER D 1 26 ? -31.689 -7.039 -18.820 1.00 24.09 9 SER D C 1
ATOM 5577 O O . SER D 1 26 ? -30.726 -7.590 -19.328 1.00 23.40 9 SER D O 1
ATOM 5580 N N . THR D 1 27 ? -32.532 -7.666 -17.994 1.00 23.55 10 THR D N 1
ATOM 5581 C CA . THR D 1 27 ? -32.388 -9.073 -17.585 1.00 23.79 10 THR D CA 1
ATOM 5582 C C . THR D 1 27 ? -32.795 -9.985 -18.741 1.00 23.85 10 THR D C 1
ATOM 5583 O O . THR D 1 27 ? -33.967 -9.988 -19.154 1.00 25.11 10 THR D O 1
ATOM 5587 N N . ILE D 1 28 ? -31.865 -10.774 -19.253 1.00 23.90 11 ILE D N 1
ATOM 5588 C CA . ILE D 1 28 ? -32.220 -11.877 -20.165 1.00 24.68 11 ILE D CA 1
ATOM 5589 C C . ILE D 1 28 ? -31.685 -13.163 -19.575 1.00 25.83 11 ILE D C 1
ATOM 5590 O O . ILE D 1 28 ? -30.792 -13.140 -18.695 1.00 22.12 11 ILE D O 1
ATOM 5595 N N . TYR D 1 29 ? -32.292 -14.245 -20.008 1.00 25.74 12 TYR D N 1
ATOM 5596 C CA . TYR D 1 29 ? -32.058 -15.610 -19.503 1.00 24.49 12 TYR D CA 1
ATOM 5597 C C . TYR D 1 29 ? -31.920 -16.481 -20.745 1.00 25.00 12 TYR D C 1
ATOM 5598 O O . TYR D 1 29 ? -32.702 -16.346 -21.714 1.00 25.26 12 TYR D O 1
ATOM 5607 N N . LEU D 1 30 ? -30.900 -17.324 -20.772 1.00 24.51 13 LEU D N 1
ATOM 5608 C CA . LEU D 1 30 ? -30.799 -18.305 -21.851 1.00 26.70 13 LEU D CA 1
ATOM 5609 C C . LEU D 1 30 ? -30.259 -19.632 -21.334 1.00 25.69 13 LEU D C 1
ATOM 5610 O O . LEU D 1 30 ? -29.800 -19.708 -20.192 1.00 26.53 13 LEU D O 1
ATOM 5615 N N . GLU D 1 31 ? -30.427 -20.656 -22.161 1.00 26.04 14 GLU D N 1
ATOM 5616 C CA . GLU D 1 31 ? -29.891 -22.018 -21.942 1.00 27.49 14 GLU D CA 1
ATOM 5617 C C . GLU D 1 31 ? -29.037 -22.411 -23.138 1.00 25.75 14 GLU D C 1
ATOM 5618 O O . GLU D 1 31 ? -29.474 -22.269 -24.255 1.00 26.47 14 GLU D O 1
ATOM 5624 N N . GLY D 1 32 ? -27.832 -22.902 -22.886 1.00 27.00 15 GLY D N 1
ATOM 5625 C CA . GLY D 1 32 ? -27.000 -23.508 -23.930 1.00 27.55 15 GLY D CA 1
ATOM 5626 C C . GLY D 1 32 ? -26.423 -24.808 -23.415 1.00 29.10 15 GLY D C 1
ATOM 5627 O O . GLY D 1 32 ? -25.898 -24.805 -22.288 1.00 25.29 15 GLY D O 1
ATOM 5628 N N . ASN D 1 33 ? -26.624 -25.896 -24.154 1.00 27.14 16 ASN D N 1
ATOM 5629 C CA . ASN D 1 33 ? -26.111 -27.230 -23.769 1.00 29.22 16 ASN D CA 1
ATOM 5630 C C . ASN D 1 33 ? -26.491 -27.520 -22.322 1.00 27.71 16 ASN D C 1
ATOM 5631 O O . ASN D 1 33 ? -25.595 -27.942 -21.595 1.00 29.94 16 ASN D O 1
ATOM 5636 N N . ASN D 1 34 ? -27.754 -27.260 -21.981 1.00 30.87 17 ASN D N 1
ATOM 5637 C CA . ASN D 1 34 ? -28.434 -27.545 -20.684 1.00 33.65 17 ASN D CA 1
ATOM 5638 C C . ASN D 1 34 ? -27.798 -26.753 -19.536 1.00 33.87 17 ASN D C 1
ATOM 5639 O O . ASN D 1 34 ? -28.013 -27.145 -18.379 1.00 33.88 17 ASN D O 1
ATOM 5644 N N . LYS D 1 35 ? -27.051 -25.677 -19.836 1.00 26.75 18 LYS D N 1
ATOM 5645 C CA . LYS D 1 35 ? -26.537 -24.720 -18.831 1.00 26.89 18 LYS D CA 1
ATOM 5646 C C . LYS D 1 35 ? -27.337 -23.419 -18.891 1.00 25.49 18 LYS D C 1
ATOM 5647 O O . LYS D 1 35 ? -27.732 -22.945 -19.999 1.00 28.76 18 LYS D O 1
ATOM 5653 N N . LYS D 1 36 ? -27.575 -22.837 -17.726 1.00 24.13 19 LYS D N 1
ATOM 5654 C CA . LYS D 1 36 ? -28.475 -21.686 -17.554 1.00 26.01 19 LYS D CA 1
ATOM 5655 C C . LYS D 1 36 ? -27.631 -20.432 -17.317 1.00 26.94 19 LYS D C 1
ATOM 5656 O O . LYS D 1 36 ? -26.785 -20.409 -16.406 1.00 24.83 19 LYS D O 1
ATOM 5662 N N . VAL D 1 37 ? -27.966 -19.371 -18.042 1.00 25.57 20 VAL D N 1
ATOM 5663 C CA . VAL D 1 37 ? -27.185 -18.111 -18.037 1.00 23.99 20 VAL D CA 1
ATOM 5664 C C . VAL D 1 37 ? -28.211 -17.003 -17.821 1.00 24.30 20 VAL D C 1
ATOM 5665 O O . VAL D 1 37 ? -29.208 -16.946 -18.540 1.00 24.52 20 VAL D O 1
ATOM 5669 N N . ILE D 1 38 ? -27.927 -16.095 -16.910 1.00 22.75 21 ILE D N 1
ATOM 5670 C CA . ILE D 1 38 ? -28.746 -14.882 -16.745 1.00 22.27 21 ILE D CA 1
ATOM 5671 C C . ILE D 1 38 ? -27.807 -13.691 -16.926 1.00 21.41 21 ILE D C 1
ATOM 5672 O O . ILE D 1 38 ? -26.627 -13.801 -16.562 1.00 23.04 21 ILE D O 1
ATOM 5677 N N . VAL D 1 39 ? -28.341 -12.602 -17.447 1.00 21.67 22 VAL D N 1
ATOM 5678 C CA . VAL D 1 39 ? -27.600 -11.321 -17.596 1.00 21.23 22 VAL D CA 1
ATOM 5679 C C . VAL D 1 39 ? -28.257 -10.293 -16.693 1.00 24.18 22 VAL D C 1
ATOM 5680 O O . VAL D 1 39 ? -29.481 -10.179 -16.757 1.00 23.88 22 VAL D O 1
ATOM 5684 N N . ASP D 1 40 ? -27.466 -9.507 -15.970 1.00 23.28 23 ASP D N 1
ATOM 5685 C CA . ASP D 1 40 ? -27.941 -8.276 -15.284 1.00 24.02 23 ASP D CA 1
ATOM 5686 C C . ASP D 1 40 ? -29.165 -8.598 -14.411 1.00 22.55 23 ASP D C 1
ATOM 5687 O O . ASP D 1 40 ? -30.258 -8.070 -14.665 1.00 24.92 23 ASP D O 1
ATOM 5692 N N . PRO D 1 41 ? -29.008 -9.461 -13.387 1.00 25.24 24 PRO D N 1
ATOM 5693 C CA . PRO D 1 41 ? -30.130 -9.949 -12.573 1.00 25.82 24 PRO D CA 1
ATOM 5694 C C . PRO D 1 41 ? -30.691 -8.989 -11.516 1.00 26.70 24 PRO D C 1
ATOM 5695 O O . PRO D 1 41 ? -30.513 -9.177 -10.305 1.00 28.61 24 PRO D O 1
ATOM 5699 N N . PHE D 1 42 ? -31.452 -8.033 -11.985 1.00 27.53 25 PHE D N 1
ATOM 5700 C CA . PHE D 1 42 ? -32.173 -7.047 -11.139 1.00 25.77 25 PHE D CA 1
ATOM 5701 C C . PHE D 1 42 ? -33.552 -7.654 -10.877 1.00 26.29 25 PHE D C 1
ATOM 5702 O O . PHE D 1 42 ? -34.527 -7.293 -11.573 1.00 28.58 25 PHE D O 1
ATOM 5710 N N . ILE D 1 43 ? -33.633 -8.557 -9.902 1.00 29.00 26 ILE D N 1
ATOM 5711 C CA . ILE D 1 43 ? -34.816 -9.445 -9.709 1.00 27.69 26 ILE D CA 1
ATOM 5712 C C . ILE D 1 43 ? -35.636 -8.960 -8.502 1.00 30.53 26 ILE D C 1
ATOM 5713 O O . ILE D 1 43 ? -36.817 -8.605 -8.693 1.00 29.64 26 ILE D O 1
ATOM 5718 N N . SER D 1 44 ? -35.037 -8.942 -7.315 1.00 33.40 27 SER D N 1
ATOM 5719 C CA . SER D 1 44 ? -35.774 -8.706 -6.042 1.00 35.99 27 SER D CA 1
ATOM 5720 C C . SER D 1 44 ? -36.264 -7.259 -5.958 1.00 39.42 27 SER D C 1
ATOM 5721 O O . SER D 1 44 ? -37.339 -7.077 -5.384 1.00 36.45 27 SER D O 1
ATOM 5724 N N . ASN D 1 45 ? -35.548 -6.280 -6.536 1.00 33.25 28 ASN D N 1
ATOM 5725 C CA . ASN D 1 45 ? -35.899 -4.839 -6.438 1.00 35.59 28 ASN D CA 1
ATOM 5726 C C . ASN D 1 45 ? -36.566 -4.324 -7.717 1.00 32.66 28 ASN D C 1
ATOM 5727 O O . ASN D 1 45 ? -36.830 -3.132 -7.778 1.00 34.38 28 ASN D O 1
ATOM 5732 N N . ASN D 1 46 ? -36.928 -5.197 -8.646 1.00 32.60 29 ASN D N 1
ATOM 5733 C CA . ASN D 1 46 ? -37.751 -4.827 -9.827 1.00 35.43 29 ASN D CA 1
ATOM 5734 C C . ASN D 1 46 ? -39.122 -5.479 -9.703 1.00 35.44 29 ASN D C 1
ATOM 5735 O O . ASN D 1 46 ? -39.283 -6.665 -10.013 1.00 33.35 29 ASN D O 1
ATOM 5740 N N . PRO D 1 47 ? -40.162 -4.729 -9.265 1.00 37.12 30 PRO D N 1
ATOM 5741 C CA . PRO D 1 47 ? -41.486 -5.337 -9.121 1.00 39.38 30 PRO D CA 1
ATOM 5742 C C . PRO D 1 47 ? -42.080 -5.850 -10.441 1.00 39.12 30 PRO D C 1
ATOM 5743 O O . PRO D 1 47 ? -42.996 -6.653 -10.358 1.00 40.50 30 PRO D O 1
ATOM 5747 N N . LYS D 1 48 ? -41.551 -5.457 -11.617 1.00 34.86 31 LYS D N 1
ATOM 5748 C CA . LYS D 1 48 ? -42.082 -5.961 -12.913 1.00 37.76 31 LYS D CA 1
ATOM 5749 C C . LYS D 1 48 ? -41.310 -7.201 -13.365 1.00 33.65 31 LYS D C 1
ATOM 5750 O O . LYS D 1 48 ? -41.759 -7.871 -14.301 1.00 34.59 31 LYS D O 1
ATOM 5756 N N . CYS D 1 49 ? -40.203 -7.536 -12.719 1.00 34.62 32 CYS D N 1
ATOM 5757 C CA . CYS D 1 49 ? -39.470 -8.782 -13.043 1.00 33.45 32 CYS D CA 1
ATOM 5758 C C . CYS D 1 49 ? -40.282 -9.975 -12.548 1.00 35.99 32 CYS D C 1
ATOM 5759 O O . CYS D 1 49 ? -40.681 -9.927 -11.348 1.00 36.85 32 CYS D O 1
ATOM 5762 N N . ASP D 1 50 ? -40.501 -10.989 -13.403 1.00 32.14 33 ASP D N 1
ATOM 5763 C CA . ASP D 1 50 ? -41.337 -12.171 -13.056 1.00 34.05 33 ASP D CA 1
ATOM 5764 C C . ASP D 1 50 ? -40.564 -13.216 -12.254 1.00 31.35 33 ASP D C 1
ATOM 5765 O O . ASP D 1 50 ? -41.193 -14.193 -11.786 1.00 36.83 33 ASP D O 1
ATOM 5770 N N . LEU D 1 51 ? -39.245 -13.110 -12.177 1.00 32.02 34 LEU D N 1
ATOM 5771 C CA . LEU D 1 51 ? -38.401 -14.141 -11.522 1.00 31.34 34 LEU D CA 1
ATOM 5772 C C . LEU D 1 51 ? -38.451 -13.977 -10.005 1.00 31.18 34 LEU D C 1
ATOM 5773 O O . LEU D 1 51 ? -38.787 -12.892 -9.536 1.00 31.93 34 LEU D O 1
ATOM 5778 N N . ASN D 1 52 ? -37.956 -14.996 -9.325 1.00 35.71 35 ASN D N 1
ATOM 5779 C CA . ASN D 1 52 ? -37.853 -15.122 -7.850 1.00 36.38 35 ASN D CA 1
ATOM 5780 C C . ASN D 1 52 ? -36.410 -15.558 -7.533 1.00 32.83 35 ASN D C 1
ATOM 5781 O O . ASN D 1 52 ? -35.955 -16.651 -7.961 1.00 35.90 35 ASN D O 1
ATOM 5786 N N . ILE D 1 53 ? -35.670 -14.737 -6.811 1.00 36.06 36 ILE D N 1
ATOM 5787 C CA . ILE D 1 53 ? -34.248 -15.056 -6.441 1.00 37.48 36 ILE D CA 1
ATOM 5788 C C . ILE D 1 53 ? -34.196 -16.417 -5.725 1.00 39.47 36 ILE D C 1
ATOM 5789 O O . ILE D 1 53 ? -33.169 -17.111 -5.807 1.00 35.52 36 ILE D O 1
ATOM 5794 N N . GLU D 1 54 ? -35.292 -16.795 -5.068 1.00 41.31 37 GLU D N 1
ATOM 5795 C CA . GLU D 1 54 ? -35.377 -18.042 -4.265 1.00 45.90 37 GLU D CA 1
ATOM 5796 C C . GLU D 1 54 ? -35.398 -19.246 -5.202 1.00 43.75 37 GLU D C 1
ATOM 5797 O O . GLU D 1 54 ? -34.909 -20.308 -4.766 1.00 40.71 37 GLU D O 1
ATOM 5803 N N . THR D 1 55 ? -35.954 -19.103 -6.421 1.00 37.11 38 THR D N 1
ATOM 5804 C CA . THR D 1 55 ? -36.284 -20.250 -7.304 1.00 38.64 38 THR D CA 1
ATOM 5805 C C . THR D 1 55 ? -35.421 -20.260 -8.561 1.00 37.49 38 THR D C 1
ATOM 5806 O O . THR D 1 55 ? -35.246 -21.355 -9.083 1.00 38.24 38 THR D O 1
ATOM 5810 N N . VAL D 1 56 ? -34.891 -19.102 -8.977 1.00 39.18 39 VAL D N 1
ATOM 5811 C CA . VAL D 1 56 ? -34.035 -18.949 -10.190 1.00 39.29 39 VAL D CA 1
ATOM 5812 C C . VAL D 1 56 ? -32.892 -19.972 -10.143 1.00 32.37 39 VAL D C 1
ATOM 5813 O O . VAL D 1 56 ? -32.164 -19.991 -9.139 1.00 35.63 39 VAL D O 1
ATOM 5817 N N . GLN D 1 57 ? -32.756 -20.765 -11.203 1.00 35.91 40 GLN D N 1
ATOM 5818 C CA . GLN D 1 57 ? -31.619 -21.697 -11.417 1.00 37.05 40 GLN D CA 1
ATOM 5819 C C . GLN D 1 57 ? -30.678 -21.084 -12.451 1.00 33.08 40 GLN D C 1
ATOM 5820 O O . GLN D 1 57 ? -31.136 -20.848 -13.606 1.00 32.36 40 GLN D O 1
ATOM 5826 N N . VAL D 1 58 ? -29.410 -20.898 -12.070 1.00 31.78 41 VAL D N 1
ATOM 5827 C CA . VAL D 1 58 ? -28.345 -20.406 -12.994 1.00 31.26 41 VAL D CA 1
ATOM 5828 C C . VAL D 1 58 ? -27.026 -21.112 -12.724 1.00 27.45 41 VAL D C 1
ATOM 5829 O O . VAL D 1 58 ? -26.717 -21.416 -11.554 1.00 27.11 41 VAL D O 1
ATOM 5833 N N . ASP D 1 59 ? -26.280 -21.314 -13.801 1.00 23.78 42 ASP D N 1
ATOM 5834 C CA . ASP D 1 59 ? -24.894 -21.810 -13.823 1.00 24.79 42 ASP D CA 1
ATOM 5835 C C . ASP D 1 59 ? -23.955 -20.607 -13.957 1.00 23.34 42 ASP D C 1
ATOM 5836 O O . ASP D 1 59 ? -22.803 -20.705 -13.482 1.00 23.68 42 ASP D O 1
ATOM 5841 N N . TYR D 1 60 ? -24.421 -19.551 -14.654 1.00 24.06 43 TYR D N 1
ATOM 5842 C CA . TYR D 1 60 ? -23.611 -18.371 -15.047 1.00 22.23 43 TYR D CA 1
ATOM 5843 C C . TYR D 1 60 ? -24.442 -17.118 -14.890 1.00 21.15 43 TYR D C 1
ATOM 5844 O O . TYR D 1 60 ? -25.639 -17.127 -15.209 1.00 22.31 43 TYR D O 1
ATOM 5853 N N . ILE D 1 61 ? -23.783 -16.065 -14.442 1.00 21.03 44 ILE D N 1
ATOM 5854 C CA . ILE D 1 61 ? -24.328 -14.693 -14.364 1.00 21.15 44 ILE D CA 1
ATOM 5855 C C . ILE D 1 61 ? -23.344 -13.835 -15.123 1.00 22.03 44 ILE D C 1
ATOM 5856 O O . ILE D 1 61 ? -22.138 -13.914 -14.817 1.00 21.51 44 ILE D O 1
ATOM 5861 N N . VAL D 1 62 ? -23.846 -13.064 -16.077 1.00 21.64 45 VAL D N 1
ATOM 5862 C CA . VAL D 1 62 ? -22.978 -12.147 -16.862 1.00 20.63 45 VAL D CA 1
ATOM 5863 C C . VAL D 1 62 ? -23.422 -10.720 -16.577 1.00 19.90 45 VAL D C 1
ATOM 5864 O O . VAL D 1 62 ? -24.650 -10.484 -16.594 1.00 21.52 45 VAL D O 1
ATOM 5868 N N . LEU D 1 63 ? -22.490 -9.817 -16.263 1.00 19.21 46 LEU D N 1
ATOM 5869 C CA . LEU D 1 63 ? -22.819 -8.408 -15.940 1.00 20.76 46 LEU D CA 1
ATOM 5870 C C . LEU D 1 63 ? -22.278 -7.466 -17.026 1.00 22.25 46 LEU D C 1
ATOM 5871 O O . LEU D 1 63 ? -21.055 -7.460 -17.250 1.00 20.89 46 LEU D O 1
ATOM 5876 N N . THR D 1 64 ? -23.154 -6.632 -17.588 1.00 20.90 47 THR D N 1
ATOM 5877 C CA . THR D 1 64 ? -22.771 -5.616 -18.617 1.00 23.11 47 THR D CA 1
ATOM 5878 C C . THR D 1 64 ? -22.030 -4.453 -17.959 1.00 22.60 47 THR D C 1
ATOM 5879 O O . THR D 1 64 ? -21.087 -3.945 -18.557 1.00 22.06 47 THR D O 1
ATOM 5883 N N . HIS D 1 65 ? -22.358 -4.130 -16.716 1.00 20.83 48 HIS D N 1
ATOM 5884 C CA . HIS D 1 65 ? -21.815 -2.993 -15.955 1.00 21.29 48 HIS D CA 1
ATOM 5885 C C . HIS D 1 65 ? -22.396 -3.050 -14.538 1.00 21.16 48 HIS D C 1
ATOM 5886 O O . HIS D 1 65 ? -23.256 -3.937 -14.241 1.00 21.65 48 HIS D O 1
ATOM 5893 N N . GLY D 1 66 ? -21.888 -2.179 -13.666 1.00 22.71 49 GLY D N 1
ATOM 5894 C CA . GLY D 1 66 ? -22.038 -2.378 -12.218 1.00 23.96 49 GLY D CA 1
ATOM 5895 C C . GLY D 1 66 ? -23.208 -1.616 -11.641 1.00 25.05 49 GLY D C 1
ATOM 5896 O O . GLY D 1 66 ? -23.417 -1.727 -10.439 1.00 26.73 49 GLY D O 1
ATOM 5897 N N . HIS D 1 67 ? -23.917 -0.814 -12.420 1.00 23.86 50 HIS D N 1
ATOM 5898 C CA . HIS D 1 67 ? -25.074 -0.043 -11.913 1.00 24.25 50 HIS D CA 1
ATOM 5899 C C . HIS D 1 67 ? -26.064 -0.958 -11.194 1.00 22.07 50 HIS D C 1
ATOM 5900 O O . HIS D 1 67 ? -26.254 -2.116 -11.633 1.00 23.75 50 HIS D O 1
ATOM 5907 N N . PHE D 1 68 ? -26.647 -0.423 -10.114 1.00 23.95 51 PHE D N 1
ATOM 5908 C CA . PHE D 1 68 ? -27.590 -1.160 -9.222 1.00 25.39 51 PHE D CA 1
ATOM 5909 C C . PHE D 1 68 ? -28.689 -1.902 -9.996 1.00 24.87 51 PHE D C 1
ATOM 5910 O O . PHE D 1 68 ? -29.017 -3.042 -9.594 1.00 24.39 51 PHE D O 1
ATOM 5918 N N . ASP D 1 69 ? -29.196 -1.341 -11.115 1.00 24.43 52 ASP D N 1
ATOM 5919 C CA . ASP D 1 69 ? -30.328 -1.920 -11.887 1.00 24.51 52 ASP D CA 1
ATOM 5920 C C . ASP D 1 69 ? -29.838 -3.043 -12.827 1.00 24.17 52 ASP D C 1
ATOM 5921 O O . ASP D 1 69 ? -30.620 -3.572 -13.598 1.00 24.16 52 ASP D O 1
ATOM 5926 N N . HIS D 1 70 ? -28.589 -3.466 -12.711 1.00 23.61 53 HIS D N 1
ATOM 5927 C CA . HIS D 1 70 ? -27.970 -4.547 -13.510 1.00 23.44 53 HIS D CA 1
ATOM 5928 C C . HIS D 1 70 ? -27.273 -5.507 -12.545 1.00 24.39 53 HIS D C 1
ATOM 5929 O O . HIS D 1 70 ? -27.544 -6.692 -12.605 1.00 25.28 53 HIS D O 1
ATOM 5936 N N . PHE D 1 71 ? -26.426 -4.984 -11.667 1.00 25.06 54 PHE D N 1
ATOM 5937 C CA . PHE D 1 71 ? -25.713 -5.745 -10.608 1.00 25.71 54 PHE D CA 1
ATOM 5938 C C . PHE D 1 71 ? -26.764 -6.502 -9.773 1.00 26.73 54 PHE D C 1
ATOM 5939 O O . PHE D 1 71 ? -26.671 -7.712 -9.515 1.00 25.37 54 PHE D O 1
ATOM 5947 N N . GLY D 1 72 ? -27.815 -5.791 -9.373 1.00 29.41 55 GLY D N 1
ATOM 5948 C CA . GLY D 1 72 ? -29.007 -6.389 -8.742 1.00 27.95 55 GLY D CA 1
ATOM 5949 C C . GLY D 1 72 ? -28.657 -7.392 -7.643 1.00 27.06 55 GLY D C 1
ATOM 5950 O O . GLY D 1 72 ? -27.902 -7.029 -6.696 1.00 25.59 55 GLY D O 1
ATOM 5951 N N . ASP D 1 73 ? -29.169 -8.619 -7.794 1.00 25.51 56 ASP D N 1
ATOM 5952 C CA . ASP D 1 73 ? -29.084 -9.688 -6.774 1.00 26.41 56 ASP D CA 1
ATOM 5953 C C . ASP D 1 73 ? -27.841 -10.538 -7.006 1.00 28.84 56 ASP D C 1
ATOM 5954 O O . ASP D 1 73 ? -27.816 -11.704 -6.538 1.00 26.80 56 ASP D O 1
ATOM 5959 N N . VAL D 1 74 ? -26.868 -10.070 -7.802 1.00 25.18 57 VAL D N 1
ATOM 5960 C CA . VAL D 1 74 ? -25.779 -10.981 -8.234 1.00 26.29 57 VAL D CA 1
ATOM 5961 C C . VAL D 1 74 ? -25.166 -11.691 -7.025 1.00 23.56 57 VAL D C 1
ATOM 5962 O O . VAL D 1 74 ? -24.850 -12.863 -7.131 1.00 23.47 57 VAL D O 1
ATOM 5966 N N . VAL D 1 75 ? -24.930 -10.988 -5.916 1.00 25.53 58 VAL D N 1
ATOM 5967 C CA . VAL D 1 75 ? -24.117 -11.606 -4.834 1.00 23.76 58 VAL D CA 1
ATOM 5968 C C . VAL D 1 75 ? -24.924 -12.750 -4.207 1.00 25.54 58 VAL D C 1
ATOM 5969 O O . VAL D 1 75 ? -24.402 -13.865 -4.141 1.00 24.14 58 VAL D O 1
ATOM 5973 N N . GLU D 1 76 ? -26.152 -12.472 -3.809 1.00 26.83 59 GLU D N 1
ATOM 5974 C CA . GLU D 1 76 ? -27.024 -13.506 -3.189 1.00 29.09 59 GLU D CA 1
ATOM 5975 C C . GLU D 1 76 ? -27.254 -14.648 -4.187 1.00 30.62 59 GLU D C 1
ATOM 5976 O O . GLU D 1 76 ? -27.173 -15.853 -3.796 1.00 30.87 59 GLU D O 1
ATOM 5982 N N . LEU D 1 77 ? -27.479 -14.331 -5.464 1.00 26.34 60 LEU D N 1
ATOM 5983 C CA . LEU D 1 77 ? -27.800 -15.374 -6.466 1.00 28.45 60 LEU D CA 1
ATOM 5984 C C . LEU D 1 77 ? -26.572 -16.271 -6.655 1.00 23.74 60 LEU D C 1
ATOM 5985 O O . LEU D 1 77 ? -26.728 -17.500 -6.753 1.00 27.07 60 LEU D O 1
ATOM 5990 N N . ALA D 1 78 ? -25.386 -15.677 -6.805 1.00 25.18 61 ALA D N 1
ATOM 5991 C CA . ALA D 1 78 ? -24.125 -16.420 -6.981 1.00 25.55 61 ALA D CA 1
ATOM 5992 C C . ALA D 1 78 ? -23.887 -17.327 -5.772 1.00 27.31 61 ALA D C 1
ATOM 5993 O O . ALA D 1 78 ? -23.418 -18.445 -5.948 1.00 29.63 61 ALA D O 1
ATOM 5995 N N . LYS D 1 79 ? -24.108 -16.811 -4.558 1.00 28.56 62 LYS D N 1
ATOM 5996 C CA . LYS D 1 79 ? -23.732 -17.591 -3.343 1.00 27.16 62 LYS D CA 1
ATOM 5997 C C . LYS D 1 79 ? -24.741 -18.731 -3.223 1.00 26.53 62 LYS D C 1
ATOM 5998 O O . LYS D 1 79 ? -24.315 -19.804 -2.816 1.00 31.31 62 LYS D O 1
ATOM 6004 N N . LYS D 1 80 ? -26.007 -18.495 -3.531 1.00 31.29 63 LYS D N 1
ATOM 6005 C CA . LYS D 1 80 ? -27.057 -19.532 -3.377 1.00 31.35 63 LYS D CA 1
ATOM 6006 C C . LYS D 1 80 ? -26.846 -20.610 -4.437 1.00 33.84 63 LYS D C 1
ATOM 6007 O O . LYS D 1 80 ? -26.946 -21.800 -4.119 1.00 36.01 63 LYS D O 1
ATOM 6013 N N . THR D 1 81 ? -26.601 -20.242 -5.698 1.00 30.01 64 THR D N 1
ATOM 6014 C CA . THR D 1 81 ? -26.573 -21.228 -6.811 1.00 29.31 64 THR D CA 1
ATOM 6015 C C . THR D 1 81 ? -25.181 -21.797 -7.016 1.00 29.10 64 THR D C 1
ATOM 6016 O O . THR D 1 81 ? -25.085 -22.814 -7.719 1.00 33.16 64 THR D O 1
ATOM 6020 N N . GLY D 1 82 ? -24.135 -21.108 -6.555 1.00 29.81 65 GLY D N 1
ATOM 6021 C CA . GLY D 1 82 ? -22.751 -21.419 -6.952 1.00 29.05 65 GLY D CA 1
ATOM 6022 C C . GLY D 1 82 ? -22.421 -21.043 -8.408 1.00 24.78 65 GLY D C 1
ATOM 6023 O O . GLY D 1 82 ? -21.364 -21.505 -8.937 1.00 26.77 65 GLY D O 1
ATOM 6024 N N . ALA D 1 83 ? -23.247 -20.222 -9.023 1.00 26.19 66 ALA D N 1
ATOM 6025 C CA . ALA D 1 83 ? -23.042 -19.807 -10.431 1.00 25.35 66 ALA D CA 1
ATOM 6026 C C . ALA D 1 83 ? -21.702 -19.048 -10.546 1.00 25.39 66 ALA D C 1
ATOM 6027 O O . ALA D 1 83 ? -21.281 -18.334 -9.598 1.00 25.95 66 ALA D O 1
ATOM 6029 N N . THR D 1 84 ? -21.075 -19.145 -11.713 1.00 23.60 67 THR D N 1
ATOM 6030 C CA . THR D 1 84 ? -19.867 -18.340 -12.058 1.00 23.39 67 THR D CA 1
ATOM 6031 C C . THR D 1 84 ? -20.331 -16.965 -12.579 1.00 23.97 67 THR D C 1
ATOM 6032 O O . THR D 1 84 ? -21.192 -16.916 -13.480 1.00 22.91 67 THR D O 1
ATOM 6036 N N . VAL D 1 85 ? -19.735 -15.892 -12.064 1.00 21.21 68 VAL D N 1
ATOM 6037 C CA . VAL D 1 85 ? -20.067 -14.523 -12.522 1.00 21.03 68 VAL D CA 1
ATOM 6038 C C . VAL D 1 85 ? -18.979 -14.091 -13.499 1.00 21.92 68 VAL D C 1
ATOM 6039 O O . VAL D 1 85 ? -17.822 -14.113 -13.128 1.00 23.07 68 VAL D O 1
ATOM 6043 N N . ILE D 1 86 ? -19.410 -13.725 -14.694 1.00 19.24 69 ILE D N 1
ATOM 6044 C CA . ILE D 1 86 ? -18.566 -13.276 -15.828 1.00 21.03 69 ILE D CA 1
ATOM 6045 C C . ILE D 1 86 ? -18.721 -11.757 -15.942 1.00 19.35 69 ILE D C 1
ATOM 6046 O O . ILE D 1 86 ? -19.851 -11.275 -16.034 1.00 20.86 69 ILE D O 1
ATOM 6051 N N . GLY D 1 87 ? -17.617 -11.019 -15.895 1.00 20.83 70 GLY D N 1
ATOM 6052 C CA . GLY D 1 87 ? -17.661 -9.558 -16.027 1.00 20.90 70 GLY D CA 1
ATOM 6053 C C . GLY D 1 87 ? -16.278 -8.985 -16.231 1.00 20.06 70 GLY D C 1
ATOM 6054 O O . GLY D 1 87 ? -15.323 -9.771 -16.477 1.00 20.74 70 GLY D O 1
ATOM 6055 N N . SER D 1 88 ? -16.131 -7.671 -16.105 1.00 20.10 71 SER D N 1
ATOM 6056 C CA . SER D 1 88 ? -14.823 -7.014 -16.287 1.00 20.47 71 SER D CA 1
ATOM 6057 C C . SER D 1 88 ? -13.848 -7.537 -15.225 1.00 21.10 71 SER D C 1
ATOM 6058 O O . SER D 1 88 ? -14.316 -8.066 -14.179 1.00 20.23 71 SER D O 1
ATOM 6061 N N . ALA D 1 89 ? -12.548 -7.308 -15.418 1.00 21.56 72 ALA D N 1
ATOM 6062 C CA . ALA D 1 89 ? -11.516 -7.666 -14.428 1.00 23.04 72 ALA D CA 1
ATOM 6063 C C . ALA D 1 89 ? -11.911 -7.028 -13.091 1.00 21.28 72 ALA D C 1
ATOM 6064 O O . ALA D 1 89 ? -11.859 -7.716 -12.059 1.00 22.10 72 ALA D O 1
ATOM 6066 N N . GLU D 1 90 ? -12.251 -5.740 -13.115 1.00 20.73 73 GLU D N 1
ATOM 6067 C CA . GLU D 1 90 ? -12.618 -4.970 -11.889 1.00 21.35 73 GLU D CA 1
ATOM 6068 C C . GLU D 1 90 ? -13.846 -5.603 -11.248 1.00 20.82 73 GLU D C 1
ATOM 6069 O O . GLU D 1 90 ? -13.874 -5.740 -9.973 1.00 20.88 73 GLU D O 1
ATOM 6075 N N . MET D 1 91 ? -14.823 -6.022 -12.038 1.00 19.67 74 MET D N 1
ATOM 6076 C CA . MET D 1 91 ? -16.063 -6.608 -11.463 1.00 23.27 74 MET D CA 1
ATOM 6077 C C . MET D 1 91 ? -15.719 -7.932 -10.757 1.00 21.84 74 MET D C 1
ATOM 6078 O O . MET D 1 91 ? -16.185 -8.190 -9.609 1.00 21.32 74 MET D O 1
ATOM 6083 N N . ALA D 1 92 ? -14.872 -8.758 -11.346 1.00 21.66 75 ALA D N 1
ATOM 6084 C CA . ALA D 1 92 ? -14.484 -10.067 -10.776 1.00 23.44 75 ALA D CA 1
ATOM 6085 C C . ALA D 1 92 ? -13.734 -9.850 -9.451 1.00 25.76 75 ALA D C 1
ATOM 6086 O O . ALA D 1 92 ? -14.031 -10.586 -8.493 1.00 25.14 75 ALA D O 1
ATOM 6088 N N . ASP D 1 93 ? -12.781 -8.913 -9.412 1.00 25.04 76 ASP D N 1
ATOM 6089 C CA . ASP D 1 93 ? -11.996 -8.591 -8.182 1.00 27.69 76 ASP D CA 1
ATOM 6090 C C . ASP D 1 93 ? -12.920 -8.087 -7.091 1.00 25.33 76 ASP D C 1
ATOM 6091 O O . ASP D 1 93 ? -12.751 -8.489 -5.927 1.00 26.03 76 ASP D O 1
ATOM 6096 N N . TYR D 1 94 ? -13.839 -7.201 -7.430 1.00 22.43 77 TYR D N 1
ATOM 6097 C CA . TYR D 1 94 ? -14.817 -6.625 -6.473 1.00 23.94 77 TYR D CA 1
ATOM 6098 C C . TYR D 1 94 ? -15.697 -7.749 -5.909 1.00 24.18 77 TYR D C 1
ATOM 6099 O O . TYR D 1 94 ? -15.878 -7.876 -4.668 1.00 22.37 77 TYR D O 1
ATOM 6108 N N . LEU D 1 95 ? -16.278 -8.554 -6.778 1.00 22.83 78 LEU D N 1
ATOM 6109 C CA . LEU D 1 95 ? -17.206 -9.640 -6.328 1.00 24.34 78 LEU D CA 1
ATOM 6110 C C . LEU D 1 95 ? -16.432 -10.609 -5.408 1.00 24.18 78 LEU D C 1
ATOM 6111 O O . LEU D 1 95 ? -16.960 -11.012 -4.350 1.00 22.65 78 LEU D O 1
ATOM 6116 N N . SER D 1 96 ? -15.211 -10.936 -5.777 1.00 22.40 79 SER D N 1
ATOM 6117 C CA . SER D 1 96 ? -14.381 -11.929 -5.061 1.00 26.51 79 SER D CA 1
ATOM 6118 C C . SER D 1 96 ? -13.921 -11.326 -3.737 1.00 25.48 79 SER D C 1
ATOM 6119 O O . SER D 1 96 ? -14.136 -11.958 -2.679 1.00 26.53 79 SER D O 1
ATOM 6122 N N . SER D 1 97 ? -13.223 -10.198 -3.804 1.00 25.75 80 SER D N 1
ATOM 6123 C CA . SER D 1 97 ? -12.488 -9.656 -2.643 1.00 26.85 80 SER D CA 1
ATOM 6124 C C . SER D 1 97 ? -13.408 -8.853 -1.748 1.00 29.16 80 SER D C 1
ATOM 6125 O O . SER D 1 97 ? -13.191 -8.888 -0.516 1.00 33.19 80 SER D O 1
ATOM 6128 N N . TYR D 1 98 ? -14.393 -8.143 -2.288 1.00 25.85 81 TYR D N 1
ATOM 6129 C CA . TYR D 1 98 ? -15.277 -7.322 -1.432 1.00 26.08 81 TYR D CA 1
ATOM 6130 C C . TYR D 1 98 ? -16.482 -8.141 -0.972 1.00 26.67 81 TYR D C 1
ATOM 6131 O O . TYR D 1 98 ? -16.867 -8.073 0.209 1.00 27.60 81 TYR D O 1
ATOM 6140 N N . HIS D 1 99 ? -17.090 -8.932 -1.847 1.00 26.26 82 HIS D N 1
ATOM 6141 C CA . HIS D 1 99 ? -18.325 -9.669 -1.508 1.00 26.82 82 HIS D CA 1
ATOM 6142 C C . HIS D 1 99 ? -18.068 -11.146 -1.178 1.00 24.65 82 HIS D C 1
ATOM 6143 O O . HIS D 1 99 ? -19.019 -11.776 -0.732 1.00 27.02 82 HIS D O 1
ATOM 6150 N N . GLY D 1 100 ? -16.868 -11.686 -1.417 1.00 25.03 83 GLY D N 1
ATOM 6151 C CA . GLY D 1 100 ? -16.546 -13.096 -1.107 1.00 25.82 83 GLY D CA 1
ATOM 6152 C C . GLY D 1 100 ? -17.256 -14.063 -2.047 1.00 27.27 83 GLY D C 1
ATOM 6153 O O . GLY D 1 100 ? -17.504 -15.255 -1.703 1.00 26.53 83 GLY D O 1
ATOM 6154 N N . VAL D 1 101 ? -17.544 -13.614 -3.270 1.00 26.02 84 VAL D N 1
ATOM 6155 C CA . VAL D 1 101 ? -18.087 -14.562 -4.285 1.00 26.03 84 VAL D CA 1
ATOM 6156 C C . VAL D 1 101 ? -16.944 -15.472 -4.721 1.00 28.58 84 VAL D C 1
ATOM 6157 O O . VAL D 1 101 ? -15.913 -14.965 -5.112 1.00 31.73 84 VAL D O 1
ATOM 6161 N N . GLU D 1 102 ? -17.194 -16.778 -4.675 1.00 32.50 85 GLU D N 1
ATOM 6162 C CA . GLU D 1 102 ? -16.181 -17.846 -4.860 1.00 35.25 85 GLU D CA 1
ATOM 6163 C C . GLU D 1 102 ? -15.849 -18.060 -6.338 1.00 33.32 85 GLU D C 1
ATOM 6164 O O . GLU D 1 102 ? -14.753 -18.520 -6.598 1.00 38.40 85 GLU D O 1
ATOM 6170 N N . ASN D 1 103 ? -16.797 -17.829 -7.235 1.00 26.46 86 ASN D N 1
ATOM 6171 C CA . ASN D 1 103 ? -16.749 -18.327 -8.639 1.00 24.09 86 ASN D CA 1
ATOM 6172 C C . ASN D 1 103 ? -16.902 -17.127 -9.590 1.00 22.28 86 ASN D C 1
ATOM 6173 O O . ASN D 1 103 ? -18.035 -16.648 -9.795 1.00 22.93 86 ASN D O 1
ATOM 6178 N N . VAL D 1 104 ? -15.772 -16.608 -10.026 1.00 23.52 87 VAL D N 1
ATOM 6179 C CA . VAL D 1 104 ? -15.733 -15.406 -10.908 1.00 23.97 87 VAL D CA 1
ATOM 6180 C C . VAL D 1 104 ? -14.871 -15.716 -12.113 1.00 23.52 87 VAL D C 1
ATOM 6181 O O . VAL D 1 104 ? -13.853 -16.412 -11.989 1.00 25.33 87 VAL D O 1
ATOM 6185 N N . HIS D 1 105 ? -15.209 -15.120 -13.245 1.00 21.32 88 HIS D N 1
ATOM 6186 C CA . HIS D 1 105 ? -14.317 -15.119 -14.430 1.00 21.99 88 HIS D CA 1
ATOM 6187 C C . HIS D 1 105 ? -14.207 -13.686 -14.967 1.00 21.04 88 HIS D C 1
ATOM 6188 O O . HIS D 1 105 ? -15.202 -13.198 -15.573 1.00 22.98 88 HIS D O 1
ATOM 6195 N N . GLY D 1 106 ? -13.039 -13.083 -14.822 1.00 20.96 89 GLY D N 1
ATOM 6196 C CA . GLY D 1 106 ? -12.743 -11.738 -15.328 1.00 19.25 89 GLY D CA 1
ATOM 6197 C C . GLY D 1 106 ? -12.371 -11.809 -16.792 1.00 17.85 89 GLY D C 1
ATOM 6198 O O . GLY D 1 106 ? -11.634 -12.721 -17.232 1.00 21.69 89 GLY D O 1
ATOM 6199 N N . MET D 1 107 ? -12.797 -10.777 -17.478 1.00 18.95 90 MET D N 1
ATOM 6200 C CA . MET D 1 107 ? -12.608 -10.575 -18.931 1.00 19.22 90 MET D CA 1
ATOM 6201 C C . MET D 1 107 ? -12.509 -9.073 -19.189 1.00 19.37 90 MET D C 1
ATOM 6202 O O . MET D 1 107 ? -12.583 -8.267 -18.245 1.00 19.83 90 MET D O 1
ATOM 6207 N N . ASN D 1 108 ? -12.365 -8.687 -20.441 1.00 18.09 91 ASN D N 1
ATOM 6208 C CA . ASN D 1 108 ? -12.463 -7.255 -20.781 1.00 18.94 91 ASN D CA 1
ATOM 6209 C C . ASN D 1 108 ? -12.913 -7.148 -22.242 1.00 17.86 91 ASN D C 1
ATOM 6210 O O . ASN D 1 108 ? -13.199 -8.169 -22.895 1.00 20.98 91 ASN D O 1
ATOM 6215 N N . ILE D 1 109 ? -13.085 -5.903 -22.677 1.00 19.42 92 ILE D N 1
ATOM 6216 C CA . ILE D 1 109 ? -13.700 -5.621 -23.991 1.00 18.71 92 ILE D CA 1
ATOM 6217 C C . ILE D 1 109 ? -12.894 -6.278 -25.109 1.00 20.00 92 ILE D C 1
ATOM 6218 O O . ILE D 1 109 ? -11.639 -6.203 -25.122 1.00 19.58 92 ILE D O 1
ATOM 6223 N N . GLY D 1 110 ? -13.625 -6.930 -26.021 1.00 21.03 93 GLY D N 1
ATOM 6224 C CA . GLY D 1 110 ? -13.054 -7.645 -27.170 1.00 21.73 93 GLY D CA 1
ATOM 6225 C C . GLY D 1 110 ? -12.701 -9.062 -26.836 1.00 22.28 93 GLY D C 1
ATOM 6226 O O . GLY D 1 110 ? -12.544 -9.843 -27.735 1.00 23.77 93 GLY D O 1
ATOM 6227 N N . GLY D 1 111 ? -12.576 -9.399 -25.554 1.00 21.91 94 GLY D N 1
ATOM 6228 C CA . GLY D 1 111 ? -12.202 -10.738 -25.121 1.00 21.73 94 GLY D CA 1
ATOM 6229 C C . GLY D 1 111 ? -13.360 -11.682 -25.331 1.00 21.24 94 GLY D C 1
ATOM 6230 O O . GLY D 1 111 ? -14.489 -11.286 -25.032 1.00 21.04 94 GLY D O 1
ATOM 6231 N N . LYS D 1 112 ? -13.074 -12.868 -25.827 1.00 22.32 95 LYS D N 1
ATOM 6232 C CA . LYS D 1 112 ? -14.057 -13.951 -25.947 1.00 20.33 95 LYS D CA 1
ATOM 6233 C C . LYS D 1 112 ? -13.607 -15.100 -25.035 1.00 22.49 95 LYS D C 1
ATOM 6234 O O . LYS D 1 112 ? -12.405 -15.334 -24.873 1.00 23.37 95 LYS D O 1
ATOM 6240 N N . ALA D 1 113 ? -14.553 -15.738 -24.404 1.00 20.62 96 ALA D N 1
ATOM 6241 C CA . ALA D 1 113 ? -14.321 -16.962 -23.643 1.00 23.50 96 ALA D CA 1
ATOM 6242 C C . ALA D 1 113 ? -15.312 -18.031 -24.074 1.00 23.07 96 ALA D C 1
ATOM 6243 O O . ALA D 1 113 ? -16.505 -17.748 -24.279 1.00 24.48 96 ALA D O 1
ATOM 6245 N N . ASN D 1 114 ? -14.828 -19.256 -24.109 1.00 25.47 97 ASN D N 1
ATOM 6246 C CA . ASN D 1 114 ? -15.660 -20.421 -24.491 1.00 26.98 97 ASN D CA 1
ATOM 6247 C C . ASN D 1 114 ? -15.953 -21.227 -23.239 1.00 25.50 97 ASN D C 1
ATOM 6248 O O . ASN D 1 114 ? -15.005 -21.653 -22.579 1.00 26.48 97 ASN D O 1
ATOM 6253 N N . PHE D 1 115 ? -17.235 -21.420 -22.959 1.00 25.29 98 PHE D N 1
ATOM 6254 C CA . PHE D 1 115 ? -17.730 -22.173 -21.802 1.00 24.11 98 PHE D CA 1
ATOM 6255 C C . PHE D 1 115 ? -18.530 -23.363 -22.326 1.00 26.57 98 PHE D C 1
ATOM 6256 O O . PHE D 1 115 ? -18.830 -23.468 -23.545 1.00 27.83 98 PHE D O 1
ATOM 6264 N N . ASP D 1 116 ? -18.849 -24.268 -21.414 1.00 26.93 99 ASP D N 1
ATOM 6265 C CA . ASP D 1 116 ? -19.764 -25.393 -21.713 1.00 27.67 99 ASP D CA 1
ATOM 6266 C C . ASP D 1 116 ? -21.065 -24.877 -22.335 1.00 27.45 99 ASP D C 1
ATOM 6267 O O . ASP D 1 116 ? -21.617 -25.602 -23.158 1.00 30.51 99 ASP D O 1
ATOM 6272 N N . PHE D 1 117 ? -21.573 -23.688 -22.008 1.00 25.54 100 PHE D N 1
ATOM 6273 C CA . PHE D 1 117 ? -22.890 -23.229 -22.525 1.00 24.72 100 PHE D CA 1
ATOM 6274 C C . PHE D 1 117 ? -22.765 -22.717 -23.957 1.00 25.70 100 PHE D C 1
ATOM 6275 O O . PHE D 1 117 ? -23.760 -22.646 -24.616 1.00 26.14 100 PHE D O 1
ATOM 6283 N N . GLY D 1 118 ? -21.574 -22.307 -24.374 1.00 23.82 101 GLY D N 1
ATOM 6284 C CA . GLY D 1 118 ? -21.373 -21.480 -25.560 1.00 24.50 101 GLY D CA 1
ATOM 6285 C C . GLY D 1 118 ? -20.315 -20.425 -25.269 1.00 22.09 101 GLY D C 1
ATOM 6286 O O . GLY D 1 118 ? -19.614 -20.557 -24.300 1.00 23.07 101 GLY D O 1
ATOM 6287 N N . SER D 1 119 ? -20.248 -19.393 -26.089 1.00 23.78 102 SER D N 1
ATOM 6288 C CA . SER D 1 119 ? -19.228 -18.334 -25.957 1.00 22.94 102 SER D CA 1
ATOM 6289 C C . SER D 1 119 ? -19.855 -17.034 -25.501 1.00 21.41 102 SER D C 1
ATOM 6290 O O . SER D 1 119 ? -21.067 -16.734 -25.759 1.00 21.63 102 SER D O 1
ATOM 6293 N N . VAL D 1 120 ? -19.023 -16.276 -24.805 1.00 20.50 103 VAL D N 1
ATOM 6294 C CA . VAL D 1 120 ? -19.359 -14.909 -24.388 1.00 19.32 103 VAL D CA 1
ATOM 6295 C C . VAL D 1 120 ? -18.208 -14.011 -24.827 1.00 21.01 103 VAL D C 1
ATOM 6296 O O . VAL D 1 120 ? -17.020 -14.351 -24.580 1.00 21.70 103 VAL D O 1
ATOM 6300 N N . LYS D 1 121 ? -18.553 -12.933 -25.504 1.00 19.37 104 LYS D N 1
ATOM 6301 C CA . LYS D 1 121 ? -17.582 -11.933 -25.946 1.00 19.30 104 LYS D CA 1
ATOM 6302 C C . LYS D 1 121 ? -18.067 -10.570 -25.473 1.00 20.26 104 LYS D C 1
ATOM 6303 O O . LYS D 1 121 ? -19.192 -10.201 -25.738 1.00 22.77 104 LYS D O 1
ATOM 6309 N N . PHE D 1 122 ? -17.229 -9.818 -24.770 1.00 18.93 105 PHE D N 1
ATOM 6310 C CA . PHE D 1 122 ? -17.611 -8.438 -24.346 1.00 19.30 105 PHE D CA 1
ATOM 6311 C C . PHE D 1 122 ? -17.223 -7.460 -25.436 1.00 20.78 105 PHE D C 1
ATOM 6312 O O . PHE D 1 122 ? -16.203 -7.605 -26.066 1.00 18.73 105 PHE D O 1
ATOM 6320 N N . VAL D 1 123 ? -18.059 -6.450 -25.624 1.00 19.66 106 VAL D N 1
ATOM 6321 C CA . VAL D 1 123 ? -17.816 -5.395 -26.641 1.00 20.75 106 VAL D CA 1
ATOM 6322 C C . VAL D 1 123 ? -18.066 -4.036 -26.002 1.00 19.90 106 VAL D C 1
ATOM 6323 O O . VAL D 1 123 ? -18.529 -3.981 -24.835 1.00 19.05 106 VAL D O 1
ATOM 6327 N N . GLN D 1 124 ? -17.657 -2.990 -26.691 1.00 19.44 107 GLN D N 1
ATOM 6328 C CA . GLN D 1 124 ? -17.728 -1.614 -26.149 1.00 20.02 107 GLN D CA 1
ATOM 6329 C C . GLN D 1 124 ? -19.188 -1.158 -25.969 1.00 18.61 107 GLN D C 1
ATOM 6330 O O . GLN D 1 124 ? -20.131 -1.736 -26.552 1.00 20.00 107 GLN D O 1
ATOM 6336 N N . ALA D 1 125 ? -19.321 -0.146 -25.112 1.00 20.13 108 ALA D N 1
ATOM 6337 C CA . ALA D 1 125 ? -20.563 0.594 -24.831 1.00 20.94 108 ALA D CA 1
ATOM 6338 C C . ALA D 1 125 ? -20.176 1.996 -24.375 1.00 19.86 108 ALA D C 1
ATOM 6339 O O . ALA D 1 125 ? -19.072 2.182 -23.849 1.00 20.90 108 ALA D O 1
ATOM 6341 N N . PHE D 1 126 ? -21.139 2.900 -24.376 1.00 20.00 109 PHE D N 1
ATOM 6342 C CA . PHE D 1 126 ? -20.918 4.292 -23.950 1.00 20.04 109 PHE D CA 1
ATOM 6343 C C . PHE D 1 126 ? -21.939 4.585 -22.869 1.00 19.16 109 PHE D C 1
ATOM 6344 O O . PHE D 1 126 ? -23.117 4.678 -23.177 1.00 19.54 109 PHE D O 1
ATOM 6352 N N . HIS D 1 127 ? -21.466 4.665 -21.632 1.00 19.22 110 HIS D N 1
ATOM 6353 C CA . HIS D 1 127 ? -22.335 4.667 -20.429 1.00 20.01 110 HIS D CA 1
ATOM 6354 C C . HIS D 1 127 ? -21.402 4.900 -19.248 1.00 23.52 110 HIS D C 1
ATOM 6355 O O . HIS D 1 127 ? -20.488 5.719 -19.374 1.00 22.99 110 HIS D O 1
ATOM 6362 N N . SER D 1 128 ? -21.630 4.271 -18.100 1.00 20.72 111 SER D N 1
ATOM 6363 C CA . SER D 1 128 ? -20.667 4.280 -16.993 1.00 22.18 111 SER D CA 1
ATOM 6364 C C . SER D 1 128 ? -20.820 2.957 -16.255 1.00 21.37 111 SER D C 1
ATOM 6365 O O . SER D 1 128 ? -21.714 2.191 -16.596 1.00 20.09 111 SER D O 1
ATOM 6368 N N . SER D 1 129 ? -19.922 2.669 -15.312 1.00 20.96 112 SER D N 1
ATOM 6369 C CA . SER D 1 129 ? -19.936 1.366 -14.616 1.00 20.72 112 SER D CA 1
ATOM 6370 C C . SER D 1 129 ? -19.392 1.521 -13.208 1.00 21.78 112 SER D C 1
ATOM 6371 O O . SER D 1 129 ? -18.183 1.681 -13.021 1.00 20.73 112 SER D O 1
ATOM 6374 N N . SER D 1 130 ? -20.298 1.490 -12.254 1.00 21.91 113 SER D N 1
ATOM 6375 C CA . SER D 1 130 ? -19.936 1.690 -10.836 1.00 21.02 113 SER D CA 1
ATOM 6376 C C . SER D 1 130 ? -21.066 1.184 -9.980 1.00 22.28 113 SER D C 1
ATOM 6377 O O . SER D 1 130 ? -22.181 1.079 -10.481 1.00 23.53 113 SER D O 1
ATOM 6380 N N . PHE D 1 131 ? -20.759 0.950 -8.709 1.00 24.55 114 PHE D N 1
ATOM 6381 C CA . PHE D 1 131 ? -21.769 0.701 -7.651 1.00 26.40 114 PHE D CA 1
ATOM 6382 C C . PHE D 1 131 ? -21.496 1.721 -6.564 1.00 23.70 114 PHE D C 1
ATOM 6383 O O . PHE D 1 131 ? -20.323 1.859 -6.192 1.00 24.70 114 PHE D O 1
ATOM 6391 N N . THR D 1 132 ? -22.511 2.460 -6.120 1.00 26.22 115 THR D N 1
ATOM 6392 C CA . THR D 1 132 ? -22.282 3.566 -5.158 1.00 28.36 115 THR D CA 1
ATOM 6393 C C . THR D 1 132 ? -22.426 3.058 -3.722 1.00 29.94 115 THR D C 1
ATOM 6394 O O . THR D 1 132 ? -23.479 2.503 -3.404 1.00 32.26 115 THR D O 1
ATOM 6398 N N . HIS D 1 133 ? -21.387 3.191 -2.906 1.00 28.47 116 HIS D N 1
ATOM 6399 C CA . HIS D 1 133 ? -21.380 2.757 -1.484 1.00 31.85 116 HIS D CA 1
ATOM 6400 C C . HIS D 1 133 ? -22.102 3.812 -0.639 1.00 33.74 116 HIS D C 1
ATOM 6401 O O . HIS D 1 133 ? -22.464 4.884 -1.162 1.00 35.80 116 HIS D O 1
ATOM 6408 N N . GLU D 1 134 ? -22.451 3.442 0.586 1.00 44.59 117 GLU D N 1
ATOM 6409 C CA . GLU D 1 134 ? -23.384 4.247 1.430 1.00 48.79 117 GLU D CA 1
ATOM 6410 C C . GLU D 1 134 ? -22.763 5.620 1.761 1.00 43.92 117 GLU D C 1
ATOM 6411 O O . GLU D 1 134 ? -23.551 6.550 1.983 1.00 51.59 117 GLU D O 1
ATOM 6417 N N . ASN D 1 135 ? -21.436 5.789 1.687 1.00 37.44 118 ASN D N 1
ATOM 6418 C CA . ASN D 1 135 ? -20.781 7.119 1.832 1.00 33.30 118 ASN D CA 1
ATOM 6419 C C . ASN D 1 135 ? -20.926 8.015 0.585 1.00 31.20 118 ASN D C 1
ATOM 6420 O O . ASN D 1 135 ? -20.429 9.182 0.638 1.00 29.71 118 ASN D O 1
ATOM 6425 N N . GLY D 1 136 ? -21.568 7.534 -0.482 1.00 28.12 119 GLY D N 1
ATOM 6426 C CA . GLY D 1 136 ? -21.886 8.327 -1.678 1.00 28.68 119 GLY D CA 1
ATOM 6427 C C . GLY D 1 136 ? -20.743 8.326 -2.686 1.00 28.30 119 GLY D C 1
ATOM 6428 O O . GLY D 1 136 ? -20.788 9.118 -3.600 1.00 30.29 119 GLY D O 1
ATOM 6429 N N . ILE D 1 137 ? -19.769 7.432 -2.535 1.00 24.98 120 ILE D N 1
ATOM 6430 C CA . ILE D 1 137 ? -18.584 7.379 -3.437 1.00 27.64 120 ILE D CA 1
ATOM 6431 C C . ILE D 1 137 ? -18.782 6.194 -4.370 1.00 26.84 120 ILE D C 1
ATOM 6432 O O . ILE D 1 137 ? -18.929 5.056 -3.933 1.00 25.32 120 ILE D O 1
ATOM 6437 N N . PRO D 1 138 ? -18.850 6.430 -5.693 1.00 25.11 121 PRO D N 1
ATOM 6438 C CA . PRO D 1 138 ? -18.945 5.323 -6.644 1.00 26.88 121 PRO D CA 1
ATOM 6439 C C . PRO D 1 138 ? -17.699 4.435 -6.590 1.00 24.32 121 PRO D C 1
ATOM 6440 O O . PRO D 1 138 ? -16.574 4.971 -6.523 1.00 31.19 121 PRO D O 1
ATOM 6444 N N . VAL D 1 139 ? -17.905 3.122 -6.638 1.00 23.51 122 VAL D N 1
ATOM 6445 C CA . VAL D 1 139 ? -16.826 2.110 -6.835 1.00 24.25 122 VAL D CA 1
ATOM 6446 C C . VAL D 1 139 ? -16.765 1.838 -8.339 1.00 21.65 122 VAL D C 1
ATOM 6447 O O . VAL D 1 139 ? -17.720 1.311 -8.874 1.00 22.18 122 VAL D O 1
ATOM 6451 N N . TYR D 1 140 ? -15.629 2.166 -8.954 1.00 22.27 123 TYR D N 1
ATOM 6452 C CA . TYR D 1 140 ? -15.380 1.950 -10.408 1.00 21.94 123 TYR D CA 1
ATOM 6453 C C . TYR D 1 140 ? -15.314 0.458 -10.712 1.00 23.20 123 TYR D C 1
ATOM 6454 O O . TYR D 1 140 ? -14.563 -0.264 -10.058 1.00 22.22 123 TYR D O 1
ATOM 6463 N N . LEU D 1 141 ? -16.072 0.018 -11.714 1.00 21.82 124 LEU D N 1
ATOM 6464 C CA . LEU D 1 141 ? -16.138 -1.411 -12.079 1.00 21.09 124 LEU D CA 1
ATOM 6465 C C . LEU D 1 141 ? -15.785 -1.631 -13.563 1.00 20.96 124 LEU D C 1
ATOM 6466 O O . LEU D 1 141 ? -16.117 -2.692 -14.110 1.00 21.19 124 LEU D O 1
ATOM 6471 N N . GLY D 1 142 ? -15.023 -0.729 -14.148 1.00 21.45 125 GLY D N 1
ATOM 6472 C CA . GLY D 1 142 ? -14.521 -0.925 -15.524 1.00 19.64 125 GLY D CA 1
ATOM 6473 C C . GLY D 1 142 ? -15.232 -0.032 -16.513 1.00 21.10 125 GLY D C 1
ATOM 6474 O O . GLY D 1 142 ? -15.992 0.873 -16.110 1.00 21.33 125 GLY D O 1
ATOM 6475 N N . MET D 1 143 ? -14.969 -0.238 -17.785 1.00 20.64 126 MET D N 1
ATOM 6476 C CA . MET D 1 143 ? -15.785 0.384 -18.841 1.00 19.40 126 MET D CA 1
ATOM 6477 C C . MET D 1 143 ? -17.077 -0.411 -18.948 1.00 20.06 126 MET D C 1
ATOM 6478 O O . MET D 1 143 ? -17.112 -1.607 -18.700 1.00 20.88 126 MET D O 1
ATOM 6483 N N . PRO D 1 144 ? -18.195 0.272 -19.255 1.00 19.47 127 PRO D N 1
ATOM 6484 C CA . PRO D 1 144 ? -19.451 -0.410 -19.519 1.00 18.25 127 PRO D CA 1
ATOM 6485 C C . PRO D 1 144 ? -19.303 -1.230 -20.816 1.00 19.02 127 PRO D C 1
ATOM 6486 O O . PRO D 1 144 ? -18.494 -0.922 -21.670 1.00 18.84 127 PRO D O 1
ATOM 6490 N N . MET D 1 145 ? -20.084 -2.294 -20.944 1.00 18.49 128 MET D N 1
ATOM 6491 C CA . MET D 1 145 ? -19.920 -3.252 -22.051 1.00 19.61 128 MET D CA 1
ATOM 6492 C C . MET D 1 145 ? -21.283 -3.717 -22.559 1.00 20.84 128 MET D C 1
ATOM 6493 O O . MET D 1 145 ? -22.281 -3.570 -21.838 1.00 21.29 128 MET D O 1
ATOM 6498 N N . GLY D 1 146 ? -21.275 -4.205 -23.796 1.00 18.76 129 GLY D N 1
ATOM 6499 C CA . GLY D 1 146 ? -22.300 -5.070 -24.384 1.00 18.76 129 GLY D CA 1
ATOM 6500 C C . GLY D 1 146 ? -21.784 -6.495 -24.416 1.00 20.38 129 GLY D C 1
ATOM 6501 O O . GLY D 1 146 ? -20.586 -6.715 -24.169 1.00 18.23 129 GLY D O 1
ATOM 6502 N N . ILE D 1 147 ? -22.640 -7.433 -24.761 1.00 19.05 130 ILE D N 1
ATOM 6503 C CA . ILE D 1 147 ? -22.278 -8.860 -24.857 1.00 19.82 130 ILE D CA 1
ATOM 6504 C C . ILE D 1 147 ? -22.679 -9.355 -26.226 1.00 20.88 130 ILE D C 1
ATOM 6505 O O . ILE D 1 147 ? -23.842 -9.177 -26.607 1.00 19.48 130 ILE D O 1
ATOM 6510 N N . VAL D 1 148 ? -21.785 -10.153 -26.798 1.00 19.53 131 VAL D N 1
ATOM 6511 C CA . VAL D 1 148 ? -22.132 -11.026 -27.932 1.00 21.19 131 VAL D CA 1
ATOM 6512 C C . VAL D 1 148 ? -22.049 -12.461 -27.450 1.00 19.15 131 VAL D C 1
ATOM 6513 O O . VAL D 1 148 ? -20.933 -12.925 -27.145 1.00 20.07 131 VAL D O 1
ATOM 6517 N N . PHE D 1 149 ? -23.199 -13.147 -27.399 1.00 19.06 132 PHE D N 1
ATOM 6518 C CA . PHE D 1 149 ? -23.197 -14.598 -27.140 1.00 20.93 132 PHE D CA 1
ATOM 6519 C C . PHE D 1 149 ? -23.209 -15.384 -28.442 1.00 21.64 132 PHE D C 1
ATOM 6520 O O . PHE D 1 149 ? -23.939 -14.986 -29.334 1.00 23.34 132 PHE D O 1
ATOM 6528 N N . GLU D 1 150 ? -22.581 -16.562 -28.462 1.00 21.68 133 GLU D N 1
ATOM 6529 C CA . GLU D 1 150 ? -22.838 -17.595 -29.505 1.00 23.46 133 GLU D CA 1
ATOM 6530 C C . GLU D 1 150 ? -23.347 -18.831 -28.744 1.00 22.52 133 GLU D C 1
ATOM 6531 O O . GLU D 1 150 ? -22.533 -19.458 -27.993 1.00 22.58 133 GLU D O 1
ATOM 6537 N N . VAL D 1 151 ? -24.646 -19.089 -28.823 1.00 23.68 134 VAL D N 1
ATOM 6538 C CA . VAL D 1 151 ? -25.285 -20.167 -28.012 1.00 24.53 134 VAL D CA 1
ATOM 6539 C C . VAL D 1 151 ? -26.199 -20.974 -28.930 1.00 26.29 134 VAL D C 1
ATOM 6540 O O . VAL D 1 151 ? -27.082 -20.369 -29.543 1.00 24.64 134 VAL D O 1
ATOM 6544 N N . GLU D 1 152 ? -25.956 -22.292 -29.042 1.00 28.45 135 GLU D N 1
ATOM 6545 C CA . GLU D 1 152 ? -26.810 -23.217 -29.856 1.00 29.06 135 GLU D CA 1
ATOM 6546 C C . GLU D 1 152 ? -27.051 -22.660 -31.255 1.00 27.11 135 GLU D C 1
ATOM 6547 O O . GLU D 1 152 ? -28.221 -22.627 -31.738 1.00 29.80 135 GLU D O 1
ATOM 6553 N N . GLY D 1 153 ? -25.981 -22.166 -31.853 1.00 28.99 136 GLY D N 1
ATOM 6554 C CA . GLY D 1 153 ? -25.968 -21.686 -33.242 1.00 28.03 136 GLY D CA 1
ATOM 6555 C C . GLY D 1 153 ? -26.621 -20.327 -33.415 1.00 27.55 136 GLY D C 1
ATOM 6556 O O . GLY D 1 153 ? -26.726 -19.912 -34.564 1.00 29.89 136 GLY D O 1
ATOM 6557 N N . LYS D 1 154 ? -26.980 -19.631 -32.329 1.00 25.46 137 LYS D N 1
ATOM 6558 C CA . LYS D 1 154 ? -27.574 -18.281 -32.398 1.00 24.16 137 LYS D CA 1
ATOM 6559 C C . LYS D 1 154 ? -26.555 -17.253 -31.895 1.00 24.05 137 LYS D C 1
ATOM 6560 O O . LYS D 1 154 ? -25.937 -17.480 -30.869 1.00 24.93 137 LYS D O 1
ATOM 6566 N N . THR D 1 155 ? -26.474 -16.128 -32.584 1.00 22.88 138 THR D N 1
ATOM 6567 C CA . THR D 1 155 ? -25.643 -14.986 -32.138 1.00 22.30 138 THR D CA 1
ATOM 6568 C C . THR D 1 155 ? -26.580 -13.961 -31.512 1.00 21.23 138 THR D C 1
ATOM 6569 O O . THR D 1 155 ? -27.471 -13.465 -32.212 1.00 22.09 138 THR D O 1
ATOM 6573 N N . ILE D 1 156 ? -26.375 -13.667 -30.229 1.00 19.80 139 ILE D N 1
ATOM 6574 C CA . ILE D 1 156 ? -27.206 -12.728 -29.452 1.00 21.63 139 ILE D CA 1
ATOM 6575 C C . ILE D 1 156 ? -26.333 -11.527 -29.075 1.00 22.00 139 ILE D C 1
ATOM 6576 O O . ILE D 1 156 ? -25.290 -11.743 -28.415 1.00 21.68 139 ILE D O 1
ATOM 6581 N N . TYR D 1 157 ? -26.754 -10.329 -29.461 1.00 20.66 140 TYR D N 1
ATOM 6582 C CA . TYR D 1 157 ? -26.068 -9.058 -29.104 1.00 19.20 140 TYR D CA 1
ATOM 6583 C C . TYR D 1 157 ? -26.972 -8.321 -28.126 1.00 20.12 140 TYR D C 1
ATOM 6584 O O . TYR D 1 157 ? -28.020 -7.769 -28.515 1.00 21.13 140 TYR D O 1
ATOM 6593 N N . HIS D 1 158 ? -26.572 -8.326 -26.862 1.00 20.00 141 HIS D N 1
ATOM 6594 C CA . HIS D 1 158 ? -27.144 -7.458 -25.805 1.00 19.60 141 HIS D CA 1
ATOM 6595 C C . HIS D 1 158 ? -26.276 -6.206 -25.752 1.00 18.83 141 HIS D C 1
ATOM 6596 O O . HIS D 1 158 ? -25.079 -6.368 -25.435 1.00 19.38 141 HIS D O 1
ATOM 6603 N N . THR D 1 159 ? -26.783 -5.048 -26.199 1.00 19.07 142 THR D N 1
ATOM 6604 C CA . THR D 1 159 ? -25.935 -3.837 -26.359 1.00 19.22 142 THR D CA 1
ATOM 6605 C C . THR D 1 159 ? -25.425 -3.330 -24.998 1.00 20.72 142 THR D C 1
ATOM 6606 O O . THR D 1 159 ? -24.595 -2.400 -24.930 1.00 22.20 142 THR D O 1
ATOM 6610 N N . GLY D 1 160 ? -25.980 -3.800 -23.903 1.00 20.25 143 GLY D N 1
ATOM 6611 C CA . GLY D 1 160 ? -25.731 -3.151 -22.598 1.00 21.78 143 GLY D CA 1
ATOM 6612 C C . GLY D 1 160 ? -26.501 -1.848 -22.486 1.00 21.29 143 GLY D C 1
ATOM 6613 O O . GLY D 1 160 ? -27.293 -1.505 -23.379 1.00 21.32 143 GLY D O 1
ATOM 6614 N N . ASP D 1 161 ? -26.320 -1.114 -21.406 1.00 19.37 144 ASP D N 1
ATOM 6615 C CA . ASP D 1 161 ? -26.749 0.307 -21.388 1.00 19.84 144 ASP D CA 1
ATOM 6616 C C . ASP D 1 161 ? -25.727 1.057 -22.237 1.00 19.48 144 ASP D C 1
ATOM 6617 O O . ASP D 1 161 ? -24.521 0.958 -21.967 1.00 19.99 144 ASP D O 1
ATOM 6622 N N . THR D 1 162 ? -26.188 1.827 -23.215 1.00 19.66 145 THR D N 1
ATOM 6623 C CA . THR D 1 162 ? -25.260 2.483 -24.184 1.00 19.79 145 THR D CA 1
ATOM 6624 C C . THR D 1 162 ? -26.004 3.590 -24.889 1.00 19.66 145 THR D C 1
ATOM 6625 O O . THR D 1 162 ? -27.233 3.490 -25.010 1.00 19.80 145 THR D O 1
ATOM 6629 N N . GLY D 1 163 ? -25.260 4.607 -25.249 1.00 18.46 146 GLY D N 1
ATOM 6630 C CA . GLY D 1 163 ? -25.556 5.523 -26.340 1.00 18.37 146 GLY D CA 1
ATOM 6631 C C . GLY D 1 163 ? -25.270 4.911 -27.704 1.00 18.98 146 GLY D C 1
ATOM 6632 O O . GLY D 1 163 ? -24.676 3.829 -27.797 1.00 21.12 146 GLY D O 1
ATOM 6633 N N . LEU D 1 164 ? -25.741 5.579 -28.737 1.00 18.30 147 LEU D N 1
ATOM 6634 C CA . LEU D 1 164 ? -25.539 5.174 -30.153 1.00 18.92 147 LEU D CA 1
ATOM 6635 C C . LEU D 1 164 ? -24.051 5.320 -30.492 1.00 18.00 147 LEU D C 1
ATOM 6636 O O . LEU D 1 164 ? -23.433 6.383 -30.174 1.00 19.21 147 LEU D O 1
ATOM 6641 N N . PHE D 1 165 ? -23.498 4.325 -31.191 1.00 18.33 148 PHE D N 1
ATOM 6642 C CA . PHE D 1 165 ? -22.125 4.458 -31.726 1.00 18.79 148 PHE D CA 1
ATOM 6643 C C . PHE D 1 165 ? -21.955 3.647 -33.006 1.00 19.78 148 PHE D C 1
ATOM 6644 O O . PHE D 1 165 ? -22.532 2.539 -33.116 1.00 18.82 148 PHE D O 1
ATOM 6652 N N . SER D 1 166 ? -21.191 4.199 -33.958 1.00 18.76 149 SER D N 1
ATOM 6653 C CA . SER D 1 166 ? -21.025 3.601 -35.302 1.00 17.85 149 SER D CA 1
ATOM 6654 C C . SER D 1 166 ? -20.381 2.203 -35.241 1.00 19.03 149 SER D C 1
ATOM 6655 O O . SER D 1 166 ? -20.749 1.338 -36.064 1.00 19.96 149 SER D O 1
ATOM 6658 N N . ASP D 1 167 ? -19.626 1.879 -34.202 1.00 18.46 150 ASP D N 1
ATOM 6659 C CA . ASP D 1 167 ? -18.998 0.539 -34.147 1.00 19.74 150 ASP D CA 1
ATOM 6660 C C . ASP D 1 167 ? -20.030 -0.531 -33.777 1.00 20.26 150 ASP D C 1
ATOM 6661 O O . ASP D 1 167 ? -19.702 -1.693 -33.809 1.00 19.45 150 ASP D O 1
ATOM 6666 N N . MET D 1 168 ? -21.272 -0.155 -33.495 1.00 18.73 151 MET D N 1
ATOM 6667 C CA . MET D 1 168 ? -22.350 -1.140 -33.502 1.00 18.37 151 MET D CA 1
ATOM 6668 C C . MET D 1 168 ? -22.374 -1.878 -34.836 1.00 18.64 151 MET D C 1
ATOM 6669 O O . MET D 1 168 ? -22.664 -3.081 -34.830 1.00 18.86 151 MET D O 1
ATOM 6674 N N . SER D 1 169 ? -22.069 -1.203 -35.946 1.00 18.03 152 SER D N 1
ATOM 6675 C CA . SER D 1 169 ? -22.036 -1.807 -37.289 1.00 19.25 152 SER D CA 1
ATOM 6676 C C . SER D 1 169 ? -20.857 -2.776 -37.413 1.00 21.12 152 SER D C 1
ATOM 6677 O O . SER D 1 169 ? -20.946 -3.759 -38.121 1.00 23.52 152 SER D O 1
ATOM 6680 N N . LEU D 1 170 ? -19.741 -2.438 -36.784 1.00 19.10 153 LEU D N 1
ATOM 6681 C CA . LEU D 1 170 ? -18.542 -3.304 -36.836 1.00 19.91 153 LEU D CA 1
ATOM 6682 C C . LEU D 1 170 ? -18.813 -4.597 -36.050 1.00 19.72 153 LEU D C 1
ATOM 6683 O O . LEU D 1 170 ? -18.518 -5.679 -36.576 1.00 22.47 153 LEU D O 1
ATOM 6688 N N . ILE D 1 171 ? -19.384 -4.459 -34.861 1.00 21.91 154 ILE D N 1
ATOM 6689 C CA . ILE D 1 171 ? -19.762 -5.604 -34.017 1.00 20.87 154 ILE D CA 1
ATOM 6690 C C . ILE D 1 171 ? -20.680 -6.503 -34.849 1.00 23.86 154 ILE D C 1
ATOM 6691 O O . ILE D 1 171 ? -20.401 -7.711 -34.980 1.00 20.28 154 ILE D O 1
ATOM 6696 N N . ALA D 1 172 ? -21.723 -5.945 -35.452 1.00 21.67 155 ALA D N 1
ATOM 6697 C CA . ALA D 1 172 ? -22.720 -6.746 -36.208 1.00 22.56 155 ALA D CA 1
ATOM 6698 C C . ALA D 1 172 ? -22.148 -7.349 -37.511 1.00 23.37 155 ALA D C 1
ATOM 6699 O O . ALA D 1 172 ? -22.522 -8.462 -37.857 1.00 24.98 155 ALA D O 1
ATOM 6701 N N . LYS D 1 173 ? -21.269 -6.648 -38.214 1.00 22.84 156 LYS D N 1
ATOM 6702 C CA . LYS D 1 173 ? -20.684 -7.112 -39.503 1.00 24.09 156 LYS D CA 1
ATOM 6703 C C . LYS D 1 173 ? -19.737 -8.274 -39.183 1.00 24.06 156 LYS D C 1
ATOM 6704 O O . LYS D 1 173 ? -19.739 -9.252 -39.921 1.00 25.37 156 LYS D O 1
ATOM 6710 N N . ARG D 1 174 ? -19.035 -8.221 -38.047 1.00 22.41 157 ARG D N 1
ATOM 6711 C CA . ARG D 1 174 ? -18.034 -9.270 -37.680 1.00 25.28 157 ARG D CA 1
ATOM 6712 C C . ARG D 1 174 ? -18.772 -10.462 -37.071 1.00 24.12 157 ARG D C 1
ATOM 6713 O O . ARG D 1 174 ? -18.231 -11.584 -37.170 1.00 24.33 157 ARG D O 1
ATOM 6721 N N . HIS D 1 175 ? -19.928 -10.219 -36.436 1.00 22.72 158 HIS D N 1
ATOM 6722 C CA . HIS D 1 175 ? -20.723 -11.238 -35.700 1.00 20.87 158 HIS D CA 1
ATOM 6723 C C . HIS D 1 175 ? -22.191 -11.096 -36.072 1.00 22.77 158 HIS D C 1
ATOM 6724 O O . HIS D 1 175 ? -22.963 -10.537 -35.298 1.00 23.11 158 HIS D O 1
ATOM 6731 N N . PRO D 1 176 ? -22.610 -11.490 -37.296 1.00 23.65 159 PRO D N 1
ATOM 6732 C CA . PRO D 1 176 ? -23.988 -11.257 -37.722 1.00 23.81 159 PRO D CA 1
ATOM 6733 C C . PRO D 1 176 ? -24.972 -11.745 -36.661 1.00 21.64 159 PRO D C 1
ATOM 6734 O O . PRO D 1 176 ? -24.824 -12.863 -36.116 1.00 23.49 159 PRO D O 1
ATOM 6738 N N . VAL D 1 177 ? -25.992 -10.932 -36.430 1.00 21.72 160 VAL D N 1
ATOM 6739 C CA . VAL D 1 177 ? -26.808 -11.015 -35.194 1.00 23.35 160 VAL D CA 1
ATOM 6740 C C . VAL D 1 177 ? -28.155 -11.701 -35.465 1.00 19.82 160 VAL D C 1
ATOM 6741 O O . VAL D 1 177 ? -28.901 -11.244 -36.357 1.00 22.35 160 VAL D O 1
ATOM 6745 N N . ASP D 1 178 ? -28.455 -12.720 -34.691 1.00 21.47 161 ASP D N 1
ATOM 6746 C CA . ASP D 1 178 ? -29.813 -13.320 -34.692 1.00 22.93 161 ASP D CA 1
ATOM 6747 C C . ASP D 1 178 ? -30.761 -12.476 -33.848 1.00 25.23 161 ASP D C 1
ATOM 6748 O O . ASP D 1 178 ? -31.792 -12.107 -34.366 1.00 26.08 161 ASP D O 1
ATOM 6753 N N . VAL D 1 179 ? -30.428 -12.187 -32.589 1.00 22.43 162 VAL D N 1
ATOM 6754 C CA . VAL D 1 179 ? -31.305 -11.400 -31.689 1.00 21.66 162 VAL D CA 1
ATOM 6755 C C . VAL D 1 179 ? -30.483 -10.245 -31.128 1.00 22.21 162 VAL D C 1
ATOM 6756 O O . VAL D 1 179 ? -29.404 -10.517 -30.574 1.00 24.72 162 VAL D O 1
ATOM 6760 N N . CYS D 1 180 ? -31.007 -9.033 -31.219 1.00 21.47 163 CYS D N 1
ATOM 6761 C CA . CYS D 1 180 ? -30.427 -7.863 -30.514 1.00 22.60 163 CYS D CA 1
ATOM 6762 C C . CYS D 1 180 ? -31.386 -7.401 -29.412 1.00 23.05 163 CYS D C 1
ATOM 6763 O O . CYS D 1 180 ? -32.573 -7.188 -29.717 1.00 23.33 163 CYS D O 1
ATOM 6766 N N . PHE D 1 181 ? -30.880 -7.253 -28.191 1.00 19.97 164 PHE D N 1
ATOM 6767 C CA . PHE D 1 181 ? -31.546 -6.581 -27.060 1.00 20.31 164 PHE D CA 1
ATOM 6768 C C . PHE D 1 181 ? -31.003 -5.161 -26.941 1.00 19.73 164 PHE D C 1
ATOM 6769 O O . PHE D 1 181 ? -29.758 -5.020 -26.846 1.00 21.23 164 PHE D O 1
ATOM 6777 N N . VAL D 1 182 ? -31.861 -4.163 -27.129 1.00 21.10 165 VAL D N 1
ATOM 6778 C CA . VAL D 1 182 ? -31.432 -2.763 -27.288 1.00 21.68 165 VAL D CA 1
ATOM 6779 C C . VAL D 1 182 ? -32.261 -1.869 -26.376 1.00 22.36 165 VAL D C 1
ATOM 6780 O O . VAL D 1 182 ? -33.492 -1.939 -26.393 1.00 21.74 165 VAL D O 1
ATOM 6784 N N . PRO D 1 183 ? -31.609 -1.020 -25.569 1.00 20.51 166 PRO D N 1
ATOM 6785 C CA . PRO D 1 183 ? -32.309 -0.166 -24.622 1.00 21.61 166 PRO D CA 1
ATOM 6786 C C . PRO D 1 183 ? -33.030 0.945 -25.381 1.00 22.77 166 PRO D C 1
ATOM 6787 O O . PRO D 1 183 ? -32.482 1.506 -26.321 1.00 21.54 166 PRO D O 1
ATOM 6791 N N . ILE D 1 184 ? -34.256 1.280 -24.923 1.00 22.61 167 ILE D N 1
ATOM 6792 C CA . ILE D 1 184 ? -35.062 2.376 -25.527 1.00 22.01 167 ILE D CA 1
ATOM 6793 C C . ILE D 1 184 ? -35.531 3.368 -24.456 1.00 21.60 167 ILE D C 1
ATOM 6794 O O . ILE D 1 184 ? -36.230 4.295 -24.823 1.00 22.62 167 ILE D O 1
ATOM 6799 N N . GLY D 1 185 ? -35.130 3.238 -23.196 1.00 21.75 168 GLY D N 1
ATOM 6800 C CA . GLY D 1 185 ? -35.733 4.014 -22.104 1.00 25.36 168 GLY D CA 1
ATOM 6801 C C . GLY D 1 185 ? -35.421 5.491 -22.164 1.00 22.77 168 GLY D C 1
ATOM 6802 O O . GLY D 1 185 ? -36.190 6.302 -21.580 1.00 23.91 168 GLY D O 1
ATOM 6803 N N . ASP D 1 186 ? -34.341 5.897 -22.824 1.00 23.41 169 ASP D N 1
ATOM 6804 C CA . ASP D 1 186 ? -33.887 7.314 -22.843 1.00 22.62 169 ASP D CA 1
ATOM 6805 C C . ASP D 1 186 ? -33.430 7.763 -21.441 1.00 20.94 169 ASP D C 1
ATOM 6806 O O . ASP D 1 186 ? -33.332 6.929 -20.530 1.00 22.41 169 ASP D O 1
ATOM 6811 N N . ASN D 1 187 ? -32.980 9.019 -21.345 1.00 22.25 170 ASN D N 1
ATOM 6812 C CA . ASN D 1 187 ? -32.407 9.663 -20.151 1.00 23.07 170 ASN D CA 1
ATOM 6813 C C . ASN D 1 187 ? -31.033 9.058 -19.834 1.00 20.18 170 ASN D C 1
ATOM 6814 O O . ASN D 1 187 ? -30.086 9.858 -19.736 1.00 21.40 170 ASN D O 1
ATOM 6819 N N . PHE D 1 188 ? -30.951 7.736 -19.631 1.00 20.76 171 PHE D N 1
ATOM 6820 C CA . PHE D 1 188 ? -29.715 7.016 -19.208 1.00 22.15 171 PHE D CA 1
ATOM 6821 C C . PHE D 1 188 ? -29.101 6.200 -20.349 1.00 22.20 171 PHE D C 1
ATOM 6822 O O . PHE D 1 188 ? -27.988 5.672 -20.190 1.00 22.55 171 PHE D O 1
ATOM 6830 N N . THR D 1 189 ? -29.801 6.094 -21.468 1.00 21.44 172 THR D N 1
ATOM 6831 C CA . THR D 1 189 ? -29.424 5.281 -22.631 1.00 20.89 172 THR D CA 1
ATOM 6832 C C . THR D 1 189 ? -30.019 5.942 -23.861 1.00 20.09 172 THR D C 1
ATOM 6833 O O . THR D 1 189 ? -30.770 6.923 -23.728 1.00 21.22 172 THR D O 1
ATOM 6837 N N . MET D 1 190 ? -29.756 5.352 -25.009 1.00 20.15 173 MET D N 1
ATOM 6838 C CA . MET D 1 190 ? -30.609 5.561 -26.204 1.00 20.37 173 MET D CA 1
ATOM 6839 C C . MET D 1 190 ? -32.095 5.528 -25.824 1.00 22.62 173 MET D C 1
ATOM 6840 O O . MET D 1 190 ? -32.526 4.716 -24.942 1.00 21.57 173 MET D O 1
ATOM 6845 N N . GLY D 1 191 ? -32.800 6.458 -26.454 1.00 23.43 174 GLY D N 1
ATOM 6846 C CA . GLY D 1 191 ? -34.260 6.429 -26.569 1.00 22.93 174 GLY D CA 1
ATOM 6847 C C . GLY D 1 191 ? -34.738 5.766 -27.846 1.00 22.62 174 GLY D C 1
ATOM 6848 O O . GLY D 1 191 ? -34.018 5.045 -28.547 1.00 22.52 174 GLY D O 1
ATOM 6849 N N . ILE D 1 192 ? -35.994 6.006 -28.166 1.00 23.13 175 ILE D N 1
ATOM 6850 C CA . ILE D 1 192 ? -36.706 5.343 -29.291 1.00 24.80 175 ILE D CA 1
ATOM 6851 C C . ILE D 1 192 ? -35.991 5.622 -30.617 1.00 21.42 175 ILE D C 1
ATOM 6852 O O . ILE D 1 192 ? -35.795 4.686 -31.382 1.00 22.87 175 ILE D O 1
ATOM 6857 N N . ASP D 1 193 ? -35.695 6.885 -30.888 1.00 23.38 176 ASP D N 1
ATOM 6858 C CA . ASP D 1 193 ? -35.118 7.357 -32.160 1.00 24.25 176 ASP D CA 1
ATOM 6859 C C . ASP D 1 193 ? -33.752 6.704 -32.335 1.00 21.64 176 ASP D C 1
ATOM 6860 O O . ASP D 1 193 ? -33.536 6.098 -33.375 1.00 23.51 176 ASP D O 1
ATOM 6865 N N . ASP D 1 194 ? -32.857 6.844 -31.365 1.00 21.33 177 ASP D N 1
ATOM 6866 C CA . ASP D 1 194 ? -31.463 6.318 -31.516 1.00 20.38 177 ASP D CA 1
ATOM 6867 C C . ASP D 1 194 ? -31.477 4.775 -31.568 1.00 19.98 177 ASP D C 1
ATOM 6868 O O . ASP D 1 194 ? -30.708 4.205 -32.359 1.00 20.85 177 ASP D O 1
ATOM 6873 N N . ALA D 1 195 ? -32.275 4.098 -30.748 1.00 19.23 178 ALA D N 1
ATOM 6874 C CA . ALA D 1 195 ? -32.297 2.621 -30.716 1.00 20.31 178 ALA D CA 1
ATOM 6875 C C . ALA D 1 195 ? -32.786 2.102 -32.070 1.00 20.56 178 ALA D C 1
ATOM 6876 O O . ALA D 1 195 ? -32.159 1.186 -32.607 1.00 22.11 178 ALA D O 1
ATOM 6878 N N . SER D 1 196 ? -33.870 2.688 -32.647 1.00 20.99 179 SER D N 1
ATOM 6879 C CA . SER D 1 196 ? -34.358 2.267 -33.979 1.00 21.48 179 SER D CA 1
ATOM 6880 C C . SER D 1 196 ? -33.305 2.548 -35.053 1.00 22.00 179 SER D C 1
ATOM 6881 O O . SER D 1 196 ? -33.107 1.715 -35.945 1.00 22.33 179 SER D O 1
ATOM 6884 N N . TYR D 1 197 ? -32.612 3.677 -34.996 1.00 21.88 180 TYR D N 1
ATOM 6885 C CA . TYR D 1 197 ? -31.521 3.954 -35.939 1.00 21.61 180 TYR D CA 1
ATOM 6886 C C . TYR D 1 197 ? -30.404 2.914 -35.772 1.00 20.55 180 TYR D C 1
ATOM 6887 O O . TYR D 1 197 ? -29.875 2.459 -36.760 1.00 21.68 180 TYR D O 1
ATOM 6896 N N . ALA D 1 198 ? -30.030 2.581 -34.533 1.00 19.07 181 ALA D N 1
ATOM 6897 C CA . ALA D 1 198 ? -28.985 1.573 -34.299 1.00 19.55 181 ALA D CA 1
ATOM 6898 C C . ALA D 1 198 ? -29.380 0.291 -35.027 1.00 20.61 181 ALA D C 1
ATOM 6899 O O . ALA D 1 198 ? -28.549 -0.302 -35.733 1.00 21.50 181 ALA D O 1
ATOM 6901 N N . ILE D 1 199 ? -30.633 -0.135 -34.903 1.00 19.09 182 ILE D N 1
ATOM 6902 C CA . ILE D 1 199 ? -31.104 -1.391 -35.543 1.00 20.67 182 ILE D CA 1
ATOM 6903 C C . ILE D 1 199 ? -31.166 -1.224 -37.070 1.00 19.40 182 ILE D C 1
ATOM 6904 O O . ILE D 1 199 ? -30.709 -2.152 -37.729 1.00 21.53 182 ILE D O 1
ATOM 6909 N N . ASN D 1 200 ? -31.745 -0.134 -37.583 1.00 19.58 183 ASN D N 1
ATOM 6910 C CA . ASN D 1 200 ? -31.929 0.041 -39.054 1.00 21.04 183 ASN D CA 1
ATOM 6911 C C . ASN D 1 200 ? -30.576 0.223 -39.760 1.00 20.65 183 ASN D C 1
ATOM 6912 O O . ASN D 1 200 ? -30.361 -0.377 -40.852 1.00 23.38 183 ASN D O 1
ATOM 6917 N N . GLU D 1 201 ? -29.700 1.054 -39.218 1.00 21.70 184 GLU D N 1
ATOM 6918 C CA . GLU D 1 201 ? -28.498 1.529 -39.939 1.00 22.95 184 GLU D CA 1
ATOM 6919 C C . GLU D 1 201 ? -27.316 0.601 -39.627 1.00 19.45 184 GLU D C 1
ATOM 6920 O O . GLU D 1 201 ? -26.471 0.353 -40.523 1.00 21.71 184 GLU D O 1
ATOM 6926 N N . PHE D 1 202 ? -27.136 0.220 -38.356 1.00 18.49 185 PHE D N 1
ATOM 6927 C CA . PHE D 1 202 ? -25.895 -0.453 -37.915 1.00 18.44 185 PHE D CA 1
ATOM 6928 C C . PHE D 1 202 ? -26.033 -1.957 -37.674 1.00 19.27 185 PHE D C 1
ATOM 6929 O O . PHE D 1 202 ? -25.111 -2.700 -38.156 1.00 21.00 185 PHE D O 1
ATOM 6937 N N . ILE D 1 203 ? -27.041 -2.433 -36.923 1.00 19.65 186 ILE D N 1
ATOM 6938 C CA . ILE D 1 203 ? -27.052 -3.817 -36.372 1.00 20.32 186 ILE D CA 1
ATOM 6939 C C . ILE D 1 203 ? -27.756 -4.805 -37.314 1.00 20.40 186 ILE D C 1
ATOM 6940 O O . ILE D 1 203 ? -27.206 -5.889 -37.539 1.00 21.13 186 ILE D O 1
ATOM 6945 N N . LYS D 1 204 ? -28.922 -4.453 -37.842 1.00 21.44 187 LYS D N 1
ATOM 6946 C CA . LYS D 1 204 ? -29.696 -5.247 -38.824 1.00 22.34 187 LYS D CA 1
ATOM 6947 C C . LYS D 1 204 ? -29.789 -6.699 -38.385 1.00 22.17 187 LYS D C 1
ATOM 6948 O O . LYS D 1 204 ? -29.457 -7.611 -39.123 1.00 23.46 187 LYS D O 1
ATOM 6954 N N . PRO D 1 205 ? -30.346 -6.965 -37.190 1.00 22.14 188 PRO D N 1
ATOM 6955 C CA . PRO D 1 205 ? -30.456 -8.331 -36.710 1.00 25.34 188 PRO D CA 1
ATOM 6956 C C . PRO D 1 205 ? -31.681 -9.007 -37.329 1.00 23.64 188 PRO D C 1
ATOM 6957 O O . PRO D 1 205 ? -32.494 -8.340 -37.921 1.00 22.69 188 PRO D O 1
ATOM 6961 N N . LYS D 1 206 ? -31.765 -10.318 -37.187 1.00 22.74 189 LYS D N 1
ATOM 6962 C CA . LYS D 1 206 ? -32.985 -11.038 -37.625 1.00 23.40 189 LYS D CA 1
ATOM 6963 C C . LYS D 1 206 ? -34.124 -10.638 -36.700 1.00 22.48 189 LYS D C 1
ATOM 6964 O O . LYS D 1 206 ? -35.263 -10.500 -37.192 1.00 24.18 189 LYS D O 1
ATOM 6970 N N . ILE D 1 207 ? -33.860 -10.484 -35.402 1.00 21.39 190 ILE D N 1
ATOM 6971 C CA . ILE D 1 207 ? -34.887 -10.142 -34.378 1.00 23.15 190 ILE D CA 1
ATOM 6972 C C . ILE D 1 207 ? -34.353 -9.067 -33.432 1.00 23.27 190 ILE D C 1
ATOM 6973 O O . ILE D 1 207 ? -33.191 -9.168 -33.047 1.00 22.37 190 ILE D O 1
ATOM 6978 N N . SER D 1 208 ? -35.153 -8.056 -33.173 1.00 22.35 191 SER D N 1
ATOM 6979 C CA . SER D 1 208 ? -34.880 -6.958 -32.214 1.00 23.00 191 SER D CA 1
ATOM 6980 C C . SER D 1 208 ? -35.866 -7.093 -31.056 1.00 22.31 191 SER D C 1
ATOM 6981 O O . SER D 1 208 ? -37.080 -7.275 -31.308 1.00 23.63 191 SER D O 1
ATOM 6984 N N . VAL D 1 209 ? -35.392 -6.876 -29.848 1.00 21.27 192 VAL D N 1
ATOM 6985 C CA . VAL D 1 209 ? -36.214 -6.816 -28.609 1.00 24.32 192 VAL D CA 1
ATOM 6986 C C . VAL D 1 209 ? -35.827 -5.545 -27.863 1.00 22.91 192 VAL D C 1
ATOM 6987 O O . VAL D 1 209 ? -34.696 -5.403 -27.399 1.00 22.36 192 VAL D O 1
ATOM 6991 N N . PRO D 1 210 ? -36.755 -4.601 -27.629 1.00 21.44 193 PRO D N 1
ATOM 6992 C CA . PRO D 1 210 ? -36.438 -3.423 -26.858 1.00 23.22 193 PRO D CA 1
ATOM 6993 C C . PRO D 1 210 ? -36.390 -3.785 -25.369 1.00 24.15 193 PRO D C 1
ATOM 6994 O O . PRO D 1 210 ? -37.222 -4.592 -24.932 1.00 23.98 193 PRO D O 1
ATOM 6998 N N . ILE D 1 211 ? -35.472 -3.179 -24.652 1.00 20.72 194 ILE D N 1
ATOM 6999 C CA . ILE D 1 211 ? -35.271 -3.408 -23.203 1.00 21.36 194 ILE D CA 1
ATOM 7000 C C . ILE D 1 211 ? -35.125 -2.086 -22.474 1.00 21.09 194 ILE D C 1
ATOM 7001 O O . ILE D 1 211 ? -35.091 -1.019 -23.111 1.00 20.34 194 ILE D O 1
ATOM 7006 N N . HIS D 1 212 ? -35.049 -2.141 -21.144 1.00 22.50 195 HIS D N 1
ATOM 7007 C CA . HIS D 1 212 ? -34.613 -0.994 -20.323 1.00 22.39 195 HIS D CA 1
ATOM 7008 C C . HIS D 1 212 ? -35.600 0.156 -20.485 1.00 22.29 195 HIS D C 1
ATOM 7009 O O . HIS D 1 212 ? -35.185 1.286 -20.707 1.00 24.25 195 HIS D O 1
ATOM 7016 N N . TYR D 1 213 ? -36.907 -0.157 -20.416 1.00 23.03 196 TYR D N 1
ATOM 7017 C CA . TYR D 1 213 ? -37.944 0.880 -20.322 1.00 23.99 196 TYR D CA 1
ATOM 7018 C C . TYR D 1 213 ? -38.957 0.496 -19.226 1.00 25.13 196 TYR D C 1
ATOM 7019 O O . TYR D 1 213 ? -39.004 -0.678 -18.798 1.00 27.01 196 TYR D O 1
ATOM 7028 N N . ASP D 1 214 ? -39.751 1.479 -18.808 1.00 27.86 197 ASP D N 1
ATOM 7029 C CA . ASP D 1 214 ? -40.905 1.329 -17.861 1.00 28.10 197 ASP D CA 1
ATOM 7030 C C . ASP D 1 214 ? -40.490 0.976 -16.431 1.00 31.44 197 ASP D C 1
ATOM 7031 O O . ASP D 1 214 ? -41.335 1.098 -15.527 1.00 30.07 197 ASP D O 1
ATOM 7036 N N . THR D 1 215 ? -39.279 0.487 -16.176 1.00 25.81 198 THR D N 1
ATOM 7037 C CA . THR D 1 215 ? -38.900 0.058 -14.810 1.00 26.80 198 THR D CA 1
ATOM 7038 C C . THR D 1 215 ? -39.034 1.219 -13.819 1.00 28.55 198 THR D C 1
ATOM 7039 O O . THR D 1 215 ? -39.376 0.968 -12.623 1.00 31.82 198 THR D O 1
ATOM 7043 N N . PHE D 1 216 ? -38.700 2.428 -14.232 1.00 27.83 199 PHE D N 1
ATOM 7044 C CA . PHE D 1 216 ? -38.804 3.661 -13.414 1.00 34.21 199 PHE D CA 1
ATOM 7045 C C . PHE D 1 216 ? -39.562 4.693 -14.234 1.00 33.68 199 PHE D C 1
ATOM 7046 O O . PHE D 1 216 ? -39.541 4.642 -15.461 1.00 29.33 199 PHE D O 1
ATOM 7054 N N . PRO D 1 217 ? -40.271 5.655 -13.612 1.00 37.61 200 PRO D N 1
ATOM 7055 C CA . PRO D 1 217 ? -40.993 6.670 -14.389 1.00 35.15 200 PRO D CA 1
ATOM 7056 C C . PRO D 1 217 ? -40.175 7.388 -15.487 1.00 33.30 200 PRO D C 1
ATOM 7057 O O . PRO D 1 217 ? -40.675 7.585 -16.587 1.00 37.68 200 PRO D O 1
ATOM 7061 N N . LEU D 1 218 ? -38.931 7.722 -15.189 1.00 32.59 201 LEU D N 1
ATOM 7062 C CA . LEU D 1 218 ? -38.028 8.515 -16.063 1.00 34.19 201 LEU D CA 1
ATOM 7063 C C . LEU D 1 218 ? -37.787 7.766 -17.379 1.00 31.80 201 LEU D C 1
ATOM 7064 O O . LEU D 1 218 ? -37.545 8.427 -18.370 1.00 36.92 201 LEU D O 1
ATOM 7069 N N . ILE D 1 219 ? -37.903 6.441 -17.392 1.00 27.94 202 ILE D N 1
ATOM 7070 C CA . ILE D 1 219 ? -37.649 5.622 -18.621 1.00 27.14 202 ILE D CA 1
ATOM 7071 C C . ILE D 1 219 ? -38.912 4.926 -19.115 1.00 25.58 202 ILE D C 1
ATOM 7072 O O . ILE D 1 219 ? -38.799 3.948 -19.875 1.00 26.60 202 ILE D O 1
ATOM 7077 N N . GLU D 1 220 ? -40.107 5.440 -18.792 1.00 29.09 203 GLU D N 1
ATOM 7078 C CA . GLU D 1 220 ? -41.360 4.920 -19.375 1.00 28.34 203 GLU D CA 1
ATOM 7079 C C . GLU D 1 220 ? -41.340 5.263 -20.862 1.00 25.91 203 GLU D C 1
ATOM 7080 O O . GLU D 1 220 ? -41.020 6.393 -21.214 1.00 29.34 203 GLU D O 1
ATOM 7086 N N . GLN D 1 221 ? -41.598 4.274 -21.684 1.00 26.12 204 GLN D N 1
ATOM 7087 C CA . GLN D 1 221 ? -41.687 4.507 -23.149 1.00 26.84 204 GLN D CA 1
ATOM 7088 C C . GLN D 1 221 ? -42.747 3.556 -23.679 1.00 27.66 204 GLN D C 1
ATOM 7089 O O . GLN D 1 221 ? -42.992 2.539 -23.064 1.00 27.57 204 GLN D O 1
ATOM 7095 N N . ASP D 1 222 ? -43.269 3.860 -24.851 1.00 28.12 205 ASP D N 1
ATOM 7096 C CA . ASP D 1 222 ? -44.147 2.911 -25.557 1.00 33.55 205 ASP D CA 1
ATOM 7097 C C . ASP D 1 222 ? -43.260 2.126 -26.532 1.00 30.54 205 ASP D C 1
ATOM 7098 O O . ASP D 1 222 ? -42.847 2.651 -27.555 1.00 29.32 205 ASP D O 1
ATOM 7103 N N . PRO D 1 223 ? -43.000 0.829 -26.294 1.00 30.74 206 PRO D N 1
ATOM 7104 C CA . PRO D 1 223 ? -42.146 0.065 -27.204 1.00 27.28 206 PRO D CA 1
ATOM 7105 C C . PRO D 1 223 ? -42.766 -0.066 -28.609 1.00 28.62 206 PRO D C 1
ATOM 7106 O O . PRO D 1 223 ? -42.064 -0.329 -29.557 1.00 24.65 206 PRO D O 1
ATOM 7110 N N . GLN D 1 224 ? -44.091 0.118 -28.764 1.00 26.95 207 GLN D N 1
ATOM 7111 C CA . GLN D 1 224 ? -44.684 0.085 -30.123 1.00 27.43 207 GLN D CA 1
ATOM 7112 C C . GLN D 1 224 ? -44.087 1.208 -30.993 1.00 26.78 207 GLN D C 1
ATOM 7113 O O . GLN D 1 224 ? -43.978 1.012 -32.181 1.00 26.50 207 GLN D O 1
ATOM 7119 N N . GLN D 1 225 ? -43.666 2.342 -30.429 1.00 25.37 208 GLN D N 1
ATOM 7120 C CA . GLN D 1 225 ? -43.017 3.416 -31.219 1.00 27.09 208 GLN D CA 1
ATOM 7121 C C . GLN D 1 225 ? -41.676 2.902 -31.745 1.00 28.51 208 GLN D C 1
ATOM 7122 O O . GLN D 1 225 ? -41.284 3.294 -32.838 1.00 25.02 208 GLN D O 1
ATOM 7128 N N . PHE D 1 226 ? -40.976 2.088 -30.958 1.00 27.33 209 PHE D N 1
ATOM 7129 C CA . PHE D 1 226 ? -39.696 1.476 -31.420 1.00 27.35 209 PHE D CA 1
ATOM 7130 C C . PHE D 1 226 ? -40.008 0.531 -32.576 1.00 26.69 209 PHE D C 1
ATOM 7131 O O . PHE D 1 226 ? -39.383 0.600 -33.666 1.00 26.39 209 PHE D O 1
ATOM 7139 N N . LYS D 1 227 ? -41.008 -0.330 -32.401 1.00 24.87 210 LYS D N 1
ATOM 7140 C CA . LYS D 1 227 ? -41.341 -1.334 -33.429 1.00 24.61 210 LYS D CA 1
ATOM 7141 C C . LYS D 1 227 ? -41.745 -0.610 -34.720 1.00 24.33 210 LYS D C 1
ATOM 7142 O O . LYS D 1 227 ? -41.333 -1.037 -35.818 1.00 27.11 210 LYS D O 1
ATOM 7148 N N . ASP D 1 228 ? -42.525 0.469 -34.586 1.00 26.98 211 ASP D N 1
ATOM 7149 C CA . ASP D 1 228 ? -43.044 1.243 -35.732 1.00 26.38 211 ASP D CA 1
ATOM 7150 C C . ASP D 1 228 ? -41.880 1.809 -36.544 1.00 26.88 211 ASP D C 1
ATOM 7151 O O . ASP D 1 228 ? -42.051 1.962 -37.781 1.00 28.06 211 ASP D O 1
ATOM 7156 N N . ALA D 1 229 ? -40.758 2.125 -35.882 1.00 24.52 212 ALA D N 1
ATOM 7157 C CA . ALA D 1 229 ? -39.612 2.847 -36.465 1.00 25.66 212 ALA D CA 1
ATOM 7158 C C . ALA D 1 229 ? -38.595 1.833 -37.026 1.00 25.44 212 ALA D C 1
ATOM 7159 O O . ALA D 1 229 ? -37.771 2.253 -37.855 1.00 27.91 212 ALA D O 1
ATOM 7161 N N . VAL D 1 230 ? -38.689 0.550 -36.670 1.00 24.36 213 VAL D N 1
ATOM 7162 C CA . VAL D 1 230 ? -37.733 -0.493 -37.165 1.00 22.85 213 VAL D CA 1
ATOM 7163 C C . VAL D 1 230 ? -38.252 -1.044 -38.489 1.00 23.13 213 VAL D C 1
ATOM 7164 O O . VAL D 1 230 ? -39.441 -1.457 -38.551 1.00 22.90 213 VAL D O 1
ATOM 7168 N N . ASN D 1 231 ? -37.400 -1.046 -39.509 1.00 23.17 214 ASN D N 1
ATOM 7169 C CA . ASN D 1 231 ? -37.743 -1.451 -40.896 1.00 24.77 214 ASN D CA 1
ATOM 7170 C C . ASN D 1 231 ? -37.078 -2.779 -41.277 1.00 23.76 214 ASN D C 1
ATOM 7171 O O . ASN D 1 231 ? -37.319 -3.268 -42.381 1.00 24.39 214 ASN D O 1
ATOM 7176 N N . VAL D 1 232 ? -36.229 -3.331 -40.411 1.00 22.64 215 VAL D N 1
ATOM 7177 C CA . VAL D 1 232 ? -35.409 -4.521 -40.716 1.00 23.45 215 VAL D CA 1
ATOM 7178 C C . VAL D 1 232 ? -35.741 -5.647 -39.747 1.00 23.04 215 VAL D C 1
ATOM 7179 O O . VAL D 1 232 ? -35.879 -5.373 -38.540 1.00 26.57 215 VAL D O 1
ATOM 7183 N N . GLY D 1 233 ? -35.774 -6.872 -40.263 1.00 24.56 216 GLY D N 1
ATOM 7184 C CA . GLY D 1 233 ? -36.037 -8.104 -39.498 1.00 26.50 216 GLY D CA 1
ATOM 7185 C C . GLY D 1 233 ? -37.385 -8.075 -38.788 1.00 26.97 216 GLY D C 1
ATOM 7186 O O . GLY D 1 233 ? -38.327 -7.474 -39.271 1.00 27.95 216 GLY D O 1
ATOM 7187 N N . ASP D 1 234 ? -37.454 -8.727 -37.647 1.00 24.35 217 ASP D N 1
ATOM 7188 C CA . ASP D 1 234 ? -38.696 -8.886 -36.843 1.00 26.31 217 ASP D CA 1
ATOM 7189 C C . ASP D 1 234 ? -38.439 -8.172 -35.513 1.00 28.90 217 ASP D C 1
ATOM 7190 O O . ASP D 1 234 ? -37.285 -8.172 -35.040 1.00 29.04 217 ASP D O 1
ATOM 7195 N N . VAL D 1 235 ? -39.440 -7.506 -34.970 1.00 24.91 218 VAL D N 1
ATOM 7196 C CA . VAL D 1 235 ? -39.392 -6.881 -33.641 1.00 25.23 218 VAL D CA 1
ATOM 7197 C C . VAL D 1 235 ? -40.316 -7.694 -32.741 1.00 28.28 218 VAL D C 1
ATOM 7198 O O . VAL D 1 235 ? -41.528 -7.722 -33.033 1.00 28.01 218 VAL D O 1
ATOM 7202 N N . GLN D 1 236 ? -39.791 -8.226 -31.642 1.00 24.99 219 GLN D N 1
ATOM 7203 C CA . GLN D 1 236 ? -40.641 -8.882 -30.617 1.00 25.88 219 GLN D CA 1
ATOM 7204 C C . GLN D 1 236 ? -40.608 -8.048 -29.344 1.00 27.45 219 GLN D C 1
ATOM 7205 O O . GLN D 1 236 ? -39.616 -8.064 -28.646 1.00 26.40 219 GLN D O 1
ATOM 7211 N N . ILE D 1 237 ? -41.698 -7.354 -29.038 1.00 26.27 220 ILE D N 1
ATOM 7212 C CA . ILE D 1 237 ? -41.866 -6.616 -27.759 1.00 26.46 220 ILE D CA 1
ATOM 7213 C C . ILE D 1 237 ? -42.180 -7.666 -26.699 1.00 28.74 220 ILE D C 1
ATOM 7214 O O . ILE D 1 237 ? -43.333 -8.047 -26.583 1.00 35.97 220 ILE D O 1
ATOM 7219 N N . LEU D 1 238 ? -41.165 -8.170 -25.997 1.00 28.29 221 LEU D N 1
ATOM 7220 C CA . LEU D 1 238 ? -41.386 -9.175 -24.931 1.00 29.88 221 LEU D CA 1
ATOM 7221 C C . LEU D 1 238 ? -41.766 -8.494 -23.630 1.00 29.92 221 LEU D C 1
ATOM 7222 O O . LEU D 1 238 ? -41.077 -7.597 -23.184 1.00 26.88 221 LEU D O 1
ATOM 7227 N N . LYS D 1 239 ? -42.803 -9.003 -22.987 1.00 31.63 222 LYS D N 1
ATOM 7228 C CA . LYS D 1 239 ? -43.071 -8.659 -21.581 1.00 29.95 222 LYS D CA 1
ATOM 7229 C C . LYS D 1 239 ? -42.190 -9.540 -20.710 1.00 27.73 222 LYS D C 1
ATOM 7230 O O . LYS D 1 239 ? -41.760 -10.616 -21.134 1.00 27.48 222 LYS D O 1
ATOM 7236 N N . PRO D 1 240 ? -41.916 -9.132 -19.457 1.00 29.06 223 PRO D N 1
ATOM 7237 C CA . PRO D 1 240 ? -41.131 -9.993 -18.573 1.00 29.38 223 PRO D CA 1
ATOM 7238 C C . PRO D 1 240 ? -41.736 -11.391 -18.452 1.00 33.04 223 PRO D C 1
ATOM 7239 O O . PRO D 1 240 ? -42.931 -11.507 -18.132 1.00 31.00 223 PRO D O 1
ATOM 7243 N N . GLY D 1 241 ? -40.908 -12.407 -18.710 1.00 30.46 224 GLY D N 1
ATOM 7244 C CA . GLY D 1 241 ? -41.249 -13.838 -18.663 1.00 30.16 224 GLY D CA 1
ATOM 7245 C C . GLY D 1 241 ? -41.463 -14.438 -20.033 1.00 29.58 224 GLY D C 1
ATOM 7246 O O . GLY D 1 241 ? -41.501 -15.670 -20.123 1.00 31.25 224 GLY D O 1
ATOM 7247 N N . GLU D 1 242 ? -41.527 -13.614 -21.077 1.00 28.47 225 GLU D N 1
ATOM 7248 C CA . GLU D 1 242 ? -41.768 -14.067 -22.465 1.00 28.34 225 GLU D CA 1
ATOM 7249 C C . GLU D 1 242 ? -40.442 -14.434 -23.134 1.00 28.21 225 GLU D C 1
ATOM 7250 O O . GLU D 1 242 ? -39.397 -13.760 -22.841 1.00 29.29 225 GLU D O 1
ATOM 7256 N N . SER D 1 243 ? -40.495 -15.438 -23.997 1.00 27.62 226 SER D N 1
ATOM 7257 C CA . SER D 1 243 ? -39.345 -16.010 -24.736 1.00 28.49 226 SER D CA 1
ATOM 7258 C C . SER D 1 243 ? -39.342 -15.522 -26.179 1.00 30.57 226 SER D C 1
ATOM 7259 O O . SER D 1 243 ? -40.406 -15.277 -26.761 1.00 27.80 226 SER D O 1
ATOM 7262 N N . VAL D 1 244 ? -38.148 -15.388 -26.735 1.00 27.54 227 VAL D N 1
ATOM 7263 C CA . VAL D 1 244 ? -37.990 -15.110 -28.179 1.00 27.71 227 VAL D CA 1
ATOM 7264 C C . VAL D 1 244 ? -38.517 -16.293 -28.991 1.00 27.95 227 VAL D C 1
ATOM 7265 O O . VAL D 1 244 ? -38.170 -17.437 -28.729 1.00 28.50 227 VAL D O 1
ATOM 7269 N N . GLN D 1 245 ? -39.328 -15.991 -29.986 1.00 28.05 228 GLN D N 1
ATOM 7270 C CA . GLN D 1 245 ? -39.884 -17.014 -30.901 1.00 32.65 228 GLN D CA 1
ATOM 7271 C C . GLN D 1 245 ? -38.993 -17.020 -32.131 1.00 33.17 228 GLN D C 1
ATOM 7272 O O . GLN D 1 245 ? -38.974 -16.035 -32.848 1.00 30.60 228 GLN D O 1
ATOM 7278 N N . PHE D 1 246 ? -38.249 -18.091 -32.337 1.00 34.05 229 PHE D N 1
ATOM 7279 C CA . PHE D 1 246 ? -37.480 -18.295 -33.588 1.00 33.75 229 PHE D CA 1
ATOM 7280 C C . PHE D 1 246 ? -38.435 -19.001 -34.564 1.00 40.68 229 PHE D C 1
ATOM 7281 O O . PHE D 1 246 ? -38.078 -19.099 -35.714 1.00 53.20 229 PHE D O 1
ATOM 7289 N N . HIS E 1 16 ? 23.339 1.877 -38.828 1.00 45.93 -1 HIS E N 1
ATOM 7290 C CA . HIS E 1 16 ? 22.633 2.367 -37.619 1.00 46.15 -1 HIS E CA 1
ATOM 7291 C C . HIS E 1 16 ? 21.123 2.178 -37.786 1.00 45.32 -1 HIS E C 1
ATOM 7292 O O . HIS E 1 16 ? 20.626 2.354 -38.942 1.00 42.77 -1 HIS E O 1
ATOM 7299 N N . MET E 1 17 ? 20.402 1.922 -36.687 1.00 37.90 0 MET E N 1
ATOM 7300 C CA . MET E 1 17 ? 18.914 1.902 -36.754 1.00 35.12 0 MET E CA 1
ATOM 7301 C C . MET E 1 17 ? 18.306 2.237 -35.404 1.00 31.26 0 MET E C 1
ATOM 7302 O O . MET E 1 17 ? 18.895 1.983 -34.364 1.00 31.30 0 MET E O 1
ATOM 7307 N N . MET E 1 18 ? 17.119 2.822 -35.451 1.00 31.34 1 MET E N 1
ATOM 7308 C CA . MET E 1 18 ? 16.334 3.189 -34.252 1.00 32.03 1 MET E CA 1
ATOM 7309 C C . MET E 1 18 ? 16.185 1.964 -33.325 1.00 28.57 1 MET E C 1
ATOM 7310 O O . MET E 1 18 ? 16.008 0.827 -33.807 1.00 31.64 1 MET E O 1
ATOM 7315 N N . LYS E 1 19 ? 16.411 2.170 -32.019 1.00 28.49 2 LYS E N 1
ATOM 7316 C CA . LYS E 1 19 ? 16.365 1.122 -30.980 1.00 29.46 2 LYS E CA 1
ATOM 7317 C C . LYS E 1 19 ? 14.945 0.968 -30.420 1.00 27.58 2 LYS E C 1
ATOM 7318 O O . LYS E 1 19 ? 14.452 1.919 -29.762 1.00 29.97 2 LYS E O 1
ATOM 7324 N N . LEU E 1 20 ? 14.349 -0.204 -30.611 1.00 27.01 3 LEU E N 1
ATOM 7325 C CA . LEU E 1 20 ? 12.974 -0.532 -30.155 1.00 26.71 3 LEU E CA 1
ATOM 7326 C C . LEU E 1 20 ? 12.910 -2.023 -29.865 1.00 25.34 3 LEU E C 1
ATOM 7327 O O . LEU E 1 20 ? 13.179 -2.811 -30.840 1.00 26.68 3 LEU E O 1
ATOM 7332 N N . SER E 1 21 ? 12.606 -2.382 -28.626 1.00 23.92 4 SER E N 1
ATOM 7333 C CA . SER E 1 21 ? 12.573 -3.790 -28.200 1.00 24.80 4 SER E CA 1
ATOM 7334 C C . SER E 1 21 ? 11.331 -4.139 -27.365 1.00 23.07 4 SER E C 1
ATOM 7335 O O . SER E 1 21 ? 10.628 -3.244 -26.827 1.00 25.02 4 SER E O 1
ATOM 7338 N N . PHE E 1 22 ? 11.029 -5.422 -27.330 1.00 24.68 5 PHE E N 1
ATOM 7339 C CA . PHE E 1 22 ? 9.880 -6.016 -26.636 1.00 24.97 5 PHE E CA 1
ATOM 7340 C C . PHE E 1 22 ? 10.411 -6.830 -25.459 1.00 27.52 5 PHE E C 1
ATOM 7341 O O . PHE E 1 22 ? 11.448 -7.529 -25.616 1.00 26.20 5 PHE E O 1
ATOM 7349 N N . HIS E 1 23 ? 9.688 -6.810 -24.350 1.00 26.01 6 HIS E N 1
ATOM 7350 C CA . HIS E 1 23 ? 10.174 -7.421 -23.084 1.00 26.13 6 HIS E CA 1
ATOM 7351 C C . HIS E 1 23 ? 9.102 -8.261 -22.405 1.00 28.14 6 HIS E C 1
ATOM 7352 O O . HIS E 1 23 ? 9.256 -8.575 -21.239 1.00 29.08 6 HIS E O 1
ATOM 7359 N N . GLY E 1 24 ? 8.068 -8.675 -23.116 1.00 24.60 7 GLY E N 1
ATOM 7360 C CA . GLY E 1 24 ? 7.012 -9.489 -22.504 1.00 26.70 7 GLY E CA 1
ATOM 7361 C C . GLY E 1 24 ? 5.804 -8.668 -22.098 1.00 26.05 7 GLY E C 1
ATOM 7362 O O . GLY E 1 24 ? 5.947 -7.439 -21.914 1.00 24.71 7 GLY E O 1
ATOM 7363 N N . GLN E 1 25 ? 4.651 -9.325 -22.061 1.00 25.69 8 GLN E N 1
ATOM 7364 C CA . GLN E 1 25 ? 3.310 -8.711 -21.858 1.00 23.43 8 GLN E CA 1
ATOM 7365 C C . GLN E 1 25 ? 3.213 -7.496 -22.795 1.00 24.75 8 GLN E C 1
ATOM 7366 O O . GLN E 1 25 ? 3.212 -7.700 -24.005 1.00 23.14 8 GLN E O 1
ATOM 7372 N N . SER E 1 26 ? 3.057 -6.277 -22.306 1.00 22.18 9 SER E N 1
ATOM 7373 C CA . SER E 1 26 ? 2.925 -5.103 -23.200 1.00 24.57 9 SER E CA 1
ATOM 7374 C C . SER E 1 26 ? 4.131 -4.189 -23.042 1.00 22.90 9 SER E C 1
ATOM 7375 O O . SER E 1 26 ? 4.085 -3.018 -23.451 1.00 21.78 9 SER E O 1
ATOM 7378 N N . THR E 1 27 ? 5.221 -4.709 -22.479 1.00 24.53 10 THR E N 1
ATOM 7379 C CA . THR E 1 27 ? 6.414 -3.885 -22.165 1.00 23.28 10 THR E CA 1
ATOM 7380 C C . THR E 1 27 ? 7.252 -3.643 -23.421 1.00 22.33 10 THR E C 1
ATOM 7381 O O . THR E 1 27 ? 7.755 -4.627 -24.025 1.00 24.42 10 THR E O 1
ATOM 7385 N N . ILE E 1 28 ? 7.433 -2.396 -23.804 1.00 20.99 11 ILE E N 1
ATOM 7386 C CA . ILE E 1 28 ? 8.377 -2.044 -24.889 1.00 21.18 11 ILE E CA 1
ATOM 7387 C C . ILE E 1 28 ? 9.352 -1.012 -24.335 1.00 21.91 11 ILE E C 1
ATOM 7388 O O . ILE E 1 28 ? 9.050 -0.341 -23.349 1.00 22.53 11 ILE E O 1
ATOM 7393 N N . TYR E 1 29 ? 10.511 -0.974 -24.976 1.00 26.22 12 TYR E N 1
ATOM 7394 C CA . TYR E 1 29 ? 11.655 -0.110 -24.636 1.00 24.50 12 TYR E CA 1
ATOM 7395 C C . TYR E 1 29 ? 12.142 0.580 -25.896 1.00 24.70 12 TYR E C 1
ATOM 7396 O O . TYR E 1 29 ? 12.206 -0.053 -26.965 1.00 25.93 12 TYR E O 1
ATOM 7405 N N . LEU E 1 30 ? 12.397 1.872 -25.813 1.00 24.40 13 LEU E N 1
ATOM 7406 C CA . LEU E 1 30 ? 12.987 2.550 -26.977 1.00 26.76 13 LEU E CA 1
ATOM 7407 C C . LEU E 1 30 ? 13.919 3.649 -26.492 1.00 25.99 13 LEU E C 1
ATOM 7408 O O . LEU E 1 30 ? 13.814 4.084 -25.325 1.00 26.41 13 LEU E O 1
ATOM 7413 N N . GLU E 1 31 ? 14.734 4.105 -27.426 1.00 27.12 14 GLU E N 1
ATOM 7414 C CA . GLU E 1 31 ? 15.665 5.246 -27.258 1.00 29.51 14 GLU E CA 1
ATOM 7415 C C . GLU E 1 31 ? 15.413 6.279 -28.338 1.00 29.51 14 GLU E C 1
ATOM 7416 O O . GLU E 1 31 ? 15.284 5.919 -29.529 1.00 31.91 14 GLU E O 1
ATOM 7422 N N . GLY E 1 32 ? 15.369 7.543 -27.924 1.00 30.58 15 GLY E N 1
ATOM 7423 C CA . GLY E 1 32 ? 15.357 8.714 -28.801 1.00 32.25 15 GLY E CA 1
ATOM 7424 C C . GLY E 1 32 ? 16.276 9.791 -28.267 1.00 30.77 15 GLY E C 1
ATOM 7425 O O . GLY E 1 32 ? 16.154 10.124 -27.059 1.00 30.47 15 GLY E O 1
ATOM 7426 N N . ASN E 1 33 ? 17.167 10.293 -29.125 1.00 31.32 16 ASN E N 1
ATOM 7427 C CA . ASN E 1 33 ? 18.127 11.369 -28.768 1.00 34.00 16 ASN E CA 1
ATOM 7428 C C . ASN E 1 33 ? 18.797 11.014 -27.435 1.00 32.09 16 ASN E C 1
ATOM 7429 O O . ASN E 1 33 ? 18.821 11.879 -26.534 1.00 34.93 16 ASN E O 1
ATOM 7434 N N . ASN E 1 34 ? 19.238 9.758 -27.298 1.00 37.10 17 ASN E N 1
ATOM 7435 C CA . ASN E 1 34 ? 20.024 9.237 -26.146 1.00 39.64 17 ASN E CA 1
ATOM 7436 C C . ASN E 1 34 ? 19.188 9.230 -24.865 1.00 40.81 17 ASN E C 1
ATOM 7437 O O . ASN E 1 34 ? 19.776 9.147 -23.764 1.00 42.01 17 ASN E O 1
ATOM 7442 N N . LYS E 1 35 ? 17.859 9.282 -24.992 1.00 34.00 18 LYS E N 1
ATOM 7443 C CA . LYS E 1 35 ? 16.944 9.138 -23.846 1.00 30.86 18 LYS E CA 1
ATOM 7444 C C . LYS E 1 35 ? 16.225 7.792 -23.938 1.00 27.66 18 LYS E C 1
ATOM 7445 O O . LYS E 1 35 ? 15.908 7.334 -25.053 1.00 31.52 18 LYS E O 1
ATOM 7451 N N . LYS E 1 36 ? 15.964 7.199 -22.790 1.00 26.69 19 LYS E N 1
ATOM 7452 C CA . LYS E 1 36 ? 15.525 5.798 -22.688 1.00 27.99 19 LYS E CA 1
ATOM 7453 C C . LYS E 1 36 ? 14.091 5.801 -22.162 1.00 30.87 19 LYS E C 1
ATOM 7454 O O . LYS E 1 36 ? 13.811 6.457 -21.139 1.00 28.05 19 LYS E O 1
ATOM 7460 N N . VAL E 1 37 ? 13.206 5.082 -22.840 1.00 25.87 20 VAL E N 1
ATOM 7461 C CA . VAL E 1 37 ? 11.742 5.173 -22.583 1.00 24.71 20 VAL E CA 1
ATOM 7462 C C . VAL E 1 37 ? 11.244 3.749 -22.433 1.00 24.24 20 VAL E C 1
ATOM 7463 O O . VAL E 1 37 ? 11.546 2.925 -23.309 1.00 24.11 20 VAL E O 1
ATOM 7467 N N . ILE E 1 38 ? 10.523 3.458 -21.352 1.00 24.28 21 ILE E N 1
ATOM 7468 C CA . ILE E 1 38 ? 9.872 2.144 -21.216 1.00 21.67 21 ILE E CA 1
ATOM 7469 C C . ILE E 1 38 ? 8.360 2.353 -21.076 1.00 23.38 21 ILE E C 1
ATOM 7470 O O . ILE E 1 38 ? 7.926 3.363 -20.469 1.00 24.13 21 ILE E O 1
ATOM 7475 N N . VAL E 1 39 ? 7.610 1.402 -21.605 1.00 23.27 22 VAL E N 1
ATOM 7476 C CA . VAL E 1 39 ? 6.124 1.367 -21.537 1.00 22.48 22 VAL E CA 1
ATOM 7477 C C . VAL E 1 39 ? 5.676 0.186 -20.692 1.00 26.57 22 VAL E C 1
ATOM 7478 O O . VAL E 1 39 ? 6.219 -0.901 -20.893 1.00 24.25 22 VAL E O 1
ATOM 7482 N N . ASP E 1 40 ? 4.719 0.395 -19.788 1.00 25.44 23 ASP E N 1
ATOM 7483 C CA . ASP E 1 40 ? 4.032 -0.685 -19.042 1.00 25.38 23 ASP E CA 1
ATOM 7484 C C . ASP E 1 40 ? 5.053 -1.675 -18.433 1.00 25.61 23 ASP E C 1
ATOM 7485 O O . ASP E 1 40 ? 5.035 -2.863 -18.731 1.00 26.75 23 ASP E O 1
ATOM 7490 N N . PRO E 1 41 ? 5.924 -1.214 -17.513 1.00 26.54 24 PRO E N 1
ATOM 7491 C CA . PRO E 1 41 ? 7.034 -2.009 -16.961 1.00 29.33 24 PRO E CA 1
ATOM 7492 C C . PRO E 1 41 ? 6.660 -3.058 -15.901 1.00 28.28 24 PRO E C 1
ATOM 7493 O O . PRO E 1 41 ? 6.954 -2.908 -14.697 1.00 30.65 24 PRO E O 1
ATOM 7497 N N . PHE E 1 42 ? 6.091 -4.140 -16.388 1.00 27.27 25 PHE E N 1
ATOM 7498 C CA . PHE E 1 42 ? 5.734 -5.362 -15.621 1.00 29.18 25 PHE E CA 1
ATOM 7499 C C . PHE E 1 42 ? 6.916 -6.315 -15.647 1.00 29.36 25 PHE E C 1
ATOM 7500 O O . PHE E 1 42 ? 6.923 -7.265 -16.438 1.00 30.28 25 PHE E O 1
ATOM 7508 N N . ILE E 1 43 ? 7.908 -6.063 -14.782 1.00 30.13 26 ILE E N 1
ATOM 7509 C CA . ILE E 1 43 ? 9.252 -6.698 -14.874 1.00 29.59 26 ILE E CA 1
ATOM 7510 C C . ILE E 1 43 ? 9.400 -7.735 -13.754 1.00 32.66 26 ILE E C 1
ATOM 7511 O O . ILE E 1 43 ? 9.584 -8.931 -14.050 1.00 28.90 26 ILE E O 1
ATOM 7516 N N . SER E 1 44 ? 9.362 -7.312 -12.488 1.00 34.95 27 SER E N 1
ATOM 7517 C CA . SER E 1 44 ? 9.744 -8.232 -11.383 1.00 32.68 27 SER E CA 1
ATOM 7518 C C . SER E 1 44 ? 8.704 -9.354 -11.222 1.00 34.22 27 SER E C 1
ATOM 7519 O O . SER E 1 44 ? 9.091 -10.450 -10.770 1.00 38.14 27 SER E O 1
ATOM 7522 N N . ASN E 1 45 ? 7.436 -9.140 -11.596 1.00 32.93 28 ASN E N 1
ATOM 7523 C CA . ASN E 1 45 ? 6.370 -10.154 -11.367 1.00 32.93 28 ASN E CA 1
ATOM 7524 C C . ASN E 1 45 ? 6.004 -10.855 -12.687 1.00 32.25 28 ASN E C 1
ATOM 7525 O O . ASN E 1 45 ? 5.059 -11.638 -12.675 1.00 32.14 28 ASN E O 1
ATOM 7530 N N . ASN E 1 46 ? 6.722 -10.591 -13.775 1.00 33.58 29 ASN E N 1
ATOM 7531 C CA . ASN E 1 46 ? 6.623 -11.395 -15.014 1.00 32.19 29 ASN E CA 1
ATOM 7532 C C . ASN E 1 46 ? 7.885 -12.262 -15.150 1.00 31.54 29 ASN E C 1
ATOM 7533 O O . ASN E 1 46 ? 8.914 -11.759 -15.565 1.00 31.19 29 ASN E O 1
ATOM 7538 N N . PRO E 1 47 ? 7.864 -13.574 -14.806 1.00 35.22 30 PRO E N 1
ATOM 7539 C CA . PRO E 1 47 ? 9.044 -14.431 -14.970 1.00 36.77 30 PRO E CA 1
ATOM 7540 C C . PRO E 1 47 ? 9.551 -14.575 -16.415 1.00 38.42 30 PRO E C 1
ATOM 7541 O O . PRO E 1 47 ? 10.664 -14.951 -16.585 1.00 41.21 30 PRO E O 1
ATOM 7545 N N . LYS E 1 48 ? 8.733 -14.239 -17.413 1.00 37.39 31 LYS E N 1
ATOM 7546 C CA . LYS E 1 48 ? 9.130 -14.266 -18.851 1.00 37.16 31 LYS E CA 1
ATOM 7547 C C . LYS E 1 48 ? 9.761 -12.945 -19.277 1.00 32.79 31 LYS E C 1
ATOM 7548 O O . LYS E 1 48 ? 10.383 -12.927 -20.338 1.00 35.30 31 LYS E O 1
ATOM 7554 N N . CYS E 1 49 ? 9.650 -11.878 -18.470 1.00 33.40 32 CYS E N 1
ATOM 7555 C CA . CYS E 1 49 ? 10.349 -10.602 -18.750 1.00 32.82 32 CYS E CA 1
ATOM 7556 C C . CYS E 1 49 ? 11.856 -10.803 -18.539 1.00 35.36 32 CYS E C 1
ATOM 7557 O O . CYS E 1 49 ? 12.211 -11.410 -17.511 1.00 35.13 32 CYS E O 1
ATOM 7560 N N . ASP E 1 50 ? 12.698 -10.362 -19.483 1.00 34.71 33 ASP E N 1
ATOM 7561 C CA . ASP E 1 50 ? 14.176 -10.548 -19.445 1.00 36.01 33 ASP E CA 1
ATOM 7562 C C . ASP E 1 50 ? 14.831 -9.398 -18.676 1.00 35.98 33 ASP E C 1
ATOM 7563 O O . ASP E 1 50 ? 16.043 -9.450 -18.439 1.00 34.11 33 ASP E O 1
ATOM 7568 N N . LEU E 1 51 ? 14.076 -8.347 -18.352 1.00 31.61 34 LEU E N 1
ATOM 7569 C CA . LEU E 1 51 ? 14.634 -7.184 -17.639 1.00 32.59 34 LEU E CA 1
ATOM 7570 C C . LEU E 1 51 ? 14.699 -7.489 -16.128 1.00 28.58 34 LEU E C 1
ATOM 7571 O O . LEU E 1 51 ? 14.034 -8.421 -15.663 1.00 32.15 34 LEU E O 1
ATOM 7576 N N . ASN E 1 52 ? 15.480 -6.664 -15.429 1.00 38.42 35 ASN E N 1
ATOM 7577 C CA . ASN E 1 52 ? 15.695 -6.638 -13.958 1.00 36.50 35 ASN E CA 1
ATOM 7578 C C . ASN E 1 52 ? 15.511 -5.193 -13.469 1.00 35.11 35 ASN E C 1
ATOM 7579 O O . ASN E 1 52 ? 16.241 -4.278 -13.985 1.00 32.63 35 ASN E O 1
ATOM 7584 N N . ILE E 1 53 ? 14.611 -4.962 -12.511 1.00 33.29 36 ILE E N 1
ATOM 7585 C CA . ILE E 1 53 ? 14.297 -3.588 -12.007 1.00 38.88 36 ILE E CA 1
ATOM 7586 C C . ILE E 1 53 ? 15.559 -2.946 -11.409 1.00 40.51 36 ILE E C 1
ATOM 7587 O O . ILE E 1 53 ? 15.615 -1.693 -11.403 1.00 37.87 36 ILE E O 1
ATOM 7592 N N . GLU E 1 54 ? 16.522 -3.756 -10.932 1.00 42.22 37 GLU E N 1
ATOM 7593 C CA . GLU E 1 54 ? 17.768 -3.247 -10.286 1.00 48.71 37 GLU E CA 1
ATOM 7594 C C . GLU E 1 54 ? 18.714 -2.683 -11.358 1.00 44.31 37 GLU E C 1
ATOM 7595 O O . GLU E 1 54 ? 19.516 -1.808 -11.005 1.00 44.65 37 GLU E O 1
ATOM 7601 N N . THR E 1 55 ? 18.632 -3.125 -12.619 1.00 39.26 38 THR E N 1
ATOM 7602 C CA . THR E 1 55 ? 19.634 -2.742 -13.663 1.00 41.19 38 THR E CA 1
ATOM 7603 C C . THR E 1 55 ? 19.021 -1.927 -14.808 1.00 37.72 38 THR E C 1
ATOM 7604 O O . THR E 1 55 ? 19.772 -1.208 -15.458 1.00 34.40 38 THR E O 1
ATOM 7608 N N . VAL E 1 56 ? 17.711 -2.004 -15.022 1.00 38.57 39 VAL E N 1
ATOM 7609 C CA . VAL E 1 56 ? 16.993 -1.214 -16.066 1.00 39.65 39 VAL E CA 1
ATOM 7610 C C . VAL E 1 56 ? 17.382 0.263 -15.961 1.00 34.88 39 VAL E C 1
ATOM 7611 O O . VAL E 1 56 ? 17.203 0.837 -14.874 1.00 37.09 39 VAL E O 1
ATOM 7615 N N . GLN E 1 57 ? 17.827 0.873 -17.055 1.00 32.72 40 GLN E N 1
ATOM 7616 C CA . GLN E 1 57 ? 18.072 2.342 -17.119 1.00 37.11 40 GLN E CA 1
ATOM 7617 C C . GLN E 1 57 ? 16.936 3.021 -17.901 1.00 34.95 40 GLN E C 1
ATOM 7618 O O . GLN E 1 57 ? 16.735 2.674 -19.092 1.00 34.03 40 GLN E O 1
ATOM 7624 N N . VAL E 1 58 ? 16.284 4.010 -17.308 1.00 31.73 41 VAL E N 1
ATOM 7625 C CA . VAL E 1 58 ? 15.215 4.755 -18.021 1.00 33.15 41 VAL E CA 1
ATOM 7626 C C . VAL E 1 58 ? 15.192 6.210 -17.597 1.00 31.57 41 VAL E C 1
ATOM 7627 O O . VAL E 1 58 ? 15.334 6.512 -16.391 1.00 30.16 41 VAL E O 1
ATOM 7631 N N . ASP E 1 59 ? 14.842 7.046 -18.565 1.00 28.92 42 ASP E N 1
ATOM 7632 C CA . ASP E 1 59 ? 14.574 8.482 -18.385 1.00 28.73 42 ASP E CA 1
ATOM 7633 C C . ASP E 1 59 ? 13.065 8.707 -18.264 1.00 27.92 42 ASP E C 1
ATOM 7634 O O . ASP E 1 59 ? 12.675 9.623 -17.580 1.00 26.63 42 ASP E O 1
ATOM 7639 N N . TYR E 1 60 ? 12.243 7.855 -18.895 1.00 26.75 43 TYR E N 1
ATOM 7640 C CA . TYR E 1 60 ? 10.765 8.042 -18.984 1.00 25.75 43 TYR E CA 1
ATOM 7641 C C . TYR E 1 60 ? 10.079 6.686 -18.829 1.00 24.74 43 TYR E C 1
ATOM 7642 O O . TYR E 1 60 ? 10.572 5.709 -19.364 1.00 26.40 43 TYR E O 1
ATOM 7651 N N . ILE E 1 61 ? 8.968 6.661 -18.120 1.00 23.95 44 ILE E N 1
ATOM 7652 C CA . ILE E 1 61 ? 8.055 5.493 -18.088 1.00 24.65 44 ILE E CA 1
ATOM 7653 C C . ILE E 1 61 ? 6.707 5.973 -18.629 1.00 24.37 44 ILE E C 1
ATOM 7654 O O . ILE E 1 61 ? 6.250 7.024 -18.156 1.00 25.41 44 ILE E O 1
ATOM 7659 N N . VAL E 1 62 ? 6.106 5.237 -19.560 1.00 23.41 45 VAL E N 1
ATOM 7660 C CA . VAL E 1 62 ? 4.781 5.657 -20.099 1.00 22.41 45 VAL E CA 1
ATOM 7661 C C . VAL E 1 62 ? 3.804 4.544 -19.785 1.00 23.55 45 VAL E C 1
ATOM 7662 O O . VAL E 1 62 ? 4.167 3.392 -20.000 1.00 23.22 45 VAL E O 1
ATOM 7666 N N . LEU E 1 63 ? 2.625 4.901 -19.286 1.00 21.85 46 LEU E N 1
ATOM 7667 C CA . LEU E 1 63 ? 1.657 3.879 -18.852 1.00 21.64 46 LEU E CA 1
ATOM 7668 C C . LEU E 1 63 ? 0.408 3.989 -19.725 1.00 23.15 46 LEU E C 1
ATOM 7669 O O . LEU E 1 63 ? -0.208 5.058 -19.735 1.00 24.34 46 LEU E O 1
ATOM 7674 N N . THR E 1 64 ? 0.016 2.882 -20.376 1.00 22.11 47 THR E N 1
ATOM 7675 C CA . THR E 1 64 ? -1.236 2.870 -21.174 1.00 23.14 47 THR E CA 1
ATOM 7676 C C . THR E 1 64 ? -2.460 2.851 -20.260 1.00 22.07 47 THR E C 1
ATOM 7677 O O . THR E 1 64 ? -3.481 3.450 -20.629 1.00 21.50 47 THR E O 1
ATOM 7681 N N . HIS E 1 65 ? -2.350 2.189 -19.119 1.00 22.97 48 HIS E N 1
ATOM 7682 C CA . HIS E 1 65 ? -3.456 2.033 -18.152 1.00 21.79 48 HIS E CA 1
ATOM 7683 C C . HIS E 1 65 ? -2.913 1.448 -16.855 1.00 24.69 48 HIS E C 1
ATOM 7684 O O . HIS E 1 65 ? -1.760 1.069 -16.818 1.00 23.19 48 HIS E O 1
ATOM 7691 N N . GLY E 1 66 ? -3.768 1.358 -15.857 1.00 23.78 49 GLY E N 1
ATOM 7692 C CA . GLY E 1 66 ? -3.378 1.115 -14.460 1.00 24.88 49 GLY E CA 1
ATOM 7693 C C . GLY E 1 66 ? -3.282 -0.319 -14.008 1.00 27.91 49 GLY E C 1
ATOM 7694 O O . GLY E 1 66 ? -2.851 -0.552 -12.841 1.00 25.79 49 GLY E O 1
ATOM 7695 N N . HIS E 1 67 ? -3.751 -1.284 -14.775 1.00 25.19 50 HIS E N 1
ATOM 7696 C CA . HIS E 1 67 ? -3.804 -2.703 -14.335 1.00 24.77 50 HIS E CA 1
ATOM 7697 C C . HIS E 1 67 ? -2.420 -3.215 -13.905 1.00 24.91 50 HIS E C 1
ATOM 7698 O O . HIS E 1 67 ? -1.389 -2.773 -14.448 1.00 24.09 50 HIS E O 1
ATOM 7705 N N . PHE E 1 68 ? -2.418 -4.139 -12.936 1.00 25.45 51 PHE E N 1
ATOM 7706 C CA . PHE E 1 68 ? -1.194 -4.679 -12.297 1.00 29.12 51 PHE E CA 1
ATOM 7707 C C . PHE E 1 68 ? -0.150 -5.092 -13.348 1.00 27.82 51 PHE E C 1
ATOM 7708 O O . PHE E 1 68 ? 1.031 -4.812 -13.114 1.00 27.10 51 PHE E O 1
ATOM 7716 N N . ASP E 1 69 ? -0.567 -5.659 -14.496 1.00 27.69 52 ASP E N 1
ATOM 7717 C CA . ASP E 1 69 ? 0.352 -6.209 -15.532 1.00 26.65 52 ASP E CA 1
ATOM 7718 C C . ASP E 1 69 ? 0.887 -5.122 -16.462 1.00 27.68 52 ASP E C 1
ATOM 7719 O O . ASP E 1 69 ? 1.567 -5.491 -17.421 1.00 24.59 52 ASP E O 1
ATOM 7724 N N . HIS E 1 70 ? 0.647 -3.839 -16.167 1.00 25.78 53 HIS E N 1
ATOM 7725 C CA . HIS E 1 70 ? 1.168 -2.659 -16.912 1.00 26.70 53 HIS E CA 1
ATOM 7726 C C . HIS E 1 70 ? 1.830 -1.694 -15.937 1.00 25.79 53 HIS E C 1
ATOM 7727 O O . HIS E 1 70 ? 2.973 -1.348 -16.130 1.00 26.25 53 HIS E O 1
ATOM 7734 N N . PHE E 1 71 ? 1.115 -1.349 -14.886 1.00 25.75 54 PHE E N 1
ATOM 7735 C CA . PHE E 1 71 ? 1.589 -0.498 -13.771 1.00 28.30 54 PHE E CA 1
ATOM 7736 C C . PHE E 1 71 ? 2.894 -1.098 -13.241 1.00 30.52 54 PHE E C 1
ATOM 7737 O O . PHE E 1 71 ? 3.928 -0.390 -13.167 1.00 28.66 54 PHE E O 1
ATOM 7745 N N . GLY E 1 72 ? 2.849 -2.393 -12.952 1.00 28.66 55 GLY E N 1
ATOM 7746 C CA . GLY E 1 72 ? 4.031 -3.190 -12.569 1.00 33.46 55 GLY E CA 1
ATOM 7747 C C . GLY E 1 72 ? 4.878 -2.495 -11.507 1.00 29.08 55 GLY E C 1
ATOM 7748 O O . GLY E 1 72 ? 4.333 -2.141 -10.424 1.00 31.78 55 GLY E O 1
ATOM 7749 N N . ASP E 1 73 ? 6.141 -2.253 -11.851 1.00 32.15 56 ASP E N 1
ATOM 7750 C CA . ASP E 1 73 ? 7.194 -1.796 -10.917 1.00 32.11 56 ASP E CA 1
ATOM 7751 C C . ASP E 1 73 ? 7.301 -0.268 -10.998 1.00 31.08 56 ASP E C 1
ATOM 7752 O O . ASP E 1 73 ? 8.366 0.247 -10.688 1.00 29.76 56 ASP E O 1
ATOM 7757 N N . VAL E 1 74 ? 6.301 0.436 -11.534 1.00 29.29 57 VAL E N 1
ATOM 7758 C CA . VAL E 1 74 ? 6.500 1.868 -11.913 1.00 30.14 57 VAL E CA 1
ATOM 7759 C C . VAL E 1 74 ? 7.005 2.648 -10.682 1.00 30.90 57 VAL E C 1
ATOM 7760 O O . VAL E 1 74 ? 7.936 3.465 -10.827 1.00 27.66 57 VAL E O 1
ATOM 7764 N N . VAL E 1 75 ? 6.463 2.393 -9.493 1.00 28.72 58 VAL E N 1
ATOM 7765 C CA . VAL E 1 75 ? 6.817 3.248 -8.309 1.00 30.52 58 VAL E CA 1
ATOM 7766 C C . VAL E 1 75 ? 8.314 3.021 -7.966 1.00 29.20 58 VAL E C 1
ATOM 7767 O O . VAL E 1 75 ? 9.091 4.022 -7.948 1.00 28.53 58 VAL E O 1
ATOM 7771 N N . GLU E 1 76 ? 8.729 1.768 -7.762 1.00 31.69 59 GLU E N 1
ATOM 7772 C CA . GLU E 1 76 ? 10.132 1.418 -7.407 1.00 33.45 59 GLU E CA 1
ATOM 7773 C C . GLU E 1 76 ? 11.077 1.853 -8.531 1.00 34.61 59 GLU E C 1
ATOM 7774 O O . GLU E 1 76 ? 12.146 2.395 -8.249 1.00 32.54 59 GLU E O 1
ATOM 7780 N N . LEU E 1 77 ? 10.695 1.672 -9.794 1.00 30.57 60 LEU E N 1
ATOM 7781 C CA . LEU E 1 77 ? 11.572 2.036 -10.919 1.00 31.22 60 LEU E CA 1
ATOM 7782 C C . LEU E 1 77 ? 11.686 3.560 -10.990 1.00 28.63 60 LEU E C 1
ATOM 7783 O O . LEU E 1 77 ? 12.766 4.031 -11.221 1.00 29.86 60 LEU E O 1
ATOM 7788 N N . ALA E 1 78 ? 10.593 4.324 -10.880 1.00 26.92 61 ALA E N 1
ATOM 7789 C CA . ALA E 1 78 ? 10.645 5.795 -10.926 1.00 29.66 61 ALA E CA 1
ATOM 7790 C C . ALA E 1 78 ? 11.548 6.304 -9.790 1.00 33.40 61 ALA E C 1
ATOM 7791 O O . ALA E 1 78 ? 12.316 7.231 -10.030 1.00 34.02 61 ALA E O 1
ATOM 7793 N N . LYS E 1 79 ? 11.447 5.707 -8.600 1.00 33.72 62 LYS E N 1
ATOM 7794 C CA . LYS E 1 79 ? 12.211 6.200 -7.414 1.00 36.38 62 LYS E CA 1
ATOM 7795 C C . LYS E 1 79 ? 13.692 5.851 -7.572 1.00 39.64 62 LYS E C 1
ATOM 7796 O O . LYS E 1 79 ? 14.516 6.743 -7.336 1.00 41.47 62 LYS E O 1
ATOM 7802 N N . LYS E 1 80 ? 14.024 4.650 -8.037 1.00 35.50 63 LYS E N 1
ATOM 7803 C CA . LYS E 1 80 ? 15.423 4.244 -8.301 1.00 38.12 63 LYS E CA 1
ATOM 7804 C C . LYS E 1 80 ? 16.052 5.111 -9.406 1.00 45.09 63 LYS E C 1
ATOM 7805 O O . LYS E 1 80 ? 17.189 5.583 -9.208 1.00 44.40 63 LYS E O 1
ATOM 7811 N N . THR E 1 81 ? 15.364 5.353 -10.525 1.00 37.79 64 THR E N 1
ATOM 7812 C CA . THR E 1 81 ? 15.981 5.987 -11.720 1.00 36.48 64 THR E CA 1
ATOM 7813 C C . THR E 1 81 ? 15.785 7.503 -11.764 1.00 31.91 64 THR E C 1
ATOM 7814 O O . THR E 1 81 ? 16.538 8.142 -12.518 1.00 34.45 64 THR E O 1
ATOM 7818 N N . GLY E 1 82 ? 14.803 8.064 -11.046 1.00 32.78 65 GLY E N 1
ATOM 7819 C CA . GLY E 1 82 ? 14.380 9.470 -11.217 1.00 31.15 65 GLY E CA 1
ATOM 7820 C C . GLY E 1 82 ? 13.647 9.726 -12.542 1.00 32.34 65 GLY E C 1
ATOM 7821 O O . GLY E 1 82 ? 13.442 10.913 -12.902 1.00 32.05 65 GLY E O 1
ATOM 7822 N N . ALA E 1 83 ? 13.185 8.676 -13.223 1.00 31.51 66 ALA E N 1
ATOM 7823 C CA . ALA E 1 83 ? 12.441 8.826 -14.507 1.00 25.93 66 ALA E CA 1
ATOM 7824 C C . ALA E 1 83 ? 11.140 9.602 -14.275 1.00 28.12 66 ALA E C 1
ATOM 7825 O O . ALA E 1 83 ? 10.537 9.528 -13.165 1.00 31.87 66 ALA E O 1
ATOM 7827 N N . THR E 1 84 ? 10.701 10.315 -15.311 1.00 25.50 67 THR E N 1
ATOM 7828 C CA . THR E 1 84 ? 9.395 10.989 -15.405 1.00 26.59 67 THR E CA 1
ATOM 7829 C C . THR E 1 84 ? 8.368 9.927 -15.845 1.00 24.64 67 THR E C 1
ATOM 7830 O O . THR E 1 84 ? 8.597 9.292 -16.910 1.00 25.77 67 THR E O 1
ATOM 7834 N N . VAL E 1 85 ? 7.270 9.837 -15.129 1.00 23.93 68 VAL E N 1
ATOM 7835 C CA . VAL E 1 85 ? 6.165 8.903 -15.489 1.00 25.28 68 VAL E CA 1
ATOM 7836 C C . VAL E 1 85 ? 5.117 9.729 -16.237 1.00 25.66 68 VAL E C 1
ATOM 7837 O O . VAL E 1 85 ? 4.619 10.735 -15.714 1.00 24.81 68 VAL E O 1
ATOM 7841 N N . ILE E 1 86 ? 4.804 9.282 -17.442 1.00 24.66 69 ILE E N 1
ATOM 7842 C CA . ILE E 1 86 ? 3.854 9.971 -18.349 1.00 21.60 69 ILE E CA 1
ATOM 7843 C C . ILE E 1 86 ? 2.607 9.098 -18.415 1.00 21.40 69 ILE E C 1
ATOM 7844 O O . ILE E 1 86 ? 2.759 7.894 -18.667 1.00 22.53 69 ILE E O 1
ATOM 7849 N N . GLY E 1 87 ? 1.453 9.694 -18.178 1.00 21.50 70 GLY E N 1
ATOM 7850 C CA . GLY E 1 87 ? 0.194 8.949 -18.051 1.00 22.21 70 GLY E CA 1
ATOM 7851 C C . GLY E 1 87 ? -0.996 9.870 -18.017 1.00 21.07 70 GLY E C 1
ATOM 7852 O O . GLY E 1 87 ? -0.858 11.074 -18.236 1.00 22.45 70 GLY E O 1
ATOM 7853 N N . SER E 1 88 ? -2.150 9.295 -17.728 1.00 21.06 71 SER E N 1
ATOM 7854 C CA . SER E 1 88 ? -3.391 10.080 -17.613 1.00 20.29 71 SER E CA 1
ATOM 7855 C C . SER E 1 88 ? -3.232 11.072 -16.446 1.00 23.50 71 SER E C 1
ATOM 7856 O O . SER E 1 88 ? -2.369 10.886 -15.548 1.00 22.65 71 SER E O 1
ATOM 7859 N N . ALA E 1 89 ? -4.082 12.064 -16.411 1.00 21.21 72 ALA E N 1
ATOM 7860 C CA . ALA E 1 89 ? -4.116 13.019 -15.291 1.00 24.96 72 ALA E CA 1
ATOM 7861 C C . ALA E 1 89 ? -4.293 12.256 -13.974 1.00 23.00 72 ALA E C 1
ATOM 7862 O O . ALA E 1 89 ? -3.597 12.577 -12.983 1.00 24.30 72 ALA E O 1
ATOM 7864 N N . GLU E 1 90 ? -5.188 11.280 -13.963 1.00 22.57 73 GLU E N 1
ATOM 7865 C CA . GLU E 1 90 ? -5.507 10.516 -12.737 1.00 21.20 73 GLU E CA 1
ATOM 7866 C C . GLU E 1 90 ? -4.224 9.783 -12.330 1.00 24.52 73 GLU E C 1
ATOM 7867 O O . GLU E 1 90 ? -3.902 9.740 -11.120 1.00 23.40 73 GLU E O 1
ATOM 7873 N N . MET E 1 91 ? -3.546 9.169 -13.290 1.00 23.90 74 MET E N 1
ATOM 7874 C CA . MET E 1 91 ? -2.352 8.365 -13.027 1.00 22.76 74 MET E CA 1
ATOM 7875 C C . MET E 1 91 ? -1.275 9.289 -12.440 1.00 25.24 74 MET E C 1
ATOM 7876 O O . MET E 1 91 ? -0.643 8.918 -11.436 1.00 26.18 74 MET E O 1
ATOM 7881 N N . ALA E 1 92 ? -1.052 10.464 -13.026 1.00 26.23 75 ALA E N 1
ATOM 7882 C CA . ALA E 1 92 ? -0.069 11.446 -12.509 1.00 26.78 75 ALA E CA 1
ATOM 7883 C C . ALA E 1 92 ? -0.407 11.829 -11.057 1.00 30.32 75 ALA E C 1
ATOM 7884 O O . ALA E 1 92 ? 0.516 11.844 -10.249 1.00 30.01 75 ALA E O 1
ATOM 7886 N N . ASP E 1 93 ? -1.673 12.179 -10.766 1.00 26.90 76 ASP E N 1
ATOM 7887 C CA . ASP E 1 93 ? -2.179 12.581 -9.419 1.00 31.17 76 ASP E CA 1
ATOM 7888 C C . ASP E 1 93 ? -1.965 11.434 -8.416 1.00 29.47 76 ASP E C 1
ATOM 7889 O O . ASP E 1 93 ? -1.405 11.644 -7.304 1.00 28.83 76 ASP E O 1
ATOM 7894 N N . TYR E 1 94 ? -2.372 10.226 -8.791 1.00 26.28 77 TYR E N 1
ATOM 7895 C CA . TYR E 1 94 ? -2.200 9.006 -7.958 1.00 26.28 77 TYR E CA 1
ATOM 7896 C C . TYR E 1 94 ? -0.716 8.776 -7.666 1.00 26.83 77 TYR E C 1
ATOM 7897 O O . TYR E 1 94 ? -0.344 8.566 -6.491 1.00 27.21 77 TYR E O 1
ATOM 7906 N N . LEU E 1 95 ? 0.121 8.743 -8.690 1.00 24.01 78 LEU E N 1
ATOM 7907 C CA . LEU E 1 95 ? 1.571 8.442 -8.525 1.00 25.03 78 LEU E CA 1
ATOM 7908 C C . LEU E 1 95 ? 2.234 9.522 -7.667 1.00 27.20 78 LEU E C 1
ATOM 7909 O O . LEU E 1 95 ? 3.099 9.142 -6.790 1.00 29.66 78 LEU E O 1
ATOM 7914 N N . SER E 1 96 ? 1.862 10.779 -7.874 1.00 25.51 79 SER E N 1
ATOM 7915 C CA . SER E 1 96 ? 2.473 11.939 -7.163 1.00 30.00 79 SER E CA 1
ATOM 7916 C C . SER E 1 96 ? 1.995 11.971 -5.707 1.00 33.21 79 SER E C 1
ATOM 7917 O O . SER E 1 96 ? 2.840 11.981 -4.795 1.00 30.05 79 SER E O 1
ATOM 7920 N N . SER E 1 97 ? 0.680 11.998 -5.500 1.00 29.75 80 SER E N 1
ATOM 7921 C CA . SER E 1 97 ? 0.062 12.323 -4.188 1.00 33.18 80 SER E CA 1
ATOM 7922 C C . SER E 1 97 ? -0.047 11.077 -3.313 1.00 34.41 80 SER E C 1
ATOM 7923 O O . SER E 1 97 ? 0.095 11.206 -2.081 1.00 37.52 80 SER E O 1
ATOM 7926 N N . TYR E 1 98 ? -0.268 9.898 -3.884 1.00 32.84 81 TYR E N 1
ATOM 7927 C CA . TYR E 1 98 ? -0.456 8.667 -3.079 1.00 31.24 81 TYR E CA 1
ATOM 7928 C C . TYR E 1 98 ? 0.864 7.906 -2.958 1.00 35.13 81 TYR E C 1
ATOM 7929 O O . TYR E 1 98 ? 1.162 7.398 -1.858 1.00 34.26 81 TYR E O 1
ATOM 7938 N N . HIS E 1 99 ? 1.655 7.846 -4.028 1.00 33.23 82 HIS E N 1
ATOM 7939 C CA . HIS E 1 99 ? 2.916 7.060 -4.053 1.00 32.13 82 HIS E CA 1
ATOM 7940 C C . HIS E 1 99 ? 4.133 7.952 -3.846 1.00 32.03 82 HIS E C 1
ATOM 7941 O O . HIS E 1 99 ? 5.221 7.368 -3.767 1.00 34.10 82 HIS E O 1
ATOM 7948 N N . GLY E 1 100 ? 4.000 9.276 -3.867 1.00 30.17 83 GLY E N 1
ATOM 7949 C CA . GLY E 1 100 ? 5.154 10.180 -3.668 1.00 31.20 83 GLY E CA 1
ATOM 7950 C C . GLY E 1 100 ? 6.198 10.103 -4.777 1.00 35.10 83 GLY E C 1
ATOM 7951 O O . GLY E 1 100 ? 7.380 10.374 -4.538 1.00 34.57 83 GLY E O 1
ATOM 7952 N N . VAL E 1 101 ? 5.788 9.770 -6.005 1.00 33.59 84 VAL E N 1
ATOM 7953 C CA . VAL E 1 101 ? 6.678 9.856 -7.190 1.00 30.23 84 VAL E CA 1
ATOM 7954 C C . VAL E 1 101 ? 6.926 11.345 -7.496 1.00 31.66 84 VAL E C 1
ATOM 7955 O O . VAL E 1 101 ? 5.961 12.080 -7.692 1.00 31.60 84 VAL E O 1
ATOM 7959 N N . GLU E 1 102 ? 8.200 11.722 -7.615 1.00 36.26 85 GLU E N 1
ATOM 7960 C CA . GLU E 1 102 ? 8.708 13.110 -7.784 1.00 42.52 85 GLU E CA 1
ATOM 7961 C C . GLU E 1 102 ? 8.341 13.645 -9.177 1.00 35.07 85 GLU E C 1
ATOM 7962 O O . GLU E 1 102 ? 7.903 14.782 -9.260 1.00 44.51 85 GLU E O 1
ATOM 7968 N N . ASN E 1 103 ? 8.552 12.847 -10.223 1.00 32.18 86 ASN E N 1
ATOM 7969 C CA . ASN E 1 103 ? 8.598 13.327 -11.632 1.00 30.62 86 ASN E CA 1
ATOM 7970 C C . ASN E 1 103 ? 7.449 12.697 -12.427 1.00 28.87 86 ASN E C 1
ATOM 7971 O O . ASN E 1 103 ? 7.581 11.515 -12.839 1.00 27.90 86 ASN E O 1
ATOM 7976 N N . VAL E 1 104 ? 6.353 13.435 -12.584 1.00 26.59 87 VAL E N 1
ATOM 7977 C CA . VAL E 1 104 ? 5.172 12.940 -13.345 1.00 26.85 87 VAL E CA 1
ATOM 7978 C C . VAL E 1 104 ? 4.799 13.974 -14.399 1.00 24.89 87 VAL E C 1
ATOM 7979 O O . VAL E 1 104 ? 4.967 15.177 -14.200 1.00 24.86 87 VAL E O 1
ATOM 7983 N N . HIS E 1 105 ? 4.235 13.515 -15.509 1.00 23.85 88 HIS E N 1
ATOM 7984 C CA . HIS E 1 105 ? 3.608 14.404 -16.510 1.00 23.57 88 HIS E CA 1
ATOM 7985 C C . HIS E 1 105 ? 2.232 13.847 -16.893 1.00 22.50 88 HIS E C 1
ATOM 7986 O O . HIS E 1 105 ? 2.203 12.818 -17.595 1.00 25.26 88 HIS E O 1
ATOM 7993 N N . GLY E 1 106 ? 1.163 14.511 -16.457 1.00 22.29 89 GLY E N 1
ATOM 7994 C CA . GLY E 1 106 ? -0.225 14.148 -16.705 1.00 22.89 89 GLY E CA 1
ATOM 7995 C C . GLY E 1 106 ? -0.613 14.593 -18.096 1.00 23.77 89 GLY E C 1
ATOM 7996 O O . GLY E 1 106 ? -0.187 15.668 -18.525 1.00 22.34 89 GLY E O 1
ATOM 7997 N N . MET E 1 107 ? -1.408 13.785 -18.784 1.00 22.09 90 MET E N 1
ATOM 7998 C CA . MET E 1 107 ? -1.892 14.103 -20.150 1.00 22.83 90 MET E CA 1
ATOM 7999 C C . MET E 1 107 ? -3.275 13.469 -20.264 1.00 22.67 90 MET E C 1
ATOM 8000 O O . MET E 1 107 ? -3.745 12.860 -19.254 1.00 23.44 90 MET E O 1
ATOM 8005 N N . ASN E 1 108 ? -3.858 13.493 -21.457 1.00 20.32 91 ASN E N 1
ATOM 8006 C CA . ASN E 1 108 ? -5.113 12.724 -21.649 1.00 20.39 91 ASN E CA 1
ATOM 8007 C C . ASN E 1 108 ? -5.290 12.427 -23.142 1.00 19.80 91 ASN E C 1
ATOM 8008 O O . ASN E 1 108 ? -4.435 12.787 -23.955 1.00 20.59 91 ASN E O 1
ATOM 8013 N N . ILE E 1 109 ? -6.345 11.699 -23.457 1.00 19.39 92 ILE E N 1
ATOM 8014 C CA . ILE E 1 109 ? -6.501 11.132 -24.820 1.00 19.47 92 ILE E CA 1
ATOM 8015 C C . ILE E 1 109 ? -6.484 12.271 -25.819 1.00 20.52 92 ILE E C 1
ATOM 8016 O O . ILE E 1 109 ? -7.224 13.293 -25.647 1.00 19.21 92 ILE E O 1
ATOM 8021 N N . GLY E 1 110 ? -5.776 12.063 -26.928 1.00 22.73 93 GLY E N 1
ATOM 8022 C CA . GLY E 1 110 ? -5.653 13.082 -27.990 1.00 22.07 93 GLY E CA 1
ATOM 8023 C C . GLY E 1 110 ? -4.544 14.073 -27.751 1.00 25.37 93 GLY E C 1
ATOM 8024 O O . GLY E 1 110 ? -4.121 14.718 -28.705 1.00 24.48 93 GLY E O 1
ATOM 8025 N N . GLY E 1 111 ? -4.063 14.182 -26.517 1.00 22.72 94 GLY E N 1
ATOM 8026 C CA . GLY E 1 111 ? -2.994 15.103 -26.153 1.00 21.89 94 GLY E CA 1
ATOM 8027 C C . GLY E 1 111 ? -1.692 14.616 -26.694 1.00 20.94 94 GLY E C 1
ATOM 8028 O O . GLY E 1 111 ? -1.423 13.414 -26.571 1.00 21.68 94 GLY E O 1
ATOM 8029 N N . LYS E 1 112 ? -0.890 15.532 -27.216 1.00 21.53 95 LYS E N 1
ATOM 8030 C CA . LYS E 1 112 ? 0.506 15.247 -27.596 1.00 21.75 95 LYS E CA 1
ATOM 8031 C C . LYS E 1 112 ? 1.455 16.101 -26.757 1.00 23.63 95 LYS E C 1
ATOM 8032 O O . LYS E 1 112 ? 1.153 17.255 -26.538 1.00 25.72 95 LYS E O 1
ATOM 8038 N N . ALA E 1 113 ? 2.573 15.510 -26.335 1.00 23.30 96 ALA E N 1
ATOM 8039 C CA . ALA E 1 113 ? 3.643 16.238 -25.638 1.00 24.71 96 ALA E CA 1
ATOM 8040 C C . ALA E 1 113 ? 4.958 15.999 -26.353 1.00 27.33 96 ALA E C 1
ATOM 8041 O O . ALA E 1 113 ? 5.265 14.848 -26.710 1.00 26.03 96 ALA E O 1
ATOM 8043 N N . ASN E 1 114 ? 5.769 17.053 -26.433 1.00 25.39 97 ASN E N 1
ATOM 8044 C CA . ASN E 1 114 ? 7.078 16.977 -27.107 1.00 28.22 97 ASN E CA 1
ATOM 8045 C C . ASN E 1 114 ? 8.149 17.016 -26.026 1.00 31.14 97 ASN E C 1
ATOM 8046 O O . ASN E 1 114 ? 8.149 17.962 -25.199 1.00 29.48 97 ASN E O 1
ATOM 8051 N N . PHE E 1 115 ? 8.940 15.952 -25.969 1.00 27.75 98 PHE E N 1
ATOM 8052 C CA . PHE E 1 115 ? 10.020 15.732 -24.982 1.00 26.29 98 PHE E CA 1
ATOM 8053 C C . PHE E 1 115 ? 11.363 15.732 -25.733 1.00 25.77 98 PHE E C 1
ATOM 8054 O O . PHE E 1 115 ? 11.404 15.693 -26.968 1.00 26.81 98 PHE E O 1
ATOM 8062 N N . ASP E 1 116 ? 12.466 15.764 -24.988 1.00 29.78 99 ASP E N 1
ATOM 8063 C CA . ASP E 1 116 ? 13.822 15.573 -25.554 1.00 31.71 99 ASP E CA 1
ATOM 8064 C C . ASP E 1 116 ? 13.914 14.261 -26.353 1.00 29.20 99 ASP E C 1
ATOM 8065 O O . ASP E 1 116 ? 14.637 14.269 -27.339 1.00 34.36 99 ASP E O 1
ATOM 8070 N N . PHE E 1 117 ? 13.223 13.180 -25.977 1.00 28.24 100 PHE E N 1
ATOM 8071 C CA . PHE E 1 117 ? 13.351 11.870 -26.679 1.00 26.31 100 PHE E CA 1
ATOM 8072 C C . PHE E 1 117 ? 12.564 11.857 -27.993 1.00 24.45 100 PHE E C 1
ATOM 8073 O O . PHE E 1 117 ? 12.878 11.030 -28.830 1.00 27.70 100 PHE E O 1
ATOM 8081 N N . GLY E 1 118 ? 11.594 12.761 -28.171 1.00 26.23 101 GLY E N 1
ATOM 8082 C CA . GLY E 1 118 ? 10.589 12.675 -29.249 1.00 25.48 101 GLY E CA 1
ATOM 8083 C C . GLY E 1 118 ? 9.225 12.987 -28.659 1.00 25.57 101 GLY E C 1
ATOM 8084 O O . GLY E 1 118 ? 9.183 13.551 -27.568 1.00 28.20 101 GLY E O 1
ATOM 8085 N N . SER E 1 119 ? 8.142 12.631 -29.351 1.00 25.32 102 SER E N 1
ATOM 8086 C CA . SER E 1 119 ? 6.763 12.967 -28.939 1.00 24.55 102 SER E CA 1
ATOM 8087 C C . SER E 1 119 ? 6.001 11.723 -28.481 1.00 22.11 102 SER E C 1
ATOM 8088 O O . SER E 1 119 ? 6.268 10.608 -28.941 1.00 22.56 102 SER E O 1
ATOM 8091 N N . VAL E 1 120 ? 5.083 11.983 -27.576 1.00 22.62 103 VAL E N 1
ATOM 8092 C CA . VAL E 1 120 ? 4.087 10.990 -27.123 1.00 21.37 103 VAL E CA 1
ATOM 8093 C C . VAL E 1 120 ? 2.704 11.609 -27.289 1.00 22.56 103 VAL E C 1
ATOM 8094 O O . VAL E 1 120 ? 2.450 12.743 -26.835 1.00 24.02 103 VAL E O 1
ATOM 8098 N N . LYS E 1 121 ? 1.799 10.819 -27.869 1.00 20.41 104 LYS E N 1
ATOM 8099 C CA . LYS E 1 121 ? 0.389 11.184 -28.030 1.00 19.94 104 LYS E CA 1
ATOM 8100 C C . LYS E 1 121 ? -0.439 10.013 -27.531 1.00 19.70 104 LYS E C 1
ATOM 8101 O O . LYS E 1 121 ? -0.191 8.868 -27.932 1.00 21.57 104 LYS E O 1
ATOM 8107 N N . PHE E 1 122 ? -1.342 10.266 -26.584 1.00 19.42 105 PHE E N 1
ATOM 8108 C CA . PHE E 1 122 ? -2.292 9.244 -26.118 1.00 20.39 105 PHE E CA 1
ATOM 8109 C C . PHE E 1 122 ? -3.469 9.194 -27.086 1.00 20.12 105 PHE E C 1
ATOM 8110 O O . PHE E 1 122 ? -3.913 10.234 -27.550 1.00 19.54 105 PHE E O 1
ATOM 8118 N N . VAL E 1 123 ? -3.935 7.986 -27.336 1.00 20.00 106 VAL E N 1
ATOM 8119 C CA . VAL E 1 123 ? -5.134 7.727 -28.155 1.00 19.94 106 VAL E CA 1
ATOM 8120 C C . VAL E 1 123 ? -6.077 6.815 -27.386 1.00 18.47 106 VAL E C 1
ATOM 8121 O O . VAL E 1 123 ? -5.724 6.252 -26.340 1.00 20.33 106 VAL E O 1
ATOM 8125 N N . GLN E 1 124 ? -7.288 6.689 -27.903 1.00 19.70 107 GLN E N 1
ATOM 8126 C CA . GLN E 1 124 ? -8.359 5.925 -27.212 1.00 20.79 107 GLN E CA 1
ATOM 8127 C C . GLN E 1 124 ? -8.030 4.426 -27.236 1.00 20.45 107 GLN E C 1
ATOM 8128 O O . GLN E 1 124 ? -7.227 3.944 -28.093 1.00 19.78 107 GLN E O 1
ATOM 8134 N N . ALA E 1 125 ? -8.688 3.733 -26.327 1.00 20.38 108 ALA E N 1
ATOM 8135 C CA . ALA E 1 125 ? -8.656 2.271 -26.187 1.00 21.10 108 ALA E CA 1
ATOM 8136 C C . ALA E 1 125 ? -9.945 1.850 -25.509 1.00 20.84 108 ALA E C 1
ATOM 8137 O O . ALA E 1 125 ? -10.571 2.690 -24.792 1.00 21.15 108 ALA E O 1
ATOM 8139 N N . PHE E 1 126 ? -10.328 0.603 -25.676 1.00 20.32 109 PHE E N 1
ATOM 8140 C CA . PHE E 1 126 ? -11.541 0.038 -25.011 1.00 20.23 109 PHE E CA 1
ATOM 8141 C C . PHE E 1 126 ? -11.099 -1.112 -24.134 1.00 18.54 109 PHE E C 1
ATOM 8142 O O . PHE E 1 126 ? -10.679 -2.119 -24.671 1.00 19.27 109 PHE E O 1
ATOM 8150 N N . HIS E 1 127 ? -11.171 -0.914 -22.793 1.00 19.16 110 HIS E N 1
ATOM 8151 C CA . HIS E 1 127 ? -10.598 -1.837 -21.801 1.00 19.04 110 HIS E CA 1
ATOM 8152 C C . HIS E 1 127 ? -11.062 -1.280 -20.454 1.00 21.43 110 HIS E C 1
ATOM 8153 O O . HIS E 1 127 ? -12.210 -0.777 -20.382 1.00 22.89 110 HIS E O 1
ATOM 8160 N N . SER E 1 128 ? -10.217 -1.282 -19.458 1.00 20.91 111 SER E N 1
ATOM 8161 C CA . SER E 1 128 ? -10.497 -0.563 -18.194 1.00 18.64 111 SER E CA 1
ATOM 8162 C C . SER E 1 128 ? -9.164 -0.067 -17.652 1.00 19.61 111 SER E C 1
ATOM 8163 O O . SER E 1 128 ? -8.133 -0.430 -18.192 1.00 22.54 111 SER E O 1
ATOM 8166 N N . SER E 1 129 ? -9.193 0.796 -16.646 1.00 19.88 112 SER E N 1
ATOM 8167 C CA . SER E 1 129 ? -7.938 1.315 -16.077 1.00 18.85 112 SER E CA 1
ATOM 8168 C C . SER E 1 129 ? -8.088 1.566 -14.587 1.00 19.43 112 SER E C 1
ATOM 8169 O O . SER E 1 129 ? -8.712 2.544 -14.183 1.00 21.15 112 SER E O 1
ATOM 8172 N N . SER E 1 130 ? -7.378 0.770 -13.812 1.00 21.69 113 SER E N 1
ATOM 8173 C CA . SER E 1 130 ? -7.456 0.868 -12.338 1.00 21.80 113 SER E CA 1
ATOM 8174 C C . SER E 1 130 ? -6.330 0.046 -11.739 1.00 23.83 113 SER E C 1
ATOM 8175 O O . SER E 1 130 ? -5.794 -0.818 -12.429 1.00 25.10 113 SER E O 1
ATOM 8178 N N . PHE E 1 131 ? -6.037 0.285 -10.469 1.00 25.28 114 PHE E N 1
ATOM 8179 C CA . PHE E 1 131 ? -5.161 -0.586 -9.667 1.00 30.52 114 PHE E CA 1
ATOM 8180 C C . PHE E 1 131 ? -5.986 -0.981 -8.441 1.00 29.49 114 PHE E C 1
ATOM 8181 O O . PHE E 1 131 ? -6.624 -0.084 -7.877 1.00 29.25 114 PHE E O 1
ATOM 8189 N N . THR E 1 132 ? -6.110 -2.274 -8.148 1.00 35.01 115 THR E N 1
ATOM 8190 C CA . THR E 1 132 ? -6.991 -2.736 -7.044 1.00 40.03 115 THR E CA 1
ATOM 8191 C C . THR E 1 132 ? -6.172 -2.851 -5.757 1.00 48.56 115 THR E C 1
ATOM 8192 O O . THR E 1 132 ? -5.144 -3.537 -5.786 1.00 47.22 115 THR E O 1
ATOM 8196 N N . HIS E 1 133 ? -6.589 -2.127 -4.712 1.00 58.84 116 HIS E N 1
ATOM 8197 C CA . HIS E 1 133 ? -6.135 -2.312 -3.306 1.00 60.67 116 HIS E CA 1
ATOM 8198 C C . HIS E 1 133 ? -6.835 -3.583 -2.770 1.00 63.68 116 HIS E C 1
ATOM 8199 O O . HIS E 1 133 ? -7.890 -3.955 -3.326 1.00 59.02 116 HIS E O 1
ATOM 8206 N N . GLU E 1 134 ? -6.272 -4.253 -1.758 1.00 69.51 117 GLU E N 1
ATOM 8207 C CA . GLU E 1 134 ? -6.569 -5.681 -1.379 1.00 73.05 117 GLU E CA 1
ATOM 8208 C C . GLU E 1 134 ? -8.064 -5.946 -1.074 1.00 64.34 117 GLU E C 1
ATOM 8209 O O . GLU E 1 134 ? -8.479 -7.140 -1.106 1.00 57.06 117 GLU E O 1
ATOM 8215 N N . ASN E 1 135 ? -8.823 -4.896 -0.740 1.00 48.89 118 ASN E N 1
ATOM 8216 C CA . ASN E 1 135 ? -10.272 -4.900 -0.393 1.00 46.33 118 ASN E CA 1
ATOM 8217 C C . ASN E 1 135 ? -11.197 -5.167 -1.612 1.00 41.71 118 ASN E C 1
ATOM 8218 O O . ASN E 1 135 ? -12.436 -5.199 -1.420 1.00 39.64 118 ASN E O 1
ATOM 8223 N N . GLY E 1 136 ? -10.670 -5.329 -2.832 1.00 35.69 119 GLY E N 1
ATOM 8224 C CA . GLY E 1 136 ? -11.486 -5.415 -4.064 1.00 34.09 119 GLY E CA 1
ATOM 8225 C C . GLY E 1 136 ? -12.008 -4.061 -4.543 1.00 31.69 119 GLY E C 1
ATOM 8226 O O . GLY E 1 136 ? -12.822 -4.024 -5.466 1.00 29.02 119 GLY E O 1
ATOM 8227 N N . ILE E 1 137 ? -11.541 -2.959 -3.969 1.00 28.78 120 ILE E N 1
ATOM 8228 C CA . ILE E 1 137 ? -11.987 -1.606 -4.392 1.00 28.78 120 ILE E CA 1
ATOM 8229 C C . ILE E 1 137 ? -10.945 -1.038 -5.340 1.00 25.15 120 ILE E C 1
ATOM 8230 O O . ILE E 1 137 ? -9.854 -0.665 -4.934 1.00 27.28 120 ILE E O 1
ATOM 8235 N N . PRO E 1 138 ? -11.229 -0.963 -6.660 1.00 26.03 121 PRO E N 1
ATOM 8236 C CA . PRO E 1 138 ? -10.279 -0.387 -7.607 1.00 26.39 121 PRO E CA 1
ATOM 8237 C C . PRO E 1 138 ? -10.043 1.116 -7.354 1.00 25.68 121 PRO E C 1
ATOM 8238 O O . PRO E 1 138 ? -11.008 1.859 -6.987 1.00 28.25 121 PRO E O 1
ATOM 8242 N N . VAL E 1 139 ? -8.835 1.572 -7.629 1.00 24.79 122 VAL E N 1
ATOM 8243 C CA . VAL E 1 139 ? -8.538 3.024 -7.820 1.00 25.13 122 VAL E CA 1
ATOM 8244 C C . VAL E 1 139 ? -8.607 3.322 -9.314 1.00 23.50 122 VAL E C 1
ATOM 8245 O O . VAL E 1 139 ? -7.791 2.797 -10.068 1.00 23.78 122 VAL E O 1
ATOM 8249 N N . TYR E 1 140 ? -9.582 4.122 -9.672 1.00 23.43 123 TYR E N 1
ATOM 8250 C CA . TYR E 1 140 ? -9.825 4.545 -11.060 1.00 20.84 123 TYR E CA 1
ATOM 8251 C C . TYR E 1 140 ? -8.637 5.372 -11.540 1.00 21.50 123 TYR E C 1
ATOM 8252 O O . TYR E 1 140 ? -8.268 6.339 -10.870 1.00 23.28 123 TYR E O 1
ATOM 8261 N N . LEU E 1 141 ? -8.121 5.089 -12.739 1.00 22.70 124 LEU E N 1
ATOM 8262 C CA . LEU E 1 141 ? -6.927 5.787 -13.237 1.00 20.67 124 LEU E CA 1
ATOM 8263 C C . LEU E 1 141 ? -7.150 6.308 -14.660 1.00 20.04 124 LEU E C 1
ATOM 8264 O O . LEU E 1 141 ? -6.184 6.586 -15.350 1.00 20.85 124 LEU E O 1
ATOM 8269 N N . GLY E 1 142 ? -8.388 6.622 -14.986 1.00 20.86 125 GLY E N 1
ATOM 8270 C CA . GLY E 1 142 ? -8.730 7.230 -16.270 1.00 20.34 125 GLY E CA 1
ATOM 8271 C C . GLY E 1 142 ? -9.299 6.238 -17.251 1.00 22.87 125 GLY E C 1
ATOM 8272 O O . GLY E 1 142 ? -9.730 5.130 -16.884 1.00 22.21 125 GLY E O 1
ATOM 8273 N N . MET E 1 143 ? -9.486 6.701 -18.476 1.00 19.80 126 MET E N 1
ATOM 8274 C CA . MET E 1 143 ? -9.854 5.801 -19.572 1.00 20.44 126 MET E CA 1
ATOM 8275 C C . MET E 1 143 ? -8.553 5.122 -19.993 1.00 19.68 126 MET E C 1
ATOM 8276 O O . MET E 1 143 ? -7.466 5.704 -19.941 1.00 20.33 126 MET E O 1
ATOM 8281 N N . PRO E 1 144 ? -8.630 3.846 -20.421 1.00 18.92 127 PRO E N 1
ATOM 8282 C CA . PRO E 1 144 ? -7.478 3.156 -20.963 1.00 20.69 127 PRO E CA 1
ATOM 8283 C C . PRO E 1 144 ? -7.095 3.784 -22.302 1.00 21.23 127 PRO E C 1
ATOM 8284 O O . PRO E 1 144 ? -7.902 4.420 -22.971 1.00 19.31 127 PRO E O 1
ATOM 8288 N N . MET E 1 145 ? -5.811 3.671 -22.610 1.00 20.41 128 MET E N 1
ATOM 8289 C CA . MET E 1 145 ? -5.229 4.430 -23.730 1.00 20.25 128 MET E CA 1
ATOM 8290 C C . MET E 1 145 ? -4.300 3.553 -24.559 1.00 18.31 128 MET E C 1
ATOM 8291 O O . MET E 1 145 ? -3.810 2.520 -24.089 1.00 20.69 128 MET E O 1
ATOM 8296 N N . GLY E 1 146 ? -4.107 3.972 -25.807 1.00 19.13 129 GLY E N 1
ATOM 8297 C CA . GLY E 1 146 ? -2.959 3.562 -26.616 1.00 20.04 129 GLY E CA 1
ATOM 8298 C C . GLY E 1 146 ? -1.942 4.696 -26.663 1.00 21.04 129 GLY E C 1
ATOM 8299 O O . GLY E 1 146 ? -2.248 5.809 -26.212 1.00 20.34 129 GLY E O 1
ATOM 8300 N N . ILE E 1 147 ? -0.806 4.466 -27.294 1.00 19.29 130 ILE E N 1
ATOM 8301 C CA . ILE E 1 147 ? 0.240 5.496 -27.466 1.00 21.31 130 ILE E CA 1
ATOM 8302 C C . ILE E 1 147 ? 0.673 5.577 -28.921 1.00 21.17 130 ILE E C 1
ATOM 8303 O O . ILE E 1 147 ? 0.954 4.532 -29.492 1.00 20.33 130 ILE E O 1
ATOM 8308 N N . VAL E 1 148 ? 0.796 6.790 -29.428 1.00 20.76 131 VAL E N 1
ATOM 8309 C CA . VAL E 1 148 ? 1.525 7.023 -30.688 1.00 20.17 131 VAL E CA 1
ATOM 8310 C C . VAL E 1 148 ? 2.802 7.787 -30.330 1.00 20.06 131 VAL E C 1
ATOM 8311 O O . VAL E 1 148 ? 2.715 8.948 -29.887 1.00 22.40 131 VAL E O 1
ATOM 8315 N N . PHE E 1 149 ? 3.943 7.160 -30.577 1.00 19.17 132 PHE E N 1
ATOM 8316 C CA . PHE E 1 149 ? 5.263 7.815 -30.407 1.00 20.97 132 PHE E CA 1
ATOM 8317 C C . PHE E 1 149 ? 5.747 8.294 -31.779 1.00 23.18 132 PHE E C 1
ATOM 8318 O O . PHE E 1 149 ? 5.597 7.555 -32.756 1.00 22.49 132 PHE E O 1
ATOM 8326 N N . GLU E 1 150 ? 6.455 9.427 -31.824 1.00 23.53 133 GLU E N 1
ATOM 8327 C CA . GLU E 1 150 ? 7.326 9.787 -32.976 1.00 26.29 133 GLU E CA 1
ATOM 8328 C C . GLU E 1 150 ? 8.761 9.935 -32.442 1.00 25.84 133 GLU E C 1
ATOM 8329 O O . GLU E 1 150 ? 9.031 10.872 -31.685 1.00 27.00 133 GLU E O 1
ATOM 8335 N N . VAL E 1 151 ? 9.585 8.935 -32.705 1.00 25.15 134 VAL E N 1
ATOM 8336 C CA . VAL E 1 151 ? 10.960 8.823 -32.125 1.00 26.21 134 VAL E CA 1
ATOM 8337 C C . VAL E 1 151 ? 11.922 8.534 -33.270 1.00 27.81 134 VAL E C 1
ATOM 8338 O O . VAL E 1 151 ? 11.701 7.561 -33.993 1.00 26.93 134 VAL E O 1
ATOM 8342 N N . GLU E 1 152 ? 12.960 9.354 -33.421 1.00 30.59 135 GLU E N 1
ATOM 8343 C CA . GLU E 1 152 ? 14.011 9.126 -34.442 1.00 31.24 135 GLU E CA 1
ATOM 8344 C C . GLU E 1 152 ? 13.378 8.797 -35.789 1.00 27.16 135 GLU E C 1
ATOM 8345 O O . GLU E 1 152 ? 13.838 7.797 -36.451 1.00 33.12 135 GLU E O 1
ATOM 8351 N N . GLY E 1 153 ? 12.393 9.592 -36.195 1.00 28.07 136 GLY E N 1
ATOM 8352 C CA . GLY E 1 153 ? 11.737 9.450 -37.507 1.00 28.26 136 GLY E CA 1
ATOM 8353 C C . GLY E 1 153 ? 10.887 8.186 -37.633 1.00 26.79 136 GLY E C 1
ATOM 8354 O O . GLY E 1 153 ? 10.472 7.894 -38.762 1.00 30.61 136 GLY E O 1
ATOM 8355 N N . LYS E 1 154 ? 10.558 7.486 -36.546 1.00 25.67 137 LYS E N 1
ATOM 8356 C CA . LYS E 1 154 ? 9.669 6.293 -36.609 1.00 23.76 137 LYS E CA 1
ATOM 8357 C C . LYS E 1 154 ? 8.372 6.617 -35.875 1.00 25.80 137 LYS E C 1
ATOM 8358 O O . LYS E 1 154 ? 8.392 7.216 -34.783 1.00 26.03 137 LYS E O 1
ATOM 8364 N N . THR E 1 155 ? 7.261 6.227 -36.460 1.00 22.54 138 THR E N 1
ATOM 8365 C CA . THR E 1 155 ? 5.945 6.362 -35.789 1.00 23.31 138 THR E CA 1
ATOM 8366 C C . THR E 1 155 ? 5.543 4.982 -35.262 1.00 20.51 138 THR E C 1
ATOM 8367 O O . THR E 1 155 ? 5.476 4.045 -36.021 1.00 20.71 138 THR E O 1
ATOM 8371 N N . ILE E 1 156 ? 5.369 4.891 -33.943 1.00 19.66 139 ILE E N 1
ATOM 8372 C CA . ILE E 1 156 ? 5.164 3.626 -33.199 1.00 20.65 139 ILE E CA 1
ATOM 8373 C C . ILE E 1 156 ? 3.788 3.715 -32.547 1.00 22.23 139 ILE E C 1
ATOM 8374 O O . ILE E 1 156 ? 3.575 4.650 -31.774 1.00 20.33 139 ILE E O 1
ATOM 8379 N N . TYR E 1 157 ? 2.876 2.823 -32.917 1.00 19.64 140 TYR E N 1
ATOM 8380 C CA . TYR E 1 157 ? 1.526 2.758 -32.329 1.00 20.62 140 TYR E CA 1
ATOM 8381 C C . TYR E 1 157 ? 1.478 1.530 -31.461 1.00 18.85 140 TYR E C 1
ATOM 8382 O O . TYR E 1 157 ? 1.459 0.410 -31.938 1.00 19.49 140 TYR E O 1
ATOM 8391 N N . HIS E 1 158 ? 1.475 1.749 -30.153 1.00 19.71 141 HIS E N 1
ATOM 8392 C CA . HIS E 1 158 ? 1.199 0.705 -29.157 1.00 19.48 141 HIS E CA 1
ATOM 8393 C C . HIS E 1 158 ? -0.299 0.833 -28.860 1.00 19.67 141 HIS E C 1
ATOM 8394 O O . HIS E 1 158 ? -0.685 1.889 -28.298 1.00 20.57 141 HIS E O 1
ATOM 8401 N N . THR E 1 159 ? -1.092 -0.174 -29.186 1.00 18.33 142 THR E N 1
ATOM 8402 C CA . THR E 1 159 ? -2.575 -0.029 -29.103 1.00 19.77 142 THR E CA 1
ATOM 8403 C C . THR E 1 159 ? -3.043 0.020 -27.645 1.00 20.74 142 THR E C 1
ATOM 8404 O O . THR E 1 159 ? -4.242 0.352 -27.398 1.00 20.33 142 THR E O 1
ATOM 8408 N N . GLY E 1 160 ? -2.178 -0.340 -26.709 1.00 19.85 143 GLY E N 1
ATOM 8409 C CA . GLY E 1 160 ? -2.566 -0.576 -25.302 1.00 20.89 143 GLY E CA 1
ATOM 8410 C C . GLY E 1 160 ? -3.354 -1.881 -25.219 1.00 20.91 143 GLY E C 1
ATOM 8411 O O . GLY E 1 160 ? -3.454 -2.609 -26.234 1.00 20.86 143 GLY E O 1
ATOM 8412 N N . ASP E 1 161 ? -3.908 -2.203 -24.058 1.00 19.58 144 ASP E N 1
ATOM 8413 C CA . ASP E 1 161 ? -4.908 -3.293 -23.949 1.00 18.91 144 ASP E CA 1
ATOM 8414 C C . ASP E 1 161 ? -6.192 -2.748 -24.525 1.00 20.06 144 ASP E C 1
ATOM 8415 O O . ASP E 1 161 ? -6.652 -1.651 -24.099 1.00 19.27 144 ASP E O 1
ATOM 8420 N N . THR E 1 162 ? -6.719 -3.395 -25.567 1.00 18.01 145 THR E N 1
ATOM 8421 C CA . THR E 1 162 ? -7.902 -2.839 -26.245 1.00 19.27 145 THR E CA 1
ATOM 8422 C C . THR E 1 162 ? -8.680 -3.949 -26.925 1.00 18.52 145 THR E C 1
ATOM 8423 O O . THR E 1 162 ? -8.081 -4.966 -27.327 1.00 19.21 145 THR E O 1
ATOM 8427 N N . GLY E 1 163 ? -9.983 -3.728 -27.042 1.00 19.38 146 GLY E N 1
ATOM 8428 C CA . GLY E 1 163 ? -10.816 -4.312 -28.089 1.00 19.48 146 GLY E CA 1
ATOM 8429 C C . GLY E 1 163 ? -10.650 -3.606 -29.430 1.00 17.35 146 GLY E C 1
ATOM 8430 O O . GLY E 1 163 ? -10.038 -2.535 -29.524 1.00 17.83 146 GLY E O 1
ATOM 8431 N N . LEU E 1 164 ? -11.131 -4.251 -30.467 1.00 19.48 147 LEU E N 1
ATOM 8432 C CA . LEU E 1 164 ? -11.140 -3.726 -31.848 1.00 17.67 147 LEU E CA 1
ATOM 8433 C C . LEU E 1 164 ? -12.053 -2.483 -31.914 1.00 17.12 147 LEU E C 1
ATOM 8434 O O . LEU E 1 164 ? -13.204 -2.550 -31.393 1.00 18.59 147 LEU E O 1
ATOM 8439 N N . PHE E 1 165 ? -11.658 -1.447 -32.653 1.00 18.43 148 PHE E N 1
ATOM 8440 C CA . PHE E 1 165 ? -12.494 -0.225 -32.831 1.00 17.86 148 PHE E CA 1
ATOM 8441 C C . PHE E 1 165 ? -12.113 0.447 -34.138 1.00 19.36 148 PHE E C 1
ATOM 8442 O O . PHE E 1 165 ? -10.908 0.437 -34.470 1.00 18.83 148 PHE E O 1
ATOM 8450 N N . SER E 1 166 ? -13.069 0.979 -34.878 1.00 17.93 149 SER E N 1
ATOM 8451 C CA . SER E 1 166 ? -12.818 1.463 -36.271 1.00 17.53 149 SER E CA 1
ATOM 8452 C C . SER E 1 166 ? -11.928 2.715 -36.261 1.00 17.54 149 SER E C 1
ATOM 8453 O O . SER E 1 166 ? -11.200 2.907 -37.223 1.00 20.18 149 SER E O 1
ATOM 8456 N N . ASP E 1 167 ? -11.862 3.452 -35.156 1.00 17.77 150 ASP E N 1
ATOM 8457 C CA . ASP E 1 167 ? -10.989 4.657 -35.054 1.00 18.56 150 ASP E CA 1
ATOM 8458 C C . ASP E 1 167 ? -9.508 4.253 -34.986 1.00 18.49 150 ASP E C 1
ATOM 8459 O O . ASP E 1 167 ? -8.686 5.138 -35.105 1.00 19.34 150 ASP E O 1
ATOM 8464 N N . MET E 1 168 ? -9.195 2.965 -34.936 1.00 18.20 151 MET E N 1
ATOM 8465 C CA . MET E 1 168 ? -7.833 2.497 -35.194 1.00 18.74 151 MET E CA 1
ATOM 8466 C C . MET E 1 168 ? -7.420 3.015 -36.582 1.00 18.59 151 MET E C 1
ATOM 8467 O O . MET E 1 168 ? -6.241 3.346 -36.782 1.00 19.80 151 MET E O 1
ATOM 8472 N N . SER E 1 169 ? -8.357 3.057 -37.515 1.00 18.75 152 SER E N 1
ATOM 8473 C CA . SER E 1 169 ? -8.112 3.509 -38.907 1.00 19.41 152 SER E CA 1
ATOM 8474 C C . SER E 1 169 ? -7.862 5.023 -38.928 1.00 19.32 152 SER E C 1
ATOM 8475 O O . SER E 1 169 ? -7.044 5.473 -39.724 1.00 22.31 152 SER E O 1
ATOM 8478 N N . LEU E 1 170 ? -8.549 5.787 -38.090 1.00 19.64 153 LEU E N 1
ATOM 8479 C CA . LEU E 1 170 ? -8.393 7.256 -38.000 1.00 19.23 153 LEU E CA 1
ATOM 8480 C C . LEU E 1 170 ? -7.010 7.569 -37.405 1.00 20.40 153 LEU E C 1
ATOM 8481 O O . LEU E 1 170 ? -6.299 8.426 -37.945 1.00 22.15 153 LEU E O 1
ATOM 8486 N N . ILE E 1 171 ? -6.632 6.851 -36.361 1.00 21.30 154 ILE E N 1
ATOM 8487 C CA . ILE E 1 171 ? -5.337 7.051 -35.696 1.00 21.70 154 ILE E CA 1
ATOM 8488 C C . ILE E 1 171 ? -4.278 6.785 -36.757 1.00 21.81 154 ILE E C 1
ATOM 8489 O O . ILE E 1 171 ? -3.362 7.586 -36.915 1.00 23.82 154 ILE E O 1
ATOM 8494 N N . ALA E 1 172 ? -4.380 5.670 -37.460 1.00 20.43 155 ALA E N 1
ATOM 8495 C CA . ALA E 1 172 ? -3.343 5.232 -38.424 1.00 22.06 155 ALA E CA 1
ATOM 8496 C C . ALA E 1 172 ? -3.338 6.115 -39.667 1.00 22.58 155 ALA E C 1
ATOM 8497 O O . ALA E 1 172 ? -2.243 6.339 -40.170 1.00 25.46 155 ALA E O 1
ATOM 8499 N N . LYS E 1 173 ? -4.486 6.614 -40.147 1.00 21.10 156 LYS E N 1
ATOM 8500 C CA . LYS E 1 173 ? -4.499 7.491 -41.367 1.00 26.78 156 LYS E CA 1
ATOM 8501 C C . LYS E 1 173 ? -3.834 8.829 -41.016 1.00 26.05 156 LYS E C 1
ATOM 8502 O O . LYS E 1 173 ? -3.156 9.431 -41.896 1.00 25.53 156 LYS E O 1
ATOM 8508 N N . ARG E 1 174 ? -4.042 9.304 -39.784 1.00 23.47 157 ARG E N 1
ATOM 8509 C CA . ARG E 1 174 ? -3.553 10.646 -39.378 1.00 24.94 157 ARG E CA 1
ATOM 8510 C C . ARG E 1 174 ? -2.099 10.558 -38.916 1.00 25.73 157 ARG E C 1
ATOM 8511 O O . ARG E 1 174 ? -1.416 11.559 -39.013 1.00 26.31 157 ARG E O 1
ATOM 8519 N N . HIS E 1 175 ? -1.656 9.366 -38.521 1.00 23.69 158 HIS E N 1
ATOM 8520 C CA . HIS E 1 175 ? -0.278 9.121 -38.030 1.00 23.17 158 HIS E CA 1
ATOM 8521 C C . HIS E 1 175 ? 0.175 7.799 -38.625 1.00 23.62 158 HIS E C 1
ATOM 8522 O O . HIS E 1 175 ? 0.252 6.797 -37.911 1.00 22.98 158 HIS E O 1
ATOM 8529 N N . PRO E 1 176 ? 0.529 7.773 -39.921 1.00 22.63 159 PRO E N 1
ATOM 8530 C CA . PRO E 1 176 ? 0.918 6.531 -40.585 1.00 24.31 159 PRO E CA 1
ATOM 8531 C C . PRO E 1 176 ? 2.012 5.803 -39.800 1.00 23.56 159 PRO E C 1
ATOM 8532 O O . PRO E 1 176 ? 2.982 6.399 -39.351 1.00 23.32 159 PRO E O 1
ATOM 8536 N N . VAL E 1 177 ? 1.820 4.499 -39.646 1.00 21.99 160 VAL E N 1
ATOM 8537 C CA . VAL E 1 177 ? 2.524 3.722 -38.605 1.00 22.31 160 VAL E CA 1
ATOM 8538 C C . VAL E 1 177 ? 3.705 2.939 -39.181 1.00 21.56 160 VAL E C 1
ATOM 8539 O O . VAL E 1 177 ? 3.496 2.130 -40.098 1.00 22.07 160 VAL E O 1
ATOM 8543 N N . ASP E 1 178 ? 4.906 3.102 -38.606 1.00 21.12 161 ASP E N 1
ATOM 8544 C CA . ASP E 1 178 ? 6.043 2.191 -38.902 1.00 20.40 161 ASP E CA 1
ATOM 8545 C C . ASP E 1 178 ? 5.872 0.860 -38.160 1.00 22.25 161 ASP E C 1
ATOM 8546 O O . ASP E 1 178 ? 5.968 -0.196 -38.781 1.00 25.34 161 ASP E O 1
ATOM 8551 N N . VAL E 1 179 ? 5.657 0.885 -36.846 1.00 20.38 162 VAL E N 1
ATOM 8552 C CA . VAL E 1 179 ? 5.585 -0.333 -36.030 1.00 19.70 162 VAL E CA 1
ATOM 8553 C C . VAL E 1 179 ? 4.308 -0.249 -35.194 1.00 20.16 162 VAL E C 1
ATOM 8554 O O . VAL E 1 179 ? 4.133 0.775 -34.513 1.00 20.47 162 VAL E O 1
ATOM 8558 N N . CYS E 1 180 ? 3.504 -1.299 -35.253 1.00 19.15 163 CYS E N 1
ATOM 8559 C CA . CYS E 1 180 ? 2.342 -1.434 -34.356 1.00 20.45 163 CYS E CA 1
ATOM 8560 C C . CYS E 1 180 ? 2.566 -2.611 -33.409 1.00 20.05 163 CYS E C 1
ATOM 8561 O O . CYS E 1 180 ? 2.873 -3.742 -33.876 1.00 21.39 163 CYS E O 1
ATOM 8564 N N . PHE E 1 181 ? 2.404 -2.370 -32.105 1.00 20.43 164 PHE E N 1
ATOM 8565 C CA . PHE E 1 181 ? 2.334 -3.426 -31.084 1.00 20.35 164 PHE E CA 1
ATOM 8566 C C . PHE E 1 181 ? 0.863 -3.614 -30.732 1.00 19.95 164 PHE E C 1
ATOM 8567 O O . PHE E 1 181 ? 0.209 -2.640 -30.344 1.00 20.32 164 PHE E O 1
ATOM 8575 N N . VAL E 1 182 ? 0.369 -4.827 -30.933 1.00 18.92 165 VAL E N 1
ATOM 8576 C CA . VAL E 1 182 ? -1.065 -5.167 -30.880 1.00 18.65 165 VAL E CA 1
ATOM 8577 C C . VAL E 1 182 ? -1.259 -6.414 -30.035 1.00 21.19 165 VAL E C 1
ATOM 8578 O O . VAL E 1 182 ? -0.591 -7.436 -30.252 1.00 21.11 165 VAL E O 1
ATOM 8582 N N . PRO E 1 183 ? -2.189 -6.397 -29.054 1.00 19.00 166 PRO E N 1
ATOM 8583 C CA . PRO E 1 183 ? -2.417 -7.545 -28.196 1.00 20.24 166 PRO E CA 1
ATOM 8584 C C . PRO E 1 183 ? -3.175 -8.653 -28.912 1.00 19.93 166 PRO E C 1
ATOM 8585 O O . PRO E 1 183 ? -4.125 -8.374 -29.674 1.00 19.74 166 PRO E O 1
ATOM 8589 N N . ILE E 1 184 ? -2.772 -9.901 -28.651 1.00 19.92 167 ILE E N 1
ATOM 8590 C CA . ILE E 1 184 ? -3.412 -11.087 -29.259 1.00 19.25 167 ILE E CA 1
ATOM 8591 C C . ILE E 1 184 ? -3.889 -12.104 -28.221 1.00 18.85 167 ILE E C 1
ATOM 8592 O O . ILE E 1 184 ? -4.415 -13.131 -28.655 1.00 19.27 167 ILE E O 1
ATOM 8597 N N . GLY E 1 185 ? -3.760 -11.842 -26.913 1.00 18.48 168 GLY E N 1
ATOM 8598 C CA . GLY E 1 185 ? -3.963 -12.857 -25.885 1.00 19.48 168 GLY E CA 1
ATOM 8599 C C . GLY E 1 185 ? -5.373 -13.331 -25.786 1.00 21.18 168 GLY E C 1
ATOM 8600 O O . GLY E 1 185 ? -5.579 -14.425 -25.238 1.00 21.67 168 GLY E O 1
ATOM 8601 N N . ASP E 1 186 ? -6.332 -12.542 -26.241 1.00 19.08 169 ASP E N 1
ATOM 8602 C CA . ASP E 1 186 ? -7.782 -12.806 -26.036 1.00 18.48 169 ASP E CA 1
ATOM 8603 C C . ASP E 1 186 ? -8.153 -12.755 -24.554 1.00 19.22 169 ASP E C 1
ATOM 8604 O O . ASP E 1 186 ? -7.305 -12.415 -23.693 1.00 21.32 169 ASP E O 1
ATOM 8609 N N . ASN E 1 187 ? -9.448 -12.964 -24.277 1.00 19.57 170 ASN E N 1
ATOM 8610 C CA . ASN E 1 187 ? -10.095 -12.942 -22.928 1.00 18.86 170 ASN E CA 1
ATOM 8611 C C . ASN E 1 187 ? -10.187 -11.516 -22.355 1.00 18.79 170 ASN E C 1
ATOM 8612 O O . ASN E 1 187 ? -11.343 -11.071 -21.998 1.00 20.41 170 ASN E O 1
ATOM 8617 N N . PHE E 1 188 ? -9.038 -10.824 -22.244 1.00 18.65 171 PHE E N 1
ATOM 8618 C CA . PHE E 1 188 ? -8.928 -9.440 -21.688 1.00 20.75 171 PHE E CA 1
ATOM 8619 C C . PHE E 1 188 ? -8.728 -8.390 -22.787 1.00 21.08 171 PHE E C 1
ATOM 8620 O O . PHE E 1 188 ? -8.840 -7.162 -22.491 1.00 19.50 171 PHE E O 1
ATOM 8628 N N . THR E 1 189 ? -8.431 -8.842 -23.998 1.00 18.51 172 THR E N 1
ATOM 8629 C CA . THR E 1 189 ? -8.116 -7.958 -25.135 1.00 20.46 172 THR E CA 1
ATOM 8630 C C . THR E 1 189 ? -8.587 -8.688 -26.388 1.00 18.07 172 THR E C 1
ATOM 8631 O O . THR E 1 189 ? -9.035 -9.839 -26.298 1.00 18.64 172 THR E O 1
ATOM 8635 N N . MET E 1 190 ? -8.351 -8.064 -27.519 1.00 18.82 173 MET E N 1
ATOM 8636 C CA . MET E 1 190 ? -8.453 -8.753 -28.820 1.00 17.59 173 MET E CA 1
ATOM 8637 C C . MET E 1 190 ? -7.700 -10.074 -28.739 1.00 21.01 173 MET E C 1
ATOM 8638 O O . MET E 1 190 ? -6.632 -10.104 -28.101 1.00 20.71 173 MET E O 1
ATOM 8643 N N . GLY E 1 191 ? -8.207 -11.070 -29.437 1.00 18.53 174 GLY E N 1
ATOM 8644 C CA . GLY E 1 191 ? -7.460 -12.288 -29.759 1.00 19.92 174 GLY E CA 1
ATOM 8645 C C . GLY E 1 191 ? -6.923 -12.207 -31.185 1.00 19.41 174 GLY E C 1
ATOM 8646 O O . GLY E 1 191 ? -6.766 -11.124 -31.747 1.00 19.79 174 GLY E O 1
ATOM 8647 N N . ILE E 1 192 ? -6.537 -13.341 -31.707 1.00 19.36 175 ILE E N 1
ATOM 8648 C CA . ILE E 1 192 ? -5.821 -13.476 -32.999 1.00 22.92 175 ILE E CA 1
ATOM 8649 C C . ILE E 1 192 ? -6.641 -12.906 -34.161 1.00 19.90 175 ILE E C 1
ATOM 8650 O O . ILE E 1 192 ? -6.108 -12.130 -34.978 1.00 21.36 175 ILE E O 1
ATOM 8655 N N . ASP E 1 193 ? -7.912 -13.263 -34.244 1.00 21.76 176 ASP E N 1
ATOM 8656 C CA . ASP E 1 193 ? -8.781 -12.829 -35.366 1.00 21.35 176 ASP E CA 1
ATOM 8657 C C . ASP E 1 193 ? -8.915 -11.296 -35.325 1.00 19.68 176 ASP E C 1
ATOM 8658 O O . ASP E 1 193 ? -8.751 -10.647 -36.343 1.00 19.94 176 ASP E O 1
ATOM 8663 N N . ASP E 1 194 ? -9.332 -10.748 -34.192 1.00 18.60 177 ASP E N 1
ATOM 8664 C CA . ASP E 1 194 ? -9.570 -9.290 -34.110 1.00 19.43 177 ASP E CA 1
ATOM 8665 C C . ASP E 1 194 ? -8.259 -8.518 -34.344 1.00 18.85 177 ASP E C 1
ATOM 8666 O O . ASP E 1 194 ? -8.263 -7.494 -35.031 1.00 18.79 177 ASP E O 1
ATOM 8671 N N . ALA E 1 195 ? -7.148 -8.979 -33.754 1.00 17.79 178 ALA E N 1
ATOM 8672 C CA . ALA E 1 195 ? -5.863 -8.266 -33.873 1.00 17.41 178 ALA E CA 1
ATOM 8673 C C . ALA E 1 195 ? -5.403 -8.264 -35.344 1.00 18.81 178 ALA E C 1
ATOM 8674 O O . ALA E 1 195 ? -4.945 -7.219 -35.871 1.00 19.47 178 ALA E O 1
ATOM 8676 N N . SER E 1 196 ? -5.516 -9.392 -36.021 1.00 18.92 179 SER E N 1
ATOM 8677 C CA . SER E 1 196 ? -5.125 -9.472 -37.453 1.00 19.10 179 SER E CA 1
ATOM 8678 C C . SER E 1 196 ? -6.044 -8.604 -38.328 1.00 21.60 179 SER E C 1
ATOM 8679 O O . SER E 1 196 ? -5.546 -7.936 -39.222 1.00 19.73 179 SER E O 1
ATOM 8682 N N . TYR E 1 197 ? -7.349 -8.567 -38.043 1.00 19.52 180 TYR E N 1
ATOM 8683 C CA . TYR E 1 197 ? -8.293 -7.637 -38.687 1.00 20.50 180 TYR E CA 1
ATOM 8684 C C . TYR E 1 197 ? -7.870 -6.193 -38.459 1.00 20.61 180 TYR E C 1
ATOM 8685 O O . TYR E 1 197 ? -7.820 -5.392 -39.396 1.00 19.85 180 TYR E O 1
ATOM 8694 N N . ALA E 1 198 ? -7.593 -5.805 -37.226 1.00 18.59 181 ALA E N 1
ATOM 8695 C CA . ALA E 1 198 ? -7.116 -4.455 -36.886 1.00 17.57 181 ALA E CA 1
ATOM 8696 C C . ALA E 1 198 ? -5.947 -4.066 -37.783 1.00 20.40 181 ALA E C 1
ATOM 8697 O O . ALA E 1 198 ? -5.949 -2.944 -38.367 1.00 20.44 181 ALA E O 1
ATOM 8699 N N . ILE E 1 199 ? -4.981 -4.974 -37.928 1.00 18.10 182 ILE E N 1
ATOM 8700 C CA . ILE E 1 199 ? -3.774 -4.710 -38.722 1.00 18.08 182 ILE E CA 1
ATOM 8701 C C . ILE E 1 199 ? -4.149 -4.645 -40.218 1.00 17.27 182 ILE E C 1
ATOM 8702 O O . ILE E 1 199 ? -3.735 -3.701 -40.855 1.00 20.09 182 ILE E O 1
ATOM 8707 N N . ASN E 1 200 ? -4.845 -5.658 -40.718 1.00 18.06 183 ASN E N 1
ATOM 8708 C CA . ASN E 1 200 ? -5.166 -5.769 -42.172 1.00 17.90 183 ASN E CA 1
ATOM 8709 C C . ASN E 1 200 ? -6.075 -4.612 -42.614 1.00 18.79 183 ASN E C 1
ATOM 8710 O O . ASN E 1 200 ? -5.866 -4.055 -43.710 1.00 20.32 183 ASN E O 1
ATOM 8715 N N . GLU E 1 201 ? -7.105 -4.282 -41.842 1.00 19.38 184 GLU E N 1
ATOM 8716 C CA . GLU E 1 201 ? -8.191 -3.401 -42.311 1.00 21.54 184 GLU E CA 1
ATOM 8717 C C . GLU E 1 201 ? -7.950 -1.959 -41.876 1.00 20.80 184 GLU E C 1
ATOM 8718 O O . GLU E 1 201 ? -8.352 -1.011 -42.599 1.00 20.88 184 GLU E O 1
ATOM 8724 N N . PHE E 1 202 ? -7.444 -1.759 -40.654 1.00 19.91 185 PHE E N 1
ATOM 8725 C CA . PHE E 1 202 ? -7.470 -0.415 -40.063 1.00 20.00 185 PHE E CA 1
ATOM 8726 C C . PHE E 1 202 ? -6.076 0.207 -40.028 1.00 19.31 185 PHE E C 1
ATOM 8727 O O . PHE E 1 202 ? -5.958 1.403 -40.381 1.00 20.98 185 PHE E O 1
ATOM 8735 N N . ILE E 1 203 ? -5.095 -0.525 -39.504 1.00 19.65 186 ILE E N 1
ATOM 8736 C CA . ILE E 1 203 ? -3.817 0.097 -39.085 1.00 18.31 186 ILE E CA 1
ATOM 8737 C C . ILE E 1 203 ? -2.800 0.059 -40.232 1.00 21.16 186 ILE E C 1
ATOM 8738 O O . ILE E 1 203 ? -2.171 1.083 -40.499 1.00 20.76 186 ILE E O 1
ATOM 8743 N N . LYS E 1 204 ? -2.592 -1.096 -40.857 1.00 20.36 187 LYS E N 1
ATOM 8744 C CA . LYS E 1 204 ? -1.743 -1.213 -42.074 1.00 21.21 187 LYS E CA 1
ATOM 8745 C C . LYS E 1 204 ? -0.346 -0.641 -41.848 1.00 21.06 187 LYS E C 1
ATOM 8746 O O . LYS E 1 204 ? 0.120 0.250 -42.554 1.00 20.22 187 LYS E O 1
ATOM 8752 N N . PRO E 1 205 ? 0.348 -1.126 -40.800 1.00 22.71 188 PRO E N 1
ATOM 8753 C CA . PRO E 1 205 ? 1.652 -0.587 -40.458 1.00 23.02 188 PRO E CA 1
ATOM 8754 C C . PRO E 1 205 ? 2.699 -1.230 -41.366 1.00 21.99 188 PRO E C 1
ATOM 8755 O O . PRO E 1 205 ? 2.413 -2.211 -42.044 1.00 20.64 188 PRO E O 1
ATOM 8759 N N . LYS E 1 206 ? 3.935 -0.728 -41.275 1.00 22.66 189 LYS E N 1
ATOM 8760 C CA . LYS E 1 206 ? 5.056 -1.392 -42.007 1.00 23.06 189 LYS E CA 1
ATOM 8761 C C . LYS E 1 206 ? 5.417 -2.705 -41.308 1.00 21.73 189 LYS E C 1
ATOM 8762 O O . LYS E 1 206 ? 5.771 -3.695 -41.977 1.00 23.15 189 LYS E O 1
ATOM 8768 N N . ILE E 1 207 ? 5.336 -2.723 -39.985 1.00 20.18 190 ILE E N 1
ATOM 8769 C CA . ILE E 1 207 ? 5.755 -3.847 -39.115 1.00 20.99 190 ILE E CA 1
ATOM 8770 C C . ILE E 1 207 ? 4.702 -3.993 -38.022 1.00 21.50 190 ILE E C 1
ATOM 8771 O O . ILE E 1 207 ? 4.319 -3.002 -37.457 1.00 20.81 190 ILE E O 1
ATOM 8776 N N . SER E 1 208 ? 4.262 -5.200 -37.771 1.00 20.96 191 SER E N 1
ATOM 8777 C CA . SER E 1 208 ? 3.398 -5.543 -36.623 1.00 21.14 191 SER E CA 1
ATOM 8778 C C . SER E 1 208 ? 4.165 -6.474 -35.692 1.00 20.97 191 SER E C 1
ATOM 8779 O O . SER E 1 208 ? 4.833 -7.380 -36.185 1.00 22.81 191 SER E O 1
ATOM 8782 N N . VAL E 1 209 ? 3.942 -6.311 -34.399 1.00 19.93 192 VAL E N 1
ATOM 8783 C CA . VAL E 1 209 ? 4.470 -7.199 -33.344 1.00 20.23 192 VAL E CA 1
ATOM 8784 C C . VAL E 1 209 ? 3.314 -7.556 -32.445 1.00 20.58 192 VAL E C 1
ATOM 8785 O O . VAL E 1 209 ? 2.730 -6.670 -31.834 1.00 21.33 192 VAL E O 1
ATOM 8789 N N . PRO E 1 210 ? 2.999 -8.848 -32.311 1.00 20.45 193 PRO E N 1
ATOM 8790 C CA . PRO E 1 210 ? 1.976 -9.284 -31.393 1.00 20.53 193 PRO E CA 1
ATOM 8791 C C . PRO E 1 210 ? 2.523 -9.139 -29.971 1.00 21.58 193 PRO E C 1
ATOM 8792 O O . PRO E 1 210 ? 3.691 -9.522 -29.710 1.00 21.34 193 PRO E O 1
ATOM 8796 N N . ILE E 1 211 ? 1.650 -8.724 -29.060 1.00 20.90 194 ILE E N 1
ATOM 8797 C CA . ILE E 1 211 ? 2.009 -8.590 -27.620 1.00 21.04 194 ILE E CA 1
ATOM 8798 C C . ILE E 1 211 ? 0.921 -9.184 -26.736 1.00 21.21 194 ILE E C 1
ATOM 8799 O O . ILE E 1 211 ? -0.099 -9.659 -27.232 1.00 19.63 194 ILE E O 1
ATOM 8804 N N . HIS E 1 212 ? 1.192 -9.272 -25.428 1.00 20.89 195 HIS E N 1
ATOM 8805 C CA . HIS E 1 212 ? 0.167 -9.574 -24.432 1.00 20.48 195 HIS E CA 1
ATOM 8806 C C . HIS E 1 212 ? -0.411 -10.976 -24.683 1.00 21.26 195 HIS E C 1
ATOM 8807 O O . HIS E 1 212 ? -1.641 -11.153 -24.705 1.00 21.19 195 HIS E O 1
ATOM 8814 N N . TYR E 1 213 ? 0.470 -11.975 -24.776 1.00 22.03 196 TYR E N 1
ATOM 8815 C CA . TYR E 1 213 ? 0.080 -13.397 -24.826 1.00 22.04 196 TYR E CA 1
ATOM 8816 C C . TYR E 1 213 ? 1.127 -14.189 -24.013 1.00 21.69 196 TYR E C 1
ATOM 8817 O O . TYR E 1 213 ? 2.210 -13.668 -23.693 1.00 23.71 196 TYR E O 1
ATOM 8826 N N . ASP E 1 214 ? 0.741 -15.386 -23.630 1.00 24.78 197 ASP E N 1
ATOM 8827 C CA . ASP E 1 214 ? 1.597 -16.414 -22.975 1.00 26.41 197 ASP E CA 1
ATOM 8828 C C . ASP E 1 214 ? 1.932 -16.091 -21.516 1.00 29.09 197 ASP E C 1
ATOM 8829 O O . ASP E 1 214 ? 2.346 -17.010 -20.802 1.00 29.11 197 ASP E O 1
ATOM 8834 N N . THR E 1 215 ? 1.787 -14.851 -21.073 1.00 24.59 198 THR E N 1
ATOM 8835 C CA . THR E 1 215 ? 2.233 -14.440 -19.720 1.00 28.39 198 THR E CA 1
ATOM 8836 C C . THR E 1 215 ? 1.498 -15.261 -18.667 1.00 28.56 198 THR E C 1
ATOM 8837 O O . THR E 1 215 ? 2.077 -15.538 -17.625 1.00 28.04 198 THR E O 1
ATOM 8841 N N . PHE E 1 216 ? 0.213 -15.528 -18.866 1.00 27.65 199 PHE E N 1
ATOM 8842 C CA . PHE E 1 216 ? -0.632 -16.336 -17.966 1.00 31.79 199 PHE E CA 1
ATOM 8843 C C . PHE E 1 216 ? -1.285 -17.399 -18.828 1.00 30.67 199 PHE E C 1
ATOM 8844 O O . PHE E 1 216 ? -1.452 -17.198 -20.045 1.00 28.52 199 PHE E O 1
ATOM 8852 N N . PRO E 1 217 ? -1.705 -18.539 -18.240 1.00 29.66 200 PRO E N 1
ATOM 8853 C CA . PRO E 1 217 ? -2.326 -19.607 -19.037 1.00 32.20 200 PRO E CA 1
ATOM 8854 C C . PRO E 1 217 ? -3.535 -19.157 -19.876 1.00 31.07 200 PRO E C 1
ATOM 8855 O O . PRO E 1 217 ? -3.646 -19.571 -21.019 1.00 33.76 200 PRO E O 1
ATOM 8859 N N . LEU E 1 218 ? -4.368 -18.269 -19.336 1.00 33.95 201 LEU E N 1
ATOM 8860 C CA . LEU E 1 218 ? -5.625 -17.826 -20.000 1.00 32.54 201 LEU E CA 1
ATOM 8861 C C . LEU E 1 218 ? -5.286 -17.171 -21.343 1.00 32.10 201 LEU E C 1
ATOM 8862 O O . LEU E 1 218 ? -6.074 -17.303 -22.246 1.00 34.13 201 LEU E O 1
ATOM 8867 N N . ILE E 1 219 ? -4.128 -16.538 -21.461 1.00 24.72 202 ILE E N 1
ATOM 8868 C CA . ILE E 1 219 ? -3.775 -15.753 -22.674 1.00 25.27 202 ILE E CA 1
ATOM 8869 C C . ILE E 1 219 ? -2.647 -16.448 -23.435 1.00 23.32 202 ILE E C 1
ATOM 8870 O O . ILE E 1 219 ? -2.048 -15.796 -24.295 1.00 23.33 202 ILE E O 1
ATOM 8875 N N . GLU E 1 220 ? -2.424 -17.744 -23.248 1.00 23.28 203 GLU E N 1
ATOM 8876 C CA . GLU E 1 220 ? -1.492 -18.492 -24.130 1.00 25.68 203 GLU E CA 1
ATOM 8877 C C . GLU E 1 220 ? -2.062 -18.488 -25.556 1.00 23.02 203 GLU E C 1
ATOM 8878 O O . GLU E 1 220 ? -3.271 -18.790 -25.750 1.00 23.54 203 GLU E O 1
ATOM 8884 N N . GLN E 1 221 ? -1.241 -18.113 -26.529 1.00 24.40 204 GLN E N 1
ATOM 8885 C CA . GLN E 1 221 ? -1.666 -18.117 -27.946 1.00 24.63 204 GLN E CA 1
ATOM 8886 C C . GLN E 1 221 ? -0.471 -18.482 -28.809 1.00 25.63 204 GLN E C 1
ATOM 8887 O O . GLN E 1 221 ? 0.678 -18.305 -28.394 1.00 26.20 204 GLN E O 1
ATOM 8893 N N . ASP E 1 222 ? -0.766 -18.897 -30.031 1.00 25.94 205 ASP E N 1
ATOM 8894 C CA . ASP E 1 222 ? 0.264 -19.254 -31.019 1.00 27.81 205 ASP E CA 1
ATOM 8895 C C . ASP E 1 222 ? 0.403 -18.054 -31.940 1.00 26.02 205 ASP E C 1
ATOM 8896 O O . ASP E 1 222 ? -0.486 -17.818 -32.755 1.00 27.06 205 ASP E O 1
ATOM 8901 N N . PRO E 1 223 ? 1.466 -17.236 -31.801 1.00 25.16 206 PRO E N 1
ATOM 8902 C CA . PRO E 1 223 ? 1.547 -15.998 -32.570 1.00 24.93 206 PRO E CA 1
ATOM 8903 C C . PRO E 1 223 ? 1.744 -16.267 -34.069 1.00 26.04 206 PRO E C 1
ATOM 8904 O O . PRO E 1 223 ? 1.557 -15.369 -34.877 1.00 24.83 206 PRO E O 1
ATOM 8908 N N . GLN E 1 224 ? 2.167 -17.475 -34.437 1.00 27.06 207 GLN E N 1
ATOM 8909 C CA . GLN E 1 224 ? 2.275 -17.837 -35.871 1.00 27.46 207 GLN E CA 1
ATOM 8910 C C . GLN E 1 224 ? 0.868 -17.789 -36.481 1.00 24.56 207 GLN E C 1
ATOM 8911 O O . GLN E 1 224 ? 0.781 -17.415 -37.637 1.00 27.19 207 GLN E O 1
ATOM 8917 N N . GLN E 1 225 ? -0.205 -18.064 -35.735 1.00 24.37 208 GLN E N 1
ATOM 8918 C CA . GLN E 1 225 ? -1.603 -17.877 -36.225 1.00 25.26 208 GLN E CA 1
ATOM 8919 C C . GLN E 1 225 ? -1.856 -16.408 -36.586 1.00 25.58 208 GLN E C 1
ATOM 8920 O O . GLN E 1 225 ? -2.530 -16.134 -37.604 1.00 27.46 208 GLN E O 1
ATOM 8926 N N . PHE E 1 226 ? -1.407 -15.476 -35.739 1.00 23.02 209 PHE E N 1
ATOM 8927 C CA . PHE E 1 226 ? -1.470 -14.023 -36.014 1.00 22.83 209 PHE E CA 1
ATOM 8928 C C . PHE E 1 226 ? -0.667 -13.708 -37.278 1.00 24.73 209 PHE E C 1
ATOM 8929 O O . PHE E 1 226 ? -1.172 -13.078 -38.181 1.00 24.34 209 PHE E O 1
ATOM 8937 N N . LYS E 1 227 ? 0.572 -14.187 -37.331 1.00 23.75 210 LYS E N 1
ATOM 8938 C CA . LYS E 1 227 ? 1.436 -13.896 -38.480 1.00 23.39 210 LYS E CA 1
ATOM 8939 C C . LYS E 1 227 ? 0.776 -14.393 -39.772 1.00 22.45 210 LYS E C 1
ATOM 8940 O O . LYS E 1 227 ? 0.763 -13.638 -40.772 1.00 25.03 210 LYS E O 1
ATOM 8946 N N . ASP E 1 228 ? 0.283 -15.629 -39.771 1.00 21.97 211 ASP E N 1
ATOM 8947 C CA . ASP E 1 228 ? -0.346 -16.189 -41.001 1.00 22.36 211 ASP E CA 1
ATOM 8948 C C . ASP E 1 228 ? -1.603 -15.383 -41.404 1.00 26.27 211 ASP E C 1
ATOM 8949 O O . ASP E 1 228 ? -1.868 -15.285 -42.626 1.00 26.87 211 ASP E O 1
ATOM 8954 N N . ALA E 1 229 ? -2.322 -14.776 -40.455 1.00 22.65 212 ALA E N 1
ATOM 8955 C CA . ALA E 1 229 ? -3.582 -14.032 -40.713 1.00 22.41 212 ALA E CA 1
ATOM 8956 C C . ALA E 1 229 ? -3.321 -12.603 -41.218 1.00 22.62 212 ALA E C 1
ATOM 8957 O O . ALA E 1 229 ? -4.236 -12.030 -41.861 1.00 25.01 212 ALA E O 1
ATOM 8959 N N . VAL E 1 230 ? -2.123 -12.051 -40.993 1.00 22.63 213 VAL E N 1
ATOM 8960 C CA . VAL E 1 230 ? -1.760 -10.682 -41.421 1.00 21.49 213 VAL E CA 1
ATOM 8961 C C . VAL E 1 230 ? -1.266 -10.711 -42.874 1.00 22.97 213 VAL E C 1
ATOM 8962 O O . VAL E 1 230 ? -0.344 -11.514 -43.185 1.00 24.46 213 VAL E O 1
ATOM 8966 N N . ASN E 1 231 ? -1.809 -9.830 -43.714 1.00 21.03 214 ASN E N 1
ATOM 8967 C CA . ASN E 1 231 ? -1.525 -9.770 -45.173 1.00 22.30 214 ASN E CA 1
ATOM 8968 C C . ASN E 1 231 ? -0.775 -8.489 -45.558 1.00 21.67 214 ASN E C 1
ATOM 8969 O O . ASN E 1 231 ? -0.406 -8.359 -46.734 1.00 21.40 214 ASN E O 1
ATOM 8974 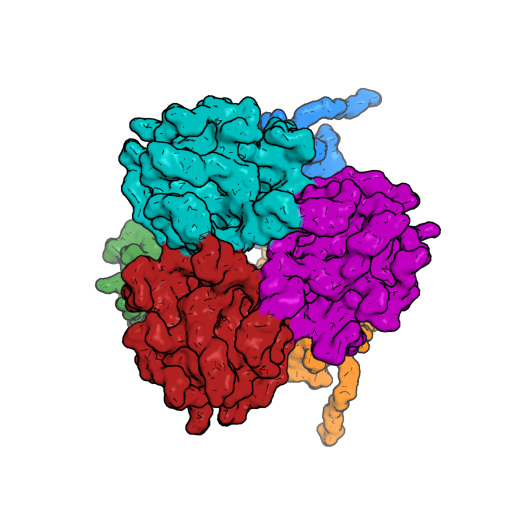N N . VAL E 1 232 ? -0.553 -7.569 -44.612 1.00 20.92 215 VAL E N 1
ATOM 8975 C CA . VAL E 1 232 ? -0.013 -6.223 -44.890 1.00 21.87 215 VAL E CA 1
ATOM 8976 C C . VAL E 1 232 ? 1.283 -6.088 -44.085 1.00 20.52 215 VAL E C 1
ATOM 8977 O O . VAL E 1 232 ? 1.257 -6.385 -42.844 1.00 22.81 215 VAL E O 1
ATOM 8981 N N . GLY E 1 233 ? 2.302 -5.556 -44.724 1.00 21.60 216 GLY E N 1
ATOM 8982 C CA . GLY E 1 233 ? 3.632 -5.310 -44.143 1.00 25.22 216 GLY E CA 1
ATOM 8983 C C . GLY E 1 233 ? 4.260 -6.569 -43.613 1.00 27.55 216 GLY E C 1
ATOM 8984 O O . GLY E 1 233 ? 4.003 -7.664 -44.161 1.00 27.67 216 GLY E O 1
ATOM 8985 N N . ASP E 1 234 ? 5.079 -6.426 -42.566 1.00 23.54 217 ASP E N 1
ATOM 8986 C CA . ASP E 1 234 ? 5.940 -7.496 -42.026 1.00 26.76 217 ASP E CA 1
ATOM 8987 C C . ASP E 1 234 ? 5.455 -7.761 -40.608 1.00 25.94 217 ASP E C 1
ATOM 8988 O O . ASP E 1 234 ? 5.007 -6.809 -39.982 1.00 27.55 217 ASP E O 1
ATOM 8993 N N . VAL E 1 235 ? 5.389 -9.012 -40.214 1.00 24.44 218 VAL E N 1
ATOM 8994 C CA . VAL E 1 235 ? 5.143 -9.400 -38.810 1.00 21.53 218 VAL E CA 1
ATOM 8995 C C . VAL E 1 235 ? 6.468 -9.885 -38.206 1.00 22.53 218 VAL E C 1
ATOM 8996 O O . VAL E 1 235 ? 7.067 -10.827 -38.744 1.00 25.13 218 VAL E O 1
ATOM 9000 N N . GLN E 1 236 ? 6.873 -9.319 -37.079 1.00 22.20 219 GLN E N 1
ATOM 9001 C CA . GLN E 1 236 ? 8.041 -9.805 -36.300 1.00 22.75 219 GLN E CA 1
ATOM 9002 C C . GLN E 1 236 ? 7.511 -10.320 -34.969 1.00 21.83 219 GLN E C 1
ATOM 9003 O O . GLN E 1 236 ? 7.064 -9.494 -34.074 1.00 22.82 219 GLN E O 1
ATOM 9009 N N . ILE E 1 237 ? 7.510 -11.642 -34.843 1.00 24.48 220 ILE E N 1
ATOM 9010 C CA . ILE E 1 237 ? 7.188 -12.295 -33.553 1.00 25.00 220 ILE E CA 1
ATOM 9011 C C . ILE E 1 237 ? 8.401 -12.150 -32.642 1.00 27.20 220 ILE E C 1
ATOM 9012 O O . ILE E 1 237 ? 9.254 -13.029 -32.689 1.00 32.66 220 ILE E O 1
ATOM 9017 N N . LEU E 1 238 ? 8.461 -11.130 -31.816 1.00 26.27 221 LEU E N 1
ATOM 9018 C CA . LEU E 1 238 ? 9.596 -10.931 -30.886 1.00 26.11 221 LEU E CA 1
ATOM 9019 C C . LEU E 1 238 ? 9.395 -11.683 -29.573 1.00 29.20 221 LEU E C 1
ATOM 9020 O O . LEU E 1 238 ? 8.332 -11.643 -29.001 1.00 26.59 221 LEU E O 1
ATOM 9025 N N . LYS E 1 239 ? 10.436 -12.385 -29.155 1.00 28.76 222 LYS E N 1
ATOM 9026 C CA . LYS E 1 239 ? 10.551 -12.914 -27.774 1.00 31.63 222 LYS E CA 1
ATOM 9027 C C . LYS E 1 239 ? 11.041 -11.799 -26.862 1.00 26.90 222 LYS E C 1
ATOM 9028 O O . LYS E 1 239 ? 11.726 -10.881 -27.278 1.00 27.10 222 LYS E O 1
ATOM 9034 N N . PRO E 1 240 ? 10.740 -11.866 -25.552 1.00 27.02 223 PRO E N 1
ATOM 9035 C CA . PRO E 1 240 ? 11.284 -10.885 -24.622 1.00 28.99 223 PRO E CA 1
ATOM 9036 C C . PRO E 1 240 ? 12.800 -10.733 -24.807 1.00 31.81 223 PRO E C 1
ATOM 9037 O O . PRO E 1 240 ? 13.517 -11.757 -24.795 1.00 29.38 223 PRO E O 1
ATOM 9041 N N . GLY E 1 241 ? 13.230 -9.481 -24.962 1.00 27.65 224 GLY E N 1
ATOM 9042 C CA . GLY E 1 241 ? 14.619 -9.022 -25.140 1.00 29.19 224 GLY E CA 1
ATOM 9043 C C . GLY E 1 241 ? 15.001 -8.778 -26.587 1.00 28.09 224 GLY E C 1
ATOM 9044 O O . GLY E 1 241 ? 16.010 -8.161 -26.798 1.00 32.02 224 GLY E O 1
ATOM 9045 N N . GLU E 1 242 ? 14.202 -9.244 -27.555 1.00 29.29 225 GLU E N 1
ATOM 9046 C CA . GLU E 1 242 ? 14.448 -9.017 -28.995 1.00 30.16 225 GLU E CA 1
ATOM 9047 C C . GLU E 1 242 ? 13.977 -7.626 -29.410 1.00 28.62 225 GLU E C 1
ATOM 9048 O O . GLU E 1 242 ? 12.954 -7.085 -28.838 1.00 25.32 225 GLU E O 1
ATOM 9054 N N . SER E 1 243 ? 14.686 -7.115 -30.390 1.00 28.25 226 SER E N 1
ATOM 9055 C CA . SER E 1 243 ? 14.557 -5.775 -30.999 1.00 30.35 226 SER E CA 1
ATOM 9056 C C . SER E 1 243 ? 13.835 -5.860 -32.343 1.00 25.80 226 SER E C 1
ATOM 9057 O O . SER E 1 243 ? 14.075 -6.801 -33.097 1.00 28.70 226 SER E O 1
ATOM 9060 N N . VAL E 1 244 ? 13.063 -4.833 -32.656 1.00 25.57 227 VAL E N 1
ATOM 9061 C CA . VAL E 1 244 ? 12.549 -4.639 -34.037 1.00 26.45 227 VAL E CA 1
ATOM 9062 C C . VAL E 1 244 ? 13.713 -4.469 -35.015 1.00 27.03 227 VAL E C 1
ATOM 9063 O O . VAL E 1 244 ? 14.636 -3.659 -34.753 1.00 28.78 227 VAL E O 1
ATOM 9067 N N . GLN E 1 245 ? 13.618 -5.148 -36.148 1.00 23.84 228 GLN E N 1
ATOM 9068 C CA . GLN E 1 245 ? 14.623 -5.050 -37.242 1.00 26.74 228 GLN E CA 1
ATOM 9069 C C . GLN E 1 245 ? 14.005 -4.194 -38.348 1.00 28.60 228 GLN E C 1
ATOM 9070 O O . GLN E 1 245 ? 12.991 -4.624 -38.917 1.00 32.24 228 GLN E O 1
ATOM 9076 N N . PHE E 1 246 ? 14.554 -3.013 -38.594 1.00 29.09 229 PHE E N 1
ATOM 9077 C CA . PHE E 1 246 ? 14.066 -2.044 -39.626 1.00 32.79 229 PHE E CA 1
ATOM 9078 C C . PHE E 1 246 ? 14.714 -2.316 -40.993 1.00 38.44 229 PHE E C 1
ATOM 9079 O O . PHE E 1 246 ? 15.707 -3.043 -40.962 1.00 46.17 229 PHE E O 1
ATOM 9087 N N . HIS F 1 16 ? -35.253 38.560 -30.013 1.00 57.49 -1 HIS F N 1
ATOM 9088 C CA . HIS F 1 16 ? -34.219 38.172 -29.010 1.00 56.34 -1 HIS F CA 1
ATOM 9089 C C . HIS F 1 16 ? -33.192 37.239 -29.681 1.00 50.70 -1 HIS F C 1
ATOM 9090 O O . HIS F 1 16 ? -33.543 36.079 -29.939 1.00 41.11 -1 HIS F O 1
ATOM 9097 N N . MET F 1 17 ? -31.983 37.732 -29.984 1.00 48.00 0 MET F N 1
ATOM 9098 C CA . MET F 1 17 ? -30.827 36.880 -30.387 1.00 44.35 0 MET F CA 1
ATOM 9099 C C . MET F 1 17 ? -30.482 35.955 -29.212 1.00 37.64 0 MET F C 1
ATOM 9100 O O . MET F 1 17 ? -30.288 36.448 -28.082 1.00 38.59 0 MET F O 1
ATOM 9105 N N . MET F 1 18 ? -30.367 34.654 -29.469 1.00 37.63 1 MET F N 1
ATOM 9106 C CA . MET F 1 18 ? -30.130 33.671 -28.384 1.00 37.02 1 MET F CA 1
ATOM 9107 C C . MET F 1 18 ? -28.870 34.116 -27.623 1.00 32.90 1 MET F C 1
ATOM 9108 O O . MET F 1 18 ? -27.885 34.531 -28.266 1.00 38.37 1 MET F O 1
ATOM 9113 N N . LYS F 1 19 ? -28.896 34.101 -26.290 1.00 30.80 2 LYS F N 1
ATOM 9114 C CA . LYS F 1 19 ? -27.749 34.567 -25.474 1.00 33.80 2 LYS F CA 1
ATOM 9115 C C . LYS F 1 19 ? -26.802 33.380 -25.194 1.00 29.69 2 LYS F C 1
ATOM 9116 O O . LYS F 1 19 ? -27.240 32.413 -24.586 1.00 28.11 2 LYS F O 1
ATOM 9122 N N . LEU F 1 20 ? -25.532 33.479 -25.582 1.00 28.42 3 LEU F N 1
ATOM 9123 C CA . LEU F 1 20 ? -24.581 32.336 -25.467 1.00 28.86 3 LEU F CA 1
ATOM 9124 C C . LEU F 1 20 ? -23.187 32.903 -25.335 1.00 27.83 3 LEU F C 1
ATOM 9125 O O . LEU F 1 20 ? -22.722 33.580 -26.256 1.00 28.06 3 LEU F O 1
ATOM 9130 N N . SER F 1 21 ? -22.536 32.671 -24.201 1.00 27.24 4 SER F N 1
ATOM 9131 C CA . SER F 1 21 ? -21.252 33.317 -23.905 1.00 26.50 4 SER F CA 1
ATOM 9132 C C . SER F 1 21 ? -20.249 32.306 -23.361 1.00 25.86 4 SER F C 1
ATOM 9133 O O . SER F 1 21 ? -20.641 31.240 -22.894 1.00 27.31 4 SER F O 1
ATOM 9136 N N . PHE F 1 22 ? -18.992 32.627 -23.553 1.00 26.99 5 PHE F N 1
ATOM 9137 C CA . PHE F 1 22 ? -17.800 31.892 -23.107 1.00 26.45 5 PHE F CA 1
ATOM 9138 C C . PHE F 1 22 ? -17.126 32.665 -21.971 1.00 30.71 5 PHE F C 1
ATOM 9139 O O . PHE F 1 22 ? -17.064 33.928 -22.030 1.00 27.98 5 PHE F O 1
ATOM 9147 N N . HIS F 1 23 ? -16.571 31.946 -20.998 1.00 27.86 6 HIS F N 1
ATOM 9148 C CA . HIS F 1 23 ? -16.073 32.509 -19.719 1.00 29.35 6 HIS F CA 1
ATOM 9149 C C . HIS F 1 23 ? -14.736 31.912 -19.316 1.00 30.75 6 HIS F C 1
ATOM 9150 O O . HIS F 1 23 ? -14.323 32.089 -18.158 1.00 29.99 6 HIS F O 1
ATOM 9157 N N . GLY F 1 24 ? -14.037 31.273 -20.243 1.00 26.32 7 GLY F N 1
ATOM 9158 C CA . GLY F 1 24 ? -12.701 30.725 -19.976 1.00 28.67 7 GLY F CA 1
ATOM 9159 C C . GLY F 1 24 ? -12.781 29.240 -19.737 1.00 26.68 7 GLY F C 1
ATOM 9160 O O . GLY F 1 24 ? -13.887 28.765 -19.360 1.00 26.83 7 GLY F O 1
ATOM 9161 N N . GLN F 1 25 ? -11.647 28.571 -19.918 1.00 26.30 8 GLN F N 1
ATOM 9162 C CA . GLN F 1 25 ? -11.496 27.091 -19.952 1.00 27.11 8 GLN F CA 1
ATOM 9163 C C . GLN F 1 25 ? -12.667 26.509 -20.758 1.00 24.49 8 GLN F C 1
ATOM 9164 O O . GLN F 1 25 ? -12.728 26.758 -21.990 1.00 25.67 8 GLN F O 1
ATOM 9170 N N . SER F 1 26 ? -13.587 25.738 -20.178 1.00 24.83 9 SER F N 1
ATOM 9171 C CA . SER F 1 26 ? -14.686 25.150 -20.976 1.00 24.50 9 SER F CA 1
ATOM 9172 C C . SER F 1 26 ? -16.004 25.706 -20.492 1.00 23.77 9 SER F C 1
ATOM 9173 O O . SER F 1 26 ? -17.044 25.135 -20.803 1.00 25.04 9 SER F O 1
ATOM 9176 N N . THR F 1 27 ? -15.982 26.831 -19.778 1.00 24.76 10 THR F N 1
ATOM 9177 C CA . THR F 1 27 ? -17.225 27.377 -19.197 1.00 26.18 10 THR F CA 1
ATOM 9178 C C . THR F 1 27 ? -18.001 28.168 -20.249 1.00 25.66 10 THR F C 1
ATOM 9179 O O . THR F 1 27 ? -17.435 29.146 -20.812 1.00 27.93 10 THR F O 1
ATOM 9183 N N . ILE F 1 28 ? -19.236 27.776 -20.476 1.00 23.65 11 ILE F N 1
ATOM 9184 C CA . ILE F 1 28 ? -20.209 28.509 -21.309 1.00 26.04 11 ILE F CA 1
ATOM 9185 C C . ILE F 1 28 ? -21.442 28.783 -20.472 1.00 27.40 11 ILE F C 1
ATOM 9186 O O . ILE F 1 28 ? -21.712 28.104 -19.450 1.00 26.31 11 ILE F O 1
ATOM 9191 N N . TYR F 1 29 ? -22.162 29.801 -20.892 1.00 29.21 12 TYR F N 1
ATOM 9192 C CA . TYR F 1 29 ? -23.363 30.286 -20.197 1.00 30.27 12 TYR F CA 1
ATOM 9193 C C . TYR F 1 29 ? -24.377 30.548 -21.277 1.00 31.12 12 TYR F C 1
ATOM 9194 O O . TYR F 1 29 ? -23.986 31.035 -22.345 1.00 30.12 12 TYR F O 1
ATOM 9203 N N . LEU F 1 30 ? -25.628 30.166 -21.070 1.00 29.84 13 LEU F N 1
ATOM 9204 C CA . LEU F 1 30 ? -26.638 30.439 -22.103 1.00 31.36 13 LEU F CA 1
ATOM 9205 C C . LEU F 1 30 ? -27.952 30.682 -21.407 1.00 29.92 13 LEU F C 1
ATOM 9206 O O . LEU F 1 30 ? -28.076 30.338 -20.225 1.00 30.80 13 LEU F O 1
ATOM 9211 N N . GLU F 1 31 ? -28.900 31.243 -22.128 1.00 31.04 14 GLU F N 1
ATOM 9212 C CA . GLU F 1 31 ? -30.254 31.452 -21.570 1.00 30.69 14 GLU F CA 1
ATOM 9213 C C . GLU F 1 31 ? -31.253 30.858 -22.524 1.00 28.73 14 GLU F C 1
ATOM 9214 O O . GLU F 1 31 ? -31.099 31.045 -23.756 1.00 31.17 14 GLU F O 1
ATOM 9220 N N . GLY F 1 32 ? -32.199 30.121 -21.988 1.00 29.57 15 GLY F N 1
ATOM 9221 C CA . GLY F 1 32 ? -33.346 29.612 -22.750 1.00 29.18 15 GLY F CA 1
ATOM 9222 C C . GLY F 1 32 ? -34.638 29.877 -22.023 1.00 32.39 15 GLY F C 1
ATOM 9223 O O . GLY F 1 32 ? -34.729 29.494 -20.840 1.00 31.62 15 GLY F O 1
ATOM 9224 N N . ASN F 1 33 ? -35.607 30.495 -22.707 1.00 35.23 16 ASN F N 1
ATOM 9225 C CA . ASN F 1 33 ? -36.920 30.856 -22.115 1.00 34.04 16 ASN F CA 1
ATOM 9226 C C . ASN F 1 33 ? -36.707 31.508 -20.736 1.00 31.41 16 ASN F C 1
ATOM 9227 O O . ASN F 1 33 ? -37.352 31.053 -19.775 1.00 35.84 16 ASN F O 1
ATOM 9232 N N . ASN F 1 34 ? -35.806 32.481 -20.627 1.00 35.27 17 ASN F N 1
ATOM 9233 C CA . ASN F 1 34 ? -35.474 33.261 -19.396 1.00 38.85 17 ASN F CA 1
ATOM 9234 C C . ASN F 1 34 ? -34.935 32.375 -18.263 1.00 39.98 17 ASN F C 1
ATOM 9235 O O . ASN F 1 34 ? -35.107 32.776 -17.098 1.00 41.76 17 ASN F O 1
ATOM 9240 N N . LYS F 1 35 ? -34.328 31.218 -18.574 1.00 35.32 18 LYS F N 1
ATOM 9241 C CA . LYS F 1 35 ? -33.679 30.319 -17.584 1.00 34.83 18 LYS F CA 1
ATOM 9242 C C . LYS F 1 35 ? -32.195 30.274 -17.929 1.00 31.02 18 LYS F C 1
ATOM 9243 O O . LYS F 1 35 ? -31.845 30.316 -19.132 1.00 32.86 18 LYS F O 1
ATOM 9249 N N . LYS F 1 36 ? -31.369 30.312 -16.903 1.00 29.15 19 LYS F N 1
ATOM 9250 C CA . LYS F 1 36 ? -29.918 30.542 -17.000 1.00 32.20 19 LYS F CA 1
ATOM 9251 C C . LYS F 1 36 ? -29.233 29.183 -16.804 1.00 29.54 19 LYS F C 1
ATOM 9252 O O . LYS F 1 36 ? -29.548 28.471 -15.819 1.00 30.49 19 LYS F O 1
ATOM 9258 N N . VAL F 1 37 ? -28.352 28.827 -17.719 1.00 29.36 20 VAL F N 1
ATOM 9259 C CA . VAL F 1 37 ? -27.599 27.539 -17.672 1.00 27.23 20 VAL F CA 1
ATOM 9260 C C . VAL F 1 37 ? -26.111 27.839 -17.764 1.00 27.96 20 VAL F C 1
ATOM 9261 O O . VAL F 1 37 ? -25.678 28.619 -18.636 1.00 27.12 20 VAL F O 1
ATOM 9265 N N . ILE F 1 38 ? -25.324 27.200 -16.904 1.00 25.44 21 ILE F N 1
ATOM 9266 C CA . ILE F 1 38 ? -23.848 27.294 -16.996 1.00 26.19 21 ILE F CA 1
ATOM 9267 C C . ILE F 1 38 ? -23.322 25.862 -17.142 1.00 24.83 21 ILE F C 1
ATOM 9268 O O . ILE F 1 38 ? -23.853 24.918 -16.521 1.00 24.19 21 ILE F O 1
ATOM 9273 N N . VAL F 1 39 ? -22.287 25.744 -17.930 1.00 25.35 22 VAL F N 1
ATOM 9274 C CA . VAL F 1 39 ? -21.521 24.489 -18.134 1.00 21.96 22 VAL F CA 1
ATOM 9275 C C . VAL F 1 39 ? -20.170 24.636 -17.475 1.00 24.29 22 VAL F C 1
ATOM 9276 O O . VAL F 1 39 ? -19.496 25.631 -17.720 1.00 24.55 22 VAL F O 1
ATOM 9280 N N . ASP F 1 40 ? -19.757 23.592 -16.735 1.00 23.52 23 ASP F N 1
ATOM 9281 C CA . ASP F 1 40 ? -18.367 23.448 -16.258 1.00 25.19 23 ASP F CA 1
ATOM 9282 C C . ASP F 1 40 ? -17.930 24.743 -15.568 1.00 25.57 23 ASP F C 1
ATOM 9283 O O . ASP F 1 40 ? -16.919 25.350 -15.931 1.00 28.20 23 ASP F O 1
ATOM 9288 N N . PRO F 1 41 ? -18.586 25.114 -14.450 1.00 28.33 24 PRO F N 1
ATOM 9289 C CA . PRO F 1 41 ? -18.296 26.384 -13.753 1.00 29.77 24 PRO F CA 1
ATOM 9290 C C . PRO F 1 41 ? -17.033 26.462 -12.891 1.00 30.79 24 PRO F C 1
ATOM 9291 O O . PRO F 1 41 ? -17.124 26.562 -11.633 1.00 34.23 24 PRO F O 1
ATOM 9295 N N . PHE F 1 42 ? -15.903 26.538 -13.575 1.00 31.48 25 PHE F N 1
ATOM 9296 C CA . PHE F 1 42 ? -14.547 26.814 -13.038 1.00 30.77 25 PHE F CA 1
ATOM 9297 C C . PHE F 1 42 ? -14.364 28.337 -12.921 1.00 31.28 25 PHE F C 1
ATOM 9298 O O . PHE F 1 42 ? -13.706 28.968 -13.787 1.00 30.59 25 PHE F O 1
ATOM 9306 N N . ILE F 1 43 ? -14.903 28.930 -11.844 1.00 32.38 26 ILE F N 1
ATOM 9307 C CA . ILE F 1 43 ? -14.989 30.413 -11.740 1.00 30.59 26 ILE F CA 1
ATOM 9308 C C . ILE F 1 43 ? -13.954 30.951 -10.746 1.00 33.45 26 ILE F C 1
ATOM 9309 O O . ILE F 1 43 ? -13.116 31.753 -11.149 1.00 33.80 26 ILE F O 1
ATOM 9314 N N . SER F 1 44 ? -13.971 30.504 -9.487 1.00 36.91 27 SER F N 1
ATOM 9315 C CA . SER F 1 44 ? -13.197 31.180 -8.419 1.00 37.44 27 SER F CA 1
ATOM 9316 C C . SER F 1 44 ? -11.708 30.860 -8.592 1.00 36.06 27 SER F C 1
ATOM 9317 O O . SER F 1 44 ? -10.894 31.760 -8.314 1.00 43.07 27 SER F O 1
ATOM 9320 N N . ASN F 1 45 ? -11.338 29.684 -9.114 1.00 31.23 28 ASN F N 1
ATOM 9321 C CA . ASN F 1 45 ? -9.911 29.274 -9.247 1.00 34.38 28 ASN F CA 1
ATOM 9322 C C . ASN F 1 45 ? -9.387 29.506 -10.671 1.00 33.43 28 ASN F C 1
ATOM 9323 O O . ASN F 1 45 ? -8.243 29.142 -10.915 1.00 34.63 28 ASN F O 1
ATOM 9328 N N . ASN F 1 46 ? -10.168 30.142 -11.544 1.00 33.44 29 ASN F N 1
ATOM 9329 C CA . ASN F 1 46 ? -9.676 30.577 -12.883 1.00 35.34 29 ASN F CA 1
ATOM 9330 C C . ASN F 1 46 ? -9.574 32.110 -12.902 1.00 33.87 29 ASN F C 1
ATOM 9331 O O . ASN F 1 46 ? -10.586 32.792 -13.078 1.00 31.59 29 ASN F O 1
ATOM 9336 N N . PRO F 1 47 ? -8.368 32.690 -12.677 1.00 36.66 30 PRO F N 1
ATOM 9337 C CA . PRO F 1 47 ? -8.178 34.149 -12.718 1.00 41.43 30 PRO F CA 1
ATOM 9338 C C . PRO F 1 47 ? -8.495 34.790 -14.085 1.00 44.62 30 PRO F C 1
ATOM 9339 O O . PRO F 1 47 ? -8.706 35.994 -14.120 1.00 41.97 30 PRO F O 1
ATOM 9343 N N . LYS F 1 48 ? -8.606 34.000 -15.166 1.00 39.39 31 LYS F N 1
ATOM 9344 C CA . LYS F 1 48 ? -9.034 34.530 -16.491 1.00 40.31 31 LYS F CA 1
ATOM 9345 C C . LYS F 1 48 ? -10.563 34.476 -16.614 1.00 38.58 31 LYS F C 1
ATOM 9346 O O . LYS F 1 48 ? -11.107 35.045 -17.589 1.00 37.64 31 LYS F O 1
ATOM 9352 N N . CYS F 1 49 ? -11.264 33.833 -15.664 1.00 37.50 32 CYS F N 1
ATOM 9353 C CA . CYS F 1 49 ? -12.743 33.794 -15.682 1.00 35.10 32 CYS F CA 1
ATOM 9354 C C . CYS F 1 49 ? -13.282 35.161 -15.232 1.00 37.93 32 CYS F C 1
ATOM 9355 O O . CYS F 1 49 ? -12.867 35.626 -14.138 1.00 35.87 32 CYS F O 1
ATOM 9358 N N . ASP F 1 50 ? -14.234 35.721 -15.994 1.00 37.32 33 ASP F N 1
ATOM 9359 C CA . ASP F 1 50 ? -14.813 37.066 -15.737 1.00 39.25 33 ASP F CA 1
ATOM 9360 C C . ASP F 1 50 ? -15.980 36.958 -14.750 1.00 42.35 33 ASP F C 1
ATOM 9361 O O . ASP F 1 50 ? -16.433 38.026 -14.268 1.00 43.74 33 ASP F O 1
ATOM 9366 N N . LEU F 1 51 ? -16.464 35.747 -14.433 1.00 37.40 34 LEU F N 1
ATOM 9367 C CA . LEU F 1 51 ? -17.621 35.592 -13.519 1.00 36.95 34 LEU F CA 1
ATOM 9368 C C . LEU F 1 51 ? -17.148 35.648 -12.057 1.00 36.84 34 LEU F C 1
ATOM 9369 O O . LEU F 1 51 ? -15.937 35.518 -11.785 1.00 34.79 34 LEU F O 1
ATOM 9374 N N . ASN F 1 52 ? -18.127 35.801 -11.174 1.00 39.85 35 ASN F N 1
ATOM 9375 C CA . ASN F 1 52 ? -18.009 35.838 -9.692 1.00 43.14 35 ASN F CA 1
ATOM 9376 C C . ASN F 1 52 ? -19.103 34.914 -9.143 1.00 38.25 35 ASN F C 1
ATOM 9377 O O . ASN F 1 52 ? -20.286 35.150 -9.462 1.00 37.47 35 ASN F O 1
ATOM 9382 N N . ILE F 1 53 ? -18.748 33.927 -8.311 1.00 39.41 36 ILE F N 1
ATOM 9383 C CA . ILE F 1 53 ? -19.734 32.966 -7.714 1.00 47.90 36 ILE F CA 1
ATOM 9384 C C . ILE F 1 53 ? -20.789 33.725 -6.898 1.00 44.89 36 ILE F C 1
ATOM 9385 O O . ILE F 1 53 ? -21.947 33.219 -6.764 1.00 42.36 36 ILE F O 1
ATOM 9390 N N . GLU F 1 54 ? -20.404 34.868 -6.327 1.00 50.39 37 GLU F N 1
ATOM 9391 C CA . GLU F 1 54 ? -21.293 35.656 -5.431 1.00 53.44 37 GLU F CA 1
ATOM 9392 C C . GLU F 1 54 ? -22.467 36.199 -6.244 1.00 48.57 37 GLU F C 1
ATOM 9393 O O . GLU F 1 54 ? -23.564 36.368 -5.681 1.00 47.97 37 GLU F O 1
ATOM 9399 N N . THR F 1 55 ? -22.236 36.482 -7.523 1.00 41.44 38 THR F N 1
ATOM 9400 C CA . THR F 1 55 ? -23.181 37.277 -8.350 1.00 45.77 38 THR F CA 1
ATOM 9401 C C . THR F 1 55 ? -23.753 36.457 -9.506 1.00 44.36 38 THR F C 1
ATOM 9402 O O . THR F 1 55 ? -24.827 36.844 -9.999 1.00 42.15 38 THR F O 1
ATOM 9406 N N . VAL F 1 56 ? -23.094 35.383 -9.953 1.00 43.55 39 VAL F N 1
ATOM 9407 C CA . VAL F 1 56 ? -23.602 34.684 -11.173 1.00 42.10 39 VAL F CA 1
ATOM 9408 C C . VAL F 1 56 ? -24.964 34.092 -10.799 1.00 40.74 39 VAL F C 1
ATOM 9409 O O . VAL F 1 56 ? -25.057 33.467 -9.738 1.00 41.02 39 VAL F O 1
ATOM 9413 N N . GLN F 1 57 ? -26.001 34.349 -11.587 1.00 37.46 40 GLN F N 1
ATOM 9414 C CA . GLN F 1 57 ? -27.337 33.756 -11.361 1.00 41.53 40 GLN F CA 1
ATOM 9415 C C . GLN F 1 57 ? -27.424 32.539 -12.276 1.00 42.54 40 GLN F C 1
ATOM 9416 O O . GLN F 1 57 ? -27.066 32.700 -13.472 1.00 35.93 40 GLN F O 1
ATOM 9422 N N . VAL F 1 58 ? -27.899 31.399 -11.761 1.00 37.34 41 VAL F N 1
ATOM 9423 C CA . VAL F 1 58 ? -28.137 30.196 -12.609 1.00 34.76 41 VAL F CA 1
ATOM 9424 C C . VAL F 1 58 ? -29.287 29.374 -12.062 1.00 32.43 41 VAL F C 1
ATOM 9425 O O . VAL F 1 58 ? -29.422 29.260 -10.831 1.00 31.71 41 VAL F O 1
ATOM 9429 N N . ASP F 1 59 ? -30.025 28.793 -12.992 1.00 29.72 42 ASP F N 1
ATOM 9430 C CA . ASP F 1 59 ? -31.133 27.851 -12.771 1.00 27.86 42 ASP F CA 1
ATOM 9431 C C . ASP F 1 59 ? -30.589 26.410 -12.938 1.00 32.92 42 ASP F C 1
ATOM 9432 O O . ASP F 1 59 ? -31.133 25.495 -12.286 1.00 28.91 42 ASP F O 1
ATOM 9437 N N . TYR F 1 60 ? -29.562 26.207 -13.783 1.00 29.81 43 TYR F N 1
ATOM 9438 C CA . TYR F 1 60 ? -29.018 24.858 -14.106 1.00 28.48 43 TYR F CA 1
ATOM 9439 C C . TYR F 1 60 ? -27.512 24.928 -14.226 1.00 28.78 43 TYR F C 1
ATOM 9440 O O . TYR F 1 60 ? -26.968 25.901 -14.718 1.00 26.74 43 TYR F O 1
ATOM 9449 N N . ILE F 1 61 ? -26.870 23.867 -13.767 1.00 26.72 44 ILE F N 1
ATOM 9450 C CA . ILE F 1 61 ? -25.427 23.657 -13.957 1.00 26.82 44 ILE F CA 1
ATOM 9451 C C . ILE F 1 61 ? -25.317 22.304 -14.664 1.00 25.93 44 ILE F C 1
ATOM 9452 O O . ILE F 1 61 ? -25.970 21.369 -14.227 1.00 27.26 44 ILE F O 1
ATOM 9457 N N . VAL F 1 62 ? -24.620 22.265 -15.786 1.00 25.14 45 VAL F N 1
ATOM 9458 C CA . VAL F 1 62 ? -24.377 20.998 -16.534 1.00 23.75 45 VAL F CA 1
ATOM 9459 C C . VAL F 1 62 ? -22.886 20.684 -16.503 1.00 24.04 45 VAL F C 1
ATOM 9460 O O . VAL F 1 62 ? -22.044 21.544 -16.756 1.00 24.04 45 VAL F O 1
ATOM 9464 N N . LEU F 1 63 ? -22.550 19.436 -16.179 1.00 22.84 46 LEU F N 1
ATOM 9465 C CA . LEU F 1 63 ? -21.121 19.052 -16.067 1.00 23.49 46 LEU F CA 1
ATOM 9466 C C . LEU F 1 63 ? -20.778 18.009 -17.140 1.00 24.83 46 LEU F C 1
ATOM 9467 O O . LEU F 1 63 ? -21.418 16.928 -17.154 1.00 25.38 46 LEU F O 1
ATOM 9472 N N . THR F 1 64 ? -19.736 18.289 -17.932 1.00 22.53 47 THR F N 1
ATOM 9473 C CA . THR F 1 64 ? -19.239 17.365 -18.992 1.00 23.21 47 THR F CA 1
ATOM 9474 C C . THR F 1 64 ? -18.488 16.208 -18.348 1.00 22.93 47 THR F C 1
ATOM 9475 O O . THR F 1 64 ? -18.594 15.062 -18.825 1.00 21.94 47 THR F O 1
ATOM 9479 N N . HIS F 1 65 ? -17.827 16.493 -17.236 1.00 22.31 48 HIS F N 1
ATOM 9480 C CA . HIS F 1 65 ? -16.956 15.529 -16.524 1.00 21.71 48 HIS F CA 1
ATOM 9481 C C . HIS F 1 65 ? -16.505 16.152 -15.205 1.00 21.90 48 HIS F C 1
ATOM 9482 O O . HIS F 1 65 ? -16.828 17.309 -14.967 1.00 24.69 48 HIS F O 1
ATOM 9489 N N . GLY F 1 66 ? -15.792 15.380 -14.402 1.00 24.58 49 GLY F N 1
ATOM 9490 C CA . GLY F 1 66 ? -15.619 15.703 -12.982 1.00 26.62 49 GLY F CA 1
ATOM 9491 C C . GLY F 1 66 ? -14.337 16.371 -12.656 1.00 26.73 49 GLY F C 1
ATOM 9492 O O . GLY F 1 66 ? -14.146 16.709 -11.476 1.00 24.63 49 GLY F O 1
ATOM 9493 N N . HIS F 1 67 ? -13.462 16.562 -13.610 1.00 23.22 50 HIS F N 1
ATOM 9494 C CA . HIS F 1 67 ? -12.143 17.185 -13.351 1.00 23.38 50 HIS F CA 1
ATOM 9495 C C . HIS F 1 67 ? -12.266 18.570 -12.715 1.00 23.54 50 HIS F C 1
ATOM 9496 O O . HIS F 1 67 ? -13.205 19.291 -13.032 1.00 26.26 50 HIS F O 1
ATOM 9503 N N . PHE F 1 68 ? -11.289 18.884 -11.864 1.00 26.74 51 PHE F N 1
ATOM 9504 C CA . PHE F 1 68 ? -11.284 20.124 -11.034 1.00 27.38 51 PHE F CA 1
ATOM 9505 C C . PHE F 1 68 ? -11.586 21.367 -11.887 1.00 27.89 51 PHE F C 1
ATOM 9506 O O . PHE F 1 68 ? -12.304 22.308 -11.395 1.00 28.79 51 PHE F O 1
ATOM 9514 N N . ASP F 1 69 ? -11.110 21.401 -13.138 1.00 26.38 52 ASP F N 1
ATOM 9515 C CA . ASP F 1 69 ? -11.210 22.612 -14.005 1.00 29.32 52 ASP F CA 1
ATOM 9516 C C . ASP F 1 69 ? -12.550 22.653 -14.747 1.00 27.89 52 ASP F C 1
ATOM 9517 O O . ASP F 1 69 ? -12.728 23.511 -15.652 1.00 28.63 52 ASP F O 1
ATOM 9522 N N . HIS F 1 70 ? -13.491 21.798 -14.352 1.00 25.46 53 HIS F N 1
ATOM 9523 C CA . HIS F 1 70 ? -14.869 21.746 -14.879 1.00 25.99 53 HIS F CA 1
ATOM 9524 C C . HIS F 1 70 ? -15.865 21.658 -13.721 1.00 29.92 53 HIS F C 1
ATOM 9525 O O . HIS F 1 70 ? -16.841 22.470 -13.662 1.00 27.84 53 HIS F O 1
ATOM 9532 N N . PHE F 1 71 ? -15.639 20.720 -12.803 1.00 28.58 54 PHE F N 1
ATOM 9533 C CA . PHE F 1 71 ? -16.372 20.623 -11.505 1.00 28.32 54 PHE F CA 1
ATOM 9534 C C . PHE F 1 71 ? -16.411 22.003 -10.823 1.00 29.29 54 PHE F C 1
ATOM 9535 O O . PHE F 1 71 ? -17.509 22.503 -10.513 1.00 30.15 54 PHE F O 1
ATOM 9543 N N . GLY F 1 72 ? -15.238 22.617 -10.663 1.00 32.13 55 GLY F N 1
ATOM 9544 C CA . GLY F 1 72 ? -15.071 24.001 -10.173 1.00 31.72 55 GLY F CA 1
ATOM 9545 C C . GLY F 1 72 ? -15.904 24.261 -8.929 1.00 30.11 55 GLY F C 1
ATOM 9546 O O . GLY F 1 72 ? -15.802 23.468 -7.942 1.00 32.09 55 GLY F O 1
ATOM 9547 N N . ASP F 1 73 ? -16.737 25.292 -8.970 1.00 30.73 56 ASP F N 1
ATOM 9548 C CA . ASP F 1 73 ? -17.511 25.786 -7.794 1.00 31.75 56 ASP F CA 1
ATOM 9549 C C . ASP F 1 73 ? -18.913 25.159 -7.774 1.00 30.18 56 ASP F C 1
ATOM 9550 O O . ASP F 1 73 ? -19.836 25.806 -7.266 1.00 34.94 56 ASP F O 1
ATOM 9555 N N . VAL F 1 74 ? -19.115 23.969 -8.359 1.00 29.61 57 VAL F N 1
ATOM 9556 C CA . VAL F 1 74 ? -20.484 23.432 -8.554 1.00 27.33 57 VAL F CA 1
ATOM 9557 C C . VAL F 1 74 ? -21.178 23.327 -7.189 1.00 27.66 57 VAL F C 1
ATOM 9558 O O . VAL F 1 74 ? -22.360 23.684 -7.123 1.00 27.69 57 VAL F O 1
ATOM 9562 N N . VAL F 1 75 ? -20.477 22.846 -6.156 1.00 28.76 58 VAL F N 1
ATOM 9563 C CA . VAL F 1 75 ? -21.125 22.595 -4.831 1.00 31.70 58 VAL F CA 1
ATOM 9564 C C . VAL F 1 75 ? -21.601 23.935 -4.222 1.00 28.64 58 VAL F C 1
ATOM 9565 O O . VAL F 1 75 ? -22.840 24.047 -3.921 1.00 29.96 58 VAL F O 1
ATOM 9569 N N . GLU F 1 76 ? -20.709 24.910 -4.074 1.00 33.80 59 GLU F N 1
ATOM 9570 C CA . GLU F 1 76 ? -21.051 26.224 -3.456 1.00 34.88 59 GLU F CA 1
ATOM 9571 C C . GLU F 1 76 ? -22.040 26.980 -4.346 1.00 34.65 59 GLU F C 1
ATOM 9572 O O . GLU F 1 76 ? -22.997 27.616 -3.809 1.00 33.93 59 GLU F O 1
ATOM 9578 N N . LEU F 1 77 ? -21.864 26.915 -5.675 1.00 31.58 60 LEU F N 1
ATOM 9579 C CA . LEU F 1 77 ? -22.785 27.600 -6.600 1.00 28.95 60 LEU F CA 1
ATOM 9580 C C . LEU F 1 77 ? -24.186 26.999 -6.527 1.00 28.86 60 LEU F C 1
ATOM 9581 O O . LEU F 1 77 ? -25.157 27.761 -6.485 1.00 30.41 60 LEU F O 1
ATOM 9586 N N . ALA F 1 78 ? -24.349 25.676 -6.538 1.00 29.13 61 ALA F N 1
ATOM 9587 C CA . ALA F 1 78 ? -25.683 25.036 -6.396 1.00 28.94 61 ALA F CA 1
ATOM 9588 C C . ALA F 1 78 ? -26.341 25.413 -5.060 1.00 29.24 61 ALA F C 1
ATOM 9589 O O . ALA F 1 78 ? -27.544 25.635 -5.066 1.00 33.80 61 ALA F O 1
ATOM 9591 N N . LYS F 1 79 ? -25.587 25.390 -3.968 1.00 35.20 62 LYS F N 1
ATOM 9592 C CA . LYS F 1 79 ? -26.086 25.728 -2.601 1.00 37.33 62 LYS F CA 1
ATOM 9593 C C . LYS F 1 79 ? -26.553 27.185 -2.578 1.00 39.15 62 LYS F C 1
ATOM 9594 O O . LYS F 1 79 ? -27.627 27.436 -2.061 1.00 41.02 62 LYS F O 1
ATOM 9600 N N . LYS F 1 80 ? -25.788 28.107 -3.164 1.00 37.77 63 LYS F N 1
ATOM 9601 C CA . LYS F 1 80 ? -26.146 29.550 -3.188 1.00 39.65 63 LYS F CA 1
ATOM 9602 C C . LYS F 1 80 ? -27.400 29.770 -4.040 1.00 43.20 63 LYS F C 1
ATOM 9603 O O . LYS F 1 80 ? -28.282 30.494 -3.573 1.00 44.83 63 LYS F O 1
ATOM 9609 N N . THR F 1 81 ? -27.486 29.178 -5.239 1.00 39.05 64 THR F N 1
ATOM 9610 C CA . THR F 1 81 ? -28.542 29.486 -6.248 1.00 34.86 64 THR F CA 1
ATOM 9611 C C . THR F 1 81 ? -29.747 28.558 -6.140 1.00 35.50 64 THR F C 1
ATOM 9612 O O . THR F 1 81 ? -30.828 28.937 -6.648 1.00 36.44 64 THR F O 1
ATOM 9616 N N . GLY F 1 82 ? -29.596 27.351 -5.584 1.00 33.55 65 GLY F N 1
ATOM 9617 C CA . GLY F 1 82 ? -30.652 26.336 -5.729 1.00 30.33 65 GLY F CA 1
ATOM 9618 C C . GLY F 1 82 ? -30.713 25.719 -7.141 1.00 30.17 65 GLY F C 1
ATOM 9619 O O . GLY F 1 82 ? -31.681 24.983 -7.430 1.00 30.96 65 GLY F O 1
ATOM 9620 N N . ALA F 1 83 ? -29.696 25.947 -7.965 1.00 30.36 66 ALA F N 1
ATOM 9621 C CA . ALA F 1 83 ? -29.597 25.400 -9.346 1.00 30.24 66 ALA F CA 1
ATOM 9622 C C . ALA F 1 83 ? -29.658 23.861 -9.325 1.00 27.94 66 ALA F C 1
ATOM 9623 O O . ALA F 1 83 ? -29.088 23.248 -8.397 1.00 28.15 66 ALA F O 1
ATOM 9625 N N . THR F 1 84 ? -30.276 23.277 -10.358 1.00 27.82 67 THR F N 1
ATOM 9626 C CA . THR F 1 84 ? -30.331 21.812 -10.589 1.00 27.50 67 THR F CA 1
ATOM 9627 C C . THR F 1 84 ? -29.045 21.433 -11.333 1.00 27.04 67 THR F C 1
ATOM 9628 O O . THR F 1 84 ? -28.722 22.083 -12.330 1.00 25.51 67 THR F O 1
ATOM 9632 N N . VAL F 1 85 ? -28.296 20.477 -10.812 1.00 26.74 68 VAL F N 1
ATOM 9633 C CA . VAL F 1 85 ? -27.037 20.011 -11.439 1.00 25.80 68 VAL F CA 1
ATOM 9634 C C . VAL F 1 85 ? -27.387 18.800 -12.299 1.00 25.56 68 VAL F C 1
ATOM 9635 O O . VAL F 1 85 ? -27.927 17.812 -11.814 1.00 24.95 68 VAL F O 1
ATOM 9639 N N . ILE F 1 86 ? -27.059 18.918 -13.576 1.00 23.55 69 ILE F N 1
ATOM 9640 C CA . ILE F 1 86 ? -27.328 17.886 -14.599 1.00 23.85 69 ILE F CA 1
ATOM 9641 C C . ILE F 1 86 ? -25.992 17.236 -14.937 1.00 22.92 69 ILE F C 1
ATOM 9642 O O . ILE F 1 86 ? -25.076 17.960 -15.324 1.00 22.78 69 ILE F O 1
ATOM 9647 N N . GLY F 1 87 ? -25.898 15.916 -14.813 1.00 23.37 70 GLY F N 1
ATOM 9648 C CA . GLY F 1 87 ? -24.643 15.217 -15.084 1.00 23.57 70 GLY F CA 1
ATOM 9649 C C . GLY F 1 87 ? -24.870 13.733 -15.213 1.00 20.96 70 GLY F C 1
ATOM 9650 O O . GLY F 1 87 ? -26.004 13.266 -15.241 1.00 20.53 70 GLY F O 1
ATOM 9651 N N . SER F 1 88 ? -23.788 12.999 -15.153 1.00 21.49 71 SER F N 1
ATOM 9652 C CA . SER F 1 88 ? -23.836 11.532 -15.214 1.00 21.79 71 SER F CA 1
ATOM 9653 C C . SER F 1 88 ? -24.602 11.014 -13.976 1.00 22.95 71 SER F C 1
ATOM 9654 O O . SER F 1 88 ? -24.597 11.726 -12.948 1.00 23.35 71 SER F O 1
ATOM 9657 N N . ALA F 1 89 ? -25.041 9.769 -13.973 1.00 23.55 72 ALA F N 1
ATOM 9658 C CA . ALA F 1 89 ? -25.616 9.123 -12.765 1.00 25.58 72 ALA F CA 1
ATOM 9659 C C . ALA F 1 89 ? -24.621 9.196 -11.587 1.00 22.38 72 ALA F C 1
ATOM 9660 O O . ALA F 1 89 ? -25.013 9.551 -10.488 1.00 25.50 72 ALA F O 1
ATOM 9662 N N . GLU F 1 90 ? -23.339 8.896 -11.811 1.00 21.20 73 GLU F N 1
ATOM 9663 C CA . GLU F 1 90 ? -22.289 8.940 -10.770 1.00 21.52 73 GLU F CA 1
ATOM 9664 C C . GLU F 1 90 ? -22.212 10.368 -10.210 1.00 21.86 73 GLU F C 1
ATOM 9665 O O . GLU F 1 90 ? -22.079 10.556 -8.949 1.00 23.45 73 GLU F O 1
ATOM 9671 N N . MET F 1 91 ? -22.242 11.376 -11.084 1.00 23.38 74 MET F N 1
ATOM 9672 C CA . MET F 1 91 ? -22.052 12.771 -10.654 1.00 22.88 74 MET F CA 1
ATOM 9673 C C . MET F 1 91 ? -23.242 13.148 -9.767 1.00 22.77 74 MET F C 1
ATOM 9674 O O . MET F 1 91 ? -23.027 13.773 -8.704 1.00 25.76 74 MET F O 1
ATOM 9679 N N . ALA F 1 92 ? -24.438 12.739 -10.147 1.00 23.28 75 ALA F N 1
ATOM 9680 C CA . ALA F 1 92 ? -25.677 13.092 -9.411 1.00 26.77 75 ALA F CA 1
ATOM 9681 C C . ALA F 1 92 ? -25.637 12.399 -8.048 1.00 30.42 75 ALA F C 1
ATOM 9682 O O . ALA F 1 92 ? -25.960 13.070 -7.055 1.00 31.87 75 ALA F O 1
ATOM 9684 N N . ASP F 1 93 ? -25.250 11.123 -8.002 1.00 27.40 76 ASP F N 1
ATOM 9685 C CA . ASP F 1 93 ? -25.141 10.357 -6.728 1.00 27.97 76 ASP F CA 1
ATOM 9686 C C . ASP F 1 93 ? -24.125 11.044 -5.820 1.00 28.46 76 ASP F C 1
ATOM 9687 O O . ASP F 1 93 ? -24.411 11.259 -4.619 1.00 27.63 76 ASP F O 1
ATOM 9692 N N . TYR F 1 94 ? -22.922 11.292 -6.327 1.00 25.17 77 TYR F N 1
ATOM 9693 C CA . TYR F 1 94 ? -21.817 11.894 -5.549 1.00 25.06 77 TYR F CA 1
ATOM 9694 C C . TYR F 1 94 ? -22.235 13.278 -5.019 1.00 28.89 77 TYR F C 1
ATOM 9695 O O . TYR F 1 94 ? -22.031 13.597 -3.819 1.00 26.67 77 TYR F O 1
ATOM 9704 N N . LEU F 1 95 ? -22.801 14.117 -5.865 1.00 24.65 78 LEU F N 1
ATOM 9705 C CA . LEU F 1 95 ? -23.130 15.514 -5.447 1.00 25.76 78 LEU F CA 1
ATOM 9706 C C . LEU F 1 95 ? -24.247 15.458 -4.403 1.00 27.37 78 LEU F C 1
ATOM 9707 O O . LEU F 1 95 ? -24.193 16.229 -3.451 1.00 28.46 78 LEU F O 1
ATOM 9712 N N . SER F 1 96 ? -25.239 14.597 -4.619 1.00 27.19 79 SER F N 1
ATOM 9713 C CA . SER F 1 96 ? -26.411 14.487 -3.715 1.00 27.12 79 SER F CA 1
ATOM 9714 C C . SER F 1 96 ? -25.965 13.827 -2.403 1.00 30.03 79 SER F C 1
ATOM 9715 O O . SER F 1 96 ? -26.232 14.394 -1.324 1.00 29.51 79 SER F O 1
ATOM 9718 N N . SER F 1 97 ? -25.269 12.691 -2.471 1.00 27.03 80 SER F N 1
ATOM 9719 C CA . SER F 1 97 ? -25.006 11.863 -1.258 1.00 27.94 80 SER F CA 1
ATOM 9720 C C . SER F 1 97 ? -23.762 12.331 -0.506 1.00 28.92 80 SER F C 1
ATOM 9721 O O . SER F 1 97 ? -23.815 12.365 0.756 1.00 31.66 80 SER F O 1
ATOM 9724 N N . TYR F 1 98 ? -22.672 12.687 -1.178 1.00 26.42 81 TYR F N 1
ATOM 9725 C CA . TYR F 1 98 ? -21.416 13.063 -0.503 1.00 27.41 81 TYR F CA 1
ATOM 9726 C C . TYR F 1 98 ? -21.423 14.554 -0.194 1.00 29.35 81 TYR F C 1
ATOM 9727 O O . TYR F 1 98 ? -20.929 14.956 0.908 1.00 26.81 81 TYR F O 1
ATOM 9736 N N . HIS F 1 99 ? -21.916 15.385 -1.118 1.00 27.90 82 HIS F N 1
ATOM 9737 C CA . HIS F 1 99 ? -21.787 16.859 -0.996 1.00 31.09 82 HIS F CA 1
ATOM 9738 C C . HIS F 1 99 ? -23.094 17.518 -0.560 1.00 30.04 82 HIS F C 1
ATOM 9739 O O . HIS F 1 99 ? -23.037 18.738 -0.302 1.00 30.96 82 HIS F O 1
ATOM 9746 N N . GLY F 1 100 ? -24.213 16.794 -0.557 1.00 29.07 83 GLY F N 1
ATOM 9747 C CA . GLY F 1 100 ? -25.482 17.326 -0.012 1.00 30.35 83 GLY F CA 1
ATOM 9748 C C . GLY F 1 100 ? -26.171 18.298 -0.956 1.00 31.94 83 GLY F C 1
ATOM 9749 O O . GLY F 1 100 ? -27.075 19.032 -0.534 1.00 30.63 83 GLY F O 1
ATOM 9750 N N . VAL F 1 101 ? -25.829 18.275 -2.246 1.00 28.34 84 VAL F N 1
ATOM 9751 C CA . VAL F 1 101 ? -26.516 19.147 -3.252 1.00 28.37 84 VAL F CA 1
ATOM 9752 C C . VAL F 1 101 ? -27.997 18.768 -3.319 1.00 28.45 84 VAL F C 1
ATOM 9753 O O . VAL F 1 101 ? -28.304 17.588 -3.438 1.00 28.19 84 VAL F O 1
ATOM 9757 N N . GLU F 1 102 ? -28.883 19.768 -3.216 1.00 32.25 85 GLU F N 1
ATOM 9758 C CA . GLU F 1 102 ? -30.362 19.583 -3.120 1.00 34.17 85 GLU F CA 1
ATOM 9759 C C . GLU F 1 102 ? -30.954 19.039 -4.419 1.00 32.02 85 GLU F C 1
ATOM 9760 O O . GLU F 1 102 ? -31.857 18.181 -4.349 1.00 33.46 85 GLU F O 1
ATOM 9766 N N . ASN F 1 103 ? -30.591 19.633 -5.563 1.00 29.91 86 ASN F N 1
ATOM 9767 C CA . ASN F 1 103 ? -31.280 19.412 -6.855 1.00 28.66 86 ASN F CA 1
ATOM 9768 C C . ASN F 1 103 ? -30.249 18.912 -7.880 1.00 25.65 86 ASN F C 1
ATOM 9769 O O . ASN F 1 103 ? -29.279 19.639 -8.231 1.00 25.74 86 ASN F O 1
ATOM 9774 N N . VAL F 1 104 ? -30.433 17.646 -8.220 1.00 29.53 87 VAL F N 1
ATOM 9775 C CA . VAL F 1 104 ? -29.618 16.957 -9.253 1.00 28.50 87 VAL F CA 1
ATOM 9776 C C . VAL F 1 104 ? -30.562 16.255 -10.210 1.00 26.76 87 VAL F C 1
ATOM 9777 O O . VAL F 1 104 ? -31.684 15.903 -9.859 1.00 28.34 87 VAL F O 1
ATOM 9781 N N . HIS F 1 105 ? -30.083 16.031 -11.435 1.00 27.30 88 HIS F N 1
ATOM 9782 C CA . HIS F 1 105 ? -30.772 15.175 -12.420 1.00 26.66 88 HIS F CA 1
ATOM 9783 C C . HIS F 1 105 ? -29.694 14.347 -13.108 1.00 26.41 88 HIS F C 1
ATOM 9784 O O . HIS F 1 105 ? -28.916 14.921 -13.892 1.00 27.44 88 HIS F O 1
ATOM 9791 N N . GLY F 1 106 ? -29.614 13.070 -12.734 1.00 24.62 89 GLY F N 1
ATOM 9792 C CA . GLY F 1 106 ? -28.698 12.097 -13.343 1.00 24.08 89 GLY F CA 1
ATOM 9793 C C . GLY F 1 106 ? -29.169 11.650 -14.715 1.00 21.37 89 GLY F C 1
ATOM 9794 O O . GLY F 1 106 ? -30.376 11.405 -14.922 1.00 23.90 89 GLY F O 1
ATOM 9795 N N . MET F 1 107 ? -28.196 11.517 -15.612 1.00 22.45 90 MET F N 1
ATOM 9796 C CA . MET F 1 107 ? -28.405 11.108 -17.012 1.00 22.96 90 MET F CA 1
ATOM 9797 C C . MET F 1 107 ? -27.221 10.237 -17.414 1.00 21.91 90 MET F C 1
ATOM 9798 O O . MET F 1 107 ? -26.331 9.991 -16.601 1.00 21.82 90 MET F O 1
ATOM 9803 N N . ASN F 1 108 ? -27.196 9.795 -18.660 1.00 21.12 91 ASN F N 1
ATOM 9804 C CA . ASN F 1 108 ? -25.978 9.146 -19.161 1.00 21.43 91 ASN F CA 1
ATOM 9805 C C . ASN F 1 108 ? -25.940 9.318 -20.669 1.00 20.73 91 ASN F C 1
ATOM 9806 O O . ASN F 1 108 ? -26.807 9.928 -21.262 1.00 20.50 91 ASN F O 1
ATOM 9811 N N . ILE F 1 109 ? -24.893 8.796 -21.250 1.00 19.64 92 ILE F N 1
ATOM 9812 C CA . ILE F 1 109 ? -24.581 9.031 -22.663 1.00 20.17 92 ILE F CA 1
ATOM 9813 C C . ILE F 1 109 ? -25.708 8.543 -23.557 1.00 19.68 92 ILE F C 1
ATOM 9814 O O . ILE F 1 109 ? -26.179 7.442 -23.399 1.00 20.77 92 ILE F O 1
ATOM 9819 N N . GLY F 1 110 ? -26.125 9.406 -24.470 1.00 20.64 93 GLY F N 1
ATOM 9820 C CA . GLY F 1 110 ? -27.205 9.155 -25.428 1.00 21.93 93 GLY F CA 1
ATOM 9821 C C . GLY F 1 110 ? -28.539 9.604 -24.889 1.00 22.03 93 GLY F C 1
ATOM 9822 O O . GLY F 1 110 ? -29.527 9.695 -25.663 1.00 26.20 93 GLY F O 1
ATOM 9823 N N . GLY F 1 111 ? -28.611 9.820 -23.583 1.00 22.17 94 GLY F N 1
ATOM 9824 C CA . GLY F 1 111 ? -29.862 10.241 -22.928 1.00 22.74 94 GLY F CA 1
ATOM 9825 C C . GLY F 1 111 ? -30.146 11.703 -23.233 1.00 23.63 94 GLY F C 1
ATOM 9826 O O . GLY F 1 111 ? -29.223 12.557 -23.251 1.00 23.51 94 GLY F O 1
ATOM 9827 N N . LYS F 1 112 ? -31.400 11.981 -23.517 1.00 23.37 95 LYS F N 1
ATOM 9828 C CA . LYS F 1 112 ? -31.901 13.349 -23.697 1.00 25.46 95 LYS F CA 1
ATOM 9829 C C . LYS F 1 112 ? -32.964 13.619 -22.638 1.00 27.55 95 LYS F C 1
ATOM 9830 O O . LYS F 1 112 ? -33.731 12.710 -22.369 1.00 30.90 95 LYS F O 1
ATOM 9836 N N . ALA F 1 113 ? -32.961 14.828 -22.098 1.00 26.44 96 ALA F N 1
ATOM 9837 C CA . ALA F 1 113 ? -33.984 15.294 -21.138 1.00 28.21 96 ALA F CA 1
ATOM 9838 C C . ALA F 1 113 ? -34.449 16.691 -21.533 1.00 31.09 96 ALA F C 1
ATOM 9839 O O . ALA F 1 113 ? -33.611 17.487 -21.977 1.00 28.74 96 ALA F O 1
ATOM 9841 N N . ASN F 1 114 ? -35.724 16.967 -21.304 1.00 29.23 97 ASN F N 1
ATOM 9842 C CA . ASN F 1 114 ? -36.383 18.258 -21.656 1.00 33.88 97 ASN F CA 1
ATOM 9843 C C . ASN F 1 114 ? -36.632 19.023 -20.366 1.00 34.05 97 ASN F C 1
ATOM 9844 O O . ASN F 1 114 ? -37.076 18.396 -19.390 1.00 34.98 97 ASN F O 1
ATOM 9849 N N . PHE F 1 115 ? -36.199 20.271 -20.343 1.00 31.06 98 PHE F N 1
ATOM 9850 C CA . PHE F 1 115 ? -36.247 21.175 -19.183 1.00 31.33 98 PHE F CA 1
ATOM 9851 C C . PHE F 1 115 ? -36.920 22.455 -19.666 1.00 33.77 98 PHE F C 1
ATOM 9852 O O . PHE F 1 115 ? -37.154 22.591 -20.871 1.00 31.65 98 PHE F O 1
ATOM 9860 N N . ASP F 1 116 ? -37.193 23.381 -18.761 1.00 37.98 99 ASP F N 1
ATOM 9861 C CA . ASP F 1 116 ? -37.916 24.625 -19.155 1.00 41.04 99 ASP F CA 1
ATOM 9862 C C . ASP F 1 116 ? -37.016 25.469 -20.067 1.00 37.85 99 ASP F C 1
ATOM 9863 O O . ASP F 1 116 ? -37.572 26.223 -20.837 1.00 39.96 99 ASP F O 1
ATOM 9868 N N . PHE F 1 117 ? -35.690 25.298 -20.042 1.00 33.83 100 PHE F N 1
ATOM 9869 C CA . PHE F 1 117 ? -34.759 26.089 -20.890 1.00 30.62 100 PHE F CA 1
ATOM 9870 C C . PHE F 1 117 ? -34.658 25.492 -22.298 1.00 30.41 100 PHE F C 1
ATOM 9871 O O . PHE F 1 117 ? -34.148 26.222 -23.172 1.00 33.22 100 PHE F O 1
ATOM 9879 N N . GLY F 1 118 ? -35.068 24.242 -22.491 1.00 29.15 101 GLY F N 1
ATOM 9880 C CA . GLY F 1 118 ? -34.801 23.459 -23.711 1.00 30.79 101 GLY F CA 1
ATOM 9881 C C . GLY F 1 118 ? -34.275 22.079 -23.334 1.00 31.32 101 GLY F C 1
ATOM 9882 O O . GLY F 1 118 ? -34.577 21.605 -22.210 1.00 29.88 101 GLY F O 1
ATOM 9883 N N . SER F 1 119 ? -33.474 21.464 -24.211 1.00 27.63 102 SER F N 1
ATOM 9884 C CA . SER F 1 119 ? -33.070 20.042 -24.054 1.00 26.38 102 SER F CA 1
ATOM 9885 C C . SER F 1 119 ? -31.549 19.914 -23.890 1.00 24.67 102 SER F C 1
ATOM 9886 O O . SER F 1 119 ? -30.779 20.771 -24.346 1.00 25.73 102 SER F O 1
ATOM 9889 N N . VAL F 1 120 ? -31.171 18.891 -23.137 1.00 26.02 103 VAL F N 1
ATOM 9890 C CA . VAL F 1 120 ? -29.769 18.462 -22.918 1.00 24.05 103 VAL F CA 1
ATOM 9891 C C . VAL F 1 120 ? -29.712 17.022 -23.365 1.00 22.80 103 VAL F C 1
ATOM 9892 O O . VAL F 1 120 ? -30.539 16.230 -22.918 1.00 22.97 103 VAL F O 1
ATOM 9896 N N . LYS F 1 121 ? -28.807 16.733 -24.287 1.00 22.38 104 LYS F N 1
ATOM 9897 C CA . LYS F 1 121 ? -28.453 15.336 -24.634 1.00 20.90 104 LYS F CA 1
ATOM 9898 C C . LYS F 1 121 ? -26.979 15.141 -24.357 1.00 22.86 104 LYS F C 1
ATOM 9899 O O . LYS F 1 121 ? -26.188 15.899 -24.849 1.00 22.95 104 LYS F O 1
ATOM 9905 N N . PHE F 1 122 ? -26.623 14.122 -23.592 1.00 20.84 105 PHE F N 1
ATOM 9906 C CA . PHE F 1 122 ? -25.182 13.823 -23.415 1.00 21.15 105 PHE F CA 1
ATOM 9907 C C . PHE F 1 122 ? -24.718 12.893 -24.544 1.00 18.38 105 PHE F C 1
ATOM 9908 O O . PHE F 1 122 ? -25.451 12.012 -24.973 1.00 19.64 105 PHE F O 1
ATOM 9916 N N . VAL F 1 123 ? -23.475 13.109 -24.987 1.00 19.54 106 VAL F N 1
ATOM 9917 C CA . VAL F 1 123 ? -22.840 12.294 -26.047 1.00 21.13 106 VAL F CA 1
ATOM 9918 C C . VAL F 1 123 ? -21.445 11.875 -25.580 1.00 19.76 106 VAL F C 1
ATOM 9919 O O . VAL F 1 123 ? -20.981 12.346 -24.534 1.00 19.52 106 VAL F O 1
ATOM 9923 N N . GLN F 1 124 ? -20.831 10.939 -26.302 1.00 20.68 107 GLN F N 1
ATOM 9924 C CA . GLN F 1 124 ? -19.548 10.370 -25.842 1.00 20.01 107 GLN F CA 1
ATOM 9925 C C . GLN F 1 124 ? -18.412 11.396 -26.015 1.00 20.13 107 GLN F C 1
ATOM 9926 O O . GLN F 1 124 ? -18.560 12.392 -26.760 1.00 21.44 107 GLN F O 1
ATOM 9932 N N . ALA F 1 125 ? -17.328 11.102 -25.315 1.00 21.25 108 ALA F N 1
ATOM 9933 C CA . ALA F 1 125 ? -16.047 11.804 -25.352 1.00 20.40 108 ALA F CA 1
ATOM 9934 C C . ALA F 1 125 ? -14.973 10.809 -24.946 1.00 20.37 108 ALA F C 1
ATOM 9935 O O . ALA F 1 125 ? -15.259 9.766 -24.359 1.00 21.26 108 ALA F O 1
ATOM 9937 N N . PHE F 1 126 ? -13.745 11.152 -25.261 1.00 19.01 109 PHE F N 1
ATOM 9938 C CA . PHE F 1 126 ? -12.586 10.315 -24.922 1.00 19.08 109 PHE F CA 1
ATOM 9939 C C . PHE F 1 126 ? -11.664 11.179 -24.095 1.00 19.14 109 PHE F C 1
ATOM 9940 O O . PHE F 1 126 ? -11.051 12.119 -24.589 1.00 18.75 109 PHE F O 1
ATOM 9948 N N . HIS F 1 127 ? -11.592 10.844 -22.803 1.00 21.00 110 HIS F N 1
ATOM 9949 C CA . HIS F 1 127 ? -10.932 11.680 -21.795 1.00 20.49 110 HIS F CA 1
ATOM 9950 C C . HIS F 1 127 ? -10.926 10.854 -20.515 1.00 22.26 110 HIS F C 1
ATOM 9951 O O . HIS F 1 127 ? -10.782 9.643 -20.604 1.00 21.85 110 HIS F O 1
ATOM 9958 N N . SER F 1 128 ? -11.126 11.484 -19.383 1.00 20.81 111 SER F N 1
ATOM 9959 C CA . SER F 1 128 ? -11.406 10.769 -18.119 1.00 20.89 111 SER F CA 1
ATOM 9960 C C . SER F 1 128 ? -12.348 11.609 -17.280 1.00 22.65 111 SER F C 1
ATOM 9961 O O . SER F 1 128 ? -12.602 12.785 -17.596 1.00 22.25 111 SER F O 1
ATOM 9964 N N . SER F 1 129 ? -12.857 11.057 -16.188 1.00 21.34 112 SER F N 1
ATOM 9965 C CA . SER F 1 129 ? -13.818 11.826 -15.366 1.00 20.71 112 SER F CA 1
ATOM 9966 C C . SER F 1 129 ? -13.743 11.391 -13.924 1.00 21.86 112 SER F C 1
ATOM 9967 O O . SER F 1 129 ? -14.224 10.311 -13.577 1.00 20.63 112 SER F O 1
ATOM 9970 N N . SER F 1 130 ? -13.206 12.268 -13.111 1.00 23.00 113 SER F N 1
ATOM 9971 C CA . SER F 1 130 ? -13.028 12.007 -11.686 1.00 23.36 113 SER F CA 1
ATOM 9972 C C . SER F 1 130 ? -12.745 13.346 -11.031 1.00 24.91 113 SER F C 1
ATOM 9973 O O . SER F 1 130 ? -12.349 14.298 -11.726 1.00 25.33 113 SER F O 1
ATOM 9976 N N . PHE F 1 131 ? -12.881 13.373 -9.715 1.00 26.39 114 PHE F N 1
ATOM 9977 C CA . PHE F 1 131 ? -12.392 14.476 -8.859 1.00 28.24 114 PHE F CA 1
ATOM 9978 C C . PHE F 1 131 ? -11.449 13.869 -7.829 1.00 27.64 114 PHE F C 1
ATOM 9979 O O . PHE F 1 131 ? -11.834 12.842 -7.263 1.00 27.10 114 PHE F O 1
ATOM 9987 N N . THR F 1 132 ? -10.225 14.397 -7.686 1.00 29.99 115 THR F N 1
ATOM 9988 C CA . THR F 1 132 ? -9.221 13.799 -6.792 1.00 32.19 115 THR F CA 1
ATOM 9989 C C . THR F 1 132 ? -9.274 14.512 -5.439 1.00 37.51 115 THR F C 1
ATOM 9990 O O . THR F 1 132 ? -9.037 15.720 -5.430 1.00 41.00 115 THR F O 1
ATOM 9994 N N . HIS F 1 133 ? -9.608 13.766 -4.378 1.00 47.88 116 HIS F N 1
ATOM 9995 C CA . HIS F 1 133 ? -9.547 14.170 -2.941 1.00 50.38 116 HIS F CA 1
ATOM 9996 C C . HIS F 1 133 ? -8.051 14.316 -2.564 1.00 55.05 116 HIS F C 1
ATOM 9997 O O . HIS F 1 133 ? -7.209 13.776 -3.318 1.00 57.76 116 HIS F O 1
ATOM 10004 N N . GLU F 1 134 ? -7.684 14.997 -1.466 1.00 58.10 117 GLU F N 1
ATOM 10005 C CA . GLU F 1 134 ? -6.267 15.423 -1.180 1.00 61.72 117 GLU F CA 1
ATOM 10006 C C . GLU F 1 134 ? -5.258 14.243 -1.140 1.00 57.63 117 GLU F C 1
ATOM 10007 O O . GLU F 1 134 ? -4.036 14.496 -1.299 1.00 57.44 117 GLU F O 1
ATOM 10013 N N . ASN F 1 135 ? -5.730 13.008 -0.943 1.00 53.20 118 ASN F N 1
ATOM 10014 C CA . ASN F 1 135 ? -4.923 11.761 -0.791 1.00 48.42 118 ASN F CA 1
ATOM 10015 C C . ASN F 1 135 ? -4.433 11.157 -2.130 1.00 49.59 118 ASN F C 1
ATOM 10016 O O . ASN F 1 135 ? -3.741 10.118 -2.081 1.00 47.74 118 ASN F O 1
ATOM 10021 N N . GLY F 1 136 ? -4.800 11.706 -3.294 1.00 39.71 119 GLY F N 1
ATOM 10022 C CA . GLY F 1 136 ? -4.365 11.184 -4.607 1.00 41.66 119 GLY F CA 1
ATOM 10023 C C . GLY F 1 136 ? -5.270 10.070 -5.129 1.00 34.15 119 GLY F C 1
ATOM 10024 O O . GLY F 1 136 ? -4.926 9.460 -6.147 1.00 35.37 119 GLY F O 1
ATOM 10025 N N . ILE F 1 137 ? -6.406 9.827 -4.463 1.00 33.36 120 ILE F N 1
ATOM 10026 C CA . ILE F 1 137 ? -7.407 8.784 -4.854 1.00 32.38 120 ILE F CA 1
ATOM 10027 C C . ILE F 1 137 ? -8.559 9.460 -5.596 1.00 28.31 120 ILE F C 1
ATOM 10028 O O . ILE F 1 137 ? -9.436 10.116 -5.034 1.00 27.78 120 ILE F O 1
ATOM 10033 N N . PRO F 1 138 ? -8.643 9.298 -6.940 1.00 26.01 121 PRO F N 1
ATOM 10034 C CA . PRO F 1 138 ? -9.767 9.859 -7.668 1.00 26.80 121 PRO F CA 1
ATOM 10035 C C . PRO F 1 138 ? -11.119 9.263 -7.265 1.00 25.34 121 PRO F C 1
ATOM 10036 O O . PRO F 1 138 ? -11.221 8.075 -6.936 1.00 27.54 121 PRO F O 1
ATOM 10040 N N . VAL F 1 139 ? -12.137 10.113 -7.308 1.00 23.49 122 VAL F N 1
ATOM 10041 C CA . VAL F 1 139 ? -13.565 9.711 -7.242 1.00 23.12 122 VAL F CA 1
ATOM 10042 C C . VAL F 1 139 ? -14.049 9.573 -8.690 1.00 22.62 122 VAL F C 1
ATOM 10043 O O . VAL F 1 139 ? -14.155 10.575 -9.401 1.00 23.19 122 VAL F O 1
ATOM 10047 N N . TYR F 1 140 ? -14.349 8.350 -9.099 1.00 21.59 123 TYR F N 1
ATOM 10048 C CA . TYR F 1 140 ? -14.849 8.052 -10.460 1.00 21.06 123 TYR F CA 1
ATOM 10049 C C . TYR F 1 140 ? -16.234 8.677 -10.659 1.00 22.87 123 TYR F C 1
ATOM 10050 O O . TYR F 1 140 ? -17.167 8.435 -9.851 1.00 22.74 123 TYR F O 1
ATOM 10059 N N . LEU F 1 141 ? -16.401 9.434 -11.734 1.00 20.40 124 LEU F N 1
ATOM 10060 C CA . LEU F 1 141 ? -17.693 10.156 -11.955 1.00 21.15 124 LEU F CA 1
ATOM 10061 C C . LEU F 1 141 ? -18.275 9.839 -13.335 1.00 20.42 124 LEU F C 1
ATOM 10062 O O . LEU F 1 141 ? -19.101 10.642 -13.842 1.00 22.17 124 LEU F O 1
ATOM 10067 N N . GLY F 1 142 ? -17.971 8.643 -13.865 1.00 21.61 125 GLY F N 1
ATOM 10068 C CA . GLY F 1 142 ? -18.576 8.142 -15.112 1.00 21.21 125 GLY F CA 1
ATOM 10069 C C . GLY F 1 142 ? -17.644 8.228 -16.304 1.00 21.10 125 GLY F C 1
ATOM 10070 O O . GLY F 1 142 ? -16.427 8.550 -16.127 1.00 22.63 125 GLY F O 1
ATOM 10071 N N . MET F 1 143 ? -18.182 8.004 -17.498 1.00 21.09 126 MET F N 1
ATOM 10072 C CA . MET F 1 143 ? -17.427 8.282 -18.717 1.00 19.93 126 MET F CA 1
ATOM 10073 C C . MET F 1 143 ? -17.522 9.783 -18.958 1.00 18.12 126 MET F C 1
ATOM 10074 O O . MET F 1 143 ? -18.536 10.414 -18.606 1.00 21.87 126 MET F O 1
ATOM 10079 N N . PRO F 1 144 ? -16.467 10.405 -19.517 1.00 18.46 127 PRO F N 1
ATOM 10080 C CA . PRO F 1 144 ? -16.518 11.801 -19.927 1.00 20.80 127 PRO F CA 1
ATOM 10081 C C . PRO F 1 144 ? -17.495 11.985 -21.085 1.00 21.48 127 PRO F C 1
ATOM 10082 O O . PRO F 1 144 ? -17.765 11.055 -21.805 1.00 20.21 127 PRO F O 1
ATOM 10086 N N . MET F 1 145 ? -18.084 13.183 -21.154 1.00 19.37 128 MET F N 1
ATOM 10087 C CA . MET F 1 145 ? -19.183 13.430 -22.090 1.00 20.09 128 MET F CA 1
ATOM 10088 C C . MET F 1 145 ? -19.035 14.768 -22.812 1.00 19.52 128 MET F C 1
ATOM 10089 O O . MET F 1 145 ? -18.300 15.630 -22.356 1.00 21.59 128 MET F O 1
ATOM 10094 N N . GLY F 1 146 ? -19.694 14.863 -23.965 1.00 19.97 129 GLY F N 1
ATOM 10095 C CA . GLY F 1 146 ? -20.035 16.145 -24.579 1.00 20.14 129 GLY F CA 1
ATOM 10096 C C . GLY F 1 146 ? -21.498 16.403 -24.378 1.00 20.53 129 GLY F C 1
ATOM 10097 O O . GLY F 1 146 ? -22.194 15.505 -23.885 1.00 19.76 129 GLY F O 1
ATOM 10098 N N . ILE F 1 147 ? -21.943 17.590 -24.770 1.00 20.69 130 ILE F N 1
ATOM 10099 C CA . ILE F 1 147 ? -23.351 18.025 -24.600 1.00 20.63 130 ILE F CA 1
ATOM 10100 C C . ILE F 1 147 ? -23.860 18.515 -25.943 1.00 22.33 130 ILE F C 1
ATOM 10101 O O . ILE F 1 147 ? -23.199 19.325 -26.540 1.00 21.33 130 ILE F O 1
ATOM 10106 N N . VAL F 1 148 ? -25.065 18.099 -26.268 1.00 20.54 131 VAL F N 1
ATOM 10107 C CA . VAL F 1 148 ? -25.872 18.707 -27.349 1.00 22.78 131 VAL F CA 1
ATOM 10108 C C . VAL F 1 148 ? -27.068 19.356 -26.687 1.00 21.08 131 VAL F C 1
ATOM 10109 O O . VAL F 1 148 ? -27.893 18.618 -26.145 1.00 22.95 131 VAL F O 1
ATOM 10113 N N . PHE F 1 149 ? -27.108 20.688 -26.708 1.00 22.60 132 PHE F N 1
ATOM 10114 C CA . PHE F 1 149 ? -28.261 21.495 -26.255 1.00 22.87 132 PHE F CA 1
ATOM 10115 C C . PHE F 1 149 ? -29.131 21.791 -27.464 1.00 23.17 132 PHE F C 1
ATOM 10116 O O . PHE F 1 149 ? -28.563 22.089 -28.555 1.00 23.40 132 PHE F O 1
ATOM 10124 N N . GLU F 1 150 ? -30.455 21.753 -27.306 1.00 26.27 133 GLU F N 1
ATOM 10125 C CA . GLU F 1 150 ? -31.374 22.465 -28.214 1.00 28.24 133 GLU F CA 1
ATOM 10126 C C . GLU F 1 150 ? -32.036 23.576 -27.394 1.00 27.98 133 GLU F C 1
ATOM 10127 O O . GLU F 1 150 ? -32.849 23.270 -26.487 1.00 27.97 133 GLU F O 1
ATOM 10133 N N . VAL F 1 151 ? -31.719 24.811 -27.728 1.00 29.48 134 VAL F N 1
ATOM 10134 C CA . VAL F 1 151 ? -32.191 26.006 -26.968 1.00 28.62 134 VAL F CA 1
ATOM 10135 C C . VAL F 1 151 ? -32.579 27.085 -27.985 1.00 33.93 134 VAL F C 1
ATOM 10136 O O . VAL F 1 151 ? -31.712 27.480 -28.795 1.00 28.61 134 VAL F O 1
ATOM 10140 N N . GLU F 1 152 ? -33.830 27.546 -27.925 1.00 34.01 135 GLU F N 1
ATOM 10141 C CA . GLU F 1 152 ? -34.344 28.669 -28.749 1.00 30.75 135 GLU F CA 1
ATOM 10142 C C . GLU F 1 152 ? -33.983 28.456 -30.210 1.00 31.17 135 GLU F C 1
ATOM 10143 O O . GLU F 1 152 ? -33.474 29.378 -30.825 1.00 31.11 135 GLU F O 1
ATOM 10149 N N . GLY F 1 153 ? -34.212 27.238 -30.706 1.00 30.48 136 GLY F N 1
ATOM 10150 C CA . GLY F 1 153 ? -34.020 26.878 -32.122 1.00 33.06 136 GLY F CA 1
ATOM 10151 C C . GLY F 1 153 ? -32.555 26.727 -32.482 1.00 31.28 136 GLY F C 1
ATOM 10152 O O . GLY F 1 153 ? -32.295 26.589 -33.653 1.00 33.73 136 GLY F O 1
ATOM 10153 N N . LYS F 1 154 ? -31.624 26.760 -31.525 1.00 31.51 137 LYS F N 1
ATOM 10154 C CA . LYS F 1 154 ? -30.167 26.612 -31.788 1.00 28.57 137 LYS F CA 1
ATOM 10155 C C . LYS F 1 154 ? -29.697 25.239 -31.281 1.00 29.02 137 LYS F C 1
ATOM 10156 O O . LYS F 1 154 ? -30.040 24.846 -30.102 1.00 29.09 137 LYS F O 1
ATOM 10162 N N . THR F 1 155 ? -28.890 24.561 -32.081 1.00 24.45 138 THR F N 1
ATOM 10163 C CA . THR F 1 155 ? -28.220 23.312 -31.628 1.00 23.33 138 THR F CA 1
ATOM 10164 C C . THR F 1 155 ? -26.769 23.640 -31.268 1.00 22.42 138 THR F C 1
ATOM 10165 O O . THR F 1 155 ? -26.029 24.089 -32.138 1.00 25.42 138 THR F O 1
ATOM 10169 N N . ILE F 1 156 ? -26.405 23.475 -29.990 1.00 20.81 139 ILE F N 1
ATOM 10170 C CA . ILE F 1 156 ? -25.058 23.812 -29.476 1.00 24.59 139 ILE F CA 1
ATOM 10171 C C . ILE F 1 156 ? -24.387 22.488 -29.086 1.00 23.62 139 ILE F C 1
ATOM 10172 O O . ILE F 1 156 ? -24.975 21.743 -28.274 1.00 25.47 139 ILE F O 1
ATOM 10177 N N . TYR F 1 157 ? -23.256 22.189 -29.700 1.00 23.66 140 TYR F N 1
ATOM 10178 C CA . TYR F 1 157 ? -22.472 20.979 -29.371 1.00 21.96 140 TYR F CA 1
ATOM 10179 C C . TYR F 1 157 ? -21.222 21.454 -28.645 1.00 22.72 140 TYR F C 1
ATOM 10180 O O . TYR F 1 157 ? -20.346 22.073 -29.265 1.00 24.58 140 TYR F O 1
ATOM 10189 N N . HIS F 1 158 ? -21.189 21.251 -27.328 1.00 21.56 141 HIS F N 1
ATOM 10190 C CA . HIS F 1 158 ? -19.977 21.433 -26.499 1.00 21.04 141 HIS F CA 1
ATOM 10191 C C . HIS F 1 158 ? -19.307 20.055 -26.450 1.00 20.74 141 HIS F C 1
ATOM 10192 O O . HIS F 1 158 ? -19.943 19.151 -25.940 1.00 20.72 141 HIS F O 1
ATOM 10199 N N . THR F 1 159 ? -18.143 19.867 -27.056 1.00 20.87 142 THR F N 1
ATOM 10200 C CA . THR F 1 159 ? -17.549 18.526 -27.243 1.00 21.20 142 THR F CA 1
ATOM 10201 C C . THR F 1 159 ? -17.062 17.966 -25.907 1.00 21.48 142 THR F C 1
ATOM 10202 O O . THR F 1 159 ? -16.727 16.749 -25.879 1.00 20.40 142 THR F O 1
ATOM 10206 N N . GLY F 1 160 ? -17.021 18.759 -24.833 1.00 21.77 143 GLY F N 1
ATOM 10207 C CA . GLY F 1 160 ? -16.380 18.360 -23.572 1.00 22.02 143 GLY F CA 1
ATOM 10208 C C . GLY F 1 160 ? -14.869 18.344 -23.763 1.00 23.40 143 GLY F C 1
ATOM 10209 O O . GLY F 1 160 ? -14.363 18.672 -24.863 1.00 23.61 143 GLY F O 1
ATOM 10210 N N . ASP F 1 161 ? -14.141 17.882 -22.784 1.00 19.19 144 ASP F N 1
ATOM 10211 C CA . ASP F 1 161 ? -12.701 17.576 -22.972 1.00 20.13 144 ASP F CA 1
ATOM 10212 C C . ASP F 1 161 ? -12.643 16.253 -23.721 1.00 20.15 144 ASP F C 1
ATOM 10213 O O . ASP F 1 161 ? -13.317 15.330 -23.295 1.00 20.60 144 ASP F O 1
ATOM 10218 N N . THR F 1 162 ? -12.006 16.226 -24.882 1.00 20.90 145 THR F N 1
ATOM 10219 C CA . THR F 1 162 ? -11.975 14.993 -25.715 1.00 20.16 145 THR F CA 1
ATOM 10220 C C . THR F 1 162 ? -10.776 14.977 -26.641 1.00 18.53 145 THR F C 1
ATOM 10221 O O . THR F 1 162 ? -10.294 16.042 -27.016 1.00 19.61 145 THR F O 1
ATOM 10225 N N . GLY F 1 163 ? -10.391 13.761 -27.016 1.00 19.79 146 GLY F N 1
ATOM 10226 C CA . GLY F 1 163 ? -9.654 13.492 -28.252 1.00 19.66 146 GLY F CA 1
ATOM 10227 C C . GLY F 1 163 ? -10.596 13.443 -29.437 1.00 18.18 146 GLY F C 1
ATOM 10228 O O . GLY F 1 163 ? -11.856 13.385 -29.286 1.00 19.52 146 GLY F O 1
ATOM 10229 N N . LEU F 1 164 ? -10.008 13.359 -30.606 1.00 19.11 147 LEU F N 1
ATOM 10230 C CA . LEU F 1 164 ? -10.728 13.274 -31.885 1.00 18.77 147 LEU F CA 1
ATOM 10231 C C . LEU F 1 164 ? -11.387 11.905 -32.002 1.00 18.09 147 LEU F C 1
ATOM 10232 O O . LEU F 1 164 ? -10.721 10.891 -31.664 1.00 19.24 147 LEU F O 1
ATOM 10237 N N . PHE F 1 165 ? -12.590 11.840 -32.510 1.00 18.48 148 PHE F N 1
ATOM 10238 C CA . PHE F 1 165 ? -13.240 10.526 -32.770 1.00 18.09 148 PHE F CA 1
ATOM 10239 C C . PHE F 1 165 ? -14.223 10.694 -33.937 1.00 19.10 148 PHE F C 1
ATOM 10240 O O . PHE F 1 165 ? -14.874 11.754 -34.020 1.00 17.85 148 PHE F O 1
ATOM 10248 N N . SER F 1 166 ? -14.327 9.661 -34.757 1.00 18.61 149 SER F N 1
ATOM 10249 C CA . SER F 1 166 ? -15.141 9.689 -36.005 1.00 18.13 149 SER F CA 1
ATOM 10250 C C . SER F 1 166 ? -16.631 9.821 -35.660 1.00 19.35 149 SER F C 1
ATOM 10251 O O . SER F 1 166 ? -17.315 10.479 -36.453 1.00 19.79 149 SER F O 1
ATOM 10254 N N . ASP F 1 167 ? -17.104 9.394 -34.462 1.00 19.25 150 ASP F N 1
ATOM 10255 C CA . ASP F 1 167 ? -18.555 9.546 -34.162 1.00 20.39 150 ASP F CA 1
ATOM 10256 C C . ASP F 1 167 ? -18.919 11.002 -33.854 1.00 18.90 150 ASP F C 1
ATOM 10257 O O . ASP F 1 167 ? -20.123 11.271 -33.741 1.00 19.53 150 ASP F O 1
ATOM 10262 N N . MET F 1 168 ? -17.942 11.905 -33.823 1.00 19.70 151 MET F N 1
ATOM 10263 C CA . MET F 1 168 ? -18.257 13.350 -33.896 1.00 20.26 151 MET F CA 1
ATOM 10264 C C . MET F 1 168 ? -19.115 13.597 -35.129 1.00 19.64 151 MET F C 1
ATOM 10265 O O . MET F 1 168 ? -20.007 14.469 -35.067 1.00 21.35 151 MET F O 1
ATOM 10270 N N . SER F 1 169 ? -18.808 12.928 -36.258 1.00 19.16 152 SER F N 1
ATOM 10271 C CA . SER F 1 169 ? -19.584 13.049 -37.518 1.00 22.25 152 SER F CA 1
ATOM 10272 C C . SER F 1 169 ? -21.011 12.496 -37.329 1.00 21.05 152 SER F C 1
ATOM 10273 O O . SER F 1 169 ? -21.985 13.068 -37.903 1.00 22.92 152 SER F O 1
ATOM 10276 N N . LEU F 1 170 ? -21.159 11.394 -36.581 1.00 20.44 153 LEU F N 1
ATOM 10277 C CA . LEU F 1 170 ? -22.486 10.791 -36.313 1.00 21.19 153 LEU F CA 1
ATOM 10278 C C . LEU F 1 170 ? -23.280 11.764 -35.433 1.00 21.57 153 LEU F C 1
ATOM 10279 O O . LEU F 1 170 ? -24.499 12.003 -35.707 1.00 20.93 153 LEU F O 1
ATOM 10284 N N . ILE F 1 171 ? -22.654 12.332 -34.414 1.00 22.60 154 ILE F N 1
ATOM 10285 C CA . ILE F 1 171 ? -23.371 13.279 -33.508 1.00 22.16 154 ILE F CA 1
ATOM 10286 C C . ILE F 1 171 ? -23.843 14.450 -34.381 1.00 23.94 154 ILE F C 1
ATOM 10287 O O . ILE F 1 171 ? -25.010 14.812 -34.285 1.00 21.93 154 ILE F O 1
ATOM 10292 N N . ALA F 1 172 ? -22.970 15.008 -35.194 1.00 22.09 155 ALA F N 1
ATOM 10293 C CA . ALA F 1 172 ? -23.288 16.238 -35.972 1.00 25.32 155 ALA F CA 1
ATOM 10294 C C . ALA F 1 172 ? -24.307 15.929 -37.081 1.00 25.46 155 ALA F C 1
ATOM 10295 O O . ALA F 1 172 ? -25.139 16.814 -37.378 1.00 27.39 155 ALA F O 1
ATOM 10297 N N . LYS F 1 173 ? -24.285 14.738 -37.661 1.00 24.99 156 LYS F N 1
ATOM 10298 C CA . LYS F 1 173 ? -25.214 14.328 -38.771 1.00 29.57 156 LYS F CA 1
ATOM 10299 C C . LYS F 1 173 ? -26.627 14.177 -38.218 1.00 28.62 156 LYS F C 1
ATOM 10300 O O . LYS F 1 173 ? -27.581 14.604 -38.889 1.00 27.51 156 LYS F O 1
ATOM 10306 N N . ARG F 1 174 ? -26.731 13.595 -37.031 1.00 26.36 157 ARG F N 1
ATOM 10307 C CA . ARG F 1 174 ? -28.018 13.357 -36.343 1.00 27.83 157 ARG F CA 1
ATOM 10308 C C . ARG F 1 174 ? -28.564 14.681 -35.780 1.00 28.22 157 ARG F C 1
ATOM 10309 O O . ARG F 1 174 ? -29.788 14.789 -35.639 1.00 25.97 157 ARG F O 1
ATOM 10317 N N . HIS F 1 175 ? -27.689 15.595 -35.352 1.00 24.88 158 HIS F N 1
ATOM 10318 C CA . HIS F 1 175 ? -28.062 16.856 -34.667 1.00 23.93 158 HIS F CA 1
ATOM 10319 C C . HIS F 1 175 ? -27.259 17.984 -35.273 1.00 24.73 158 HIS F C 1
ATOM 10320 O O . HIS F 1 175 ? -26.289 18.444 -34.700 1.00 24.83 158 HIS F O 1
ATOM 10327 N N . PRO F 1 176 ? -27.632 18.433 -36.490 1.00 24.14 159 PRO F N 1
ATOM 10328 C CA . PRO F 1 176 ? -26.884 19.484 -37.177 1.00 25.66 159 PRO F CA 1
ATOM 10329 C C . PRO F 1 176 ? -26.614 20.662 -36.251 1.00 24.59 159 PRO F C 1
ATOM 10330 O O . PRO F 1 176 ? -27.528 21.164 -35.617 1.00 27.18 159 PRO F O 1
ATOM 10334 N N . VAL F 1 177 ? -25.378 21.125 -36.266 1.00 21.72 160 VAL F N 1
ATOM 10335 C CA . 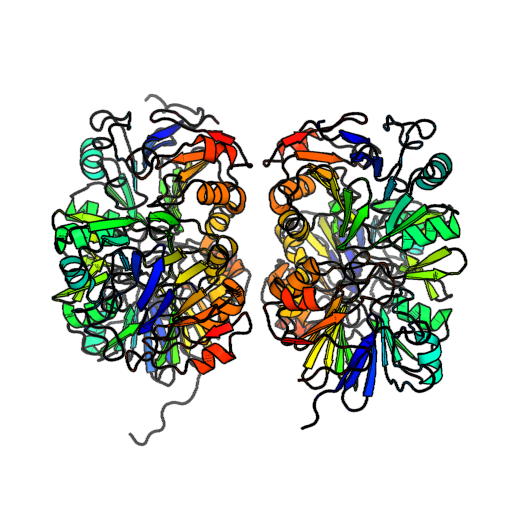VAL F 1 177 ? -24.848 22.011 -35.217 1.00 22.58 160 VAL F CA 1
ATOM 10336 C C . VAL F 1 177 ? -24.840 23.481 -35.664 1.00 24.81 160 VAL F C 1
ATOM 10337 O O . VAL F 1 177 ? -24.205 23.811 -36.681 1.00 24.80 160 VAL F O 1
ATOM 10341 N N . ASP F 1 178 ? -25.388 24.355 -34.821 1.00 22.94 161 ASP F N 1
ATOM 10342 C CA . ASP F 1 178 ? -25.267 25.825 -34.984 1.00 23.22 161 ASP F CA 1
ATOM 10343 C C . ASP F 1 178 ? -23.941 26.301 -34.411 1.00 23.39 161 ASP F C 1
ATOM 10344 O O . ASP F 1 178 ? -23.200 26.997 -35.075 1.00 27.00 161 ASP F O 1
ATOM 10349 N N . VAL F 1 179 ? -23.650 25.985 -33.148 1.00 23.46 162 VAL F N 1
ATOM 10350 C CA . VAL F 1 179 ? -22.379 26.415 -32.517 1.00 21.67 162 VAL F CA 1
ATOM 10351 C C . VAL F 1 179 ? -21.715 25.160 -31.945 1.00 23.08 162 VAL F C 1
ATOM 10352 O O . VAL F 1 179 ? -22.378 24.411 -31.215 1.00 25.37 162 VAL F O 1
ATOM 10356 N N . CYS F 1 180 ? -20.428 25.009 -32.194 1.00 22.89 163 CYS F N 1
ATOM 10357 C CA . CYS F 1 180 ? -19.572 23.982 -31.566 1.00 22.39 163 CYS F CA 1
ATOM 10358 C C . CYS F 1 180 ? -18.503 24.645 -30.731 1.00 21.45 163 CYS F C 1
ATOM 10359 O O . CYS F 1 180 ? -17.759 25.521 -31.220 1.00 24.46 163 CYS F O 1
ATOM 10362 N N . PHE F 1 181 ? -18.403 24.268 -29.472 1.00 23.43 164 PHE F N 1
ATOM 10363 C CA . PHE F 1 181 ? -17.269 24.634 -28.616 1.00 21.35 164 PHE F CA 1
ATOM 10364 C C . PHE F 1 181 ? -16.319 23.445 -28.573 1.00 20.24 164 PHE F C 1
ATOM 10365 O O . PHE F 1 181 ? -16.781 22.348 -28.213 1.00 22.81 164 PHE F O 1
ATOM 10373 N N . VAL F 1 182 ? -15.057 23.669 -28.922 1.00 20.54 165 VAL F N 1
ATOM 10374 C CA . VAL F 1 182 ? -14.102 22.575 -29.206 1.00 21.12 165 VAL F CA 1
ATOM 10375 C C . VAL F 1 182 ? -12.777 22.932 -28.568 1.00 21.76 165 VAL F C 1
ATOM 10376 O O . VAL F 1 182 ? -12.255 24.031 -28.761 1.00 21.88 165 VAL F O 1
ATOM 10380 N N . PRO F 1 183 ? -12.197 22.025 -27.735 1.00 19.51 166 PRO F N 1
ATOM 10381 C CA . PRO F 1 183 ? -10.944 22.312 -27.041 1.00 20.78 166 PRO F CA 1
ATOM 10382 C C . PRO F 1 183 ? -9.770 22.274 -28.017 1.00 21.33 166 PRO F C 1
ATOM 10383 O O . PRO F 1 183 ? -9.737 21.405 -28.915 1.00 21.30 166 PRO F O 1
ATOM 10387 N N . ILE F 1 184 ? -8.829 23.198 -27.828 1.00 21.90 167 ILE F N 1
ATOM 10388 C CA . ILE F 1 184 ? -7.611 23.304 -28.675 1.00 21.84 167 ILE F CA 1
ATOM 10389 C C . ILE F 1 184 ? -6.346 23.318 -27.825 1.00 21.64 167 ILE F C 1
ATOM 10390 O O . ILE F 1 184 ? -5.271 23.457 -28.419 1.00 22.97 167 ILE F O 1
ATOM 10395 N N . GLY F 1 185 ? -6.406 23.151 -26.492 1.00 22.31 168 GLY F N 1
ATOM 10396 C CA . GLY F 1 185 ? -5.226 23.427 -25.645 1.00 21.34 168 GLY F CA 1
ATOM 10397 C C . GLY F 1 185 ? -4.126 22.393 -25.796 1.00 22.58 168 GLY F C 1
ATOM 10398 O O . GLY F 1 185 ? -2.957 22.655 -25.428 1.00 23.27 168 GLY F O 1
ATOM 10399 N N . ASP F 1 186 ? -4.431 21.209 -26.359 1.00 20.88 169 ASP F N 1
ATOM 10400 C CA . ASP F 1 186 ? -3.485 20.069 -26.456 1.00 20.55 169 ASP F CA 1
ATOM 10401 C C . ASP F 1 186 ? -3.104 19.549 -25.062 1.00 20.18 169 ASP F C 1
ATOM 10402 O O . ASP F 1 186 ? -3.628 20.022 -24.034 1.00 21.08 169 ASP F O 1
ATOM 10407 N N . ASN F 1 187 ? -2.243 18.530 -25.063 1.00 22.71 170 ASN F N 1
ATOM 10408 C CA . ASN F 1 187 ? -1.722 17.802 -23.878 1.00 21.80 170 ASN F CA 1
ATOM 10409 C C . ASN F 1 187 ? -2.818 16.979 -23.198 1.00 21.88 170 ASN F C 1
ATOM 10410 O O . ASN F 1 187 ? -2.560 15.780 -22.932 1.00 21.65 170 ASN F O 1
ATOM 10415 N N . PHE F 1 188 ? -3.955 17.595 -22.905 1.00 22.03 171 PHE F N 1
ATOM 10416 C CA . PHE F 1 188 ? -5.091 16.987 -22.155 1.00 21.72 171 PHE F CA 1
ATOM 10417 C C . PHE F 1 188 ? -6.298 16.751 -23.048 1.00 22.38 171 PHE F C 1
ATOM 10418 O O . PHE F 1 188 ? -7.209 16.033 -22.607 1.00 21.88 171 PHE F O 1
ATOM 10426 N N . THR F 1 189 ? -6.285 17.335 -24.247 1.00 21.86 172 THR F N 1
ATOM 10427 C CA . THR F 1 189 ? -7.408 17.318 -25.189 1.00 21.60 172 THR F CA 1
ATOM 10428 C C . THR F 1 189 ? -6.795 17.386 -26.579 1.00 18.20 172 THR F C 1
ATOM 10429 O O . THR F 1 189 ? -5.530 17.543 -26.704 1.00 20.77 172 THR F O 1
ATOM 10433 N N . MET F 1 190 ? -7.629 17.367 -27.585 1.00 19.60 173 MET F N 1
ATOM 10434 C CA . MET F 1 190 ? -7.188 17.793 -28.937 1.00 19.70 173 MET F CA 1
ATOM 10435 C C . MET F 1 190 ? -6.378 19.098 -28.864 1.00 20.37 173 MET F C 1
ATOM 10436 O O . MET F 1 190 ? -6.689 19.977 -28.011 1.00 20.17 173 MET F O 1
ATOM 10441 N N . GLY F 1 191 ? -5.380 19.193 -29.729 1.00 20.03 174 GLY F N 1
ATOM 10442 C CA . GLY F 1 191 ? -4.693 20.452 -30.062 1.00 20.98 174 GLY F CA 1
ATOM 10443 C C . GLY F 1 191 ? -5.282 21.116 -31.309 1.00 21.21 174 GLY F C 1
ATOM 10444 O O . GLY F 1 191 ? -6.367 20.711 -31.767 1.00 20.94 174 GLY F O 1
ATOM 10445 N N . ILE F 1 192 ? -4.536 22.045 -31.894 1.00 21.01 175 ILE F N 1
ATOM 10446 C CA . ILE F 1 192 ? -5.004 22.884 -33.026 1.00 23.37 175 ILE F CA 1
ATOM 10447 C C . ILE F 1 192 ? -5.360 21.966 -34.204 1.00 21.69 175 ILE F C 1
ATOM 10448 O O . ILE F 1 192 ? -6.427 22.099 -34.815 1.00 22.83 175 ILE F O 1
ATOM 10453 N N . ASP F 1 193 ? -4.458 21.061 -34.532 1.00 21.62 176 ASP F N 1
ATOM 10454 C CA . ASP F 1 193 ? -4.588 20.224 -35.751 1.00 22.45 176 ASP F CA 1
ATOM 10455 C C . ASP F 1 193 ? -5.821 19.338 -35.616 1.00 22.92 176 ASP F C 1
ATOM 10456 O O . ASP F 1 193 ? -6.650 19.344 -36.531 1.00 23.19 176 ASP F O 1
ATOM 10461 N N . ASP F 1 194 ? -5.905 18.596 -34.511 1.00 20.94 177 ASP F N 1
ATOM 10462 C CA . ASP F 1 194 ? -7.052 17.650 -34.355 1.00 23.00 177 ASP F CA 1
ATOM 10463 C C . ASP F 1 194 ? -8.378 18.425 -34.240 1.00 21.45 177 ASP F C 1
ATOM 10464 O O . ASP F 1 194 ? -9.390 17.958 -34.816 1.00 19.74 177 ASP F O 1
ATOM 10469 N N . ALA F 1 195 ? -8.418 19.533 -33.497 1.00 20.11 178 ALA F N 1
ATOM 10470 C CA . ALA F 1 195 ? -9.670 20.310 -33.330 1.00 22.53 178 ALA F CA 1
ATOM 10471 C C . ALA F 1 195 ? -10.139 20.837 -34.697 1.00 21.09 178 ALA F C 1
ATOM 10472 O O . ALA F 1 195 ? -11.356 20.704 -35.005 1.00 20.15 178 ALA F O 1
ATOM 10474 N N . SER F 1 196 ? -9.226 21.410 -35.501 1.00 20.92 179 SER F N 1
ATOM 10475 C CA . SER F 1 196 ? -9.581 21.949 -36.842 1.00 22.22 179 SER F CA 1
ATOM 10476 C C . SER F 1 196 ? -10.064 20.814 -37.758 1.00 22.16 179 SER F C 1
ATOM 10477 O O . SER F 1 196 ? -11.045 20.994 -38.539 1.00 23.82 179 SER F O 1
ATOM 10480 N N . TYR F 1 197 ? -9.429 19.653 -37.701 1.00 21.71 180 TYR F N 1
ATOM 10481 C CA . TYR F 1 197 ? -9.888 18.470 -38.450 1.00 22.12 180 TYR F CA 1
ATOM 10482 C C . TYR F 1 197 ? -11.285 18.053 -37.982 1.00 20.38 180 TYR F C 1
ATOM 10483 O O . TYR F 1 197 ? -12.175 17.741 -38.792 1.00 19.78 180 TYR F O 1
ATOM 10492 N N . ALA F 1 198 ? -11.527 17.979 -36.666 1.00 20.09 181 ALA F N 1
ATOM 10493 C CA . ALA F 1 198 ? -12.855 17.653 -36.132 1.00 19.38 181 ALA F CA 1
ATOM 10494 C C . ALA F 1 198 ? -13.920 18.552 -36.761 1.00 21.06 181 ALA F C 1
ATOM 10495 O O . ALA F 1 198 ? -14.939 18.064 -37.171 1.00 19.83 181 ALA F O 1
ATOM 10497 N N . ILE F 1 199 ? -13.678 19.863 -36.782 1.00 21.05 182 ILE F N 1
ATOM 10498 C CA . ILE F 1 199 ? -14.608 20.875 -37.357 1.00 20.72 182 ILE F CA 1
ATOM 10499 C C . ILE F 1 199 ? -14.759 20.702 -38.874 1.00 20.04 182 ILE F C 1
ATOM 10500 O O . ILE F 1 199 ? -15.869 20.608 -39.321 1.00 21.31 182 ILE F O 1
ATOM 10505 N N . ASN F 1 200 ? -13.670 20.554 -39.600 1.00 19.95 183 ASN F N 1
ATOM 10506 C CA . ASN F 1 200 ? -13.668 20.512 -41.087 1.00 20.24 183 ASN F CA 1
ATOM 10507 C C . ASN F 1 200 ? -14.282 19.185 -41.567 1.00 22.11 183 ASN F C 1
ATOM 10508 O O . ASN F 1 200 ? -14.995 19.170 -42.600 1.00 22.95 183 ASN F O 1
ATOM 10513 N N . GLU F 1 201 ? -13.891 18.046 -40.954 1.00 21.23 184 GLU F N 1
ATOM 10514 C CA . GLU F 1 201 ? -14.210 16.712 -41.514 1.00 22.32 184 GLU F CA 1
ATOM 10515 C C . GLU F 1 201 ? -15.518 16.167 -40.918 1.00 22.09 184 GLU F C 1
ATOM 10516 O O . GLU F 1 201 ? -16.307 15.545 -41.642 1.00 24.60 184 GLU F O 1
ATOM 10522 N N . PHE F 1 202 ? -15.744 16.370 -39.617 1.00 19.97 185 PHE F N 1
ATOM 10523 C CA . PHE F 1 202 ? -16.788 15.629 -38.872 1.00 20.73 185 PHE F CA 1
ATOM 10524 C C . PHE F 1 202 ? -17.949 16.558 -38.529 1.00 20.28 185 PHE F C 1
ATOM 10525 O O . PHE F 1 202 ? -19.098 16.134 -38.773 1.00 20.71 185 PHE F O 1
ATOM 10533 N N . ILE F 1 203 ? -17.712 17.714 -37.899 1.00 20.05 186 ILE F N 1
ATOM 10534 C CA . ILE F 1 203 ? -18.802 18.469 -37.222 1.00 20.44 186 ILE F CA 1
ATOM 10535 C C . ILE F 1 203 ? -19.447 19.471 -38.176 1.00 20.90 186 ILE F C 1
ATOM 10536 O O . ILE F 1 203 ? -20.681 19.481 -38.222 1.00 21.35 186 ILE F O 1
ATOM 10541 N N . LYS F 1 204 ? -18.665 20.272 -38.889 1.00 20.14 187 LYS F N 1
ATOM 10542 C CA . LYS F 1 204 ? -19.155 21.235 -39.907 1.00 21.42 187 LYS F CA 1
ATOM 10543 C C . LYS F 1 204 ? -20.270 22.110 -39.327 1.00 21.84 187 LYS F C 1
ATOM 10544 O O . LYS F 1 204 ? -21.398 22.159 -39.837 1.00 24.08 187 LYS F O 1
ATOM 10550 N N . PRO F 1 205 ? -19.997 22.837 -38.224 1.00 22.84 188 PRO F N 1
ATOM 10551 C CA . PRO F 1 205 ? -21.044 23.658 -37.637 1.00 23.55 188 PRO F CA 1
ATOM 10552 C C . PRO F 1 205 ? -21.175 24.968 -38.424 1.00 22.40 188 PRO F C 1
ATOM 10553 O O . PRO F 1 205 ? -20.305 25.303 -39.191 1.00 23.75 188 PRO F O 1
ATOM 10557 N N . LYS F 1 206 ? -22.222 25.748 -38.133 1.00 26.38 189 LYS F N 1
ATOM 10558 C CA . LYS F 1 206 ? -22.281 27.159 -38.627 1.00 26.20 189 LYS F CA 1
ATOM 10559 C C . LYS F 1 206 ? -21.148 27.974 -38.005 1.00 25.33 189 LYS F C 1
ATOM 10560 O O . LYS F 1 206 ? -20.553 28.799 -38.691 1.00 27.00 189 LYS F O 1
ATOM 10566 N N . ILE F 1 207 ? -20.943 27.838 -36.691 1.00 22.95 190 ILE F N 1
ATOM 10567 C CA . ILE F 1 207 ? -19.986 28.651 -35.892 1.00 24.62 190 ILE F CA 1
ATOM 10568 C C . ILE F 1 207 ? -19.178 27.706 -35.015 1.00 23.25 190 ILE F C 1
ATOM 10569 O O . ILE F 1 207 ? -19.822 26.780 -34.435 1.00 23.88 190 ILE F O 1
ATOM 10574 N N . SER F 1 208 ? -17.872 27.883 -34.979 1.00 23.44 191 SER F N 1
ATOM 10575 C CA . SER F 1 208 ? -16.938 27.188 -34.060 1.00 23.19 191 SER F CA 1
ATOM 10576 C C . SER F 1 208 ? -16.326 28.213 -33.106 1.00 24.41 191 SER F C 1
ATOM 10577 O O . SER F 1 208 ? -15.896 29.294 -33.544 1.00 24.65 191 SER F O 1
ATOM 10580 N N . VAL F 1 209 ? -16.242 27.876 -31.826 1.00 22.68 192 VAL F N 1
ATOM 10581 C CA . VAL F 1 209 ? -15.486 28.656 -30.819 1.00 23.37 192 VAL F CA 1
ATOM 10582 C C . VAL F 1 209 ? -14.423 27.754 -30.211 1.00 24.46 192 VAL F C 1
ATOM 10583 O O . VAL F 1 209 ? -14.778 26.756 -29.590 1.00 26.40 192 VAL F O 1
ATOM 10587 N N . PRO F 1 210 ? -13.121 28.072 -30.294 1.00 23.21 193 PRO F N 1
ATOM 10588 C CA . PRO F 1 210 ? -12.118 27.301 -29.602 1.00 22.86 193 PRO F CA 1
ATOM 10589 C C . PRO F 1 210 ? -12.193 27.562 -28.085 1.00 23.70 193 PRO F C 1
ATOM 10590 O O . PRO F 1 210 ? -12.443 28.700 -27.665 1.00 24.85 193 PRO F O 1
ATOM 10594 N N . ILE F 1 211 ? -12.022 26.508 -27.286 1.00 22.64 194 ILE F N 1
ATOM 10595 C CA . ILE F 1 211 ? -12.072 26.577 -25.793 1.00 22.34 194 ILE F CA 1
ATOM 10596 C C . ILE F 1 211 ? -10.869 25.862 -25.203 1.00 21.56 194 ILE F C 1
ATOM 10597 O O . ILE F 1 211 ? -10.008 25.261 -25.929 1.00 21.27 194 ILE F O 1
ATOM 10602 N N . HIS F 1 212 ? -10.730 25.955 -23.888 1.00 21.83 195 HIS F N 1
ATOM 10603 C CA . HIS F 1 212 ? -9.811 25.066 -23.153 1.00 22.13 195 HIS F CA 1
ATOM 10604 C C . HIS F 1 212 ? -8.383 25.330 -23.620 1.00 23.09 195 HIS F C 1
ATOM 10605 O O . HIS F 1 212 ? -7.633 24.361 -23.868 1.00 22.53 195 HIS F O 1
ATOM 10612 N N . TYR F 1 213 ? -7.963 26.614 -23.652 1.00 21.84 196 TYR F N 1
ATOM 10613 C CA . TYR F 1 213 ? -6.562 27.030 -23.915 1.00 24.43 196 TYR F CA 1
ATOM 10614 C C . TYR F 1 213 ? -6.235 28.229 -23.005 1.00 25.64 196 TYR F C 1
ATOM 10615 O O . TYR F 1 213 ? -7.177 28.824 -22.441 1.00 25.42 196 TYR F O 1
ATOM 10624 N N . ASP F 1 214 ? -4.935 28.441 -22.796 1.00 25.43 197 ASP F N 1
ATOM 10625 C CA . ASP F 1 214 ? -4.335 29.620 -22.119 1.00 27.64 197 ASP F CA 1
ATOM 10626 C C . ASP F 1 214 ? -4.538 29.544 -20.599 1.00 28.40 197 ASP F C 1
ATOM 10627 O O . ASP F 1 214 ? -3.786 30.211 -19.889 1.00 31.30 197 ASP F O 1
ATOM 10632 N N . THR F 1 215 ? -5.456 28.735 -20.079 1.00 28.61 198 THR F N 1
ATOM 10633 C CA . THR F 1 215 ? -5.743 28.761 -18.617 1.00 29.88 198 THR F CA 1
ATOM 10634 C C . THR F 1 215 ? -4.500 28.421 -17.802 1.00 33.30 198 THR F C 1
ATOM 10635 O O . THR F 1 215 ? -4.409 28.962 -16.673 1.00 32.21 198 THR F O 1
ATOM 10639 N N . PHE F 1 216 ? -3.653 27.512 -18.283 1.00 31.55 199 PHE F N 1
ATOM 10640 C CA . PHE F 1 216 ? -2.407 27.017 -17.658 1.00 35.17 199 PHE F CA 1
ATOM 10641 C C . PHE F 1 216 ? -1.305 27.054 -18.697 1.00 38.50 199 PHE F C 1
ATOM 10642 O O . PHE F 1 216 ? -1.581 26.933 -19.887 1.00 34.14 199 PHE F O 1
ATOM 10650 N N . PRO F 1 217 ? -0.038 27.269 -18.288 1.00 38.62 200 PRO F N 1
ATOM 10651 C CA . PRO F 1 217 ? 1.065 27.343 -19.241 1.00 40.03 200 PRO F CA 1
ATOM 10652 C C . PRO F 1 217 ? 1.051 26.205 -20.268 1.00 38.78 200 PRO F C 1
ATOM 10653 O O . PRO F 1 217 ? 1.260 26.481 -21.439 1.00 34.86 200 PRO F O 1
ATOM 10657 N N . LEU F 1 218 ? 0.730 24.988 -19.812 1.00 37.01 201 LEU F N 1
ATOM 10658 C CA . LEU F 1 218 ? 0.777 23.737 -20.618 1.00 39.51 201 LEU F CA 1
ATOM 10659 C C . LEU F 1 218 ? -0.156 23.817 -21.845 1.00 38.40 201 LEU F C 1
ATOM 10660 O O . LEU F 1 218 ? 0.170 23.169 -22.850 1.00 35.90 201 LEU F O 1
ATOM 10665 N N . ILE F 1 219 ? -1.278 24.543 -21.755 1.00 31.58 202 ILE F N 1
ATOM 10666 C CA . ILE F 1 219 ? -2.334 24.596 -22.812 1.00 28.38 202 ILE F CA 1
ATOM 10667 C C . ILE F 1 219 ? -2.388 25.999 -23.427 1.00 26.64 202 ILE F C 1
ATOM 10668 O O . ILE F 1 219 ? -3.404 26.362 -24.001 1.00 25.71 202 ILE F O 1
ATOM 10673 N N . GLU F 1 220 ? -1.306 26.790 -23.322 1.00 28.72 203 GLU F N 1
ATOM 10674 C CA . GLU F 1 220 ? -1.278 28.091 -24.033 1.00 27.92 203 GLU F CA 1
ATOM 10675 C C . GLU F 1 220 ? -1.303 27.784 -25.528 1.00 25.32 203 GLU F C 1
ATOM 10676 O O . GLU F 1 220 ? -0.537 26.947 -25.969 1.00 26.08 203 GLU F O 1
ATOM 10682 N N . GLN F 1 221 ? -2.183 28.419 -26.254 1.00 25.98 204 GLN F N 1
ATOM 10683 C CA . GLN F 1 221 ? -2.233 28.216 -27.717 1.00 27.25 204 GLN F CA 1
ATOM 10684 C C . GLN F 1 221 ? -2.641 29.510 -28.375 1.00 29.00 204 GLN F C 1
ATOM 10685 O O . GLN F 1 221 ? -3.251 30.345 -27.725 1.00 31.45 204 GLN F O 1
ATOM 10691 N N . ASP F 1 222 ? -2.316 29.611 -29.658 1.00 28.73 205 ASP F N 1
ATOM 10692 C CA . ASP F 1 222 ? -2.699 30.740 -30.535 1.00 31.47 205 ASP F CA 1
ATOM 10693 C C . ASP F 1 222 ? -3.990 30.365 -31.262 1.00 27.00 205 ASP F C 1
ATOM 10694 O O . ASP F 1 222 ? -3.959 29.596 -32.229 1.00 32.66 205 ASP F O 1
ATOM 10699 N N . PRO F 1 223 ? -5.160 30.895 -30.860 1.00 28.28 206 PRO F N 1
ATOM 10700 C CA . PRO F 1 223 ? -6.425 30.441 -31.445 1.00 26.30 206 PRO F CA 1
ATOM 10701 C C . PRO F 1 223 ? -6.574 30.946 -32.888 1.00 28.61 206 PRO F C 1
ATOM 10702 O O . PRO F 1 223 ? -7.395 30.416 -33.600 1.00 28.87 206 PRO F O 1
ATOM 10706 N N . GLN F 1 224 ? -5.763 31.930 -33.304 1.00 29.91 207 GLN F N 1
ATOM 10707 C CA . GLN F 1 224 ? -5.685 32.314 -34.749 1.00 28.94 207 GLN F CA 1
ATOM 10708 C C . GLN F 1 224 ? -5.207 31.107 -35.608 1.00 28.89 207 GLN F C 1
ATOM 10709 O O . GLN F 1 224 ? -5.628 30.984 -36.808 1.00 29.34 207 GLN F O 1
ATOM 10715 N N . GLN F 1 225 ? -4.300 30.249 -35.113 1.00 29.12 208 GLN F N 1
ATOM 10716 C CA . GLN F 1 225 ? -3.863 29.023 -35.842 1.00 29.38 208 GLN F CA 1
ATOM 10717 C C . GLN F 1 225 ? -5.066 28.097 -36.053 1.00 31.01 208 GLN F C 1
ATOM 10718 O O . GLN F 1 225 ? -5.186 27.493 -37.136 1.00 30.64 208 GLN F O 1
ATOM 10724 N N . PHE F 1 226 ? -5.950 28.002 -35.079 1.00 26.93 209 PHE F N 1
ATOM 10725 C CA . PHE F 1 226 ? -7.203 27.218 -35.247 1.00 25.47 209 PHE F CA 1
ATOM 10726 C C . PHE F 1 226 ? -8.086 27.884 -36.296 1.00 27.24 209 PHE F C 1
ATOM 10727 O O . PHE F 1 226 ? -8.561 27.190 -37.189 1.00 25.44 209 PHE F O 1
ATOM 10735 N N . LYS F 1 227 ? -8.289 29.200 -36.183 1.00 25.31 210 LYS F N 1
ATOM 10736 C CA . LYS F 1 227 ? -9.222 29.898 -37.090 1.00 25.06 210 LYS F CA 1
ATOM 10737 C C . LYS F 1 227 ? -8.692 29.759 -38.540 1.00 26.04 210 LYS F C 1
ATOM 10738 O O . LYS F 1 227 ? -9.527 29.498 -39.463 1.00 28.03 210 LYS F O 1
ATOM 10744 N N . ASP F 1 228 ? -7.384 29.875 -38.746 1.00 26.32 211 ASP F N 1
ATOM 10745 C CA . ASP F 1 228 ? -6.781 29.782 -40.106 1.00 30.99 211 ASP F CA 1
ATOM 10746 C C . ASP F 1 228 ? -6.968 28.345 -40.637 1.00 31.29 211 ASP F C 1
ATOM 10747 O O . ASP F 1 228 ? -7.215 28.184 -41.834 1.00 30.97 211 ASP F O 1
ATOM 10752 N N . ALA F 1 229 ? -6.978 27.331 -39.759 1.00 26.63 212 ALA F N 1
ATOM 10753 C CA . ALA F 1 229 ? -7.042 25.914 -40.163 1.00 25.81 212 ALA F CA 1
ATOM 10754 C C . ALA F 1 229 ? -8.487 25.502 -40.464 1.00 25.51 212 ALA F C 1
ATOM 10755 O O . ALA F 1 229 ? -8.632 24.488 -41.123 1.00 25.97 212 ALA F O 1
ATOM 10757 N N . VAL F 1 230 ? -9.482 26.240 -39.979 1.00 23.41 213 VAL F N 1
ATOM 10758 C CA . VAL F 1 230 ? -10.912 25.876 -40.195 1.00 23.14 213 VAL F CA 1
ATOM 10759 C C . VAL F 1 230 ? -11.412 26.475 -41.519 1.00 24.91 213 VAL F C 1
ATOM 10760 O O . VAL F 1 230 ? -11.359 27.736 -41.701 1.00 25.04 213 VAL F O 1
ATOM 10764 N N . ASN F 1 231 ? -12.009 25.647 -42.351 1.00 21.95 214 ASN F N 1
ATOM 10765 C CA . ASN F 1 231 ? -12.421 26.059 -43.731 1.00 25.35 214 ASN F CA 1
ATOM 10766 C C . ASN F 1 231 ? -13.947 26.074 -43.849 1.00 26.05 214 ASN F C 1
ATOM 10767 O O . ASN F 1 231 ? -14.453 26.406 -44.912 1.00 25.22 214 ASN F O 1
ATOM 10772 N N . VAL F 1 232 ? -14.664 25.726 -42.791 1.00 23.16 215 VAL F N 1
ATOM 10773 C CA . VAL F 1 232 ? -16.135 25.532 -42.820 1.00 22.15 215 VAL F CA 1
ATOM 10774 C C . VAL F 1 232 ? -16.767 26.449 -41.783 1.00 22.96 215 VAL F C 1
ATOM 10775 O O . VAL F 1 232 ? -16.307 26.456 -40.640 1.00 24.68 215 VAL F O 1
ATOM 10779 N N . GLY F 1 233 ? -17.861 27.091 -42.176 1.00 25.83 216 GLY F N 1
ATOM 10780 C CA . GLY F 1 233 ? -18.614 28.042 -41.332 1.00 25.82 216 GLY F CA 1
ATOM 10781 C C . GLY F 1 233 ? -17.731 29.192 -40.867 1.00 26.17 216 GLY F C 1
ATOM 10782 O O . GLY F 1 233 ? -16.715 29.511 -41.550 1.00 28.38 216 GLY F O 1
ATOM 10783 N N . ASP F 1 234 ? -18.042 29.715 -39.692 1.00 25.90 217 ASP F N 1
ATOM 10784 C CA . ASP F 1 234 ? -17.461 30.935 -39.078 1.00 29.81 217 ASP F CA 1
ATOM 10785 C C . ASP F 1 234 ? -16.748 30.495 -37.799 1.00 28.25 217 ASP F C 1
ATOM 10786 O O . ASP F 1 234 ? -17.245 29.576 -37.143 1.00 31.40 217 ASP F O 1
ATOM 10791 N N . VAL F 1 235 ? -15.576 31.027 -37.538 1.00 27.69 218 VAL F N 1
ATOM 10792 C CA . VAL F 1 235 ? -14.904 30.869 -36.239 1.00 26.78 218 VAL F CA 1
ATOM 10793 C C . VAL F 1 235 ? -15.037 32.174 -35.465 1.00 27.81 218 VAL F C 1
ATOM 10794 O O . VAL F 1 235 ? -14.627 33.216 -35.994 1.00 26.20 218 VAL F O 1
ATOM 10798 N N . GLN F 1 236 ? -15.492 32.089 -34.217 1.00 26.01 219 GLN F N 1
ATOM 10799 C CA . GLN F 1 236 ? -15.485 33.258 -33.288 1.00 25.51 219 GLN F CA 1
ATOM 10800 C C . GLN F 1 236 ? -14.528 33.000 -32.138 1.00 26.54 219 GLN F C 1
ATOM 10801 O O . GLN F 1 236 ? -14.870 32.161 -31.284 1.00 26.34 219 GLN F O 1
ATOM 10807 N N . ILE F 1 237 ? -13.343 33.622 -32.162 1.00 26.87 220 ILE F N 1
ATOM 10808 C CA . ILE F 1 237 ? -12.384 33.552 -31.024 1.00 27.65 220 ILE F CA 1
ATOM 10809 C C . ILE F 1 237 ? -12.948 34.446 -29.913 1.00 31.77 220 ILE F C 1
ATOM 10810 O O . ILE F 1 237 ? -12.913 35.680 -30.037 1.00 33.80 220 ILE F O 1
ATOM 10815 N N . LEU F 1 238 ? -13.551 33.850 -28.908 1.00 31.56 221 LEU F N 1
ATOM 10816 C CA . LEU F 1 238 ? -14.209 34.613 -27.826 1.00 29.05 221 LEU F CA 1
ATOM 10817 C C . LEU F 1 238 ? -13.225 34.693 -26.688 1.00 33.02 221 LEU F C 1
ATOM 10818 O O . LEU F 1 238 ? -12.598 33.686 -26.313 1.00 29.04 221 LEU F O 1
ATOM 10823 N N . LYS F 1 239 ? -13.133 35.882 -26.130 1.00 29.97 222 LYS F N 1
ATOM 10824 C CA . LYS F 1 239 ? -12.451 36.108 -24.858 1.00 31.73 222 LYS F CA 1
ATOM 10825 C C . LYS F 1 239 ? -13.461 35.809 -23.768 1.00 27.50 222 LYS F C 1
ATOM 10826 O O . LYS F 1 239 ? -14.653 35.976 -23.976 1.00 28.58 222 LYS F O 1
ATOM 10832 N N . PRO F 1 240 ? -13.008 35.479 -22.540 1.00 30.46 223 PRO F N 1
ATOM 10833 C CA . PRO F 1 240 ? -13.914 35.316 -21.409 1.00 32.61 223 PRO F CA 1
ATOM 10834 C C . PRO F 1 240 ? -14.766 36.583 -21.270 1.00 33.13 223 PRO F C 1
ATOM 10835 O O . PRO F 1 240 ? -14.191 37.646 -21.204 1.00 33.74 223 PRO F O 1
ATOM 10839 N N . GLY F 1 241 ? -16.086 36.428 -21.288 1.00 31.48 224 GLY F N 1
ATOM 10840 C CA . GLY F 1 241 ? -17.082 37.497 -21.118 1.00 33.82 224 GLY F CA 1
ATOM 10841 C C . GLY F 1 241 ? -17.830 37.753 -22.411 1.00 35.30 224 GLY F C 1
ATOM 10842 O O . GLY F 1 241 ? -18.934 38.324 -22.357 1.00 34.56 224 GLY F O 1
ATOM 10843 N N . GLU F 1 242 ? -17.275 37.308 -23.549 1.00 33.24 225 GLU F N 1
ATOM 10844 C CA . GLU F 1 242 ? -17.809 37.632 -24.891 1.00 34.43 225 GLU F CA 1
ATOM 10845 C C . GLU F 1 242 ? -18.838 36.613 -25.316 1.00 33.91 225 GLU F C 1
ATOM 10846 O O . GLU F 1 242 ? -18.750 35.423 -24.880 1.00 29.84 225 GLU F O 1
ATOM 10852 N N . SER F 1 243 ? -19.808 37.082 -26.095 1.00 29.10 226 SER F N 1
ATOM 10853 C CA . SER F 1 243 ? -21.006 36.344 -26.517 1.00 27.80 226 SER F CA 1
ATOM 10854 C C . SER F 1 243 ? -20.876 35.891 -27.971 1.00 29.36 226 SER F C 1
ATOM 10855 O O . SER F 1 243 ? -20.268 36.598 -28.775 1.00 27.48 226 SER F O 1
ATOM 10858 N N . VAL F 1 244 ? -21.507 34.766 -28.315 1.00 29.81 227 VAL F N 1
ATOM 10859 C CA . VAL F 1 244 ? -21.629 34.363 -29.742 1.00 28.88 227 VAL F CA 1
ATOM 10860 C C . VAL F 1 244 ? -22.557 35.343 -30.487 1.00 30.90 227 VAL F C 1
ATOM 10861 O O . VAL F 1 244 ? -23.688 35.613 -30.005 1.00 28.52 227 VAL F O 1
ATOM 10865 N N . GLN F 1 245 ? -22.156 35.725 -31.699 1.00 33.20 228 GLN F N 1
ATOM 10866 C CA . GLN F 1 245 ? -22.912 36.643 -32.579 1.00 33.56 228 GLN F CA 1
ATOM 10867 C C . GLN F 1 245 ? -23.538 35.820 -33.700 1.00 32.00 228 GLN F C 1
ATOM 10868 O O . GLN F 1 245 ? -22.790 35.271 -34.503 1.00 34.13 228 GLN F O 1
ATOM 10874 N N . PHE F 1 246 ? -24.866 35.775 -33.768 1.00 33.91 229 PHE F N 1
ATOM 10875 C CA . PHE F 1 246 ? -25.644 34.914 -34.695 1.00 31.68 229 PHE F CA 1
ATOM 10876 C C . PHE F 1 246 ? -25.988 35.638 -36.010 1.00 41.73 229 PHE F C 1
ATOM 10877 O O . PHE F 1 246 ? -26.082 36.857 -36.003 1.00 50.42 229 PHE F O 1
#

InterPro domains:
  IPR001279 Metallo-beta-lactamase [PF12706] (20-196)
  IPR001279 Metallo-beta-lactamase [SM00849] (7-195)
  IPR022877 Protein of unknown funcion UPF0173 [MF_00457] (1-229)
  IPR022877 Protein of unknown funcion UPF0173 [NF001911] (1-229)
  IPR036866 Ribonuclease Z/Hydroxyacylglutathione hydrolase-like [G3DSA:3.60.15.10] (1-229)
  IPR036866 Ribonuclease Z/Hydroxyacylglutathione hydrolase-like [SSF56281] (1-228)
  IPR050114 UPF0173/UPF0282/UlaG metal-dependent hydrolases [PTHR43546] (1-228)

B-factor: mean 30.11, std 13.0, range [13.76, 176.22]

Foldseek 3Di:
DDDPDDDDPWWWADFAFLWIWTFFLNAIEIFQPQAPVQPLGPDDLVPDAHQEYEYQAAECSRVHCVLSSCVVHVHEYEYAPQQQCCCCPVRVRPHYDHDDAQDWDADSRFIKHKHAAAAAHFYADPVRDTDHRHGGTWIWTCGPNFTETEGGAHEADQCLQVVCVVGPHAEYEFEAQPPRHHHLVRRLCSCAPGRQHQEYEYHRAPSDPSRHDDCVSSQVSHDGHYYDHHRRPDTDDD/DPDDPDDDDPWWWFFFAFLWIWTFFLNAIEIFQPQAPVQPQGPDDLVPDAHQEYEYQAAECSRVHCVLVSCVVHVHEYEYAPLQQCCSCPVRVRDHYDHDDAQDWDQDRQFIKHKHAAAAAHFYADPVRDTDGRHGGTWIWTCGPNFTETEGGAHEADQCLQVVCVVGPHAEYEFEAQPPRHHHLVRRLCSCAPGRLHQEYEYHRAPSDPSRHDDCVSSQVSHDGHHYDHHRRPDTDDD/DWWWFDFAFLWIWTFFLNAIEIFQPQAPVQPQGPDDLVPDAHQEYEYQAAECSRVHCVLVSCVVRVHEYEYAPLQQCCSCVVSVRPHYDHDDAQDKDADNQFIKHKHAAAAAHFYADPPRDTDGRHGGTWIWTCGPNFTETERGAHEADQCLQVVCVVGPHAEYEFEAQPPRHHHLQRRLCSCAPGRLHQEYEYHRAPSDVSRHDDCVSNQVSHDGHYYDHHRRPDTDDD/DDDWWWFDFAFLWIWGFFLNAIEIFQPQAPVQPQGPDDLVPDAHQEYEYQAAECSRVHCVLVSCVVRVHEYEYAPLQQCCSCVVSVRDHYDHDDAQDWDQDSQFIKHKHAFAAAHFYADPVRDTHGRHGGTWIWTCGPNFTEIEGGAHEADQCLQVVCVVGPHAEYEFEAQPPRHNHLVRRLCSCAPGRQHQEYEYHRAPSDPSRHDDCVSSQVSHPHHYYDHHRRPDTDDD/DDWWWFDFAFLWIWGFFLNFIEIFQPQAPVQPQGPDDLQPDAHQEYEYQAAECSRVHCVLVSCVNHVHEYEYAPLQQCCCCVVSVRDHYDHDDAQDWDQDNQFIKHKHAFAAAHFYDDPVRDTHGRHGGTWIWTCGPNFTETEGGAHEADQCLQVVCVVGPHAEYEFEAQPPRGHHLQRRLCSCAPGRQHQEYEYHRAPSDPSRHDDCVSSQVSHDHHYYDHHRRPDTDDD/DPWWWFFFAFLWIWTFFPNAIEIFQPQAPVQPLGPDDLQPDAHQEYEYQAAECSRVHCVLVSCVNHVHAYEYAPLQQCCCCPVSVRDHYDHDDAQDWDADRQFIKHKHAAAAAHFYADPVRDTHGRHGGTWIWTCGPNFTEIEGGAHEADQCLQVVCVVGPHAEYEAEAQPPRGNHLQRRLCSCAPRRQHQEYEYHRAPSDPSRHDDCVSNQVSHDGHYYDDHRRPDTDDD

Secondary structure (DSSP, 8-state):
-PPPP---SPPEEE-STT-EEEEETTEEEEES---TT-TT----TTT---SEEE-S---HHHHTTHHHHHHHH-PEEEEEHHHHHHHHHTT--S-EEEE-TT-EEEETTEEEEEEE-SS--EEE-TTS-EEE--S-EEEEEEETTEEEEE--S----TTHHHHHHHS--SEEEEE---SSS--HHHHHHIIIIII--SEEEEES-SSSGGG---HHHHHHH--BSEE--PPTTPBPP-/--SPPP---SPPEEE-STT-EEEEETTEEEEES---TT-TT----TTT---SEEE-S--SHHHHTTHHHHHHHH-PEEEEEHHHHHIIIIIT--S-EEEE-TT-EEEETTEEEEEEE-SS--EEE-TTSPEEE--S-EEEEEEETTEEEEE--S----TTHHHHHHHS--SEEEEE---SSS--HHHHHHIIIIII--SEEEEES-SSSGGG---HHHHHHH--BSEE--PPTTPBPP-/---EEE-STT-EEEEETTEEEEES---TT-TT----TTT---SEEE-S--SHHHHTTHHHHHHHH-PEEEEEHHHHHIIIIIT--S-EEEE-TT-EEEETTEEEEEEE-SS--EEE-GGG-EEE--S-EEEEEEETTEEEEE--S----TTHHHHHHHS--SEEEEE---SSS--HHHHHHIIIIII--SEEEEES-SSSGGG---HHHHHHH--BSEE--PPTT-B---/--PPPEEE-STT-EEEEETTEEEEES---TT-TT----TTT---SEEE-S---HHHHTTHHHHHHHH-PEEEEEHHHHHHHHHTT--S-EEEE-TT-EEEETTEEEEEEE-SS--EEE-TTS-EEE--S-EEEEEEETTEEEEE--S----THHHHHHHHS--SEEEEE---SSS--HHHHHHIIIIII--SEEEEES-SSSGGG---HHHHHHH--BSEE--PPTTPBP--/----EEE-STT-EEEEETTEEEEES---TT-TT----TTT---SEEE-S--SHHHHTTHHHHHHHH-PEEEEEHHHHHIIIIIT--S-EEEE-TT-EEEETTEEEEEEE-SS--EEEETTTEEEE--S-EEEEEEETTEEEEE--S----TTHHHHHHHS--SEEEEE---SSS--HHHHHHIIIIII--SEEEEES-SSSGGG---HHHHHHH--BSEE--PPTTPBP--/-PPEEEE-STT-EEEEETTEEEEES---TT-TT----TTT---SEEE-S---HHHHTTHHHHHHHH-PEEEEEHHHHHHHHHTT--S-EEEE-TT-EEEETTEEEEEEE-SS--EEE-TTS-EEE--S-EEEEEEETTEEEEE--S----THHHHHHHHS--SEEEEE---SSS--HHHHHHIIIIII--SEEEEES-SSSGGG---HHHHHHH--BSEE--PPTT-B---

Solvent-accessible surface area: 46519 Å² total; per-residue (Å²): 130,182,131,99,160,55,123,59,96,8,75,0,5,7,10,4,2,0,0,0,28,0,32,0,92,64,75,59,0,0,0,0,0,7,4,72,117,2,126,117,14,79,38,79,12,103,101,14,118,8,54,25,0,0,1,0,4,0,18,118,12,0,7,28,17,0,44,96,0,5,166,110,45,44,3,31,2,0,1,4,24,2,4,12,58,0,0,49,76,98,64,50,12,146,65,49,35,14,0,2,4,5,0,74,12,126,44,73,0,19,7,0,21,0,8,8,0,3,2,0,1,3,52,41,51,176,85,0,43,9,4,7,2,0,8,0,4,0,0,3,0,74,1,74,80,53,17,0,0,0,0,0,3,0,0,22,1,30,13,0,35,22,13,5,98,73,34,99,9,14,0,0,0,0,0,0,0,38,5,51,0,0,5,22,106,9,0,8,40,0,0,28,52,19,5,52,2,137,14,0,0,0,0,3,26,52,16,67,114,93,1,105,49,71,21,80,97,0,85,104,39,15,62,8,41,68,9,26,52,10,143,49,36,76,20,0,105,77,165,81,167,127,101,168,51,120,62,96,7,56,0,2,7,8,4,2,0,0,0,29,0,40,0,93,64,74,58,1,0,0,0,0,6,4,64,116,3,130,112,13,81,46,78,22,104,101,12,115,9,54,25,0,0,2,0,5,0,21,118,11,0,9,29,17,0,27,93,1,4,120,111,44,46,2,31,1,0,1,3,25,4,3,9,62,1,0,47,66,90,51,41,4,165,64,46,32,15,0,1,4,4,0,69,12,125,48,78,1,19,7,0,19,0,9,8,0,3,2,0,0,3,58,42,28,161,84,1,38,7,7,7,2,0,8,0,3,0,0,2,0,69,1,68,83,56,18,0,0,0,0,0,2,0,0,22,1,30,13,0,36,22,13,7,118,74,31,98,10,32,0,0,0,0,0,0,0,38,5,51,0,0,5,20,107,10,0,8,64,0,0,28,73,21,6,49,2,119,14,0,0,0,0,4,27,52,16,64,113,94,0,103,52,76,22,80,102,0,86,105,39,16,60,7,43,70,9,26,50,11,140,47,36,74,29,0,106,79,152,14,84,0,5,7,9,4,2,0,0,0,31,0,52,0,94,134,63,55,0,0,1,0,0,7,5,72,112,3,130,114,14,81,43,73,9,98,96,13,120,6,46,24,0,0,2,0,4,0,21,117,10,0,8,27,17,0,37,74,0,4,147,103,46,44,2,32,1,0,1,4,23,2,4,8,59,0,0,47,71,103,61,55,10,156,64,48,33,13,0,2,4,5,0,73,13,122,46,79,1,18,6,0,21,0,7,8,0,3,2,0,1,3,57,47,54,150,94,2,53,10,6,7,1,1,8,0,4,0,0,4,0,76,1,93,82,56,17,0,0,0,0,0,3,0,0,21,2,29,13,0,39,10,14,7,137,70,34,100,10,32,0,0,0,0,0,0,0,38,5,51,0,0,5,20,108,8,0,7,62,0,0,30,66,25,6,58,2,116,14,0,0,0,0,4,28,52,17,68,115,96,1,102,50,74,22,77,102,0,85,104,40,15,78,6,44,70,10,28,49,10,131,49,36,66,24,0,111,84,178,103,92,7,103,1,10,6,10,5,2,0,0,0,38,0,28,0,93,129,74,55,0,0,1,0,0,8,6,73,114,3,129,113,14,79,45,77,12,104,94,14,119,8,50,22,0,0,1,0,4,0,20,115,12,0,7,28,16,0,28,100,0,4,117,111,46,44,3,32,1,0,1,3,25,2,3,9,61,0,0,47,64,105,52,43,4,156,64,48,31,14,0,1,4,4,0,71,13,120,49,79,1,18,7,0,21,0,8,7,0,4,3,0,0,4,58,43,41,181,86,1,37,7,7,6,2,1,8,0,4,0,0,3,0,81,0,65,80,59,17,0,0,0,0,0,3,0,1,15,1,31,14,0,40,10,13,8,131,69,39,100,9,23,0,0,0,0,0,0,0,36,5,49,0,0,5,22,108,9,0,7,59,0,0,27,77,23,5,67,2,132,14,0,0,0,0,4,28,49,16,66,114,95,1,105,52,72,22,79,96,0,83,107,42,18,60,10,43,70,10,26,48,11,144,49,37,77,47,0,109,81,219,79,9,85,0,5,7,11,4,3,0,0,0,30,0,51,0,96,138,70,57,0,0,1,0,0,7,5,66,117,3,128,111,13,79,45,78,20,96,99,13,120,8,50,23,0,0,2,0,4,0,20,117,12,0,8,28,18,0,30,88,0,4,113,114,44,44,3,30,2,0,1,3,23,2,4,9,61,0,1,47,68,102,44,45,5,155,62,47,33,13,0,2,4,4,0,72,12,123,49,79,1,20,7,0,21,0,8,8,0,4,3,0,1,2,55,45,46,162,71,0,45,9,6,7,2,1,8,0,4,0,0,3,0,77,1,77,81,55,17,0,0,0,0,0,2,0,0,21,1,29,12,0,43,17,14,7,130,68,35,99,9,34,0,0,0,0,0,0,0,39,5,49,0,0,4,20,104,9,0,8,42,0,0,27,44,26,5,56,2,122,16,0,0,0,0,3,28,50,14,69,114,94,1,105,50,72,24,84,99,0,80,106,38,17,58,8,42,70,8,26,47,11,140,51,36,75,24,0,105,78,179,95,5,77,0,3,7,9,4,2,0,0,0,29,0,43,0,86,135,73,46,0,0,0,0,0,7,4,72,114,2,132,109,15,77,39,76,10,112,94,18,120,8,47,26,0,0,2,0,4,0,20,119,11,0,7,27,17,0,40,72,0,6,158,97,46,45,2,31,2,0,1,3,24,2,4,10,60,0,0,48,76,103,62,54,13,156,66,47,33,13,0,2,0,4,0,77,13,124,44,76,1,21,7,0,21,0,5,6,0,5,2,0,1,2,52,42,51,183,78,1,46,10,5,7,2,1,8,1,4,0,0,3,0,78,1,68,81,54,17,0,0,0,0,0,3,0,0,23,2,30,15,0,41,22,10,8,135,71,37,99,10,33,0,0,0,0,0,0,0,38,5,48,0,0,5,21,104,9,0,7,42,0,0,29,43,26,6,56,2,116,14,0,0,0,0,4,26,51,19,64,115,94,1,106,50,71,23,85,100,0,82,106,39,16,83,7,42,68,8,24,49,11,130,33,38,80,16,0,108,83